Protein 1YVP (pdb70)

Nearest PDB structures (foldseek):
  1yvp-assembly1_A  TM=1.002E+00  e=3.159E-89  Xenopus laevis
  1yvp-assembly2_B  TM=9.980E-01  e=7.343E-83  Xenopus laevis
  2i91-assembly2_B  TM=9.892E-01  e=2.290E-78  Xenopus laevis
  2i91-assembly1_A  TM=9.885E-01  e=1.285E-77  Xenopus laevis
  1yvr-assembly1_A  TM=9.840E-01  e=1.409E-76  Xenopus laevis

Radius of gyration: 37.26 Å; Cα contacts (8 Å, |Δi|>4): 1864; chains: 2; bounding box: 74×72×124 Å

Solvent-accessible surface area: 46055 Å² total; per-residue (Å²): 126,22,0,63,76,60,59,46,160,111,11,45,68,8,50,76,39,7,55,2,7,96,5,62,29,26,34,18,8,74,5,14,1,1,12,7,21,100,56,9,20,119,64,10,144,94,155,120,4,20,98,40,7,26,101,3,4,88,102,5,18,147,93,63,75,2,64,88,0,5,99,22,0,52,31,1,3,69,105,9,32,6,5,75,45,73,10,2,1,39,0,0,0,3,0,3,4,67,12,64,105,143,1,60,85,15,0,24,162,3,2,69,62,0,0,60,60,2,34,17,1,0,4,0,0,50,43,4,101,76,24,92,115,71,33,188,30,49,14,62,45,189,48,3,65,128,12,1,17,50,2,6,34,102,52,83,13,62,94,5,0,85,12,4,17,26,31,105,86,72,76,60,25,23,4,75,45,0,16,149,67,4,137,29,173,37,72,73,79,7,6,43,0,2,18,64,24,20,40,148,28,18,112,68,0,83,110,38,19,111,162,111,170,32,50,97,112,7,66,125,3,33,90,16,0,54,0,9,30,86,0,104,140,21,157,75,74,94,57,2,27,90,1,7,79,111,46,171,5,23,74,52,5,17,13,39,30,6,31,81,17,95,73,1,5,72,9,8,17,126,90,7,53,10,62,17,0,7,185,24,2,11,43,0,18,39,37,54,0,2,32,114,110,26,87,42,4,68,61,1,21,126,64,1,30,63,41,139,81,1,73,168,47,92,8,2,0,9,64,0,0,52,11,1,33,53,6,63,106,6,90,76,100,194,30,146,32,17,108,57,0,6,112,6,0,8,57,0,0,25,61,6,1,108,86,40,124,77,29,64,64,89,8,2,0,0,0,0,1,0,35,3,0,48,16,111,7,12,54,20,118,13,0,0,0,2,0,0,0,1,1,0,0,5,4,5,95,30,10,204,79,29,84,24,9,0,0,9,74,100,46,39,116,28,47,6,80,49,140,31,69,0,26,58,0,14,113,107,0,57,131,38,27,125,42,48,2,5,0,0,25,0,0,41,66,0,50,161,70,109,37,42,2,27,2,0,1,0,2,0,3,0,2,0,38,23,143,37,41,4,4,0,40,1,0,70,44,0,35,140,116,40,66,20,108,0,19,0,0,0,1,1,2,10,1,1,2,28,0,1,6,18,87,97,12,178,0,15,45,25,22,6,0,1,10,8,3,1,7,47,52,10,57,59,34,0,56,113,143,169,83,14,0,15,65,64,41,52,168,101,14,45,69,11,36,40,14,0,37,2,6,94,4,59,28,13,39,16,8,68,4,13,0,0,10,7,21,103,54,13,17,106,57,9,91,84,151,108,2,20,82,41,6,23,95,3,4,78,82,4,20,137,88,68,79,1,58,88,0,5,93,26,0,54,34,0,2,76,80,12,34,10,9,73,34,85,9,0,2,39,0,0,0,3,0,3,6,71,13,65,102,135,1,61,86,12,0,28,159,1,5,76,54,0,1,66,60,2,40,19,3,0,11,2,0,36,40,2,102,70,24,83,139,62,40,192,32,57,13,65,47,186,51,3,67,122,14,3,16,52,5,4,38,105,50,93,18,55,72,1,0,70,9,2,11,28,30,91,107,76,80,73,28,20,3,77,49,0,16,151,68,5,142,23,154,22,72,78,107,9,2,33,0,2,15,67,6,16,34,150,23,31,134,59,0,74,134,39,17,141,135,128,177,27,42,109,113,3,85,120,3,28,105,18,0,72,5,4,16,110,0,75,144,6,211,68,74,104,43,4,28,111,23,6,85,117,39,164,6,19,69,52,8,16,72,115,118,19,34,165,18,95,79,4,6,71,9,8,11,124,77,8,51,16,54,17,0,10,194,23,3,9,54,0,18,31,35,55,5,2,34,114,112,28,85,51,5,74,58,2,22,100,56,2,31,44,67,144,76,2,64,144,48,86,6,2,0,10,57,1,0,41,12,0,25,66,3,75,86,9,61,30,171,222,70,169,26,148,35,18,111,58,0,10,92,6,0,8,61,1,0,26,59,3,0,57,88,37,128,72,30,62,73,87,5,2,0,0,0,0,2,0,35,3,0,52,19,120,7,9,54,21,109,4,2,0,0,2,0,0,0,2,1,0,0,2,4,4,100,32,9,205,81,27,85,22,11,0,0,2,64,94,53,44,115,32,47,11,71,47,132,27,54,1,30,56,1,10,125,88,0,37,132,54,27,105,37,57,2,4,0,0,28,0,0,43,60,0,42,164,67,111,32,42,2,27,1,0,1,0,2,0,2,0,0,0,6,32,82,36,38,3,5,0,30,1,0,72,74,0,56,145,152,43,65,21,115,1,26,0,0,0,2,1,2,10,1,0,4,33,1,2,4,21,83,95,22,227,15,15,41,25,22,7,0,0,9,1,7,3,6,70,58,11,68,50,36,0,52,118,136

Structure (mmCIF, N/CA/C/O backbone):
data_1YVP
#
_entry.id   1YVP
#
_cell.length_a   60.30
_cell.length_b   153.65
_cell.length_c   80.56
_cell.angle_alpha   90
_cell.angle_beta   92.8
_cell.angle_gamma   90
#
_symmetry.space_group_name_H-M   'P 1 21 1'
#
loop_
_entity.id
_entity.type
_entity.pdbx_description
1 polymer 'Y RNA sequence, first strand'
2 polymer 'Y RNA sequence, second strand'
3 polymer '60-kDa SS-A/Ro ribonucleoprotein'
4 non-polymer 'ACETATE ION'
5 non-polymer 'MAGNESIUM ION'
6 water water
#
loop_
_atom_site.group_PDB
_atom_site.id
_atom_site.type_symbol
_atom_site.label_atom_id
_atom_site.label_alt_id
_atom_site.label_comp_id
_atom_site.label_asym_id
_atom_site.label_entity_id
_atom_site.label_seq_id
_atom_site.pdbx_PDB_ins_code
_atom_site.Cartn_x
_atom_site.Cartn_y
_atom_site.Cartn_z
_atom_site.occupancy
_atom_site.B_iso_or_equiv
_atom_site.auth_seq_id
_atom_site.auth_comp_id
_atom_site.auth_asym_id
_atom_site.auth_atom_id
_atom_site.pdbx_PDB_model_num
ATOM 1095 N N . MET G 3 5 ? 40.431 21.638 90.180 1.00 47.89 5 MET A N 1
ATOM 1096 C CA . MET G 3 5 ? 40.126 21.499 88.725 1.00 47.47 5 MET A CA 1
ATOM 1097 C C . MET G 3 5 ? 39.072 22.493 88.278 1.00 46.92 5 MET A C 1
ATOM 1098 O O . MET G 3 5 ? 37.916 22.415 88.694 1.00 48.55 5 MET A O 1
ATOM 1103 N N . ASP G 3 6 ? 39.474 23.425 87.426 1.00 45.97 6 ASP A N 1
ATOM 1104 C CA . ASP G 3 6 ? 38.551 24.415 86.910 1.00 44.81 6 ASP A CA 1
ATOM 1105 C C . ASP G 3 6 ? 38.713 24.540 85.400 1.00 43.27 6 ASP A C 1
ATOM 1106 O O . ASP G 3 6 ? 39.453 23.775 84.777 1.00 42.71 6 ASP A O 1
ATOM 1111 N N . GLN G 3 7 ? 38.023 25.513 84.822 1.00 41.68 7 GLN A N 1
ATOM 1112 C CA . GLN G 3 7 ? 38.048 25.733 83.384 1.00 40.11 7 GLN A CA 1
ATOM 1113 C C . GLN G 3 7 ? 39.424 25.961 82.779 1.00 39.36 7 GLN A C 1
ATOM 1114 O O . GLN G 3 7 ? 39.633 25.668 81.601 1.00 36.84 7 GLN A O 1
ATOM 1120 N N . THR G 3 8 ? 40.364 26.471 83.571 1.00 38.85 8 THR A N 1
ATOM 1121 C CA . THR G 3 8 ? 41.711 26.721 83.059 1.00 40.13 8 THR A CA 1
ATOM 1122 C C . THR G 3 8 ? 42.494 25.418 82.894 1.00 40.61 8 THR A C 1
ATOM 1123 O O . THR G 3 8 ? 43.608 25.414 82.380 1.00 40.61 8 THR A O 1
ATOM 1127 N N . GLN G 3 9 ? 41.895 24.310 83.314 1.00 41.57 9 GLN A N 1
ATOM 1128 C CA . GLN G 3 9 ? 42.541 23.005 83.205 1.00 44.10 9 GLN A CA 1
ATOM 1129 C C . GLN G 3 9 ? 41.690 22.061 82.373 1.00 44.14 9 GLN A C 1
ATOM 1130 O O . GLN G 3 9 ? 40.467 22.050 82.493 1.00 44.58 9 GLN A O 1
ATOM 1136 N N . PRO G 3 10 ? 42.326 21.246 81.526 1.00 45.46 10 PRO A N 1
ATOM 1137 C CA . PRO G 3 10 ? 41.564 20.308 80.697 1.00 47.10 10 PRO A CA 1
ATOM 1138 C C . PRO G 3 10 ? 40.909 19.215 81.533 1.00 48.80 10 PRO A C 1
ATOM 1139 O O . PRO G 3 10 ? 41.498 18.730 82.498 1.00 50.82 10 PRO A O 1
ATOM 1143 N N . LEU G 3 11 ? 39.685 18.844 81.171 1.00 49.32 11 LEU A N 1
ATOM 1144 C CA . LEU G 3 11 ? 38.961 17.793 81.879 1.00 49.05 11 LEU A CA 1
ATOM 1145 C C . LEU G 3 11 ? 39.514 16.441 81.465 1.00 49.83 11 LEU A C 1
ATOM 1146 O O . LEU G 3 11 ? 39.592 15.517 82.270 1.00 51.44 11 LEU A O 1
ATOM 1151 N N . ASN G 3 12 ? 39.886 16.329 80.196 1.00 50.00 12 ASN A N 1
ATOM 1152 C CA . ASN G 3 12 ? 40.441 15.093 79.670 1.00 50.96 12 ASN A CA 1
ATOM 1153 C C . ASN G 3 12 ? 41.254 15.398 78.420 1.00 51.92 12 ASN A C 1
ATOM 1154 O O . ASN G 3 12 ? 41.262 16.538 77.949 1.00 51.84 12 ASN A O 1
ATOM 1159 N N . GLU G 3 13 ? 41.935 14.386 77.888 1.00 52.55 13 GLU A N 1
ATOM 1160 C CA . GLU G 3 13 ? 42.769 14.564 76.702 1.00 53.72 13 GLU A CA 1
ATOM 1161 C C . GLU G 3 13 ? 42.011 15.060 75.470 1.00 52.42 13 GLU A C 1
ATOM 1162 O O . GLU G 3 13 ? 42.605 15.660 74.578 1.00 53.24 13 GLU A O 1
ATOM 1168 N N . LYS G 3 14 ? 40.705 14.816 75.419 1.00 51.39 14 LYS A N 1
ATOM 1169 C CA . LYS G 3 14 ? 39.898 15.253 74.280 1.00 49.35 14 LYS A CA 1
ATOM 1170 C C . LYS G 3 14 ? 39.697 16.773 74.231 1.00 48.19 14 LYS A C 1
ATOM 1171 O O . LYS G 3 14 ? 39.393 17.327 73.173 1.00 48.07 14 LYS A O 1
ATOM 1177 N N . GLN G 3 15 ? 39.868 17.442 75.370 1.00 44.85 15 GLN A N 1
ATOM 1178 C CA . GLN G 3 15 ? 39.684 18.888 75.441 1.00 41.35 15 GLN A CA 1
ATOM 1179 C C . GLN G 3 15 ? 40.815 19.725 74.858 1.00 41.20 15 GLN A C 1
ATOM 1180 O O . GLN G 3 15 ? 41.976 19.332 74.876 1.00 41.50 15 GLN A O 1
ATOM 1186 N N . VAL G 3 16 ? 40.449 20.894 74.342 1.00 40.24 16 VAL A N 1
ATOM 1187 C CA . VAL G 3 16 ? 41.396 21.836 73.754 1.00 38.95 16 VAL A CA 1
ATOM 1188 C C . VAL G 3 16 ? 41.084 23.219 74.331 1.00 37.56 16 VAL A C 1
ATOM 1189 O O . VAL G 3 16 ? 40.012 23.432 74.894 1.00 37.61 16 VAL A O 1
ATOM 1193 N N . PRO G 3 17 ? 42.018 24.171 74.207 1.00 37.56 17 PRO A N 1
ATOM 1194 C CA . PRO G 3 17 ? 41.799 25.524 74.729 1.00 37.11 17 PRO A CA 1
ATOM 1195 C C . PRO G 3 17 ? 41.005 26.409 73.765 1.00 38.16 17 PRO A C 1
ATOM 1196 O O . PRO G 3 17 ? 41.171 26.319 72.548 1.00 36.12 17 PRO A O 1
ATOM 1200 N N . ASN G 3 18 ? 40.134 27.252 74.308 1.00 36.42 18 ASN A N 1
ATOM 1201 C CA . ASN G 3 18 ? 39.364 28.143 73.460 1.00 37.07 18 ASN A CA 1
ATOM 1202 C C . ASN G 3 18 ? 40.183 29.417 73.275 1.00 38.60 18 ASN A C 1
ATOM 1203 O O . ASN G 3 18 ? 41.362 29.452 73.645 1.00 38.77 18 ASN A O 1
ATOM 1208 N N . SER G 3 19 ? 39.580 30.454 72.704 1.00 36.35 19 SER A N 1
ATOM 1209 C CA . SER G 3 19 ? 40.303 31.695 72.463 1.00 37.16 19 SER A CA 1
ATOM 1210 C C . SER G 3 19 ? 40.925 32.323 73.709 1.00 37.12 19 SER A C 1
ATOM 1211 O O . SER G 3 19 ? 41.960 32.980 73.623 1.00 36.98 19 SER A O 1
ATOM 1214 N N . GLU G 3 20 ? 40.298 32.122 74.863 1.00 37.40 20 GLU A N 1
ATOM 1215 C CA . GLU G 3 20 ? 40.808 32.686 76.114 1.00 37.73 20 GLU A CA 1
ATOM 1216 C C . GLU G 3 20 ? 41.836 31.779 76.789 1.00 37.52 20 GLU A C 1
ATOM 1217 O O . GLU G 3 20 ? 42.391 32.126 77.825 1.00 37.52 20 GLU A O 1
ATOM 1223 N N . GLY G 3 21 ? 42.085 30.616 76.199 1.00 38.62 21 GLY A N 1
ATOM 1224 C CA . GLY G 3 21 ? 43.043 29.696 76.779 1.00 38.55 21 GLY A CA 1
ATOM 1225 C C . GLY G 3 21 ? 42.406 28.705 77.733 1.00 39.46 21 GLY A C 1
ATOM 1226 O O . GLY G 3 21 ? 43.096 27.868 78.310 1.00 41.37 21 GLY A O 1
ATOM 1227 N N . CYS G 3 22 ? 41.095 28.795 77.924 1.00 38.48 22 CYS A N 1
ATOM 1228 C CA . CYS G 3 22 ? 40.420 27.858 78.810 1.00 39.61 22 CYS A CA 1
ATOM 1229 C C . CYS G 3 22 ? 39.993 26.631 78.023 1.00 39.11 22 CYS A C 1
ATOM 1230 O O . CYS G 3 22 ? 39.819 26.685 76.805 1.00 40.06 22 CYS A O 1
ATOM 1233 N N . TYR G 3 23 ? 39.830 25.520 78.726 1.00 39.04 23 TYR A N 1
ATOM 1234 C CA . TYR G 3 23 ? 39.491 24.267 78.084 1.00 38.27 23 TYR A CA 1
ATOM 1235 C C . TYR G 3 23 ? 38.031 23.939 77.866 1.00 39.13 23 TYR A C 1
ATOM 1236 O O . TYR G 3 23 ? 37.199 24.024 78.773 1.00 40.29 23 TYR A O 1
ATOM 1245 N N . VAL G 3 24 ? 37.747 23.552 76.629 1.00 37.51 24 VAL A N 1
ATOM 1246 C CA . VAL G 3 24 ? 36.415 23.171 76.190 1.00 37.84 24 VAL A CA 1
ATOM 1247 C C . VAL G 3 24 ? 36.637 22.038 75.199 1.00 38.51 24 VAL A C 1
ATOM 1248 O O . VAL G 3 24 ? 37.759 21.554 75.050 1.00 39.31 24 VAL A O 1
ATOM 1252 N N . TRP G 3 25 ? 35.573 21.618 74.525 1.00 38.28 25 TRP A N 1
ATOM 1253 C CA . TRP G 3 25 ? 35.676 20.563 73.532 1.00 37.66 25 TRP A CA 1
ATOM 1254 C C . TRP G 3 25 ? 35.582 21.170 72.138 1.00 37.51 25 TRP A C 1
ATOM 1255 O O . TRP G 3 25 ? 35.080 22.281 71.955 1.00 36.94 25 TRP A O 1
ATOM 1266 N N . GLN G 3 26 ? 36.094 20.436 71.164 1.00 36.28 26 GLN A N 1
ATOM 1267 C CA . GLN G 3 26 ? 36.054 20.855 69.777 1.00 37.63 26 GLN A CA 1
ATOM 1268 C C . GLN G 3 26 ? 34.694 20.373 69.293 1.00 35.47 26 GLN A C 1
ATOM 1269 O O . GLN G 3 26 ? 34.387 19.188 69.410 1.00 34.73 26 GLN A O 1
ATOM 1275 N N . VAL G 3 27 ? 33.869 21.279 68.777 1.00 33.07 27 VAL A N 1
ATOM 1276 C CA . VAL G 3 27 ? 32.560 20.877 68.279 1.00 31.25 27 VAL A CA 1
ATOM 1277 C C . VAL G 3 27 ? 32.804 19.969 67.061 1.00 29.75 27 VAL A C 1
ATOM 1278 O O . VAL G 3 27 ? 33.788 20.147 66.347 1.00 28.13 27 VAL A O 1
ATOM 1282 N N . SER G 3 28 ? 31.940 18.978 66.841 1.00 31.59 28 SER A N 1
ATOM 1283 C CA . SER G 3 28 ? 32.112 18.063 65.706 1.00 30.86 28 SER A CA 1
ATOM 1284 C C . SER G 3 28 ? 32.073 18.850 64.399 1.00 32.23 28 SER A C 1
ATOM 1285 O O . SER G 3 28 ? 31.417 19.891 64.318 1.00 31.70 28 SER A O 1
ATOM 1288 N N . ASP G 3 29 ? 32.765 18.347 63.379 1.00 32.02 29 ASP A N 1
ATOM 1289 C CA . ASP G 3 29 ? 32.820 19.020 62.086 1.00 33.02 29 ASP A CA 1
ATOM 1290 C C . ASP G 3 29 ? 31.458 19.225 61.416 1.00 32.16 29 ASP A C 1
ATOM 1291 O O . ASP G 3 29 ? 31.212 20.281 60.826 1.00 30.61 29 ASP A O 1
ATOM 1296 N N . MET G 3 30 ? 30.580 18.227 61.493 1.00 30.87 30 MET A N 1
ATOM 1297 C CA . MET G 3 30 ? 29.250 18.364 60.906 1.00 29.93 30 MET A CA 1
ATOM 1298 C C . MET G 3 30 ? 28.472 19.449 61.660 1.00 31.00 30 MET A C 1
ATOM 1299 O O . MET G 3 30 ? 27.658 20.174 61.073 1.00 32.50 30 MET A O 1
ATOM 1304 N N . ASN G 3 31 ? 28.708 19.547 62.967 1.00 29.07 31 ASN A N 1
ATOM 1305 C CA . ASN G 3 31 ? 28.034 20.553 63.779 1.00 29.30 31 ASN A CA 1
ATOM 1306 C C . ASN G 3 31 ? 28.603 21.924 63.470 1.00 27.94 31 ASN A C 1
ATOM 1307 O O . ASN G 3 31 ? 27.879 22.920 63.476 1.00 28.47 31 ASN A O 1
ATOM 1312 N N . ARG G 3 32 ? 29.902 21.986 63.201 1.00 26.12 32 ARG A N 1
ATOM 1313 C CA . ARG G 3 32 ? 30.484 23.271 62.879 1.00 27.37 32 ARG A CA 1
ATOM 1314 C C . ARG G 3 32 ? 29.974 23.718 61.509 1.00 27.35 32 ARG A C 1
ATOM 1315 O O . ARG G 3 32 ? 29.819 24.916 61.254 1.00 27.03 32 ARG A O 1
ATOM 1323 N N . LEU G 3 33 ? 29.708 22.752 60.633 1.00 26.75 33 LEU A N 1
ATOM 1324 C CA . LEU G 3 33 ? 29.202 23.066 59.300 1.00 27.45 33 LEU A CA 1
ATOM 1325 C C . LEU G 3 33 ? 27.867 23.784 59.447 1.00 27.15 33 LEU A C 1
ATOM 1326 O O . LEU G 3 33 ? 27.620 24.785 58.780 1.00 27.45 33 LEU A O 1
ATOM 1331 N N . ARG G 3 34 ? 27.014 23.274 60.331 1.00 26.64 34 ARG A N 1
ATOM 1332 C CA . ARG G 3 34 ? 25.711 23.888 60.552 1.00 29.04 34 ARG A CA 1
ATOM 1333 C C . ARG G 3 34 ? 25.837 25.302 61.134 1.00 28.22 34 ARG A C 1
ATOM 1334 O O . ARG G 3 34 ? 25.091 26.200 60.749 1.00 28.11 34 ARG A O 1
ATOM 1342 N N . ARG G 3 35 ? 26.782 25.499 62.049 1.00 27.14 35 ARG A N 1
ATOM 1343 C CA . ARG G 3 35 ? 27.001 26.821 62.635 1.00 25.92 35 ARG A CA 1
ATOM 1344 C C . ARG G 3 35 ? 27.393 27.777 61.509 1.00 25.95 35 ARG A C 1
ATOM 1345 O O . ARG G 3 35 ? 26.933 28.926 61.447 1.00 26.90 35 ARG A O 1
ATOM 1353 N N . PHE G 3 36 ? 28.247 27.291 60.618 1.00 23.61 36 PHE A N 1
ATOM 1354 C CA . PHE G 3 36 ? 28.709 28.087 59.497 1.00 24.09 36 PHE A CA 1
ATOM 1355 C C . PHE G 3 36 ? 27.553 28.431 58.557 1.00 23.91 36 PHE A C 1
ATOM 1356 O O . PHE G 3 36 ? 27.437 29.560 58.089 1.00 21.37 36 PHE A O 1
ATOM 1364 N N . LEU G 3 37 ? 26.701 27.451 58.284 1.00 23.33 37 LEU A N 1
ATOM 1365 C CA . LEU G 3 37 ? 25.572 27.671 57.403 1.00 25.99 37 LEU A CA 1
ATOM 1366 C C . LEU G 3 37 ? 24.632 28.731 57.965 1.00 24.81 37 LEU A C 1
ATOM 1367 O O . LEU G 3 37 ? 24.080 29.527 57.215 1.00 25.58 37 LEU A O 1
ATOM 1372 N N . CYS G 3 38 ? 24.472 28.759 59.283 1.00 24.91 38 CYS A N 1
ATOM 1373 C CA . CYS G 3 38 ? 23.578 29.732 59.912 1.00 26.76 38 CYS A CA 1
ATOM 1374 C C . CYS G 3 38 ? 24.170 31.106 60.237 1.00 25.70 38 CYS A C 1
ATOM 1375 O O . CYS G 3 38 ? 23.470 32.119 60.165 1.00 25.71 38 CYS A O 1
ATOM 1378 N N . PHE G 3 39 ? 25.449 31.148 60.593 1.00 25.65 39 PHE A N 1
ATOM 1379 C CA . PHE G 3 39 ? 26.083 32.415 60.960 1.00 27.47 39 PHE A CA 1
ATOM 1380 C C . PHE G 3 39 ? 27.139 32.924 59.997 1.00 26.62 39 PHE A C 1
ATOM 1381 O O . PHE G 3 39 ? 27.493 34.097 60.046 1.00 26.74 39 PHE A O 1
ATOM 1389 N N . GLY G 3 40 ? 27.647 32.047 59.135 1.00 26.83 40 GLY A N 1
ATOM 1390 C CA . GLY G 3 40 ? 28.693 32.449 58.209 1.00 26.97 40 GLY A CA 1
ATOM 1391 C C . GLY G 3 40 ? 29.935 32.846 58.993 1.00 28.28 40 GLY A C 1
ATOM 1392 O O . GLY G 3 40 ? 30.055 32.520 60.177 1.00 29.46 40 GLY A O 1
ATOM 1393 N N . SER G 3 41 ? 30.860 33.555 58.356 1.00 28.13 41 SER A N 1
ATOM 1394 C CA . SER G 3 41 ? 32.076 33.975 59.045 1.00 29.11 41 SER A CA 1
ATOM 1395 C C . SER G 3 41 ? 32.341 35.470 58.892 1.00 31.47 41 SER A C 1
ATOM 1396 O O . SER G 3 41 ? 33.298 36.001 59.458 1.00 31.01 41 SER A O 1
ATOM 1399 N N . GLU G 3 42 ? 31.496 36.143 58.115 1.00 33.76 42 GLU A N 1
ATOM 1400 C CA . GLU G 3 42 ? 31.636 37.578 57.894 1.00 34.61 42 GLU A CA 1
ATOM 1401 C C . GLU G 3 42 ? 31.639 38.314 59.222 1.00 33.84 42 GLU A C 1
ATOM 1402 O O . GLU G 3 42 ? 30.791 38.065 60.076 1.00 35.13 42 GLU A O 1
ATOM 1408 N N . GLY G 3 43 ? 32.587 39.225 59.397 1.00 31.41 43 GLY A N 1
ATOM 1409 C CA . GLY G 3 43 ? 32.654 39.957 60.645 1.00 30.83 43 GLY A CA 1
ATOM 1410 C C . GLY G 3 43 ? 33.398 39.197 61.731 1.00 30.74 43 GLY A C 1
ATOM 1411 O O . GLY G 3 43 ? 33.720 39.769 62.778 1.00 29.86 43 GLY A O 1
ATOM 1412 N N . GLY G 3 44 ? 33.672 37.914 61.489 1.00 29.68 44 GLY A N 1
ATOM 1413 C CA . GLY G 3 44 ? 34.381 37.103 62.470 1.00 29.07 44 GLY A CA 1
ATOM 1414 C C . GLY G 3 44 ? 33.711 37.172 63.828 1.00 29.50 44 GLY A C 1
ATOM 1415 O O . GLY G 3 44 ? 32.535 37.520 63.907 1.00 30.15 44 GLY A O 1
ATOM 1416 N N . THR G 3 45 ? 34.429 36.831 64.896 1.00 28.49 45 THR A N 1
ATOM 1417 C CA . THR G 3 45 ? 33.844 36.910 66.231 1.00 29.15 45 THR A CA 1
ATOM 1418 C C . THR G 3 45 ? 34.637 37.880 67.093 1.00 28.40 45 THR A C 1
ATOM 1419 O O . THR G 3 45 ? 35.573 38.524 66.629 1.00 28.74 45 THR A O 1
ATOM 1423 N N . TYR G 3 46 ? 34.249 37.980 68.353 1.00 28.29 46 TYR A N 1
ATOM 1424 C CA . TYR G 3 46 ? 34.923 38.857 69.297 1.00 30.10 46 TYR A CA 1
ATOM 1425 C C . TYR G 3 46 ? 36.407 38.491 69.409 1.00 29.94 46 TYR A C 1
ATOM 1426 O O . TYR G 3 46 ? 37.252 39.353 69.638 1.00 28.77 46 TYR A O 1
ATOM 1435 N N . TYR G 3 47 ? 36.716 37.211 69.217 1.00 29.43 47 TYR A N 1
ATOM 1436 C CA . TYR G 3 47 ? 38.087 36.722 69.334 1.00 30.38 47 TYR A CA 1
ATOM 1437 C C . TYR G 3 47 ? 38.810 36.373 68.037 1.00 31.22 47 TYR A C 1
ATOM 1438 O O . TYR G 3 47 ? 40.034 36.479 67.962 1.00 32.58 47 TYR A O 1
ATOM 1447 N N . ILE G 3 48 ? 38.057 35.949 67.028 1.00 30.36 48 ILE A N 1
ATOM 1448 C CA . ILE G 3 48 ? 38.639 35.537 65.757 1.00 31.06 48 ILE A CA 1
ATOM 1449 C C . ILE G 3 48 ? 38.325 36.512 64.629 1.00 32.68 48 ILE A C 1
ATOM 1450 O O . ILE G 3 48 ? 37.183 36.924 64.452 1.00 32.85 48 ILE A O 1
ATOM 1455 N N . GLU G 3 49 ? 39.343 36.881 63.866 1.00 34.16 49 GLU A N 1
ATOM 1456 C CA . GLU G 3 49 ? 39.138 37.803 62.763 1.00 35.15 49 GLU A CA 1
ATOM 1457 C C . GLU G 3 49 ? 38.422 37.118 61.610 1.00 33.51 49 GLU A C 1
ATOM 1458 O O . GLU G 3 49 ? 38.563 35.915 61.393 1.00 32.91 49 GLU A O 1
ATOM 1464 N N . GLU G 3 50 ? 37.637 37.904 60.888 1.00 33.38 50 GLU A N 1
ATOM 1465 C CA . GLU G 3 50 ? 36.860 37.441 59.746 1.00 34.72 50 GLU A CA 1
ATOM 1466 C C . GLU G 3 50 ? 37.581 36.430 58.849 1.00 33.66 50 GLU A C 1
ATOM 1467 O O . GLU G 3 50 ? 37.116 35.302 58.673 1.00 33.49 50 GLU A O 1
ATOM 1473 N N . LYS G 3 51 ? 38.714 36.830 58.287 1.00 33.16 51 LYS A N 1
ATOM 1474 C CA . LYS G 3 51 ? 39.472 35.950 57.404 1.00 35.25 51 LYS A CA 1
ATOM 1475 C C . LYS G 3 51 ? 39.837 34.629 58.089 1.00 34.35 51 LYS A C 1
ATOM 1476 O O . LYS G 3 51 ? 39.629 33.545 57.541 1.00 34.23 51 LYS A O 1
ATOM 1482 N N . LYS G 3 52 ? 40.379 34.723 59.294 1.00 34.08 52 LYS A N 1
ATOM 1483 C CA . LYS G 3 52 ? 40.758 33.535 60.044 1.00 34.31 52 LYS A CA 1
ATOM 1484 C C . LYS G 3 52 ? 39.544 32.633 60.272 1.00 32.48 52 LYS A C 1
ATOM 1485 O O . LYS G 3 52 ? 39.636 31.413 60.115 1.00 31.09 52 LYS A O 1
ATOM 1491 N N . LEU G 3 53 ? 38.409 33.235 60.635 1.00 29.82 53 LEU A N 1
ATOM 1492 C CA . LEU G 3 53 ? 37.198 32.460 60.894 1.00 27.96 53 LEU A CA 1
ATOM 1493 C C . LEU G 3 53 ? 36.793 31.713 59.639 1.00 28.17 53 LEU A C 1
ATOM 1494 O O . LEU G 3 53 ? 36.366 30.564 59.703 1.00 27.65 53 LEU A O 1
ATOM 1499 N N . GLY G 3 54 ? 36.925 32.376 58.496 1.00 29.77 54 GLY A N 1
ATOM 1500 C CA . GLY G 3 54 ? 36.578 31.747 57.234 1.00 30.09 54 GLY A CA 1
ATOM 1501 C C . GLY G 3 54 ? 37.448 30.535 56.947 1.00 30.69 54 GLY A C 1
ATOM 1502 O O . GLY G 3 54 ? 36.946 29.483 56.541 1.00 28.69 54 GLY A O 1
ATOM 1503 N N . GLN G 3 55 ? 38.755 30.683 57.160 1.00 32.33 55 GLN A N 1
ATOM 1504 C CA . GLN G 3 55 ? 39.707 29.597 56.925 1.00 34.22 55 GLN A CA 1
ATOM 1505 C C . GLN G 3 55 ? 39.436 28.424 57.861 1.00 34.97 55 GLN A C 1
ATOM 1506 O O . GLN G 3 55 ? 39.520 27.260 57.460 1.00 35.72 55 GLN A O 1
ATOM 1512 N N . GLU G 3 56 ? 39.102 28.737 59.108 1.00 33.23 56 GLU A N 1
ATOM 1513 C CA . GLU G 3 56 ? 38.810 27.705 60.087 1.00 34.62 56 GLU A CA 1
ATOM 1514 C C . GLU G 3 56 ? 37.665 26.817 59.632 1.00 33.40 56 GLU A C 1
ATOM 1515 O O . GLU G 3 56 ? 37.789 25.593 59.636 1.00 33.82 56 GLU A O 1
ATOM 1521 N N . ASN G 3 57 ? 36.546 27.424 59.246 1.00 32.05 57 ASN A N 1
ATOM 1522 C CA . ASN G 3 57 ? 35.404 26.639 58.787 1.00 31.81 57 ASN A CA 1
ATOM 1523 C C . ASN G 3 57 ? 35.714 25.931 57.468 1.00 31.87 57 ASN A C 1
ATOM 1524 O O . ASN G 3 57 ? 35.241 24.821 57.231 1.00 30.24 57 ASN A O 1
ATOM 1529 N N . ALA G 3 58 ? 36.504 26.578 56.613 1.00 31.98 58 ALA A N 1
ATOM 1530 C CA . ALA G 3 58 ? 36.887 25.980 55.338 1.00 34.86 58 ALA A CA 1
ATOM 1531 C C . ALA G 3 58 ? 37.723 24.739 55.641 1.00 36.24 58 ALA A C 1
ATOM 1532 O O . ALA G 3 58 ? 37.602 23.720 54.964 1.00 36.53 58 ALA A O 1
ATOM 1534 N N . GLU G 3 59 ? 38.566 24.835 56.669 1.00 38.72 59 GLU A N 1
ATOM 1535 C CA . GLU G 3 59 ? 39.397 23.707 57.094 1.00 40.88 59 GLU A CA 1
ATOM 1536 C C . GLU G 3 59 ? 38.513 22.536 57.509 1.00 38.31 59 GLU A C 1
ATOM 1537 O O . GLU G 3 59 ? 38.741 21.401 57.100 1.00 37.45 59 GLU A O 1
ATOM 1543 N N . ALA G 3 60 ? 37.512 22.828 58.338 1.00 37.70 60 ALA A N 1
ATOM 1544 C CA . ALA G 3 60 ? 36.584 21.817 58.839 1.00 36.63 60 ALA A CA 1
ATOM 1545 C C . ALA G 3 60 ? 35.847 21.135 57.694 1.00 37.11 60 ALA A C 1
ATOM 1546 O O . ALA G 3 60 ? 35.577 19.930 57.743 1.00 35.57 60 ALA A O 1
ATOM 1548 N N . LEU G 3 61 ? 35.519 21.922 56.672 1.00 37.14 61 LEU A N 1
ATOM 1549 C CA . LEU G 3 61 ? 34.818 21.423 55.495 1.00 37.78 61 LEU A CA 1
ATOM 1550 C C . LEU G 3 61 ? 35.710 20.419 54.757 1.00 37.85 61 LEU A C 1
ATOM 1551 O O . LEU G 3 61 ? 35.281 19.318 54.438 1.00 37.03 61 LEU A O 1
ATOM 1556 N N . LEU G 3 62 ? 36.952 20.816 54.496 1.00 38.85 62 LEU A N 1
ATOM 1557 C CA . LEU G 3 62 ? 37.918 19.966 53.808 1.00 40.55 62 LEU A CA 1
ATOM 1558 C C . LEU G 3 62 ? 38.189 18.696 54.598 1.00 40.78 62 LEU A C 1
ATOM 1559 O O . LEU G 3 62 ? 38.448 17.638 54.024 1.00 41.33 62 LEU A O 1
ATOM 1564 N N . ARG G 3 63 ? 38.133 18.810 55.921 1.00 41.01 63 ARG A N 1
ATOM 1565 C CA . ARG G 3 63 ? 38.360 17.671 56.798 1.00 41.02 63 ARG A CA 1
ATOM 1566 C C . ARG G 3 63 ? 37.194 16.696 56.632 1.00 40.47 63 ARG A C 1
ATOM 1567 O O . ARG G 3 63 ? 37.383 15.479 56.600 1.00 39.55 63 ARG A O 1
ATOM 1575 N N . LEU G 3 64 ? 35.985 17.235 56.526 1.00 38.76 64 LEU A N 1
ATOM 1576 C CA . LEU G 3 64 ? 34.810 16.397 56.342 1.00 38.94 64 LEU A CA 1
ATOM 1577 C C . LEU G 3 64 ? 34.922 15.624 55.031 1.00 38.72 64 LEU A C 1
ATOM 1578 O O . LEU G 3 64 ? 34.658 14.423 54.977 1.00 39.65 64 LEU A O 1
ATOM 1583 N N . ILE G 3 65 ? 35.316 16.322 53.975 1.00 38.66 65 ILE A N 1
ATOM 1584 C CA . ILE G 3 65 ? 35.461 15.698 52.669 1.00 40.53 65 ILE A CA 1
ATOM 1585 C C . ILE G 3 65 ? 36.568 14.647 52.708 1.00 42.34 65 ILE A C 1
ATOM 1586 O O . ILE G 3 65 ? 36.390 13.533 52.222 1.00 41.48 65 ILE A O 1
ATOM 1591 N N . GLU G 3 66 ? 37.701 15.003 53.305 1.00 45.17 66 GLU A N 1
ATOM 1592 C CA . GLU G 3 66 ? 38.833 14.089 53.411 1.00 47.66 66 GLU A CA 1
ATOM 1593 C C . GLU G 3 66 ? 38.463 12.830 54.186 1.00 47.03 66 GLU A C 1
ATOM 1594 O O . GLU G 3 66 ? 38.933 11.742 53.869 1.00 46.87 66 GLU A O 1
ATOM 1600 N N . ASP G 3 67 ? 37.618 12.988 55.202 1.00 46.95 67 ASP A N 1
ATOM 1601 C CA . ASP G 3 67 ? 37.185 11.872 56.035 1.00 45.27 67 ASP A CA 1
ATOM 1602 C C . ASP G 3 67 ? 36.110 11.027 55.360 1.00 44.91 67 ASP A C 1
ATOM 1603 O O . ASP G 3 67 ? 35.554 10.106 55.964 1.00 43.86 67 ASP A O 1
ATOM 1608 N N . GLY G 3 68 ? 35.812 11.352 54.106 1.00 44.10 68 GLY A N 1
ATOM 1609 C CA . GLY G 3 68 ? 34.819 10.602 53.361 1.00 42.17 68 GLY A CA 1
ATOM 1610 C C . GLY G 3 68 ? 33.376 10.898 53.707 1.00 41.11 68 GLY A C 1
ATOM 1611 O O . GLY G 3 68 ? 32.507 10.048 53.523 1.00 41.68 68 GLY A O 1
ATOM 1612 N N . LYS G 3 69 ? 33.105 12.101 54.198 1.00 39.88 69 LYS A N 1
ATOM 1613 C CA . LYS G 3 69 ? 31.737 12.459 54.555 1.00 39.52 69 LYS A CA 1
ATOM 1614 C C . LYS G 3 69 ? 31.193 13.522 53.598 1.00 38.35 69 LYS A C 1
ATOM 1615 O O . LYS G 3 69 ? 30.172 14.158 53.867 1.00 37.75 69 LYS A O 1
ATOM 1621 N N . GLY G 3 70 ? 31.885 13.688 52.473 1.00 37.25 70 GLY A N 1
ATOM 1622 C CA . GLY G 3 70 ? 31.500 14.667 51.472 1.00 35.27 70 GLY A CA 1
ATOM 1623 C C . GLY G 3 70 ? 30.051 14.616 51.021 1.00 35.47 70 GLY A C 1
ATOM 1624 O O . GLY G 3 70 ? 29.443 15.659 50.777 1.00 33.69 70 GLY A O 1
ATOM 1625 N N . CYS G 3 71 ? 29.495 13.415 50.893 1.00 33.70 71 CYS A N 1
ATOM 1626 C CA . CYS G 3 71 ? 28.114 13.285 50.469 1.00 36.49 71 CYS A CA 1
ATOM 1627 C C . CYS G 3 71 ? 27.153 13.688 51.572 1.00 36.94 71 CYS A C 1
ATOM 1628 O O . CYS G 3 71 ? 26.049 14.160 51.297 1.00 37.77 71 CYS A O 1
ATOM 1631 N N . GLU G 3 72 ? 27.574 13.509 52.819 1.00 37.32 72 GLU A N 1
ATOM 1632 C CA . GLU G 3 72 ? 26.746 13.895 53.954 1.00 38.38 72 GLU A CA 1
ATOM 1633 C C . GLU G 3 72 ? 26.708 15.413 53.991 1.00 36.68 72 GLU A C 1
ATOM 1634 O O . GLU G 3 72 ? 25.683 16.010 54.312 1.00 36.61 72 GLU A O 1
ATOM 1640 N N . VAL G 3 73 ? 27.840 16.031 53.668 1.00 34.94 73 VAL A N 1
ATOM 1641 C CA . VAL G 3 73 ? 27.932 17.480 53.650 1.00 33.25 73 VAL A CA 1
ATOM 1642 C C . VAL G 3 73 ? 26.907 18.022 52.654 1.00 32.37 73 VAL A C 1
ATOM 1643 O O . VAL G 3 73 ? 26.019 18.792 53.028 1.00 30.04 73 VAL A O 1
ATOM 1647 N N . VAL G 3 74 ? 27.023 17.600 51.396 1.00 30.42 74 VAL A N 1
ATOM 1648 C CA . VAL G 3 74 ? 26.104 18.046 50.354 1.00 30.68 74 VAL A CA 1
ATOM 1649 C C . VAL G 3 74 ? 24.643 17.835 50.749 1.00 29.82 74 VAL A C 1
ATOM 1650 O O . VAL G 3 74 ? 23.797 18.700 50.519 1.00 29.71 74 VAL A O 1
ATOM 1654 N N . GLN G 3 75 ? 24.344 16.694 51.357 1.00 31.79 75 GLN A N 1
ATOM 1655 C CA . GLN G 3 75 ? 22.977 16.403 51.779 1.00 33.39 75 GLN A CA 1
ATOM 1656 C C . GLN G 3 75 ? 22.489 17.409 52.816 1.00 33.51 75 GLN A C 1
ATOM 1657 O O . GLN G 3 75 ? 21.334 17.842 52.785 1.00 33.73 75 GLN A O 1
ATOM 1663 N N . GLU G 3 76 ? 23.377 17.772 53.736 1.00 32.27 76 GLU A N 1
ATOM 1664 C CA . GLU G 3 76 ? 23.051 18.719 54.789 1.00 32.89 76 GLU A CA 1
ATOM 1665 C C . GLU G 3 76 ? 22.874 20.127 54.218 1.00 33.11 76 GLU A C 1
ATOM 1666 O O . GLU G 3 76 ? 22.004 20.883 54.659 1.00 30.75 76 GLU A O 1
ATOM 1672 N N . ILE G 3 77 ? 23.713 20.476 53.245 1.00 31.32 77 ILE A N 1
ATOM 1673 C CA . ILE G 3 77 ? 23.632 21.779 52.601 1.00 32.04 77 ILE A CA 1
ATOM 1674 C C . ILE G 3 77 ? 22.301 21.892 51.862 1.00 32.15 77 ILE A C 1
ATOM 1675 O O . ILE G 3 77 ? 21.594 22.897 51.965 1.00 30.16 77 ILE A O 1
ATOM 1680 N N . LYS G 3 78 ? 21.972 20.840 51.123 1.00 31.37 78 LYS A N 1
ATOM 1681 C CA . LYS G 3 78 ? 20.743 20.779 50.348 1.00 32.51 78 LYS A CA 1
ATOM 1682 C C . LYS G 3 78 ? 19.516 20.882 51.247 1.00 31.84 78 LYS A C 1
ATOM 1683 O O . LYS G 3 78 ? 18.564 21.599 50.930 1.00 31.61 78 LYS A O 1
ATOM 1689 N N . THR G 3 79 ? 19.543 20.174 52.372 1.00 33.20 79 THR A N 1
ATOM 1690 C CA . THR G 3 79 ? 18.426 20.198 53.315 1.00 31.87 79 THR A CA 1
ATOM 1691 C C . THR G 3 79 ? 18.224 21.598 53.891 1.00 31.51 79 THR A C 1
ATOM 1692 O O . THR G 3 79 ? 17.104 22.111 53.925 1.00 30.27 79 THR A O 1
ATOM 1696 N N . PHE G 3 80 ? 19.303 22.222 54.343 1.00 31.09 80 PHE A N 1
ATOM 1697 C CA . PHE G 3 80 ? 19.196 23.572 54.882 1.00 32.31 80 PHE A CA 1
ATOM 1698 C C . PHE G 3 80 ? 18.653 24.536 53.827 1.00 31.23 80 PHE A C 1
ATOM 1699 O O . PHE G 3 80 ? 17.780 25.363 54.106 1.00 31.52 80 PHE A O 1
ATOM 1707 N N . SER G 3 81 ? 19.167 24.419 52.610 1.00 29.30 81 SER A N 1
ATOM 1708 C CA . SER G 3 81 ? 18.740 25.294 51.528 1.00 29.83 81 SER A CA 1
ATOM 1709 C C . SER G 3 81 ? 17.254 25.133 51.218 1.00 29.55 81 SER A C 1
ATOM 1710 O O . SER G 3 81 ? 16.493 26.101 51.287 1.00 28.70 81 SER A O 1
ATOM 1713 N N . GLN G 3 82 ? 16.841 23.911 50.894 1.00 28.73 82 GLN A N 1
ATOM 1714 C CA . GLN G 3 82 ? 15.447 23.645 50.553 1.00 30.87 82 GLN A CA 1
ATOM 1715 C C . GLN G 3 82 ? 14.442 24.041 51.624 1.00 31.25 82 GLN A C 1
ATOM 1716 O O . GLN G 3 82 ? 13.374 24.566 51.310 1.00 33.45 82 GLN A O 1
ATOM 1722 N N . GLU G 3 83 ? 14.777 23.793 52.884 1.00 30.76 83 GLU A N 1
ATOM 1723 C CA . GLU G 3 83 ? 13.876 24.126 53.979 1.00 32.65 83 GLU A CA 1
ATOM 1724 C C . GLU G 3 83 ? 14.056 25.568 54.473 1.00 32.87 83 GLU A C 1
ATOM 1725 O O . GLU G 3 83 ? 13.340 26.019 55.368 1.00 34.53 83 GLU A O 1
ATOM 1731 N N . GLY G 3 84 ? 15.009 26.289 53.883 1.00 32.03 84 GLY A N 1
ATOM 1732 C CA . GLY G 3 84 ? 15.256 27.669 54.271 1.00 30.47 84 GLY A CA 1
ATOM 1733 C C . GLY G 3 84 ? 15.636 27.877 55.733 1.00 31.03 84 GLY A C 1
ATOM 1734 O O . GLY G 3 84 ? 15.268 28.885 56.345 1.00 29.38 84 GLY A O 1
ATOM 1735 N N . ARG G 3 85 ? 16.390 26.938 56.294 1.00 29.96 85 ARG A N 1
ATOM 1736 C CA . ARG G 3 85 ? 16.789 27.040 57.687 1.00 30.90 85 ARG A CA 1
ATOM 1737 C C . ARG G 3 85 ? 17.883 28.070 57.981 1.00 30.75 85 ARG A C 1
ATOM 1738 O O . ARG G 3 85 ? 18.125 28.385 59.148 1.00 30.82 85 ARG A O 1
ATOM 1746 N N . ALA G 3 86 ? 18.531 28.602 56.941 1.00 28.17 86 ALA A N 1
ATOM 1747 C CA . ALA G 3 86 ? 19.593 29.604 57.132 1.00 26.75 86 ALA A CA 1
ATOM 1748 C C . ALA G 3 86 ? 19.203 30.987 56.605 1.00 26.18 86 ALA A C 1
ATOM 1749 O O . ALA G 3 86 ? 18.639 31.116 55.521 1.00 24.03 86 ALA A O 1
ATOM 1751 N N . ALA G 3 87 ? 19.536 32.026 57.364 1.00 27.83 87 ALA A N 1
ATOM 1752 C CA . ALA G 3 87 ? 19.196 33.394 56.970 1.00 26.68 87 ALA A CA 1
ATOM 1753 C C . ALA G 3 87 ? 19.863 33.867 55.680 1.00 27.20 87 ALA A C 1
ATOM 1754 O O . ALA G 3 87 ? 19.243 34.561 54.883 1.00 27.35 87 ALA A O 1
ATOM 1756 N N . LYS G 3 88 ? 21.122 33.503 55.472 1.00 27.56 88 LYS A N 1
ATOM 1757 C CA . LYS G 3 88 ? 21.835 33.939 54.273 1.00 29.10 88 LYS A CA 1
ATOM 1758 C C . LYS G 3 88 ? 22.296 32.771 53.428 1.00 29.24 88 LYS A C 1
ATOM 1759 O O . LYS G 3 88 ? 22.531 31.687 53.945 1.00 27.87 88 LYS A O 1
ATOM 1765 N N . GLN G 3 89 ? 22.437 33.015 52.129 1.00 28.78 89 GLN A N 1
ATOM 1766 C CA . GLN G 3 89 ? 22.837 31.985 51.183 1.00 29.78 89 GLN A CA 1
ATOM 1767 C C . GLN G 3 89 ? 24.333 31.838 50.955 1.00 29.24 89 GLN A C 1
ATOM 1768 O O . GLN G 3 89 ? 24.792 30.758 50.590 1.00 29.64 89 GLN A O 1
ATOM 1774 N N . GLU G 3 90 ? 25.093 32.910 51.160 1.00 28.53 90 GLU A N 1
ATOM 1775 C CA . GLU G 3 90 ? 26.533 32.860 50.926 1.00 30.65 90 GLU A CA 1
ATOM 1776 C C . GLU G 3 90 ? 27.259 31.659 51.525 1.00 29.93 90 GLU A C 1
ATOM 1777 O O . GLU G 3 90 ? 28.021 30.995 50.832 1.00 31.55 90 GLU A O 1
ATOM 1783 N N . PRO G 3 91 ? 27.035 31.363 52.817 1.00 27.87 91 PRO A N 1
ATOM 1784 C CA . PRO G 3 91 ? 27.730 30.217 53.406 1.00 26.36 91 PRO A CA 1
ATOM 1785 C C . PRO G 3 91 ? 27.370 28.880 52.748 1.00 26.39 91 PRO A C 1
ATOM 1786 O O . PRO G 3 91 ? 28.258 28.093 52.425 1.00 24.65 91 PRO A O 1
ATOM 1790 N N . THR G 3 92 ? 26.082 28.617 52.536 1.00 26.30 92 THR A N 1
ATOM 1791 C CA . THR G 3 92 ? 25.715 27.344 51.921 1.00 28.29 92 THR A CA 1
ATOM 1792 C C . THR G 3 92 ? 26.274 27.231 50.509 1.00 26.71 92 THR A C 1
ATOM 1793 O O . THR G 3 92 ? 26.752 26.169 50.118 1.00 26.85 92 THR A O 1
ATOM 1797 N N . LEU G 3 93 ? 26.228 28.328 49.757 1.00 27.52 93 LEU A N 1
ATOM 1798 C CA . LEU G 3 93 ? 26.735 28.344 48.383 1.00 28.51 93 LEU A CA 1
ATOM 1799 C C . LEU G 3 93 ? 28.261 28.205 48.327 1.00 28.84 93 LEU A C 1
ATOM 1800 O O . LEU G 3 93 ? 28.795 27.570 47.423 1.00 28.65 93 LEU A O 1
ATOM 1805 N N . PHE G 3 94 ? 28.955 28.798 49.292 1.00 27.76 94 PHE A N 1
ATOM 1806 C CA . PHE G 3 94 ? 30.408 28.704 49.345 1.00 28.07 94 PHE A CA 1
ATOM 1807 C C . PHE G 3 94 ? 30.773 27.247 49.623 1.00 29.60 94 PHE A C 1
ATOM 1808 O O . PHE G 3 94 ? 31.712 26.699 49.040 1.00 30.47 94 PHE A O 1
ATOM 1816 N N . ALA G 3 95 ? 30.015 26.628 50.523 1.00 27.08 95 ALA A N 1
ATOM 1817 C CA . ALA G 3 95 ? 30.242 25.241 50.895 1.00 28.04 95 ALA A CA 1
ATOM 1818 C C . ALA G 3 95 ? 29.970 24.310 49.707 1.00 29.81 95 ALA A C 1
ATOM 1819 O O . ALA G 3 95 ? 30.716 23.348 49.467 1.00 27.85 95 ALA A O 1
ATOM 1821 N N . LEU G 3 96 ? 28.899 24.597 48.970 1.00 29.59 96 LEU A N 1
ATOM 1822 C CA . LEU G 3 96 ? 28.541 23.786 47.813 1.00 29.78 96 LEU A CA 1
ATOM 1823 C C . LEU G 3 96 ? 29.666 23.939 46.794 1.00 30.15 96 LEU A C 1
ATOM 1824 O O . LEU G 3 96 ? 30.047 22.971 46.137 1.00 31.09 96 LEU A O 1
ATOM 1829 N N . ALA G 3 97 ? 30.199 25.154 46.667 1.00 27.00 97 ALA A N 1
ATOM 1830 C CA . ALA G 3 97 ? 31.283 25.403 45.717 1.00 27.67 97 ALA A CA 1
ATOM 1831 C C . ALA G 3 97 ? 32.508 24.549 46.059 1.00 27.63 97 ALA A C 1
ATOM 1832 O O . ALA G 3 97 ? 33.119 23.960 45.170 1.00 28.83 97 ALA A O 1
ATOM 1834 N N . VAL G 3 98 ? 32.854 24.478 47.346 1.00 28.09 98 VAL A N 1
ATOM 1835 C CA . VAL G 3 98 ? 33.997 23.682 47.789 1.00 28.52 98 VAL A CA 1
ATOM 1836 C C . VAL G 3 98 ? 33.792 22.218 47.414 1.00 29.09 98 VAL A C 1
ATOM 1837 O O . VAL G 3 98 ? 34.681 21.586 46.838 1.00 29.67 98 VAL A O 1
ATOM 1841 N N . CYS G 3 99 ? 32.612 21.691 47.726 1.00 29.37 99 CYS A N 1
ATOM 1842 C CA . CYS G 3 99 ? 32.283 20.299 47.421 1.00 30.29 99 CYS A CA 1
ATOM 1843 C C . CYS G 3 99 ? 32.314 19.982 45.924 1.00 30.27 99 CYS A C 1
ATOM 1844 O O . CYS G 3 99 ? 32.660 18.868 45.533 1.00 30.32 99 CYS A O 1
ATOM 1847 N N . SER G 3 100 ? 31.952 20.963 45.100 1.00 28.71 100 SER A N 1
ATOM 1848 C CA . SER G 3 100 ? 31.913 20.799 43.649 1.00 28.56 100 SER A CA 1
ATOM 1849 C C . SER G 3 100 ? 33.299 20.927 43.046 1.00 31.37 100 SER A C 1
ATOM 1850 O O . SER G 3 100 ? 33.480 20.730 41.850 1.00 28.25 100 SER A O 1
ATOM 1853 N N . GLN G 3 101 ? 34.271 21.255 43.887 1.00 36.15 101 GLN A N 1
ATOM 1854 C CA . GLN G 3 101 ? 35.632 21.475 43.434 1.00 41.66 101 GLN A CA 1
ATOM 1855 C C . GLN G 3 101 ? 36.689 20.570 44.086 1.00 45.24 101 GLN A C 1
ATOM 1856 O O . GLN G 3 101 ? 36.783 20.475 45.314 1.00 47.99 101 GLN A O 1
ATOM 1862 N N . CYS G 3 102 ? 37.484 19.914 43.246 1.00 49.09 102 CYS A N 1
ATOM 1863 C CA . CYS G 3 102 ? 38.560 19.020 43.688 1.00 52.46 102 CYS A CA 1
ATOM 1864 C C . CYS G 3 102 ? 38.182 17.870 44.619 1.00 51.21 102 CYS A C 1
ATOM 1865 O O . CYS G 3 102 ? 38.978 16.960 44.832 1.00 53.16 102 CYS A O 1
ATOM 1868 N N . SER G 3 103 ? 36.988 17.901 45.186 1.00 50.82 103 SER A N 1
ATOM 1869 C CA . SER G 3 103 ? 36.588 16.825 46.082 1.00 51.38 103 SER A CA 1
ATOM 1870 C C . SER G 3 103 ? 36.580 15.490 45.355 1.00 50.89 103 SER A C 1
ATOM 1871 O O .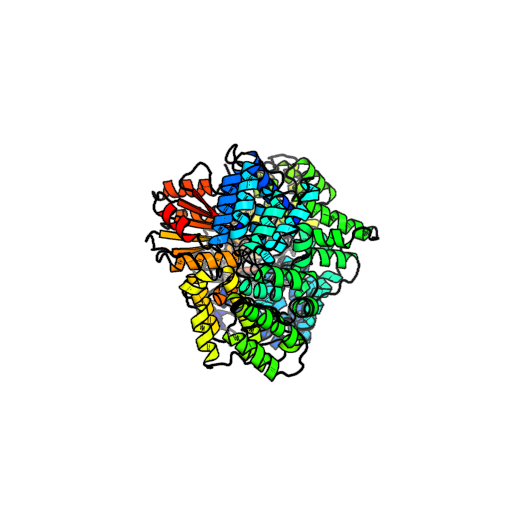 SER G 3 103 ? 36.711 15.442 44.131 1.00 51.44 103 SER A O 1
ATOM 1874 N N . ASP G 3 104 ? 36.439 14.407 46.113 1.00 49.84 104 ASP A N 1
ATOM 1875 C CA . ASP G 3 104 ? 36.382 13.084 45.517 1.00 48.15 104 ASP A CA 1
ATOM 1876 C C . ASP G 3 104 ? 35.225 13.120 44.527 1.00 46.27 104 ASP A C 1
ATOM 1877 O O . ASP G 3 104 ? 34.278 13.889 44.706 1.00 43.65 104 ASP A O 1
ATOM 1882 N N . ILE G 3 105 ? 35.306 12.292 43.489 1.00 43.71 105 ILE A N 1
ATOM 1883 C CA . ILE G 3 105 ? 34.284 12.252 42.452 1.00 42.90 105 ILE A CA 1
ATOM 1884 C C . ILE G 3 105 ? 32.855 12.099 42.974 1.00 42.54 105 ILE A C 1
ATOM 1885 O O . ILE G 3 105 ? 31.928 12.697 42.429 1.00 43.38 105 ILE A O 1
ATOM 1890 N N . LYS G 3 106 ? 32.668 11.303 44.021 1.00 41.22 106 LYS A N 1
ATOM 1891 C CA . LYS G 3 106 ? 31.336 11.104 44.586 1.00 40.40 106 LYS A CA 1
ATOM 1892 C C . LYS G 3 106 ? 30.790 12.431 45.121 1.00 38.31 106 LYS A C 1
ATOM 1893 O O . LYS G 3 106 ? 29.659 12.815 44.830 1.00 37.32 106 LYS A O 1
ATOM 1899 N N . THR G 3 107 ? 31.605 13.118 45.914 1.00 35.97 107 THR A N 1
ATOM 1900 C CA . THR G 3 107 ? 31.234 14.398 46.503 1.00 35.54 107 THR A CA 1
ATOM 1901 C C . THR G 3 107 ? 30.912 15.444 45.440 1.00 35.23 107 THR A C 1
ATOM 1902 O O . THR G 3 107 ? 29.886 16.134 45.509 1.00 33.48 107 THR A O 1
ATOM 1906 N N . LYS G 3 108 ? 31.802 15.550 44.462 1.00 33.02 108 LYS A N 1
ATOM 1907 C CA . LYS G 3 108 ? 31.651 16.493 43.369 1.00 34.74 108 LYS A CA 1
ATOM 1908 C C . LYS G 3 108 ? 30.354 16.231 42.597 1.00 34.20 108 LYS A C 1
ATOM 1909 O O . LYS G 3 108 ? 29.615 17.162 42.264 1.00 35.11 108 LYS A O 1
ATOM 1915 N N . GLN G 3 109 ? 30.074 14.962 42.325 1.00 33.67 109 GLN A N 1
ATOM 1916 C CA . GLN G 3 109 ? 28.873 14.585 41.591 1.00 32.88 109 GLN A CA 1
ATOM 1917 C C . GLN G 3 109 ? 27.598 14.895 42.365 1.00 31.84 109 GLN A C 1
ATOM 1918 O O . GLN G 3 109 ? 26.607 15.333 41.785 1.00 31.08 109 GLN A O 1
ATOM 1924 N N . ALA G 3 110 ? 27.619 14.658 43.674 1.00 31.51 110 ALA A N 1
ATOM 1925 C CA . ALA G 3 110 ? 26.455 14.938 44.512 1.00 30.87 110 ALA A CA 1
ATOM 1926 C C . ALA G 3 110 ? 26.227 16.448 44.556 1.00 29.31 110 ALA A C 1
ATOM 1927 O O . ALA G 3 110 ? 25.087 16.914 44.521 1.00 32.09 110 ALA A O 1
ATOM 1929 N N . ALA G 3 111 ? 27.319 17.202 44.627 1.00 26.55 111 ALA A N 1
ATOM 1930 C CA . ALA G 3 111 ? 27.257 18.657 44.674 1.00 26.59 111 ALA A CA 1
ATOM 1931 C C . ALA G 3 111 ? 26.578 19.239 43.442 1.00 28.05 111 ALA A C 1
ATOM 1932 O O . ALA G 3 111 ? 25.639 20.020 43.567 1.00 27.92 111 ALA A O 1
ATOM 1934 N N . PHE G 3 112 ? 27.055 18.870 42.253 1.00 28.25 112 PHE A N 1
ATOM 1935 C CA . PHE G 3 112 ? 26.463 19.376 41.016 1.00 29.27 112 PHE A CA 1
ATOM 1936 C C . PHE G 3 112 ? 25.019 18.914 40.875 1.00 31.80 112 PHE A C 1
ATOM 1937 O O . PHE G 3 112 ? 24.182 19.598 40.279 1.00 32.53 112 PHE A O 1
ATOM 1945 N N . ARG G 3 113 ? 24.735 17.746 41.427 1.00 32.42 113 ARG A N 1
ATOM 1946 C CA . ARG G 3 113 ? 23.398 17.190 41.378 1.00 34.03 113 ARG A CA 1
ATOM 1947 C C . ARG G 3 113 ? 22.480 18.073 42.223 1.00 34.16 113 ARG A C 1
ATOM 1948 O O . ARG G 3 113 ? 21.288 18.177 41.948 1.00 35.28 113 ARG A O 1
ATOM 1956 N N . ALA G 3 114 ? 23.050 18.729 43.233 1.00 31.58 114 ALA A N 1
ATOM 1957 C CA . ALA G 3 114 ? 22.283 19.593 44.129 1.00 31.05 114 ALA A CA 1
ATOM 1958 C C . ALA G 3 114 ? 22.127 21.023 43.632 1.00 31.81 114 ALA A C 1
ATOM 1959 O O . ALA G 3 114 ? 21.349 21.794 44.199 1.00 31.35 114 ALA A O 1
ATOM 1961 N N . VAL G 3 115 ? 22.865 21.382 42.585 1.00 30.69 115 VAL A N 1
ATOM 1962 C CA . VAL G 3 115 ? 22.796 22.736 42.051 1.00 32.30 115 VAL A CA 1
ATOM 1963 C C . VAL G 3 115 ? 21.388 23.239 41.721 1.00 33.60 115 VAL A C 1
ATOM 1964 O O . VAL G 3 115 ? 21.008 24.332 42.127 1.00 33.95 115 VAL A O 1
ATOM 1968 N N . PRO G 3 116 ? 20.595 22.451 40.980 1.00 36.13 116 PRO A N 1
ATOM 1969 C CA . PRO G 3 116 ? 19.245 22.923 40.648 1.00 36.45 116 PRO A CA 1
ATOM 1970 C C . PRO G 3 116 ? 18.357 23.223 41.857 1.00 37.25 116 PRO A C 1
ATOM 1971 O O . PRO G 3 116 ? 17.604 24.196 41.852 1.00 37.72 116 PRO A O 1
ATOM 1975 N N . GLU G 3 117 ? 18.455 22.403 42.896 1.00 36.63 117 GLU A N 1
ATOM 1976 C CA . GLU G 3 117 ? 17.643 22.604 44.090 1.00 37.36 117 GLU A CA 1
ATOM 1977 C C . GLU G 3 117 ? 18.168 23.696 45.029 1.00 34.86 117 GLU A C 1
ATOM 1978 O O . GLU G 3 117 ? 17.384 24.380 45.687 1.00 32.06 117 GLU A O 1
ATOM 1984 N N . VAL G 3 118 ? 19.487 23.864 45.074 1.00 31.96 118 VAL A N 1
ATOM 1985 C CA . VAL G 3 118 ? 20.102 24.857 45.942 1.00 30.26 118 VAL A CA 1
ATOM 1986 C C . VAL G 3 118 ? 20.134 26.242 45.303 1.00 31.42 118 VAL A C 1
ATOM 1987 O O . VAL G 3 118 ? 19.863 27.245 45.967 1.00 30.40 118 VAL A O 1
ATOM 1991 N N . CYS G 3 119 ? 20.474 26.300 44.020 1.00 29.14 119 CYS A N 1
ATOM 1992 C CA . CYS G 3 119 ? 20.519 27.570 43.314 1.00 28.04 119 CYS A CA 1
ATOM 1993 C C . CYS G 3 119 ? 19.184 27.769 42.618 1.00 29.44 119 CYS A C 1
ATOM 1994 O O . CYS G 3 119 ? 19.028 27.424 41.444 1.00 30.88 119 CYS A O 1
ATOM 1997 N N . ARG G 3 120 ? 18.221 28.330 43.344 1.00 29.04 120 ARG A N 1
ATOM 1998 C CA . ARG G 3 120 ? 16.886 28.544 42.794 1.00 27.28 120 ARG A CA 1
ATOM 1999 C C . ARG G 3 120 ? 16.745 29.797 41.925 1.00 28.38 120 ARG A C 1
ATOM 2000 O O . ARG G 3 120 ? 16.041 29.767 40.918 1.00 29.49 120 ARG A O 1
ATOM 2008 N N . ILE G 3 121 ? 17.402 30.892 42.307 1.00 27.50 121 ILE A N 1
ATOM 2009 C CA . ILE G 3 121 ? 17.336 32.132 41.529 1.00 25.61 121 ILE A CA 1
ATOM 2010 C C . ILE G 3 121 ? 18.726 32.456 40.983 1.00 25.50 121 ILE A C 1
ATOM 2011 O O . ILE G 3 121 ? 19.719 31.934 41.475 1.00 25.88 121 ILE A O 1
ATOM 2016 N N . PRO G 3 122 ? 18.814 33.325 39.963 1.00 25.06 122 PRO A N 1
ATOM 2017 C CA . PRO G 3 122 ? 20.104 33.695 39.368 1.00 25.73 122 PRO A CA 1
ATOM 2018 C C . PRO G 3 122 ? 21.185 34.120 40.359 1.00 26.19 122 PRO A C 1
ATOM 2019 O O . PRO G 3 122 ? 22.357 33.770 40.201 1.00 26.79 122 PRO A O 1
ATOM 2023 N N . THR G 3 123 ? 20.790 34.866 41.382 1.00 26.36 123 THR A N 1
ATOM 2024 C CA . THR G 3 123 ? 21.741 35.353 42.378 1.00 26.99 123 THR A CA 1
ATOM 2025 C C . THR G 3 123 ? 22.500 34.195 43.047 1.00 26.52 123 THR A C 1
ATOM 2026 O O . THR G 3 123 ? 23.691 34.301 43.317 1.00 28.30 123 THR A O 1
ATOM 2030 N N . HIS G 3 124 ? 21.804 33.096 43.307 1.00 26.24 124 HIS A N 1
ATOM 2031 C CA . HIS G 3 124 ? 22.416 31.924 43.921 1.00 27.00 124 HIS A CA 1
ATOM 2032 C C . HIS G 3 124 ? 23.460 31.320 42.987 1.00 27.10 124 HIS A C 1
ATOM 2033 O O . HIS G 3 124 ? 24.579 31.030 43.401 1.00 27.55 124 HIS A O 1
ATOM 2040 N N . LEU G 3 125 ? 23.075 31.126 41.728 1.00 26.36 125 LEU A N 1
ATOM 2041 C CA . LEU G 3 125 ? 23.965 30.544 40.727 1.00 25.97 125 LEU A CA 1
ATOM 2042 C C . LEU G 3 125 ? 25.177 31.438 40.520 1.00 24.73 125 LEU A C 1
ATOM 2043 O O . LEU G 3 125 ? 26.301 30.956 40.449 1.00 25.26 125 LEU A O 1
ATOM 2048 N N . PHE G 3 126 ? 24.939 32.742 40.412 1.00 23.93 126 PHE A N 1
ATOM 2049 C CA . PHE G 3 126 ? 26.018 33.709 40.194 1.00 24.08 126 PHE A CA 1
ATOM 2050 C C . PHE G 3 126 ? 27.019 33.705 41.351 1.00 25.83 126 PHE A C 1
ATOM 2051 O O . PHE G 3 126 ? 28.234 33.733 41.132 1.00 27.09 126 PHE A O 1
ATOM 2059 N N . THR G 3 127 ? 26.500 33.676 42.577 1.00 23.62 127 THR A N 1
ATOM 2060 C CA . THR G 3 127 ? 27.329 33.657 43.777 1.00 24.09 127 THR A CA 1
ATOM 2061 C C . THR G 3 127 ? 28.122 32.345 43.867 1.00 25.89 127 THR A C 1
ATOM 2062 O O . THR G 3 127 ? 29.312 32.344 44.205 1.00 26.68 127 THR A O 1
ATOM 2066 N N . PHE G 3 128 ? 27.452 31.234 43.570 1.00 23.89 128 PHE A N 1
ATOM 2067 C CA . PHE G 3 128 ? 28.070 29.913 43.602 1.00 22.99 128 PHE A CA 1
ATOM 2068 C C . PHE G 3 128 ? 29.259 29.881 42.636 1.00 24.05 128 PHE A C 1
ATOM 2069 O O . PHE G 3 128 ? 30.363 29.469 42.998 1.00 22.35 128 PHE A O 1
ATOM 2077 N N . ILE G 3 129 ? 29.037 30.345 41.412 1.00 24.24 129 ILE A N 1
ATOM 2078 C CA . ILE G 3 129 ? 30.090 30.363 40.414 1.00 25.17 129 ILE A CA 1
ATOM 2079 C C . ILE G 3 129 ? 31.267 31.278 40.771 1.00 25.54 129 ILE A C 1
ATOM 2080 O O . ILE G 3 129 ? 32.418 30.938 40.492 1.00 22.51 129 ILE A O 1
ATOM 2085 N N . GLN G 3 130 ? 30.986 32.415 41.405 1.00 25.90 130 GLN A N 1
ATOM 2086 C CA . GLN G 3 130 ? 32.040 33.352 41.813 1.00 26.27 130 GLN A CA 1
ATOM 2087 C C . GLN G 3 130 ? 32.918 32.720 42.898 1.00 25.06 130 GLN A C 1
ATOM 2088 O O . GLN G 3 130 ? 34.137 32.882 42.897 1.00 26.95 130 GLN A O 1
ATOM 2094 N N . PHE G 3 131 ? 32.297 32.014 43.834 1.00 24.06 131 PHE A N 1
ATOM 2095 C CA . PHE G 3 131 ? 33.057 31.349 44.884 1.00 24.56 131 PHE A CA 1
ATOM 2096 C C . PHE G 3 131 ? 33.963 30.293 44.244 1.00 25.01 131 PHE A C 1
ATOM 2097 O O . PHE G 3 131 ? 35.111 30.127 44.647 1.00 23.49 131 PHE A O 1
ATOM 2105 N N . LYS G 3 132 ? 33.447 29.584 43.243 1.00 24.55 132 LYS A N 1
ATOM 2106 C CA . LYS G 3 132 ? 34.257 28.581 42.571 1.00 26.17 132 LYS A CA 1
ATOM 2107 C C . LYS G 3 132 ? 35.427 29.299 41.922 1.00 26.38 132 LYS A C 1
ATOM 2108 O O . LYS G 3 132 ? 36.520 28.746 41.824 1.00 26.92 132 LYS A O 1
ATOM 2114 N N . LYS G 3 133 ? 35.207 30.540 41.494 1.00 27.56 133 LYS A N 1
ATOM 2115 C CA . LYS G 3 133 ? 36.286 31.312 40.887 1.00 27.14 133 LYS A CA 1
ATOM 2116 C C . LYS G 3 133 ? 37.317 31.696 41.954 1.00 29.51 133 LYS A C 1
ATOM 2117 O O . LYS G 3 133 ? 38.512 31.627 41.702 1.00 27.91 133 LYS A O 1
ATOM 2123 N N . ASP G 3 134 ? 36.849 32.099 43.137 1.00 31.44 134 ASP A N 1
ATOM 2124 C CA . ASP G 3 134 ? 37.739 32.467 44.243 1.00 34.19 134 ASP A CA 1
ATOM 2125 C C . ASP G 3 134 ? 38.531 31.259 44.735 1.00 35.62 134 ASP A C 1
ATOM 2126 O O . ASP G 3 134 ? 39.677 31.389 45.153 1.00 35.57 134 ASP A O 1
ATOM 2131 N N . LEU G 3 135 ? 37.896 30.093 44.715 1.00 36.73 135 LEU A N 1
ATOM 2132 C CA . LEU G 3 135 ? 38.528 28.861 45.163 1.00 39.38 135 LEU A CA 1
ATOM 2133 C C . LEU G 3 135 ? 39.529 28.323 44.148 1.00 42.89 135 LEU A C 1
ATOM 2134 O O . LEU G 3 135 ? 40.285 27.403 44.445 1.00 43.10 135 LEU A O 1
ATOM 2139 N N . LYS G 3 136 ? 39.531 28.913 42.958 1.00 46.77 136 LYS A N 1
ATOM 2140 C CA . LYS G 3 136 ? 40.400 28.493 41.865 1.00 51.42 136 LYS A CA 1
ATOM 2141 C C . LYS G 3 136 ? 41.910 28.466 42.153 1.00 55.01 136 LYS A C 1
ATOM 2142 O O . LYS G 3 136 ? 42.638 27.689 41.534 1.00 57.15 136 LYS A O 1
ATOM 2148 N N . GLU G 3 137 ? 42.389 29.292 43.080 1.00 57.66 137 GLU A N 1
ATOM 2149 C CA . GLU G 3 137 ? 43.822 29.308 43.396 1.00 59.91 137 GLU A CA 1
ATOM 2150 C C . GLU G 3 137 ? 44.100 28.499 44.659 1.00 60.03 137 GLU A C 1
ATOM 2151 O O . GLU G 3 137 ? 44.979 27.636 44.681 1.00 60.81 137 GLU A O 1
ATOM 2157 N N . GLY G 3 138 ? 43.347 28.794 45.712 1.00 59.33 138 GLY A N 1
ATOM 2158 C CA . GLY G 3 138 ? 43.528 28.095 46.969 1.00 57.62 138 GLY A CA 1
ATOM 2159 C C . GLY G 3 138 ? 43.368 26.593 46.852 1.00 56.86 138 GLY A C 1
ATOM 2160 O O . GLY G 3 138 ? 44.013 25.843 47.581 1.00 57.03 138 GLY A O 1
ATOM 2161 N N . MET G 3 139 ? 42.509 26.147 45.941 1.00 54.92 139 MET A N 1
ATOM 2162 C CA . MET G 3 139 ? 42.282 24.719 45.759 1.00 53.59 139 MET A CA 1
ATOM 2163 C C . MET G 3 139 ? 42.997 24.166 44.539 1.00 54.85 139 MET A C 1
ATOM 2164 O O . MET G 3 139 ? 42.672 23.075 44.066 1.00 55.77 139 MET A O 1
ATOM 2169 N N . LYS G 3 140 ? 43.962 24.927 44.034 1.00 55.16 140 LYS A N 1
ATOM 2170 C CA . LYS G 3 140 ? 44.760 24.516 42.883 1.00 57.25 140 LYS A CA 1
ATOM 2171 C C . LYS G 3 140 ? 43.971 23.738 41.823 1.00 57.02 140 LYS A C 1
ATOM 2172 O O . LYS G 3 140 ? 44.263 22.571 41.555 1.00 57.48 140 LYS A O 1
ATOM 2178 N N . CYS G 3 141 ? 42.980 24.381 41.218 1.00 55.85 141 CYS A N 1
ATOM 2179 C CA . CYS G 3 141 ? 42.175 23.712 40.202 1.00 55.88 141 CYS A CA 1
ATOM 2180 C C . CYS G 3 141 ? 41.369 24.704 39.379 1.00 54.42 141 CYS A C 1
ATOM 2181 O O . CYS G 3 141 ? 41.011 25.782 39.860 1.00 55.45 141 CYS A O 1
ATOM 2184 N N . GLY G 3 142 ? 41.092 24.334 38.133 1.00 51.51 142 GLY A N 1
ATOM 2185 C CA . GLY G 3 142 ? 40.303 25.188 37.264 1.00 45.41 142 GLY A CA 1
ATOM 2186 C C . GLY G 3 142 ? 38.864 24.908 37.625 1.00 41.83 142 GLY A C 1
ATOM 2187 O O . GLY G 3 142 ? 38.608 24.088 38.512 1.00 40.45 142 GLY A O 1
ATOM 2188 N N . MET G 3 143 ? 37.923 25.559 36.949 1.00 37.91 143 MET A N 1
ATOM 2189 C CA . MET G 3 143 ? 36.518 25.348 37.261 1.00 33.94 143 MET A CA 1
ATOM 2190 C C . MET G 3 143 ? 35.628 24.978 36.079 1.00 32.04 143 MET A C 1
ATOM 2191 O O . MET G 3 143 ? 34.560 24.405 36.275 1.00 31.40 143 MET A O 1
ATOM 2196 N N . TRP G 3 144 ? 36.055 25.275 34.857 1.00 30.34 144 TRP A N 1
ATOM 2197 C CA . TRP G 3 144 ? 35.206 24.966 33.710 1.00 30.98 144 TRP A CA 1
ATOM 2198 C C . TRP G 3 144 ? 35.334 23.587 33.059 1.00 31.50 144 TRP A C 1
ATOM 2199 O O . TRP G 3 144 ? 35.396 23.466 31.833 1.00 30.54 144 TRP A O 1
ATOM 2210 N N . GLY G 3 145 ? 35.360 22.547 33.890 1.00 32.18 145 GLY A N 1
ATOM 2211 C CA . GLY G 3 145 ? 35.422 21.192 33.372 1.00 30.52 145 GLY A CA 1
ATOM 2212 C C . GLY G 3 145 ? 34.038 20.860 32.831 1.00 30.77 145 GLY A C 1
ATOM 2213 O O . GLY G 3 145 ? 33.125 21.674 32.962 1.00 30.34 145 GLY A O 1
ATOM 2214 N N . ARG G 3 146 ? 33.868 19.681 32.235 1.00 29.56 146 ARG A N 1
ATOM 2215 C CA . ARG G 3 146 ? 32.575 19.282 31.675 1.00 28.66 146 ARG A CA 1
ATOM 2216 C C . ARG G 3 146 ? 31.425 19.276 32.694 1.00 28.10 146 ARG A C 1
ATOM 2217 O O . ARG G 3 146 ? 30.284 19.583 32.349 1.00 28.94 146 ARG A O 1
ATOM 2225 N N . ALA G 3 147 ? 31.711 18.936 33.944 1.00 26.26 147 ALA A N 1
ATOM 2226 C CA . ALA G 3 147 ? 30.655 18.896 34.955 1.00 27.44 147 ALA A CA 1
ATOM 2227 C C . ALA G 3 147 ? 29.967 20.246 35.201 1.00 27.65 147 ALA A C 1
ATOM 2228 O O . ALA G 3 147 ? 28.745 20.298 35.318 1.00 27.61 147 ALA A O 1
ATOM 2230 N N . LEU G 3 148 ? 30.743 21.327 35.300 1.00 28.03 148 LEU A N 1
ATOM 2231 C CA . LEU G 3 148 ? 30.171 22.657 35.528 1.00 28.85 148 LEU A CA 1
ATOM 2232 C C . LEU G 3 148 ? 29.420 23.133 34.279 1.00 29.12 148 LEU A C 1
ATOM 2233 O O . LEU G 3 148 ? 28.359 23.756 34.379 1.00 28.00 148 LEU A O 1
ATOM 2238 N N . ARG G 3 149 ? 29.983 22.860 33.103 1.00 27.02 149 ARG A N 1
ATOM 2239 C CA . ARG G 3 149 ? 29.334 23.265 31.860 1.00 27.77 149 ARG A CA 1
ATOM 2240 C C . ARG G 3 149 ? 27.973 22.594 31.759 1.00 28.15 149 ARG A C 1
ATOM 2241 O O . ARG G 3 149 ? 26.993 23.211 31.343 1.00 27.72 149 ARG A O 1
ATOM 2249 N N . LYS G 3 150 ? 27.924 21.327 32.151 1.00 26.45 150 LYS A N 1
ATOM 2250 C CA . LYS G 3 150 ? 26.696 20.552 32.112 1.00 28.12 150 LYS A CA 1
ATOM 2251 C C . LYS G 3 150 ? 25.689 21.034 33.163 1.00 29.48 150 LYS A C 1
ATOM 2252 O O . LYS G 3 150 ? 24.491 21.140 32.883 1.00 28.34 150 LYS A O 1
ATOM 2258 N N . ALA G 3 151 ? 26.178 21.325 34.367 1.00 27.46 151 ALA A N 1
ATOM 2259 C CA . ALA G 3 151 ? 25.307 21.776 35.446 1.00 27.40 151 ALA A CA 1
ATOM 2260 C C . ALA G 3 151 ? 24.662 23.114 35.101 1.00 27.08 151 ALA A C 1
ATOM 2261 O O . ALA G 3 151 ? 23.473 23.332 35.349 1.00 26.30 151 ALA A O 1
ATOM 2263 N N . VAL G 3 152 ? 25.448 24.009 34.517 1.00 27.88 152 VAL A N 1
ATOM 2264 C CA . VAL G 3 152 ? 24.935 25.315 34.136 1.00 28.23 152 VAL A CA 1
ATOM 2265 C C . VAL G 3 152 ? 23.946 25.190 32.970 1.00 29.61 152 VAL A C 1
ATOM 2266 O O . VAL G 3 152 ? 22.902 25.852 32.957 1.00 27.19 152 VAL A O 1
ATOM 2270 N N . SER G 3 153 ? 24.269 24.339 31.999 1.00 28.99 153 SER A N 1
ATOM 2271 C CA . SER G 3 153 ? 23.391 24.139 30.848 1.00 30.90 153 SER A CA 1
ATOM 2272 C C . SER G 3 153 ? 22.027 23.640 31.295 1.00 31.09 153 SER A C 1
ATOM 2273 O O . SER G 3 153 ? 20.999 24.093 30.797 1.00 32.98 153 SER A O 1
ATOM 2276 N N . ASP G 3 154 ? 22.025 22.698 32.230 1.00 31.99 154 ASP A N 1
ATOM 2277 C CA . ASP G 3 154 ? 20.786 22.132 32.755 1.00 34.01 154 ASP A CA 1
ATOM 2278 C C . ASP G 3 154 ? 19.979 23.161 33.551 1.00 33.10 154 ASP A C 1
ATOM 2279 O O . ASP G 3 154 ? 18.747 23.156 33.510 1.00 34.39 154 ASP A O 1
ATOM 2284 N N . TRP G 3 155 ? 20.669 24.031 34.281 1.00 31.00 155 TRP A N 1
ATOM 2285 C CA . TRP G 3 155 ? 19.986 25.044 35.076 1.00 30.59 155 TRP A CA 1
ATOM 2286 C C . TRP G 3 155 ? 19.018 25.820 34.186 1.00 29.70 155 TRP A C 1
ATOM 2287 O O . TRP G 3 155 ? 17.898 26.124 34.590 1.00 27.21 155 TRP A O 1
ATOM 2298 N N . TYR G 3 156 ? 19.464 26.127 32.971 1.00 29.57 156 TYR A N 1
ATOM 2299 C CA . TYR G 3 156 ? 18.647 26.863 32.015 1.00 29.33 156 TYR A CA 1
ATOM 2300 C C . TYR G 3 156 ? 17.664 25.992 31.247 1.00 29.37 156 TYR A C 1
ATOM 2301 O O . TYR G 3 156 ? 16.475 26.317 31.149 1.00 27.43 156 TYR A O 1
ATOM 2310 N N . ASN G 3 157 ? 18.166 24.887 30.701 1.00 30.00 157 ASN A N 1
ATOM 2311 C CA . ASN G 3 157 ? 17.349 23.990 29.896 1.00 31.18 157 ASN A CA 1
ATOM 2312 C C . ASN G 3 157 ? 16.240 23.224 30.589 1.00 31.75 157 ASN A C 1
ATOM 2313 O O . ASN G 3 157 ? 15.374 22.679 29.921 1.00 34.52 157 ASN A O 1
ATOM 2318 N N . THR G 3 158 ? 16.247 23.164 31.912 1.00 32.32 158 THR A N 1
ATOM 2319 C CA . THR G 3 158 ? 15.180 22.439 32.588 1.00 34.16 158 THR A CA 1
ATOM 2320 C C . THR G 3 158 ? 14.099 23.404 33.058 1.00 34.04 158 THR A C 1
ATOM 2321 O O . THR G 3 158 ? 13.156 23.011 33.737 1.00 35.63 158 THR A O 1
ATOM 2325 N N . LYS G 3 159 ? 14.237 24.672 32.692 1.00 32.49 159 LYS A N 1
ATOM 2326 C CA . LYS G 3 159 ? 13.261 25.670 33.101 1.00 32.64 159 LYS A CA 1
ATOM 2327 C C . LYS G 3 159 ? 12.304 26.094 31.998 1.00 32.76 159 LYS A C 1
ATOM 2328 O O . LYS G 3 159 ? 12.665 26.132 30.819 1.00 31.00 159 LYS A O 1
ATOM 2334 N N . ASP G 3 160 ? 11.075 26.404 32.402 1.00 32.30 160 ASP A N 1
ATOM 2335 C CA . ASP G 3 160 ? 10.045 26.864 31.483 1.00 32.75 160 ASP A CA 1
ATOM 2336 C C . ASP G 3 160 ? 10.538 28.177 30.908 1.00 30.82 160 ASP A C 1
ATOM 2337 O O . ASP G 3 160 ? 10.980 29.052 31.658 1.00 31.01 160 ASP A O 1
ATOM 2342 N N . ALA G 3 161 ? 10.463 28.316 29.587 1.00 28.60 161 ALA A N 1
ATOM 2343 C CA . ALA G 3 161 ? 10.927 29.528 28.915 1.00 28.50 161 ALA A CA 1
ATOM 2344 C C . ALA G 3 161 ? 10.364 30.836 29.478 1.00 28.45 161 ALA A C 1
ATOM 2345 O O . ALA G 3 161 ? 11.101 31.803 29.687 1.00 27.98 161 ALA A O 1
ATOM 2347 N N . LEU G 3 162 ? 9.058 30.877 29.705 1.00 29.96 162 LEU A N 1
ATOM 2348 C CA . LEU G 3 162 ? 8.433 32.084 30.228 1.00 30.64 162 LEU A CA 1
ATOM 2349 C C . LEU G 3 162 ? 8.965 32.401 31.629 1.00 30.20 162 LEU A C 1
ATOM 2350 O O . LEU G 3 162 ? 9.239 33.557 31.949 1.00 32.44 162 LEU A O 1
ATOM 2355 N N . ASN G 3 163 ? 9.123 31.380 32.462 1.00 31.07 163 ASN A N 1
ATOM 2356 C CA . ASN G 3 163 ? 9.649 31.592 33.806 1.00 31.00 163 ASN A CA 1
ATOM 2357 C C . ASN G 3 163 ? 11.111 32.056 33.740 1.00 29.69 163 ASN A C 1
ATOM 2358 O O . ASN G 3 163 ? 11.533 32.923 34.500 1.00 27.90 163 ASN A O 1
ATOM 2363 N N . LEU G 3 164 ? 11.877 31.484 32.816 1.00 28.34 164 LEU A N 1
ATOM 2364 C CA . LEU G 3 164 ? 13.281 31.853 32.661 1.00 27.01 164 LEU A CA 1
ATOM 2365 C C . LEU G 3 164 ? 13.359 33.317 32.235 1.00 25.58 164 LEU A C 1
ATOM 2366 O O . LEU G 3 164 ? 14.242 34.053 32.672 1.00 25.31 164 LEU A O 1
ATOM 2371 N N . ALA G 3 165 ? 12.426 33.732 31.379 1.00 25.85 165 ALA A N 1
ATOM 2372 C CA . ALA G 3 165 ? 12.387 35.109 30.885 1.00 25.08 165 ALA A CA 1
ATOM 2373 C C . ALA G 3 165 ? 12.197 36.072 32.054 1.00 24.86 165 ALA A C 1
ATOM 2374 O O . ALA G 3 165 ? 12.767 37.163 32.064 1.00 27.28 165 ALA A O 1
ATOM 2376 N N . MET G 3 166 ? 11.385 35.672 33.027 1.00 25.53 166 MET A N 1
ATOM 2377 C CA . MET G 3 166 ? 11.166 36.494 34.219 1.00 27.51 166 MET A CA 1
ATOM 2378 C C . MET G 3 166 ? 12.485 36.536 34.988 1.00 26.31 166 MET A C 1
ATOM 2379 O O . MET G 3 166 ? 12.943 37.595 35.406 1.00 27.43 166 MET A O 1
ATOM 2384 N N . ALA G 3 167 ? 13.103 35.372 35.153 1.00 25.43 167 ALA A N 1
ATOM 2385 C CA . ALA G 3 167 ? 14.355 35.287 35.895 1.00 26.19 167 ALA A CA 1
ATOM 2386 C C . ALA G 3 167 ? 15.493 36.099 35.298 1.00 24.22 167 ALA A C 1
ATOM 2387 O O . ALA G 3 167 ? 16.197 36.780 36.025 1.00 24.21 167 ALA A O 1
ATOM 2389 N N . VAL G 3 168 ? 15.682 36.045 33.983 1.00 24.06 168 VAL A N 1
ATOM 2390 C CA . VAL G 3 168 ? 16.785 36.797 33.388 1.00 24.43 168 VAL A CA 1
ATOM 2391 C C . VAL G 3 168 ? 16.555 38.302 33.246 1.00 26.45 168 VAL A C 1
ATOM 2392 O O . VAL G 3 168 ? 17.510 39.040 33.023 1.00 26.43 168 VAL A O 1
ATOM 2396 N N . THR G 3 169 ? 15.310 38.771 33.365 1.00 24.46 169 THR A N 1
ATOM 2397 C CA . THR G 3 169 ? 15.077 40.212 33.255 1.00 24.40 169 THR A CA 1
ATOM 2398 C C . THR G 3 169 ? 15.049 40.842 34.637 1.00 23.27 169 THR A C 1
ATOM 2399 O O . THR G 3 169 ? 15.416 41.996 34.808 1.00 23.10 169 THR A O 1
ATOM 2403 N N . LYS G 3 170 ? 14.631 40.067 35.628 1.00 23.68 170 LYS A N 1
ATOM 2404 C CA . LYS G 3 170 ? 14.594 40.550 37.000 1.00 22.15 170 LYS A CA 1
ATOM 2405 C C . LYS G 3 170 ? 16.023 40.589 37.552 1.00 24.38 170 LYS A C 1
ATOM 2406 O O . LYS G 3 170 ? 16.412 41.541 38.224 1.00 23.72 170 LYS A O 1
ATOM 2412 N N . TYR G 3 171 ? 16.803 39.549 37.263 1.00 23.03 171 TYR A N 1
ATOM 2413 C CA . TYR G 3 171 ? 18.188 39.478 37.733 1.00 26.43 171 TYR A CA 1
ATOM 2414 C C . TYR G 3 171 ? 19.100 39.387 36.523 1.00 27.51 171 TYR A C 1
ATOM 2415 O O . TYR G 3 171 ? 19.556 38.302 36.177 1.00 28.91 171 TYR A O 1
ATOM 2424 N N . LYS G 3 172 ? 19.366 40.518 35.885 1.00 28.24 172 LYS A N 1
ATOM 2425 C CA . LYS G 3 172 ? 20.210 40.538 34.697 1.00 31.09 172 LYS A CA 1
ATOM 2426 C C . LYS G 3 172 ? 21.636 40.098 35.031 1.00 30.78 172 LYS A C 1
ATOM 2427 O O . LYS G 3 172 ? 22.272 39.369 34.262 1.00 30.69 172 LYS A O 1
ATOM 2433 N N . GLN G 3 173 ? 22.123 40.546 36.185 1.00 30.24 173 GLN A N 1
ATOM 2434 C CA . GLN G 3 173 ? 23.457 40.199 36.656 1.00 30.18 173 GLN A CA 1
ATOM 2435 C C . GLN G 3 173 ? 23.586 40.507 38.144 1.00 30.55 173 GLN A C 1
ATOM 2436 O O . GLN G 3 173 ? 23.035 41.494 38.636 1.00 31.10 173 GLN A O 1
ATOM 2442 N N . ARG G 3 174 ? 24.305 39.649 38.860 1.00 28.97 174 ARG A N 1
ATOM 2443 C CA . ARG G 3 174 ? 24.525 39.834 40.289 1.00 30.43 174 ARG A CA 1
ATOM 2444 C C . ARG G 3 174 ? 25.898 39.256 40.644 1.00 32.50 174 ARG A C 1
ATOM 2445 O O . ARG G 3 174 ? 26.455 38.445 39.897 1.00 30.33 174 ARG A O 1
ATOM 2453 N N . ASN G 3 175 ? 26.434 39.693 41.781 1.00 33.37 175 ASN A N 1
ATOM 2454 C CA . ASN G 3 175 ? 27.721 39.226 42.281 1.00 34.18 175 ASN A CA 1
ATOM 2455 C C . ASN G 3 175 ? 28.811 38.973 41.236 1.00 34.00 175 ASN A C 1
ATOM 2456 O O . ASN G 3 175 ? 29.537 37.979 41.322 1.00 33.11 175 ASN A O 1
ATOM 2461 N N . GLY G 3 176 ? 28.910 39.861 40.250 1.00 31.50 176 GLY A N 1
ATOM 2462 C CA . GLY G 3 176 ? 29.936 39.731 39.231 1.00 32.71 176 GLY A CA 1
ATOM 2463 C C . GLY G 3 176 ? 29.626 39.000 37.931 1.00 33.00 176 GLY A C 1
ATOM 2464 O O . GLY G 3 176 ? 30.336 39.194 36.948 1.00 35.97 176 GLY A O 1
ATOM 2465 N N . TRP G 3 177 ? 28.585 38.175 37.900 1.00 29.73 177 TRP A N 1
ATOM 2466 C CA . TRP G 3 177 ? 28.260 37.431 36.691 1.00 26.72 177 TRP A CA 1
ATOM 2467 C C . TRP G 3 177 ? 26.911 37.784 36.078 1.00 26.47 177 TRP A C 1
ATOM 2468 O O . TRP G 3 177 ? 25.974 38.146 36.780 1.00 26.70 177 TRP A O 1
ATOM 2479 N N . SER G 3 178 ? 26.829 37.674 34.755 1.00 25.54 178 SER A N 1
ATOM 2480 C CA . SER G 3 178 ? 25.601 37.943 34.020 1.00 24.86 178 SER A CA 1
ATOM 2481 C C . SER G 3 178 ? 25.205 36.628 33.359 1.00 26.33 178 SER A C 1
ATOM 2482 O O . SER G 3 178 ? 26.014 35.697 33.290 1.00 24.48 178 SER A O 1
ATOM 2485 N N . HIS G 3 179 ? 23.972 36.553 32.863 1.00 25.51 179 HIS A N 1
ATOM 2486 C CA . HIS G 3 179 ? 23.515 35.341 32.196 1.00 25.67 179 HIS A CA 1
ATOM 2487 C C . HIS G 3 179 ? 24.273 35.187 30.892 1.00 25.57 179 HIS A C 1
ATOM 2488 O O . HIS G 3 179 ? 24.515 34.075 30.427 1.00 26.78 179 HIS A O 1
ATOM 2495 N N . LYS G 3 180 ? 24.659 36.310 30.310 1.00 25.90 180 LYS A N 1
ATOM 2496 C CA . LYS G 3 180 ? 25.402 36.274 29.065 1.00 28.24 180 LYS A CA 1
ATOM 2497 C C . LYS G 3 180 ? 26.717 35.539 29.325 1.00 27.71 180 LYS A C 1
ATOM 2498 O O . LYS G 3 180 ? 27.111 34.664 28.559 1.00 27.11 180 LYS A O 1
ATOM 2504 N N . ASP G 3 181 ? 27.386 35.916 30.413 1.00 28.09 181 ASP A N 1
ATOM 2505 C CA . ASP G 3 181 ? 28.660 35.313 30.805 1.00 26.16 181 ASP A CA 1
ATOM 2506 C C . ASP G 3 181 ? 28.514 33.793 30.917 1.00 24.95 181 ASP A C 1
ATOM 2507 O O . ASP G 3 181 ? 29.328 33.049 30.372 1.00 25.50 181 ASP A O 1
ATOM 2512 N N . LEU G 3 182 ? 27.469 33.337 31.606 1.00 21.62 182 LEU A N 1
ATOM 2513 C CA . LEU G 3 182 ? 27.266 31.905 31.793 1.00 23.20 182 LEU A CA 1
ATOM 2514 C C . LEU G 3 182 ? 26.985 31.139 30.507 1.00 25.16 182 LEU A C 1
ATOM 2515 O O . LEU G 3 182 ? 27.480 30.023 30.323 1.00 25.63 182 LEU A O 1
ATOM 2520 N N . LEU G 3 183 ? 26.190 31.727 29.620 1.00 25.52 183 LEU A N 1
ATOM 2521 C CA . LEU G 3 183 ? 25.881 31.069 28.363 1.00 27.35 183 LEU A CA 1
ATOM 2522 C C . LEU G 3 183 ? 27.166 30.938 27.555 1.00 26.61 183 LEU A C 1
ATOM 2523 O O . LEU G 3 183 ? 27.420 29.903 26.936 1.00 23.53 183 LEU A O 1
ATOM 2528 N N . ARG G 3 184 ? 27.984 31.984 27.582 1.00 26.67 184 ARG A N 1
ATOM 2529 C CA . ARG G 3 184 ? 29.243 31.975 26.850 1.00 29.65 184 ARG A CA 1
ATOM 2530 C C . ARG G 3 184 ? 30.218 30.910 27.353 1.00 29.93 184 ARG A C 1
ATOM 2531 O O . ARG G 3 184 ? 30.893 30.262 26.557 1.00 32.79 184 ARG A O 1
ATOM 2539 N N . LEU G 3 185 ? 30.294 30.730 28.668 1.00 28.94 185 LEU A N 1
ATOM 2540 C CA . LEU G 3 185 ? 31.215 29.762 29.243 1.00 26.82 185 LEU A CA 1
ATOM 2541 C C . LEU G 3 185 ? 30.672 28.338 29.277 1.00 25.69 185 LEU A C 1
ATOM 2542 O O . LEU G 3 185 ? 31.437 27.374 29.231 1.00 26.22 185 LEU A O 1
ATOM 2547 N N . SER G 3 186 ? 29.353 28.198 29.341 1.00 24.77 186 SER A N 1
ATOM 2548 C CA . SER G 3 186 ? 28.753 26.872 29.380 1.00 23.47 186 SER A CA 1
ATOM 2549 C C . SER G 3 186 ? 28.546 26.297 27.981 1.00 24.74 186 SER A C 1
ATOM 2550 O O . SER G 3 186 ? 28.460 25.086 27.816 1.00 27.49 186 SER A O 1
ATOM 2553 N N . HIS G 3 187 ? 28.455 27.170 26.980 1.00 25.65 187 HIS A N 1
ATOM 2554 C CA . HIS G 3 187 ? 28.245 26.758 25.592 1.00 26.51 187 HIS A CA 1
ATOM 2555 C C . HIS G 3 187 ? 26.962 25.948 25.461 1.00 28.20 187 HIS A C 1
ATOM 2556 O O . HIS G 3 187 ? 26.880 25.010 24.663 1.00 27.78 187 HIS A O 1
ATOM 2563 N N . ILE G 3 188 ? 25.952 26.339 26.235 1.00 27.19 188 ILE A N 1
ATOM 2564 C CA . ILE G 3 188 ? 24.666 25.658 26.238 1.00 28.12 188 ILE A CA 1
ATOM 2565 C C . ILE G 3 188 ? 24.026 25.548 24.860 1.00 29.67 188 ILE A C 1
ATOM 2566 O O . ILE G 3 188 ? 24.216 26.406 23.998 1.00 28.14 188 ILE A O 1
ATOM 2571 N N . LYS G 3 189 ? 23.265 24.475 24.673 1.00 31.71 189 LYS A N 1
ATOM 2572 C CA . LYS G 3 189 ? 22.521 24.245 23.446 1.00 33.98 189 LYS A CA 1
ATOM 2573 C C . LYS G 3 189 ? 21.054 24.226 23.890 1.00 33.23 189 LYS A C 1
ATOM 2574 O O . LYS G 3 189 ? 20.598 23.273 24.528 1.00 34.10 189 LYS A O 1
ATOM 2580 N N . PRO G 3 190 ? 20.301 25.288 23.575 1.00 32.67 190 PRO A N 1
ATOM 2581 C CA . PRO G 3 190 ? 18.882 25.391 23.952 1.00 33.60 190 PRO A CA 1
ATOM 2582 C C . PRO G 3 190 ? 18.079 24.129 23.643 1.00 33.11 190 PRO A C 1
ATOM 2583 O O . PRO G 3 190 ? 18.165 23.586 22.546 1.00 33.11 190 PRO A O 1
ATOM 2587 N N . ALA G 3 191 ? 17.296 23.675 24.615 1.00 34.18 191 ALA A N 1
ATOM 2588 C CA . ALA G 3 191 ? 16.500 22.458 24.464 1.00 36.33 191 ALA A CA 1
ATOM 2589 C C . ALA G 3 191 ? 15.174 22.622 23.722 1.00 37.63 191 ALA A C 1
ATOM 2590 O O . ALA G 3 191 ? 14.529 21.623 23.386 1.00 37.36 191 ALA A O 1
ATOM 2592 N N . ASN G 3 192 ? 14.762 23.864 23.474 1.00 37.06 192 ASN A N 1
ATOM 2593 C CA . ASN G 3 192 ? 13.509 24.117 22.766 1.00 37.81 192 ASN A CA 1
ATOM 2594 C C . ASN G 3 192 ? 13.461 25.528 22.206 1.00 37.82 192 ASN A C 1
ATOM 2595 O O . ASN G 3 192 ? 14.368 26.330 22.437 1.00 37.61 192 ASN A O 1
ATOM 2600 N N . GLU G 3 193 ? 12.395 25.835 21.477 1.00 37.02 193 GLU A N 1
ATOM 2601 C CA . GLU G 3 193 ? 12.274 27.145 20.861 1.00 37.54 193 GLU A CA 1
ATOM 2602 C C . GLU G 3 193 ? 12.211 28.295 21.852 1.00 35.95 193 GLU A C 1
ATOM 2603 O O . GLU G 3 193 ? 12.762 29.370 21.593 1.00 36.62 193 GLU A O 1
ATOM 2609 N N . GLY G 3 194 ? 11.538 28.076 22.977 1.00 34.93 194 GLY A N 1
ATOM 2610 C CA . GLY G 3 194 ? 11.439 29.110 23.994 1.00 32.51 194 GLY A CA 1
ATOM 2611 C C . GLY G 3 194 ? 12.805 29.442 24.579 1.00 32.28 194 GLY A C 1
ATOM 2612 O O . GLY G 3 194 ? 13.133 30.614 24.792 1.00 30.97 194 GLY A O 1
ATOM 2613 N N . LEU G 3 195 ? 13.605 28.408 24.835 1.00 30.94 195 LEU A N 1
ATOM 2614 C CA . LEU G 3 195 ? 14.941 28.589 25.397 1.00 31.27 195 LEU A CA 1
ATOM 2615 C C . LEU G 3 195 ? 15.869 29.259 24.391 1.00 30.42 195 LEU A C 1
ATOM 2616 O O . LEU G 3 195 ? 16.681 30.105 24.758 1.00 30.11 195 LEU A O 1
ATOM 2621 N N . THR G 3 196 ? 15.751 28.886 23.120 1.00 30.75 196 THR A N 1
ATOM 2622 C CA . THR G 3 196 ? 16.586 29.498 22.091 1.00 31.66 196 THR A CA 1
ATOM 2623 C C . THR G 3 196 ? 16.305 31.006 22.077 1.00 32.14 196 THR A C 1
ATOM 2624 O O . THR G 3 196 ? 17.233 31.819 22.060 1.00 32.13 196 THR A O 1
ATOM 2628 N N . MET G 3 197 ? 15.021 31.371 22.099 1.00 30.93 197 MET A N 1
ATOM 2629 C CA . MET G 3 197 ? 14.612 32.776 22.103 1.00 29.29 197 MET A CA 1
ATOM 2630 C C . MET G 3 197 ? 15.272 33.491 23.278 1.00 28.98 197 MET A C 1
ATOM 2631 O O . MET G 3 197 ? 15.924 34.521 23.100 1.00 29.66 197 MET A O 1
ATOM 2636 N N . VAL G 3 198 ? 15.114 32.934 24.476 1.00 28.11 198 VAL A N 1
ATOM 2637 C CA . VAL G 3 198 ? 15.704 33.534 25.671 1.00 27.91 198 VAL A CA 1
ATOM 2638 C C . VAL G 3 198 ? 17.231 33.601 25.555 1.00 27.94 198 VAL A C 1
ATOM 2639 O O . VAL G 3 198 ? 17.853 34.612 25.886 1.00 26.34 198 VAL A O 1
ATOM 2643 N N . ALA G 3 199 ? 17.838 32.529 25.070 1.00 29.65 199 ALA A N 1
ATOM 2644 C CA . ALA G 3 199 ? 19.282 32.520 24.910 1.00 31.00 199 ALA A CA 1
ATOM 2645 C C . ALA G 3 199 ? 19.680 33.666 23.982 1.00 31.61 199 ALA A C 1
ATOM 2646 O O . ALA G 3 199 ? 20.653 34.376 24.233 1.00 32.66 199 ALA A O 1
ATOM 2648 N N . LYS G 3 200 ? 18.908 33.859 22.917 1.00 33.90 200 LYS A N 1
ATOM 2649 C CA . LYS G 3 200 ? 19.204 34.910 21.947 1.00 34.42 200 LYS A CA 1
ATOM 2650 C C . LYS G 3 200 ? 19.038 36.300 22.558 1.00 33.03 200 LYS A C 1
ATOM 2651 O O . LYS G 3 200 ? 19.816 37.214 22.276 1.00 33.11 200 LYS A O 1
ATOM 2657 N N . TYR G 3 201 ? 18.023 36.451 23.398 1.00 31.78 201 TYR A N 1
ATOM 2658 C CA . TYR G 3 201 ? 17.768 37.719 24.066 1.00 29.29 201 TYR A CA 1
ATOM 2659 C C . TYR G 3 201 ? 18.924 38.047 25.022 1.00 29.72 201 TYR A C 1
ATOM 2660 O O . TYR G 3 201 ? 19.450 39.164 25.033 1.00 26.62 201 TYR A O 1
ATOM 2669 N N . VAL G 3 202 ? 19.329 37.061 25.811 1.00 28.37 202 VAL A N 1
ATOM 2670 C CA . VAL G 3 202 ? 20.429 37.250 26.752 1.00 31.24 202 VAL A CA 1
ATOM 2671 C C . VAL G 3 202 ? 21.766 37.523 26.044 1.00 33.10 202 VAL A C 1
ATOM 2672 O O . VAL G 3 202 ? 22.575 38.321 26.508 1.00 33.39 202 VAL A O 1
ATOM 2676 N N . SER G 3 203 ? 21.990 36.869 24.913 1.00 34.87 203 SER A N 1
ATOM 2677 C CA . SER G 3 203 ? 23.247 37.031 24.197 1.00 37.43 203 SER A CA 1
ATOM 2678 C C . SER G 3 203 ? 23.374 38.259 23.312 1.00 38.60 203 SER A C 1
ATOM 2679 O O . SER G 3 203 ? 24.430 38.884 23.288 1.00 38.43 203 SER A O 1
ATOM 2682 N N . LYS G 3 204 ? 22.308 38.608 22.593 1.00 39.79 204 LYS A N 1
ATOM 2683 C CA . LYS G 3 204 ? 22.356 39.745 21.671 1.00 40.75 204 LYS A CA 1
ATOM 2684 C C . LYS G 3 204 ? 21.395 40.908 21.927 1.00 39.60 204 LYS A C 1
ATOM 2685 O O . LYS G 3 204 ? 21.537 41.964 21.320 1.00 39.21 204 LYS A O 1
ATOM 2691 N N . GLY G 3 205 ? 20.410 40.723 22.794 1.00 39.48 205 GLY A N 1
ATOM 2692 C CA . GLY G 3 205 ? 19.488 41.813 23.065 1.00 38.75 205 GLY A CA 1
ATOM 2693 C C . GLY G 3 205 ? 18.173 41.732 22.304 1.00 39.12 205 GLY A C 1
ATOM 2694 O O . GLY G 3 205 ? 18.043 40.980 21.337 1.00 36.61 205 GLY A O 1
ATOM 2695 N N . TRP G 3 206 ? 17.203 42.531 22.746 1.00 38.73 206 TRP A N 1
ATOM 2696 C CA . TRP G 3 206 ? 15.872 42.568 22.154 1.00 38.46 206 TRP A CA 1
ATOM 2697 C C . TRP G 3 206 ? 15.841 42.742 20.636 1.00 39.71 206 TRP A C 1
ATOM 2698 O O . T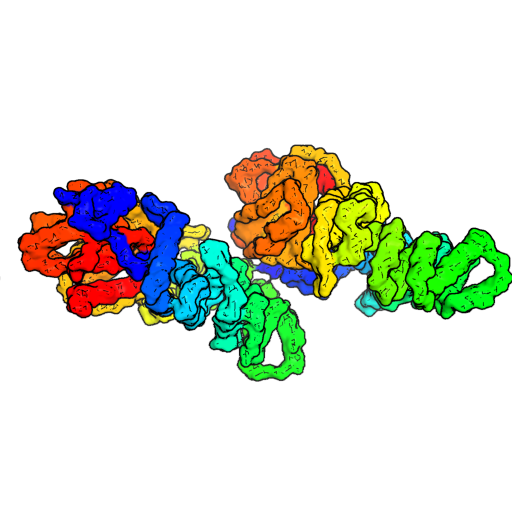RP G 3 206 ? 15.195 41.967 19.929 1.00 37.47 206 TRP A O 1
ATOM 2709 N N . LYS G 3 207 ? 16.525 43.767 20.141 1.00 42.59 207 LYS A N 1
ATOM 2710 C CA . LYS G 3 207 ? 16.560 44.036 18.708 1.00 45.40 207 LYS A CA 1
ATOM 2711 C C . LYS G 3 207 ? 16.889 42.772 17.914 1.00 45.44 207 LYS A C 1
ATOM 2712 O O . LYS G 3 207 ? 16.212 42.449 16.937 1.00 45.49 207 LYS A O 1
ATOM 2718 N N . GLU G 3 208 ? 17.923 42.059 18.348 1.00 45.24 208 GLU A N 1
ATOM 2719 C CA . GLU G 3 208 ? 18.345 40.825 17.695 1.00 45.26 208 GLU A CA 1
ATOM 2720 C C . GLU G 3 208 ? 17.221 39.802 17.664 1.00 44.01 208 GLU A C 1
ATOM 2721 O O . GLU G 3 208 ? 16.947 39.197 16.630 1.00 44.43 208 GLU A O 1
ATOM 2727 N N . VAL G 3 209 ? 16.584 39.593 18.808 1.00 41.76 209 VAL A N 1
ATOM 2728 C CA . VAL G 3 209 ? 15.492 38.634 18.895 1.00 41.24 209 VAL A CA 1
ATOM 2729 C C . VAL G 3 209 ? 14.352 38.991 17.951 1.00 42.25 209 VAL A C 1
ATOM 2730 O O . VAL G 3 209 ? 13.768 38.124 17.299 1.00 39.86 209 VAL A O 1
ATOM 2734 N N . GLN G 3 210 ? 14.040 40.281 17.899 1.00 44.14 210 GLN A N 1
ATOM 2735 C CA . GLN G 3 210 ? 12.964 40.794 17.066 1.00 47.09 210 GLN A CA 1
ATOM 2736 C C . GLN G 3 210 ? 13.234 40.497 15.590 1.00 48.23 210 GLN A C 1
ATOM 2737 O O . GLN G 3 210 ? 12.372 39.970 14.885 1.00 46.13 210 GLN A O 1
ATOM 2743 N N . GLU G 3 211 ? 14.438 40.832 15.133 1.00 50.06 211 GLU A N 1
ATOM 2744 C CA . GLU G 3 211 ? 14.825 40.587 13.749 1.00 51.81 211 GLU A CA 1
ATOM 2745 C C . GLU G 3 211 ? 14.873 39.086 13.470 1.00 51.77 211 GLU A C 1
ATOM 2746 O O . GLU G 3 211 ? 14.473 38.627 12.400 1.00 52.19 211 GLU A O 1
ATOM 2752 N N . ALA G 3 212 ? 15.362 38.325 14.444 1.00 50.61 212 ALA A N 1
ATOM 2753 C CA . ALA G 3 212 ? 15.480 36.879 14.300 1.00 50.23 212 ALA A CA 1
ATOM 2754 C C . ALA G 3 212 ? 14.139 36.176 14.124 1.00 49.69 212 ALA A C 1
ATOM 2755 O O . ALA G 3 212 ? 14.045 35.200 13.380 1.00 48.56 212 ALA A O 1
ATOM 2757 N N . TYR G 3 213 ? 13.102 36.668 14.793 1.00 48.75 213 TYR A N 1
ATOM 2758 C CA . TYR G 3 213 ? 11.794 36.032 14.694 1.00 50.33 213 TYR A CA 1
ATOM 2759 C C . TYR G 3 213 ? 10.744 36.685 13.786 1.00 50.77 213 TYR A C 1
ATOM 2760 O O . TYR G 3 213 ? 9.582 36.279 13.800 1.00 49.93 213 TYR A O 1
ATOM 2769 N N . LYS G 3 214 ? 11.134 37.679 12.996 1.00 53.50 214 LYS A N 1
ATOM 2770 C CA . LYS G 3 214 ? 10.169 38.330 12.109 1.00 56.94 214 LYS A CA 1
ATOM 2771 C C . LYS G 3 214 ? 9.708 37.342 11.040 1.00 58.67 214 LYS A C 1
ATOM 2772 O O . LYS G 3 214 ? 10.495 36.526 10.557 1.00 58.61 214 LYS A O 1
ATOM 2778 N N . GLU G 3 215 ? 8.431 37.416 10.675 1.00 61.53 215 GLU A N 1
ATOM 2779 C CA . GLU G 3 215 ? 7.868 36.525 9.659 1.00 64.11 215 GLU A CA 1
ATOM 2780 C C . GLU G 3 215 ? 8.069 35.053 10.002 1.00 64.46 215 GLU A C 1
ATOM 2781 O O . GLU G 3 215 ? 7.911 34.183 9.147 1.00 64.72 215 GLU A O 1
ATOM 2787 N N . LYS G 3 216 ? 8.419 34.776 11.253 1.00 65.17 216 LYS A N 1
ATOM 2788 C CA . LYS G 3 216 ? 8.647 33.406 11.690 1.00 65.84 216 LYS A CA 1
ATOM 2789 C C . LYS G 3 216 ? 7.404 32.834 12.358 1.00 66.30 216 LYS A C 1
ATOM 2790 O O . LYS G 3 216 ? 6.640 33.558 12.995 1.00 66.57 216 LYS A O 1
ATOM 2796 N N . GLU G 3 217 ? 7.210 31.529 12.209 1.00 66.83 217 GLU A N 1
ATOM 2797 C CA . GLU G 3 217 ? 6.064 30.846 12.799 1.00 67.14 217 GLU A CA 1
ATOM 2798 C C . GLU G 3 217 ? 6.395 30.417 14.226 1.00 65.87 217 GLU A C 1
ATOM 2799 O O . GLU G 3 217 ? 7.393 29.734 14.460 1.00 66.05 217 GLU A O 1
ATOM 2805 N N . LEU G 3 218 ? 5.554 30.817 15.176 1.00 63.74 218 LEU A N 1
ATOM 2806 C CA . LEU G 3 218 ? 5.779 30.489 16.580 1.00 61.84 218 LEU A CA 1
ATOM 2807 C C . LEU G 3 218 ? 4.561 29.894 17.278 1.00 60.62 218 LEU A C 1
ATOM 2808 O O . LEU G 3 218 ? 3.430 30.325 17.053 1.00 60.90 218 LEU A O 1
ATOM 2813 N N . SER G 3 219 ? 4.806 28.906 18.132 1.00 58.85 219 SER A N 1
ATOM 2814 C CA . SER G 3 219 ? 3.740 28.262 18.885 1.00 57.65 219 SER A CA 1
ATOM 2815 C C . SER G 3 219 ? 3.143 29.309 19.815 1.00 57.26 219 SER A C 1
ATOM 2816 O O . SER G 3 219 ? 3.744 30.356 20.040 1.00 56.61 219 SER A O 1
ATOM 2819 N N . PRO G 3 220 ? 1.949 29.046 20.368 1.00 56.88 220 PRO A N 1
ATOM 2820 C CA . PRO G 3 220 ? 1.357 30.040 21.267 1.00 55.91 220 PRO A CA 1
ATOM 2821 C C . PRO G 3 220 ? 2.180 30.276 22.534 1.00 54.99 220 PRO A C 1
ATOM 2822 O O . PRO G 3 220 ? 2.166 31.374 23.091 1.00 54.11 220 PRO A O 1
ATOM 2826 N N . GLU G 3 221 ? 2.907 29.255 22.979 1.00 54.23 221 GLU A N 1
ATOM 2827 C CA . GLU G 3 221 ? 3.724 29.387 24.181 1.00 53.92 221 GLU A CA 1
ATOM 2828 C C . GLU G 3 221 ? 4.895 30.324 23.922 1.00 52.09 221 GLU A C 1
ATOM 2829 O O . GLU G 3 221 ? 5.187 31.206 24.731 1.00 51.22 221 GLU A O 1
ATOM 2835 N N . THR G 3 222 ? 5.562 30.133 22.787 1.00 49.63 222 THR A N 1
ATOM 2836 C CA . THR G 3 222 ? 6.701 30.970 22.425 1.00 48.07 222 THR A CA 1
ATOM 2837 C C . THR G 3 222 ? 6.267 32.423 22.268 1.00 46.66 222 THR A C 1
ATOM 2838 O O . THR G 3 222 ? 7.014 33.341 22.606 1.00 44.85 222 THR A O 1
ATOM 2842 N N . GLU G 3 223 ? 5.059 32.623 21.749 1.00 45.82 223 GLU A N 1
ATOM 2843 C CA . GLU G 3 223 ? 4.523 33.964 21.562 1.00 45.32 223 GLU A CA 1
ATOM 2844 C C . GLU G 3 223 ? 4.422 34.665 22.907 1.00 42.67 223 GLU A C 1
ATOM 2845 O O . GLU G 3 223 ? 4.652 35.872 23.001 1.00 42.48 223 GLU A O 1
ATOM 2851 N N . LYS G 3 224 ? 4.079 33.908 23.946 1.00 40.41 224 LYS A N 1
ATOM 2852 C CA . LYS G 3 224 ? 3.967 34.482 25.281 1.00 40.40 224 LYS A CA 1
ATOM 2853 C C . LYS G 3 224 ? 5.322 35.003 25.738 1.00 38.57 224 LYS A C 1
ATOM 2854 O O . LYS G 3 224 ? 5.415 36.092 26.297 1.00 39.34 224 LYS A O 1
ATOM 2860 N N . VAL G 3 225 ? 6.369 34.221 25.496 1.00 35.52 225 VAL A N 1
ATOM 2861 C CA . VAL G 3 225 ? 7.720 34.620 25.878 1.00 33.58 225 VAL A CA 1
ATOM 2862 C C . VAL G 3 225 ? 8.116 35.906 25.148 1.00 31.81 225 VAL A C 1
ATOM 2863 O O . VAL G 3 225 ? 8.630 36.846 25.753 1.00 29.45 225 VAL A O 1
ATOM 2867 N N . LEU G 3 226 ? 7.856 35.944 23.848 1.00 31.61 226 LEU A N 1
ATOM 2868 C CA . LEU G 3 226 ? 8.174 37.109 23.032 1.00 33.17 226 LEU A CA 1
ATOM 2869 C C . LEU G 3 226 ? 7.453 38.356 23.560 1.00 32.19 226 LEU A C 1
ATOM 2870 O O . LEU G 3 226 ? 8.066 39.409 23.741 1.00 32.78 226 LEU A O 1
ATOM 2875 N N . LYS G 3 227 ? 6.155 38.234 23.819 1.00 32.98 227 LYS A N 1
ATOM 2876 C CA . LYS G 3 227 ? 5.380 39.361 24.333 1.00 33.75 227 LYS A CA 1
ATOM 2877 C C . LYS G 3 227 ? 5.925 39.821 25.687 1.00 33.03 227 LYS A C 1
ATOM 2878 O O . LYS G 3 227 ? 6.053 41.020 25.940 1.00 31.69 227 LYS A O 1
ATOM 2884 N N . TYR G 3 228 ? 6.241 38.865 26.558 1.00 30.25 228 TYR A N 1
ATOM 2885 C CA . TYR G 3 228 ? 6.769 39.208 27.870 1.00 30.25 228 TYR A CA 1
ATOM 2886 C C . TYR G 3 228 ? 8.104 39.957 27.743 1.00 28.67 228 TYR A C 1
ATOM 2887 O O . TYR G 3 228 ? 8.284 41.021 28.339 1.00 26.91 228 TYR A O 1
ATOM 2896 N N . LEU G 3 229 ? 9.034 39.414 26.960 1.00 27.89 229 LEU A N 1
ATOM 2897 C CA . LEU G 3 229 ? 10.321 40.082 26.771 1.00 28.54 229 LEU A CA 1
ATOM 2898 C C . LEU G 3 229 ? 10.103 41.495 26.231 1.00 28.32 229 LEU A C 1
ATOM 2899 O O . LEU G 3 229 ? 10.797 42.435 26.631 1.00 27.88 229 LEU A O 1
ATOM 2904 N N . GLU G 3 230 ? 9.137 41.642 25.326 1.00 28.16 230 GLU A N 1
ATOM 2905 C CA . GLU G 3 230 ? 8.833 42.948 24.749 1.00 29.13 230 GLU A CA 1
ATOM 2906 C C . GLU G 3 230 ? 8.340 43.906 25.831 1.00 28.24 230 GLU A C 1
ATOM 2907 O O . GLU G 3 230 ? 8.732 45.078 25.858 1.00 27.19 230 GLU A O 1
ATOM 2913 N N . ALA G 3 231 ? 7.481 43.408 26.720 1.00 26.09 231 ALA A N 1
ATOM 2914 C CA . ALA G 3 231 ? 6.964 44.234 27.808 1.00 25.57 231 ALA A CA 1
ATOM 2915 C C . ALA G 3 231 ? 8.104 44.792 28.667 1.00 26.93 231 ALA A C 1
ATOM 2916 O O . ALA G 3 231 ? 8.076 45.969 29.038 1.00 25.37 231 ALA A O 1
ATOM 2918 N N . THR G 3 232 ? 9.107 43.961 28.976 1.00 24.33 232 THR A N 1
ATOM 2919 C CA . THR G 3 232 ? 10.219 44.433 29.799 1.00 25.88 232 THR A CA 1
ATOM 2920 C C . THR G 3 232 ? 11.004 45.536 29.091 1.00 26.66 232 THR A C 1
ATOM 2921 O O . THR G 3 232 ? 11.614 46.387 29.741 1.00 28.91 232 THR A O 1
ATOM 2925 N N . GLU G 3 233 ? 10.979 45.528 27.762 1.00 28.26 233 GLU A N 1
ATOM 2926 C CA . GLU G 3 233 ? 11.661 46.559 26.975 1.00 30.20 233 GLU A CA 1
ATOM 2927 C C . GLU G 3 233 ? 10.774 47.803 26.890 1.00 30.12 233 GLU A C 1
ATOM 2928 O O . GLU G 3 233 ? 11.247 48.931 27.033 1.00 28.27 233 GLU A O 1
ATOM 2934 N N . ARG G 3 234 ? 9.481 47.583 26.667 1.00 31.54 234 ARG A N 1
ATOM 2935 C CA . ARG G 3 234 ? 8.511 48.675 26.551 1.00 32.87 234 ARG A CA 1
ATOM 2936 C C . ARG G 3 234 ? 8.465 49.538 27.806 1.00 32.67 234 ARG A C 1
ATOM 2937 O O . ARG G 3 234 ? 8.388 50.765 27.728 1.00 31.92 234 ARG A O 1
ATOM 2945 N N . VAL G 3 235 ? 8.517 48.898 28.968 1.00 32.76 235 VAL A N 1
ATOM 2946 C CA . VAL G 3 235 ? 8.454 49.635 30.225 1.00 34.96 235 VAL A CA 1
ATOM 2947 C C . VAL G 3 235 ? 9.631 50.599 30.429 1.00 36.80 235 VAL A C 1
ATOM 2948 O O . VAL G 3 235 ? 9.529 51.563 31.190 1.00 38.30 235 VAL A O 1
ATOM 2952 N N . LYS G 3 236 ? 10.741 50.352 29.740 1.00 38.51 236 LYS A N 1
ATOM 2953 C CA . LYS G 3 236 ? 11.910 51.219 29.862 1.00 41.15 236 LYS A CA 1
ATOM 2954 C C . LYS G 3 236 ? 11.919 52.330 28.819 1.00 41.21 236 LYS A C 1
ATOM 2955 O O . LYS G 3 236 ? 12.793 53.192 28.837 1.00 40.53 236 LYS A O 1
ATOM 2961 N N . ARG G 3 237 ? 10.942 52.309 27.918 1.00 41.53 237 ARG A N 1
ATOM 2962 C CA . ARG G 3 237 ? 10.850 53.316 26.868 1.00 43.22 237 ARG A CA 1
ATOM 2963 C C . ARG G 3 237 ? 9.690 54.287 27.085 1.00 42.91 237 ARG A C 1
ATOM 2964 O O . ARG G 3 237 ? 9.273 54.980 26.156 1.00 43.25 237 ARG A O 1
ATOM 2972 N N . THR G 3 238 ? 9.172 54.345 28.308 1.00 41.54 238 THR A N 1
ATOM 2973 C CA . THR G 3 238 ? 8.060 55.240 28.610 1.00 40.59 238 THR A CA 1
ATOM 2974 C C . THR G 3 238 ? 8.123 55.837 30.016 1.00 40.03 238 THR A C 1
ATOM 2975 O O . THR G 3 238 ? 8.624 55.210 30.951 1.00 38.75 238 THR A O 1
ATOM 2979 N N . LYS G 3 239 ? 7.630 57.066 30.147 1.00 39.63 239 LYS A N 1
ATOM 2980 C CA . LYS G 3 239 ? 7.591 57.750 31.432 1.00 40.59 239 LYS A CA 1
ATOM 2981 C C . LYS G 3 239 ? 6.124 57.970 31.795 1.00 39.98 239 LYS A C 1
ATOM 2982 O O . LYS G 3 239 ? 5.812 58.616 32.792 1.00 39.21 239 LYS A O 1
ATOM 2988 N N . ASP G 3 240 ? 5.231 57.432 30.969 1.00 40.45 240 ASP A N 1
ATOM 2989 C CA . ASP G 3 240 ? 3.793 57.567 31.182 1.00 40.77 240 ASP A CA 1
ATOM 2990 C C . ASP G 3 240 ? 3.306 56.677 32.313 1.00 38.70 240 ASP A C 1
ATOM 2991 O O . ASP G 3 240 ? 3.230 55.460 32.164 1.00 36.51 240 ASP A O 1
ATOM 2996 N N . GLU G 3 241 ? 2.945 57.300 33.426 1.00 39.10 241 GLU A N 1
ATOM 2997 C CA . GLU G 3 241 ? 2.477 56.585 34.608 1.00 42.34 241 GLU A CA 1
ATOM 2998 C C . GLU G 3 241 ? 1.448 55.492 34.317 1.00 42.46 241 GLU A C 1
ATOM 2999 O O . GLU G 3 241 ? 1.603 54.350 34.762 1.00 42.99 241 GLU A O 1
ATOM 3005 N N . LEU G 3 242 ? 0.404 55.830 33.566 1.00 42.14 242 LEU A N 1
ATOM 3006 C CA . LEU G 3 242 ? -0.636 54.855 33.252 1.00 41.30 242 LEU A CA 1
ATOM 3007 C C . LEU G 3 242 ? -0.176 53.684 32.390 1.00 39.97 242 LEU A C 1
ATOM 3008 O O . LEU G 3 242 ? -0.606 52.548 32.612 1.00 39.48 242 LEU A O 1
ATOM 3013 N N . GLU G 3 243 ? 0.684 53.939 31.408 1.00 37.79 243 GLU A N 1
ATOM 3014 C CA . GLU G 3 243 ? 1.144 52.841 30.571 1.00 37.70 243 GLU A CA 1
ATOM 3015 C C . GLU G 3 243 ? 1.949 51.862 31.419 1.00 34.27 243 GLU A C 1
ATOM 3016 O O . GLU G 3 243 ? 1.812 50.652 31.277 1.00 34.14 243 GLU A O 1
ATOM 3022 N N . ILE G 3 244 ? 2.776 52.392 32.312 1.00 32.97 244 ILE A N 1
ATOM 3023 C CA . ILE G 3 244 ? 3.592 51.548 33.179 1.00 32.12 244 ILE A CA 1
ATOM 3024 C C . ILE G 3 244 ? 2.681 50.725 34.082 1.00 31.17 244 ILE A C 1
ATOM 3025 O O . ILE G 3 244 ? 2.848 49.516 34.210 1.00 31.66 244 ILE A O 1
ATOM 3030 N N . ILE G 3 245 ? 1.707 51.386 34.694 1.00 31.26 245 ILE A N 1
ATOM 3031 C CA . ILE G 3 245 ? 0.763 50.709 35.568 1.00 31.88 245 ILE A CA 1
ATOM 3032 C C . ILE G 3 245 ? 0.075 49.550 34.833 1.00 32.19 245 ILE A C 1
ATOM 3033 O O . ILE G 3 245 ? -0.109 48.464 35.392 1.00 32.24 245 ILE A O 1
ATOM 3038 N N . HIS G 3 246 ? -0.291 49.777 33.575 1.00 31.75 246 HIS A N 1
ATOM 3039 C CA . HIS G 3 246 ? -0.947 48.738 32.787 1.00 31.25 246 HIS A CA 1
ATOM 3040 C C . HIS G 3 246 ? -0.009 47.584 32.429 1.00 30.95 246 HIS A C 1
ATOM 3041 O O . HIS G 3 246 ? -0.441 46.429 32.369 1.00 29.61 246 HIS A O 1
ATOM 3048 N N . LEU G 3 247 ? 1.270 47.883 32.193 1.00 29.83 247 LEU A N 1
ATOM 3049 C CA . LEU G 3 247 ? 2.233 46.825 31.869 1.00 29.92 247 LEU A CA 1
ATOM 3050 C C . LEU G 3 247 ? 2.484 45.973 33.110 1.00 29.48 247 LEU A C 1
ATOM 3051 O O . LEU G 3 247 ? 2.625 44.756 33.024 1.00 29.25 247 LEU A O 1
ATOM 3056 N N . ILE G 3 248 ? 2.534 46.618 34.271 1.00 30.49 248 ILE A N 1
ATOM 3057 C CA . ILE G 3 248 ? 2.738 45.891 35.518 1.00 32.02 248 ILE A CA 1
ATOM 3058 C C . ILE G 3 248 ? 1.573 44.922 35.722 1.00 33.59 248 ILE A C 1
ATOM 3059 O O . ILE G 3 248 ? 1.782 43.738 35.962 1.00 33.55 248 ILE A O 1
ATOM 3064 N N . ASP G 3 249 ? 0.346 45.424 35.610 1.00 36.29 249 ASP A N 1
ATOM 3065 C CA . ASP G 3 249 ? -0.836 44.579 35.771 1.00 39.15 249 ASP A CA 1
ATOM 3066 C C . ASP G 3 249 ? -0.869 43.467 34.729 1.00 38.80 249 ASP A C 1
ATOM 3067 O O . ASP G 3 249 ? -1.082 42.301 35.057 1.00 39.59 249 ASP A O 1
ATOM 3072 N N . GLU G 3 250 ? -0.643 43.833 33.474 1.00 38.43 250 GLU A N 1
ATOM 3073 C CA . GLU G 3 250 ? -0.648 42.870 32.380 1.00 38.54 250 GLU A CA 1
ATOM 3074 C C . GLU G 3 250 ? 0.405 41.772 32.499 1.00 37.74 250 GLU A C 1
ATOM 3075 O O . GLU G 3 250 ? 0.074 40.588 32.467 1.00 37.80 250 GLU A O 1
ATOM 3081 N N . TYR G 3 251 ? 1.671 42.154 32.646 1.00 36.69 251 TYR A N 1
ATOM 3082 C CA . TYR G 3 251 ? 2.738 41.159 32.709 1.00 36.02 251 TYR A CA 1
ATOM 3083 C C . TYR G 3 251 ? 3.361 40.874 34.072 1.00 35.51 251 TYR A C 1
ATOM 3084 O O . TYR G 3 251 ? 4.373 40.174 34.165 1.00 35.29 251 TYR A O 1
ATOM 3093 N N . ARG G 3 252 ? 2.753 41.413 35.120 1.00 35.42 252 ARG A N 1
ATOM 3094 C CA . ARG G 3 252 ? 3.229 41.218 36.481 1.00 35.69 252 ARG A CA 1
ATOM 3095 C C . ARG G 3 252 ? 4.709 41.558 36.634 1.00 33.92 252 ARG A C 1
ATOM 3096 O O . ARG G 3 252 ? 5.466 40.816 37.253 1.00 32.32 252 ARG A O 1
ATOM 3104 N N . LEU G 3 253 ? 5.114 42.685 36.060 1.00 32.28 253 LEU A N 1
ATOM 3105 C CA . LEU G 3 253 ? 6.495 43.143 36.156 1.00 30.49 253 LEU A CA 1
ATOM 3106 C C . LEU G 3 253 ? 6.740 43.525 37.616 1.00 30.96 253 LEU A C 1
ATOM 3107 O O . LEU G 3 253 ? 5.810 43.926 38.312 1.00 31.95 253 LEU A O 1
ATOM 3112 N N . VAL G 3 254 ? 7.981 43.400 38.078 1.00 29.01 254 VAL A N 1
ATOM 3113 C CA . VAL G 3 254 ? 8.311 43.735 39.460 1.00 27.59 254 VAL A CA 1
ATOM 3114 C C . VAL G 3 254 ? 9.225 44.955 39.532 1.00 27.06 254 VAL A C 1
ATOM 3115 O O . VAL G 3 254 ? 9.626 45.494 38.500 1.00 28.13 254 VAL A O 1
ATOM 3119 N N . ARG G 3 255 ? 9.550 45.383 40.749 1.00 25.84 255 ARG A N 1
ATOM 3120 C CA . ARG G 3 255 ? 10.396 46.555 40.957 1.00 26.89 255 ARG A CA 1
ATOM 3121 C C . ARG G 3 255 ? 11.679 46.531 40.118 1.00 25.98 255 ARG A C 1
ATOM 3122 O O . ARG G 3 255 ? 12.101 47.559 39.595 1.00 25.67 255 ARG A O 1
ATOM 3130 N N . GLU G 3 256 ? 12.295 45.357 39.989 1.00 25.60 256 GLU A N 1
ATOM 3131 C CA . GLU G 3 256 ? 13.537 45.219 39.220 1.00 25.54 256 GLU A CA 1
ATOM 3132 C C . GLU G 3 256 ? 13.423 45.562 37.730 1.00 25.46 256 GLU A C 1
ATOM 3133 O O . GLU G 3 256 ? 14.430 45.821 37.077 1.00 23.32 256 GLU A O 1
ATOM 3139 N N . HIS G 3 257 ? 12.207 45.564 37.187 1.00 24.44 257 HIS A N 1
ATOM 3140 C CA . HIS G 3 257 ? 12.018 45.880 35.768 1.00 24.67 257 HIS A CA 1
ATOM 3141 C C . HIS G 3 257 ? 11.947 47.387 35.479 1.00 24.90 257 HIS A C 1
ATOM 3142 O O . HIS G 3 257 ? 12.150 47.816 34.344 1.00 25.96 257 HIS A O 1
ATOM 3149 N N . LEU G 3 258 ? 11.675 48.176 36.513 1.00 24.48 258 LEU A N 1
ATOM 3150 C CA . LEU G 3 258 ? 11.487 49.625 36.399 1.00 25.65 258 LEU A CA 1
ATOM 3151 C C . LEU G 3 258 ? 12.696 50.565 36.449 1.00 26.89 258 LEU A C 1
ATOM 3152 O O . LEU G 3 258 ? 13.772 50.204 36.917 1.00 26.80 258 LEU A O 1
ATOM 3157 N N . LEU G 3 259 ? 12.493 51.788 35.962 1.00 28.41 259 LEU A N 1
ATOM 3158 C CA . LEU G 3 259 ? 13.539 52.812 35.970 1.00 30.12 259 LEU A CA 1
ATOM 3159 C C . LEU G 3 259 ? 13.425 53.614 37.260 1.00 31.28 259 LEU A C 1
ATOM 3160 O O . LEU G 3 259 ? 12.402 53.552 37.951 1.00 29.84 259 LEU A O 1
ATOM 3165 N N . THR G 3 260 ? 14.464 54.384 37.567 1.00 31.57 260 THR A N 1
ATOM 3166 C CA . THR G 3 260 ? 14.475 55.209 38.770 1.00 33.16 260 THR A CA 1
ATOM 3167 C C . THR G 3 260 ? 13.315 56.206 38.777 1.00 32.72 260 THR A C 1
ATOM 3168 O O . THR G 3 260 ? 12.634 56.364 39.789 1.00 33.89 260 THR A O 1
ATOM 3172 N N . ILE G 3 261 ? 13.091 56.877 37.651 1.00 30.83 261 ILE A N 1
ATOM 3173 C CA . ILE G 3 261 ? 12.005 57.848 37.569 1.00 31.49 261 ILE A CA 1
ATOM 3174 C C . ILE G 3 261 ? 10.659 57.212 37.935 1.00 32.62 261 ILE A C 1
ATOM 3175 O O . ILE G 3 261 ? 9.790 57.872 38.499 1.00 32.77 261 ILE A O 1
ATOM 3180 N N . HIS G 3 262 ? 10.497 55.929 37.623 1.00 33.19 262 HIS A N 1
ATOM 3181 C CA . HIS G 3 262 ? 9.251 55.227 37.920 1.00 33.11 262 HIS A CA 1
ATOM 3182 C C . HIS G 3 262 ? 9.047 54.991 39.411 1.00 32.75 262 HIS A C 1
ATOM 3183 O O . HIS G 3 262 ? 7.922 55.036 39.896 1.00 34.47 262 HIS A O 1
ATOM 3190 N N . LEU G 3 263 ? 10.131 54.731 40.133 1.00 33.08 263 LEU A N 1
ATOM 3191 C CA . LEU G 3 263 ? 10.022 54.450 41.555 1.00 33.63 263 LEU A CA 1
ATOM 3192 C C . LEU G 3 263 ? 9.717 55.644 42.442 1.00 33.55 263 LEU A C 1
ATOM 3193 O O . LEU G 3 263 ? 9.643 55.513 43.661 1.00 32.35 263 LEU A O 1
ATOM 3198 N N . LYS G 3 264 ? 9.534 56.806 41.830 1.00 34.39 264 LYS A N 1
ATOM 3199 C CA . LYS G 3 264 ? 9.189 57.998 42.586 1.00 36.80 264 LYS A CA 1
ATOM 3200 C C . LYS G 3 264 ? 7.671 58.156 42.578 1.00 35.52 264 LYS A C 1
ATOM 3201 O O . LYS G 3 264 ? 7.132 59.048 43.221 1.00 35.86 264 LYS A O 1
ATOM 3207 N N . SER G 3 265 ? 6.992 57.279 41.845 1.00 35.45 265 SER A N 1
ATOM 3208 C CA . SER G 3 265 ? 5.537 57.326 41.720 1.00 36.01 265 SER A CA 1
ATOM 3209 C C . SER G 3 265 ? 4.756 56.456 42.706 1.00 35.79 265 SER A C 1
ATOM 3210 O O . SER G 3 265 ? 4.839 55.230 42.673 1.00 35.29 265 SER A O 1
ATOM 3213 N N . LYS G 3 266 ? 3.981 57.110 43.569 1.00 37.05 266 LYS A N 1
ATOM 3214 C CA . LYS G 3 266 ? 3.153 56.434 44.563 1.00 36.77 266 LYS A CA 1
ATOM 3215 C C . LYS G 3 266 ? 2.218 55.442 43.886 1.00 36.65 266 LYS A C 1
ATOM 3216 O O . LYS G 3 266 ? 1.969 54.352 44.407 1.00 34.30 266 LYS A O 1
ATOM 3222 N N . GLU G 3 267 ? 1.695 55.833 42.724 1.00 35.77 267 GLU A N 1
ATOM 3223 C CA . GLU G 3 267 ? 0.775 54.987 41.971 1.00 33.97 267 GLU A CA 1
ATOM 3224 C C . GLU G 3 267 ? 1.459 53.777 41.363 1.00 31.36 267 GLU A C 1
ATOM 3225 O O . GLU G 3 267 ? 0.870 52.702 41.295 1.00 31.77 267 GLU A O 1
ATOM 3231 N N . ILE G 3 268 ? 2.697 53.947 40.912 1.00 30.35 268 ILE A N 1
ATOM 3232 C CA . ILE G 3 268 ? 3.430 52.820 40.356 1.00 29.01 268 ILE A CA 1
ATOM 3233 C C . ILE G 3 268 ? 3.626 51.820 41.505 1.00 27.24 268 ILE A C 1
ATOM 3234 O O . ILE G 3 268 ? 3.473 50.611 41.324 1.00 28.21 268 ILE A O 1
ATOM 3239 N N . TRP G 3 269 ? 3.964 52.331 42.685 1.00 28.07 269 TRP A N 1
ATOM 3240 C CA . TRP G 3 269 ? 4.168 51.469 43.853 1.00 29.58 269 TRP A CA 1
ATOM 3241 C C . TRP G 3 269 ? 2.913 50.713 44.261 1.00 31.36 269 TRP A C 1
ATOM 3242 O O . TRP G 3 269 ? 2.985 49.519 44.572 1.00 31.64 269 TRP A O 1
ATOM 3253 N N . LYS G 3 270 ? 1.764 51.390 44.265 1.00 32.98 270 LYS A N 1
ATOM 3254 C CA . LYS G 3 270 ? 0.516 50.710 44.621 1.00 34.40 270 LYS A CA 1
ATOM 3255 C C . LYS G 3 270 ? 0.288 49.535 43.676 1.00 32.51 270 LYS A C 1
ATOM 3256 O O . LYS G 3 270 ? -0.119 48.458 44.110 1.00 33.66 270 LYS A O 1
ATOM 3262 N N . SER G 3 271 ? 0.546 49.727 42.387 1.00 29.71 271 SER A N 1
ATOM 3263 C CA . SER G 3 271 ? 0.342 48.628 41.450 1.00 32.68 271 SER A CA 1
ATOM 3264 C C . SER G 3 271 ? 1.435 47.574 41.642 1.00 30.32 271 SER A C 1
ATOM 3265 O O . SER G 3 271 ? 1.215 46.394 41.414 1.00 29.83 271 SER A O 1
ATOM 3268 N N . LEU G 3 272 ? 2.608 48.012 42.075 1.00 29.71 272 LEU A N 1
ATOM 3269 C CA . LEU G 3 272 ? 3.723 47.099 42.332 1.00 29.87 272 LEU A CA 1
ATOM 3270 C C . LEU G 3 272 ? 3.358 46.269 43.569 1.00 29.52 272 LEU A C 1
ATOM 3271 O O . LEU G 3 272 ? 3.672 45.081 43.655 1.00 27.08 272 LEU A O 1
ATOM 3276 N N . LEU G 3 273 ? 2.671 46.904 44.517 1.00 29.56 273 LEU A N 1
ATOM 3277 C CA . LEU G 3 273 ? 2.251 46.237 45.749 1.00 32.74 273 LEU A CA 1
ATOM 3278 C C . LEU G 3 273 ? 1.275 45.086 45.493 1.00 33.67 273 LEU A C 1
ATOM 3279 O O . LEU G 3 273 ? 1.308 44.067 46.178 1.00 32.68 273 LEU A O 1
ATOM 3284 N N . GLN G 3 274 ? 0.418 45.253 44.495 1.00 37.76 274 GLN A N 1
ATOM 3285 C CA . GLN G 3 274 ? -0.579 44.240 44.148 1.00 41.14 274 GLN A CA 1
ATOM 3286 C C . GLN G 3 274 ? -0.039 42.814 44.181 1.00 41.85 274 GLN A C 1
ATOM 3287 O O . GLN G 3 274 ? -0.581 41.959 44.877 1.00 42.53 274 GLN A O 1
ATOM 3293 N N . ASP G 3 275 ? 1.026 42.555 43.428 1.00 41.96 275 ASP A N 1
ATOM 3294 C CA . ASP G 3 275 ? 1.602 41.216 43.389 1.00 42.93 275 ASP A CA 1
ATOM 3295 C C . ASP G 3 275 ? 3.070 41.163 43.804 1.00 40.28 275 ASP A C 1
ATOM 3296 O O . ASP G 3 275 ? 3.852 40.396 43.237 1.00 40.79 275 ASP A O 1
ATOM 3301 N N . MET G 3 276 ? 3.433 41.966 44.802 1.00 37.13 276 MET A N 1
ATOM 3302 C CA . MET G 3 276 ? 4.810 42.025 45.299 1.00 33.82 276 MET A CA 1
ATOM 3303 C C . MET G 3 276 ? 5.184 40.751 46.048 1.00 33.60 276 MET A C 1
ATOM 3304 O O . MET G 3 276 ? 4.528 40.382 47.016 1.00 34.71 276 MET A O 1
ATOM 3309 N N . PRO G 3 277 ? 6.232 40.046 45.595 1.00 33.93 277 PRO A N 1
ATOM 3310 C CA . PRO G 3 277 ? 6.618 38.821 46.307 1.00 33.67 277 PRO A CA 1
ATOM 3311 C C . PRO G 3 277 ? 6.987 39.157 47.757 1.00 33.11 277 PRO A C 1
ATOM 3312 O O . PRO G 3 277 ? 7.397 40.278 48.052 1.00 33.46 277 PRO A O 1
ATOM 3316 N N . LEU G 3 278 ? 6.838 38.185 48.652 1.00 32.82 278 LEU A N 1
ATOM 3317 C CA . LEU G 3 278 ? 7.087 38.391 50.076 1.00 32.51 278 LEU A CA 1
ATOM 3318 C C . LEU G 3 278 ? 8.386 39.032 50.546 1.00 31.34 278 LEU A C 1
ATOM 3319 O O . LEU G 3 278 ? 8.348 39.950 51.364 1.00 30.99 278 LEU A O 1
ATOM 3324 N N . THR G 3 279 ? 9.537 38.568 50.066 1.00 29.77 279 THR A N 1
ATOM 3325 C CA . THR G 3 279 ? 10.784 39.183 50.514 1.00 27.43 279 THR A CA 1
ATOM 3326 C C . THR G 3 279 ? 10.847 40.658 50.119 1.00 28.19 279 THR A C 1
ATOM 3327 O O . THR G 3 279 ? 11.253 41.497 50.922 1.00 29.12 279 THR A O 1
ATOM 3331 N N . ALA G 3 280 ? 10.444 40.974 48.890 1.00 27.52 280 ALA A N 1
ATOM 3332 C CA . ALA G 3 280 ? 10.468 42.359 48.415 1.00 29.01 280 ALA A CA 1
ATOM 3333 C C . ALA G 3 280 ? 9.555 43.253 49.258 1.00 27.64 280 ALA A C 1
ATOM 3334 O O . ALA G 3 280 ? 9.865 44.423 49.493 1.00 27.39 280 ALA A O 1
ATOM 3336 N N . LEU G 3 281 ? 8.424 42.699 49.689 1.00 28.58 281 LEU A N 1
ATOM 3337 C CA . LEU G 3 281 ? 7.471 43.428 50.525 1.00 29.07 281 LEU A CA 1
ATOM 3338 C C . LEU G 3 281 ? 8.100 43.735 51.886 1.00 29.94 281 LEU A C 1
ATOM 3339 O O . LEU G 3 281 ? 8.040 44.860 52.387 1.00 31.47 281 LEU A O 1
ATOM 3344 N N . LEU G 3 282 ? 8.720 42.720 52.471 1.00 30.80 282 LEU A N 1
ATOM 3345 C CA . LEU G 3 282 ? 9.363 42.850 53.773 1.00 31.27 282 LEU A CA 1
ATOM 3346 C C . LEU G 3 282 ? 10.448 43.923 53.786 1.00 31.56 282 LEU A C 1
ATOM 3347 O O . LEU G 3 282 ? 10.559 44.698 54.735 1.00 32.07 282 LEU A O 1
ATOM 3352 N N . ARG G 3 283 ? 11.232 43.981 52.717 1.00 31.30 283 ARG A N 1
ATOM 3353 C CA . ARG G 3 283 ? 12.326 44.935 52.618 1.00 31.23 283 ARG A CA 1
ATOM 3354 C C . ARG G 3 283 ? 11.945 46.354 52.207 1.00 31.15 283 ARG A C 1
ATOM 3355 O O . ARG G 3 283 ? 12.728 47.288 52.390 1.00 30.77 283 ARG A O 1
ATOM 3363 N N . ASN G 3 284 ? 10.752 46.531 51.656 1.00 29.77 284 ASN A N 1
ATOM 3364 C CA . ASN G 3 284 ? 10.338 47.863 51.224 1.00 30.96 284 ASN A CA 1
ATOM 3365 C C . ASN G 3 284 ? 9.229 48.487 52.080 1.00 30.68 284 ASN A C 1
ATOM 3366 O O . ASN G 3 284 ? 8.599 49.461 51.678 1.00 31.20 284 ASN A O 1
ATOM 3371 N N . LEU G 3 285 ? 9.004 47.934 53.266 1.00 32.38 285 LEU A N 1
ATOM 3372 C CA . LEU G 3 285 ? 7.979 48.462 54.159 1.00 32.88 285 LEU A CA 1
ATOM 3373 C C . LEU G 3 285 ? 8.280 49.919 54.488 1.00 33.83 285 LEU A C 1
ATOM 3374 O O . LEU G 3 285 ? 7.385 50.757 54.505 1.00 32.93 285 LEU A O 1
ATOM 3379 N N . GLY G 3 286 ? 9.553 50.213 54.732 1.00 35.71 286 GLY A N 1
ATOM 3380 C CA . GLY G 3 286 ? 9.948 51.567 55.063 1.00 37.38 286 GLY A CA 1
ATOM 3381 C C . GLY G 3 286 ? 9.678 52.548 53.942 1.00 38.82 286 GLY A C 1
ATOM 3382 O O . GLY G 3 286 ? 9.127 53.626 54.164 1.00 40.30 286 GLY A O 1
ATOM 3383 N N . LYS G 3 287 ? 10.069 52.172 52.731 1.00 38.51 287 LYS A N 1
ATOM 3384 C CA . LYS G 3 287 ? 9.879 53.019 51.563 1.00 37.69 287 LYS A CA 1
ATOM 3385 C C . LYS G 3 287 ? 8.404 53.301 51.282 1.00 36.11 287 LYS A C 1
ATOM 3386 O O . LYS G 3 287 ? 8.012 54.452 51.098 1.00 35.96 287 LYS A O 1
ATOM 3392 N N . MET G 3 288 ? 7.592 52.251 51.230 1.00 32.82 288 MET A N 1
ATOM 3393 C CA . MET G 3 288 ? 6.176 52.421 50.943 1.00 33.93 288 MET A CA 1
ATOM 3394 C C . MET G 3 288 ? 5.445 53.183 52.052 1.00 36.51 288 MET A C 1
ATOM 3395 O O . MET G 3 288 ? 4.380 53.754 51.819 1.00 38.56 288 MET A O 1
ATOM 3400 N N . THR G 3 289 ? 6.013 53.204 53.254 1.00 38.31 289 THR A N 1
ATOM 3401 C CA . THR G 3 289 ? 5.382 53.939 54.346 1.00 39.59 289 THR A CA 1
ATOM 3402 C C . THR G 3 289 ? 5.663 55.421 54.150 1.00 40.87 289 THR A C 1
ATOM 3403 O O . THR G 3 289 ? 4.797 56.263 54.370 1.00 41.07 289 THR A O 1
ATOM 3407 N N . ALA G 3 290 ? 6.881 55.729 53.721 1.00 42.50 290 ALA A N 1
ATOM 3408 C CA . ALA G 3 290 ? 7.282 57.109 53.493 1.00 45.76 290 ALA A CA 1
ATOM 3409 C C . ALA G 3 290 ? 6.508 57.727 52.332 1.00 47.86 290 ALA A C 1
ATOM 3410 O O . ALA G 3 290 ? 6.223 58.923 52.344 1.00 48.66 290 ALA A O 1
ATOM 3412 N N . ASP G 3 291 ? 6.164 56.903 51.344 1.00 49.36 291 ASP A N 1
ATOM 3413 C CA . ASP G 3 291 ? 5.433 57.351 50.159 1.00 50.93 291 ASP A CA 1
ATOM 3414 C C . ASP G 3 291 ? 3.925 57.384 50.340 1.00 50.80 291 ASP A C 1
ATOM 3415 O O . ASP G 3 291 ? 3.199 57.767 49.426 1.00 50.96 291 ASP A O 1
ATOM 3420 N N . SER G 3 292 ? 3.458 56.955 51.504 1.00 50.44 292 SER A N 1
ATOM 3421 C CA . SER G 3 292 ? 2.030 56.938 51.804 1.00 49.75 292 SER A CA 1
ATOM 3422 C C . SER G 3 292 ? 1.233 55.871 51.065 1.00 49.53 292 SER A C 1
ATOM 3423 O O . SER G 3 292 ? 0.003 55.937 51.026 1.00 50.67 292 SER A O 1
ATOM 3426 N N . VAL G 3 293 ? 1.905 54.889 50.470 1.00 48.62 293 VAL A N 1
ATOM 3427 C CA . VAL G 3 293 ? 1.153 53.834 49.795 1.00 46.61 293 VAL A CA 1
ATOM 3428 C C . VAL G 3 293 ? 0.666 52.935 50.926 1.00 45.78 293 VAL A C 1
ATOM 3429 O O . VAL G 3 293 ? -0.279 52.159 50.773 1.00 45.98 293 VAL A O 1
ATOM 3433 N N . LEU G 3 294 ? 1.336 53.053 52.070 1.00 43.67 294 LEU A N 1
ATOM 3434 C CA . LEU G 3 294 ? 0.964 52.303 53.263 1.00 42.71 294 LEU A CA 1
ATOM 3435 C C . LEU G 3 294 ? 0.528 53.349 54.286 1.00 42.30 294 LEU A C 1
ATOM 3436 O O . LEU G 3 294 ? 1.193 53.572 55.298 1.00 40.60 294 LEU A O 1
ATOM 3441 N N . ALA G 3 295 ? -0.592 54.005 53.999 1.00 42.59 295 ALA A N 1
ATOM 3442 C CA . ALA G 3 295 ? -1.112 55.042 54.879 1.00 43.51 295 ALA A CA 1
ATOM 3443 C C . ALA G 3 295 ? -1.752 54.432 56.112 1.00 43.63 295 ALA A C 1
ATOM 3444 O O . ALA G 3 295 ? -2.385 53.376 56.040 1.00 43.75 295 ALA A O 1
ATOM 3446 N N . PRO G 3 296 ? -1.599 55.093 57.266 1.00 44.15 296 PRO A N 1
ATOM 3447 C CA . PRO G 3 296 ? -2.186 54.568 58.501 1.00 45.63 296 PRO A CA 1
ATOM 3448 C C . PRO G 3 296 ? -3.662 54.205 58.351 1.00 46.80 296 PRO A C 1
ATOM 3449 O O . PRO G 3 296 ? -4.431 54.921 57.709 1.00 47.39 296 PRO A O 1
ATOM 3453 N N . ALA G 3 297 ? -4.041 53.069 58.924 1.00 49.48 297 ALA A N 1
ATOM 3454 C CA . ALA G 3 297 ? -5.421 52.605 58.878 1.00 51.79 297 ALA A CA 1
ATOM 3455 C C . ALA G 3 297 ? -5.935 52.383 57.457 1.00 53.11 297 ALA A C 1
ATOM 3456 O O . ALA G 3 297 ? -7.116 52.088 57.259 1.00 54.21 297 ALA A O 1
ATOM 3458 N N . SER G 3 298 ? -5.052 52.512 56.472 1.00 53.94 298 SER A N 1
ATOM 3459 C CA . SER G 3 298 ? -5.443 52.327 55.077 1.00 53.91 298 SER A CA 1
ATOM 3460 C C . SER G 3 298 ? -5.788 50.883 54.756 1.00 53.54 298 SER A C 1
ATOM 3461 O O . SER G 3 298 ? -5.709 50.004 55.613 1.00 53.78 298 SER A O 1
ATOM 3464 N N . SER G 3 299 ? -6.159 50.645 53.504 1.00 53.43 299 SER A N 1
ATOM 3465 C CA . SER G 3 299 ? -6.525 49.309 53.042 1.00 53.04 299 SER A CA 1
ATOM 3466 C C . SER G 3 299 ? -5.272 48.511 52.676 1.00 51.07 299 SER A C 1
ATOM 3467 O O . SER G 3 299 ? -5.266 47.281 52.722 1.00 50.03 299 SER A O 1
ATOM 3470 N N . GLU G 3 300 ? -4.212 49.221 52.307 1.00 49.95 300 GLU A N 1
ATOM 3471 C CA . GLU G 3 300 ? -2.955 48.574 51.956 1.00 49.37 300 GLU A CA 1
ATOM 3472 C C . GLU G 3 300 ? -2.324 48.020 53.230 1.00 47.11 300 GLU A C 1
ATOM 3473 O O . GLU G 3 300 ? -1.936 46.852 53.286 1.00 46.57 300 GLU A O 1
ATOM 3479 N N . VAL G 3 301 ? -2.234 48.863 54.254 1.00 43.82 301 VAL A N 1
ATOM 3480 C CA . VAL G 3 301 ? -1.649 48.457 55.521 1.00 41.66 301 VAL A CA 1
ATOM 3481 C C . VAL G 3 301 ? -2.296 47.181 56.021 1.00 40.96 301 VAL A C 1
ATOM 3482 O O . VAL G 3 301 ? -1.615 46.257 56.463 1.00 40.44 301 VAL A O 1
ATOM 3486 N N . SER G 3 302 ? -3.618 47.124 55.937 1.00 40.57 302 SER A N 1
ATOM 3487 C CA . SER G 3 302 ? -4.338 45.951 56.403 1.00 40.88 302 SER A CA 1
ATOM 3488 C C . SER G 3 302 ? -4.010 44.727 55.551 1.00 39.80 302 SER A C 1
ATOM 3489 O O . SER G 3 302 ? -3.852 43.618 56.064 1.00 39.67 302 SER A O 1
ATOM 3492 N N . SER G 3 303 ? -3.906 44.937 54.244 1.00 39.03 303 SER A N 1
ATOM 3493 C CA . SER G 3 303 ? -3.599 43.853 53.322 1.00 40.57 303 SER A CA 1
ATOM 3494 C C . SER G 3 303 ? -2.199 43.308 53.591 1.00 38.26 303 SER A C 1
ATOM 3495 O O . SER G 3 303 ? -1.983 42.099 53.635 1.00 36.62 303 SER A O 1
ATOM 3498 N N . VAL G 3 304 ? -1.252 44.217 53.769 1.00 37.10 304 VAL A N 1
ATOM 3499 C CA . VAL G 3 304 ? 0.124 43.846 54.033 1.00 37.07 304 VAL A CA 1
ATOM 3500 C C . VAL G 3 304 ? 0.248 43.003 55.294 1.00 37.26 304 VAL A C 1
ATOM 3501 O O . VAL G 3 304 ? 0.935 41.987 55.294 1.00 35.69 304 VAL A O 1
ATOM 3505 N N . CYS G 3 305 ? -0.431 43.416 56.364 1.00 38.39 305 CYS A N 1
ATOM 3506 C CA . CYS G 3 305 ? -0.380 42.675 57.620 1.00 38.00 305 CYS A CA 1
ATOM 3507 C C . CYS G 3 305 ? -0.859 41.241 57.460 1.00 39.45 305 CYS A C 1
ATOM 3508 O O . CYS G 3 305 ? -0.291 40.328 58.048 1.00 40.12 305 CYS A O 1
ATOM 3511 N N . GLU G 3 306 ? -1.904 41.040 56.663 1.00 41.64 306 GLU A N 1
ATOM 3512 C CA . GLU G 3 306 ? -2.430 39.698 56.434 1.00 43.60 306 GLU A CA 1
ATOM 3513 C C . GLU G 3 306 ? -1.403 38.822 55.714 1.00 43.93 306 GLU A C 1
ATOM 3514 O O . GLU G 3 306 ? -1.281 37.634 56.006 1.00 44.29 306 GLU A O 1
ATOM 3520 N N . ARG G 3 307 ? -0.662 39.405 54.775 1.00 42.68 307 ARG A N 1
ATOM 3521 C CA . ARG G 3 307 ? 0.342 38.641 54.035 1.00 42.55 307 ARG A CA 1
ATOM 3522 C C . ARG G 3 307 ? 1.530 38.257 54.913 1.00 40.80 307 ARG A C 1
ATOM 3523 O O . ARG G 3 307 ? 2.023 37.135 54.853 1.00 39.67 307 ARG A O 1
ATOM 3531 N N . LEU G 3 308 ? 1.976 39.194 55.737 1.00 39.25 308 LEU A N 1
ATOM 3532 C CA . LEU G 3 308 ? 3.107 38.954 56.617 1.00 39.62 308 LEU A CA 1
ATOM 3533 C C . LEU G 3 308 ? 2.833 37.931 57.716 1.00 39.04 308 LEU A C 1
ATOM 3534 O O . LEU G 3 308 ? 3.753 37.267 58.188 1.00 38.09 308 LEU A O 1
ATOM 3539 N N . THR G 3 309 ? 1.572 37.790 58.113 1.00 38.22 309 THR A N 1
ATOM 3540 C CA . THR G 3 309 ? 1.221 36.854 59.177 1.00 39.44 309 THR A CA 1
ATOM 3541 C C . THR G 3 309 ? 0.690 35.497 58.720 1.00 38.80 309 THR A C 1
ATOM 3542 O O . THR G 3 309 ? 0.302 34.675 59.544 1.00 39.54 309 THR A O 1
ATOM 3546 N N . ASN G 3 310 ? 0.673 35.259 57.415 1.00 39.71 310 ASN A N 1
ATOM 3547 C CA . ASN G 3 310 ? 0.201 33.984 56.885 1.00 40.39 310 ASN A CA 1
ATOM 3548 C C . ASN G 3 310 ? 1.340 32.975 56.954 1.00 41.68 310 ASN A C 1
ATOM 3549 O O . ASN G 3 310 ? 2.216 32.977 56.095 1.00 41.91 310 ASN A O 1
ATOM 3554 N N . GLU G 3 311 ? 1.328 32.110 57.965 1.00 43.51 311 GLU A N 1
ATOM 3555 C CA . GLU G 3 311 ? 2.395 31.126 58.128 1.00 44.70 311 GLU A CA 1
ATOM 3556 C C . GLU G 3 311 ? 2.670 30.291 56.888 1.00 44.87 311 GLU A C 1
ATOM 3557 O O . GLU G 3 311 ? 3.826 30.044 56.546 1.00 44.19 311 GLU A O 1
ATOM 3563 N N . LYS G 3 312 ? 1.612 29.845 56.222 1.00 45.45 312 LYS A N 1
ATOM 3564 C CA . LYS G 3 312 ? 1.772 29.027 55.029 1.00 47.23 312 LYS A CA 1
ATOM 3565 C C . LYS G 3 312 ? 2.650 29.689 53.974 1.00 46.63 312 LYS A C 1
ATOM 3566 O O . LYS G 3 312 ? 3.584 29.070 53.467 1.00 46.38 312 LYS A O 1
ATOM 3572 N N . LEU G 3 313 ? 2.355 30.943 53.648 1.00 45.24 313 LEU A N 1
ATOM 3573 C CA . LEU G 3 313 ? 3.127 31.661 52.640 1.00 45.86 313 LEU A CA 1
ATOM 3574 C C . LEU G 3 313 ? 4.545 31.992 53.095 1.00 44.92 313 LEU A C 1
ATOM 3575 O O . LEU G 3 313 ? 5.481 31.971 52.289 1.00 43.64 313 LEU A O 1
ATOM 3580 N N . LEU G 3 314 ? 4.706 32.307 54.378 1.00 43.13 314 LEU A N 1
ATOM 3581 C CA . LEU G 3 314 ? 6.030 32.612 54.905 1.00 43.05 314 LEU A CA 1
ATOM 3582 C C . LEU G 3 314 ? 6.939 31.410 54.658 1.00 42.54 314 LEU A C 1
ATOM 3583 O O . LEU G 3 314 ? 8.064 31.559 54.193 1.00 43.08 314 LEU A O 1
ATOM 3588 N N . LYS G 3 315 ? 6.433 30.216 54.953 1.00 43.37 315 LYS A N 1
ATOM 3589 C CA . LYS G 3 315 ? 7.200 28.991 54.761 1.00 43.90 315 LYS A CA 1
ATOM 3590 C C . LYS G 3 315 ? 7.467 28.767 53.285 1.00 43.07 315 LYS A C 1
ATOM 3591 O O . LYS G 3 315 ? 8.599 28.510 52.877 1.00 42.85 315 LYS A O 1
ATOM 3597 N N . LYS G 3 316 ? 6.409 28.873 52.490 1.00 42.69 316 LYS A N 1
ATOM 3598 C CA . LYS G 3 316 ? 6.490 28.678 51.047 1.00 42.36 316 LYS A CA 1
ATOM 3599 C C . LYS G 3 316 ? 7.559 29.566 50.420 1.00 40.28 316 LYS A C 1
ATOM 3600 O O . LYS G 3 316 ? 8.364 29.098 49.620 1.00 39.93 316 LYS A O 1
ATOM 3606 N N . ALA G 3 317 ? 7.554 30.848 50.786 1.00 37.80 317 ALA A N 1
ATOM 3607 C CA . ALA G 3 317 ? 8.522 31.815 50.267 1.00 34.91 317 ALA A CA 1
ATOM 3608 C C . ALA G 3 317 ? 9.880 31.725 50.976 1.00 33.87 317 ALA A C 1
ATOM 3609 O O . ALA G 3 317 ? 10.818 32.448 50.629 1.00 34.02 317 ALA A O 1
ATOM 3611 N N . ARG G 3 318 ? 9.975 30.848 51.969 1.00 30.36 318 ARG A N 1
ATOM 3612 C CA . ARG G 3 318 ? 11.210 30.662 52.725 1.00 30.01 318 ARG A CA 1
ATOM 3613 C C . ARG G 3 318 ? 11.665 31.911 53.482 1.00 30.93 318 ARG A C 1
ATOM 3614 O O . ARG G 3 318 ? 12.848 32.254 53.459 1.00 29.52 318 ARG A O 1
ATOM 3622 N N . ILE G 3 319 ? 10.730 32.589 54.144 1.00 30.22 319 ILE A N 1
ATOM 3623 C CA . ILE G 3 319 ? 11.060 33.783 54.911 1.00 30.11 319 ILE A CA 1
ATOM 3624 C C . ILE G 3 319 ? 11.680 33.334 56.230 1.00 29.50 319 ILE A C 1
ATOM 3625 O O . ILE G 3 319 ? 11.075 32.584 56.990 1.00 29.47 319 ILE A O 1
ATOM 3630 N N . HIS G 3 320 ? 12.889 33.806 56.498 1.00 28.34 320 HIS A N 1
ATOM 3631 C CA . HIS G 3 320 ? 13.610 33.430 57.704 1.00 26.48 320 HIS A CA 1
ATOM 3632 C C . HIS G 3 320 ? 13.354 34.408 58.856 1.00 25.41 320 HIS A C 1
ATOM 3633 O O . HIS G 3 320 ? 13.259 35.608 58.651 1.00 25.22 320 HIS A O 1
ATOM 3640 N N . PRO G 3 321 ? 13.244 33.899 60.092 1.00 27.50 321 PRO A N 1
ATOM 3641 C CA . PRO G 3 321 ? 13.003 34.787 61.235 1.00 27.83 321 PRO A CA 1
ATOM 3642 C C . PRO G 3 321 ? 14.026 35.907 61.382 1.00 26.92 321 PRO A C 1
ATOM 3643 O O . PRO G 3 321 ? 13.702 36.986 61.871 1.00 30.17 321 PRO A O 1
ATOM 3647 N N . PHE G 3 322 ? 15.259 35.664 60.960 1.00 27.17 322 PHE A N 1
ATOM 3648 C CA . PHE G 3 322 ? 16.277 36.697 61.070 1.00 27.30 322 PHE A CA 1
ATOM 3649 C C . PHE G 3 322 ? 15.972 37.842 60.096 1.00 27.71 322 PHE A C 1
ATOM 3650 O O . PHE G 3 322 ? 16.268 38.994 60.385 1.00 27.62 322 PHE A O 1
ATOM 3658 N N . HIS G 3 323 ? 15.383 37.526 58.942 1.00 29.46 323 HIS A N 1
ATOM 3659 C CA . HIS G 3 323 ? 15.010 38.567 57.980 1.00 31.20 323 HIS A CA 1
ATOM 3660 C C . HIS G 3 323 ? 13.901 39.391 58.626 1.00 29.45 323 HIS A C 1
ATOM 3661 O O . HIS G 3 323 ? 13.872 40.616 58.525 1.00 29.62 323 HIS A O 1
ATOM 3668 N N . ILE G 3 324 ? 12.985 38.696 59.288 1.00 28.42 324 ILE A N 1
ATOM 3669 C CA . ILE G 3 324 ? 11.878 39.351 59.966 1.00 29.99 324 ILE A CA 1
ATOM 3670 C C . ILE G 3 324 ? 12.439 40.291 61.034 1.00 29.66 324 ILE A C 1
ATOM 3671 O O . ILE G 3 324 ? 12.061 41.456 61.103 1.00 29.02 324 ILE A O 1
ATOM 3676 N N . LEU G 3 325 ? 13.366 39.780 61.841 1.00 29.10 325 LEU A N 1
ATOM 3677 C CA . LEU G 3 325 ? 13.974 40.554 62.925 1.00 30.17 325 LEU A CA 1
ATOM 3678 C C . LEU G 3 325 ? 14.689 41.809 62.421 1.00 28.61 325 LEU A C 1
ATOM 3679 O O . LEU G 3 325 ? 14.536 42.893 62.982 1.00 25.55 325 LEU A O 1
ATOM 3684 N N . VAL G 3 326 ? 15.491 41.654 61.376 1.00 28.75 326 VAL A N 1
ATOM 3685 C CA . VAL G 3 326 ? 16.215 42.792 60.821 1.00 30.48 326 VAL A CA 1
ATOM 3686 C C . VAL G 3 326 ? 15.236 43.823 60.277 1.00 30.95 326 VAL A C 1
ATOM 3687 O O . VAL G 3 326 ? 15.373 45.015 60.535 1.00 32.28 326 VAL A O 1
ATOM 3691 N N . ALA G 3 327 ? 14.250 43.358 59.521 1.00 31.85 327 ALA A N 1
ATOM 3692 C CA . ALA G 3 327 ? 13.255 44.254 58.946 1.00 32.67 327 ALA A CA 1
ATOM 3693 C C . ALA G 3 327 ? 12.532 45.011 60.065 1.00 32.65 327 ALA A C 1
ATOM 3694 O O . ALA G 3 327 ? 12.386 46.231 60.016 1.00 31.79 327 ALA A O 1
ATOM 3696 N N . LEU G 3 328 ? 12.096 44.275 61.080 1.00 34.46 328 LEU A N 1
ATOM 3697 C CA . LEU G 3 328 ? 11.396 44.863 62.212 1.00 36.88 328 LEU A CA 1
ATOM 3698 C C . LEU G 3 328 ? 12.205 46.030 62.783 1.00 40.43 328 LEU A C 1
ATOM 3699 O O . LEU G 3 328 ? 11.707 47.157 62.907 1.00 40.93 328 LEU A O 1
ATOM 3704 N N . GLU G 3 329 ? 13.458 45.752 63.127 1.00 41.25 329 GLU A N 1
ATOM 3705 C CA . GLU G 3 329 ? 14.330 46.763 63.711 1.00 43.17 329 GLU A CA 1
ATOM 3706 C C . GLU G 3 329 ? 14.564 48.008 62.878 1.00 43.25 329 GLU A C 1
ATOM 3707 O O . GLU G 3 329 ? 14.489 49.123 63.394 1.00 44.89 329 GLU A O 1
ATOM 3713 N N . THR G 3 330 ? 14.855 47.834 61.600 1.00 42.83 330 THR A N 1
ATOM 3714 C CA . THR G 3 330 ? 15.090 48.989 60.752 1.00 44.84 330 THR A CA 1
ATOM 3715 C C . THR G 3 330 ? 13.791 49.749 60.520 1.00 44.00 330 THR A C 1
ATOM 3716 O O . THR G 3 330 ? 13.781 50.979 60.522 1.00 43.96 330 THR A O 1
ATOM 3720 N N . TYR G 3 331 ? 12.692 49.021 60.332 1.00 42.55 331 TYR A N 1
ATOM 3721 C CA . TYR G 3 331 ? 11.404 49.671 60.118 1.00 41.81 331 TYR A CA 1
ATOM 3722 C C . TYR G 3 331 ? 11.058 50.536 61.324 1.00 42.16 331 TYR A C 1
ATOM 3723 O O . TYR G 3 331 ? 10.616 51.672 61.177 1.00 41.97 331 TYR A O 1
ATOM 3732 N N . LYS G 3 332 ? 11.269 49.992 62.519 1.00 43.79 332 LYS A N 1
ATOM 3733 C CA . LYS G 3 332 ? 10.987 50.712 63.755 1.00 45.96 332 LYS A CA 1
ATOM 3734 C C . LYS G 3 332 ? 11.857 51.969 63.844 1.00 47.59 332 LYS A C 1
ATOM 3735 O O . LYS G 3 332 ? 11.451 52.977 64.421 1.00 47.29 332 LYS A O 1
ATOM 3741 N N . LYS G 3 333 ? 13.057 51.904 63.272 1.00 49.29 333 LYS A N 1
ATOM 3742 C CA . LYS G 3 333 ? 13.969 53.047 63.281 1.00 50.66 333 LYS A CA 1
ATOM 3743 C C . LYS G 3 333 ? 13.264 54.282 62.725 1.00 50.36 333 LYS A C 1
ATOM 3744 O O . LYS G 3 333 ? 13.352 55.370 63.288 1.00 49.67 333 LYS A O 1
ATOM 3750 N N . GLY G 3 334 ? 12.568 54.104 61.610 1.00 49.41 334 GLY A N 1
ATOM 3751 C CA . GLY G 3 334 ? 11.863 55.217 61.011 1.00 49.98 334 GLY A CA 1
ATOM 3752 C C . GLY G 3 334 ? 12.717 56.027 60.060 1.00 49.84 334 GLY A C 1
ATOM 3753 O O . GLY G 3 334 ? 12.288 57.082 59.598 1.00 49.31 334 GLY A O 1
ATOM 3754 N N . HIS G 3 335 ? 13.922 55.545 59.764 1.00 50.70 335 HIS A N 1
ATOM 3755 C CA . HIS G 3 335 ? 14.816 56.251 58.847 1.00 52.42 335 HIS A CA 1
ATOM 3756 C C . HIS G 3 335 ? 15.717 55.285 58.086 1.00 53.08 335 HIS A C 1
ATOM 3757 O O . HIS G 3 335 ? 16.061 54.215 58.589 1.00 53.22 335 HIS A O 1
ATOM 3764 N N . GLY G 3 336 ? 16.101 55.676 56.876 1.00 53.88 336 GLY A N 1
ATOM 3765 C CA . GLY G 3 336 ? 16.964 54.840 56.062 1.00 56.11 336 GLY A CA 1
ATOM 3766 C C . GLY G 3 336 ? 17.413 55.547 54.797 1.00 57.76 336 GLY A C 1
ATOM 3767 O O . GLY G 3 336 ? 17.640 56.760 54.800 1.00 59.14 336 GLY A O 1
ATOM 3768 N N . LEU G 3 341 ? 15.612 58.623 53.657 1.00 57.40 341 LEU A N 1
ATOM 3769 C CA . LEU G 3 341 ? 14.218 58.307 53.948 1.00 57.25 341 LEU A CA 1
ATOM 3770 C C . LEU G 3 341 ? 13.878 58.468 55.423 1.00 55.69 341 LEU A C 1
ATOM 3771 O O . LEU G 3 341 ? 14.696 58.194 56.296 1.00 56.08 341 LEU A O 1
ATOM 3776 N N . ARG G 3 342 ? 12.655 58.913 55.682 1.00 53.92 342 ARG A N 1
ATOM 3777 C CA . ARG G 3 342 ? 12.150 59.096 57.035 1.00 52.69 342 ARG A CA 1
ATOM 3778 C C . ARG G 3 342 ? 10.684 58.679 56.981 1.00 50.98 342 ARG A C 1
ATOM 3779 O O . ARG G 3 342 ? 9.988 58.970 56.003 1.00 50.29 342 ARG A O 1
ATOM 3787 N N . TRP G 3 343 ? 10.216 57.987 58.012 1.00 47.39 343 TRP A N 1
ATOM 3788 C CA . TRP G 3 343 ? 8.828 57.561 58.041 1.00 45.54 343 TRP A CA 1
ATOM 3789 C C . TRP G 3 343 ? 8.350 57.281 59.454 1.00 45.13 343 TRP A C 1
ATOM 3790 O O . TRP G 3 343 ? 9.144 57.132 60.383 1.00 45.24 343 TRP A O 1
ATOM 3801 N N . ILE G 3 344 ? 7.035 57.232 59.607 1.00 44.80 344 ILE A N 1
ATOM 3802 C CA . ILE G 3 344 ? 6.426 56.949 60.891 1.00 43.32 344 ILE A CA 1
ATOM 3803 C C . ILE G 3 344 ? 6.108 55.470 60.844 1.00 41.25 344 ILE A C 1
ATOM 3804 O O . ILE G 3 344 ? 5.247 55.041 60.087 1.00 40.28 344 ILE A O 1
ATOM 3809 N N . PRO G 3 345 ? 6.811 54.663 61.641 1.00 41.44 345 PRO A N 1
ATOM 3810 C CA . PRO G 3 345 ? 6.503 53.233 61.593 1.00 41.64 345 PRO A CA 1
ATOM 3811 C C . PRO G 3 345 ? 5.051 52.941 61.970 1.00 42.00 345 PRO A C 1
ATOM 3812 O O . PRO G 3 345 ? 4.573 53.364 63.023 1.00 42.35 345 PRO A O 1
ATOM 3816 N N . ASP G 3 346 ? 4.355 52.228 61.091 1.00 41.70 346 ASP A N 1
ATOM 3817 C CA . ASP G 3 346 ? 2.966 51.861 61.322 1.00 41.43 346 ASP A CA 1
ATOM 3818 C C . ASP G 3 346 ? 2.881 50.793 62.416 1.00 41.68 346 ASP A C 1
ATOM 3819 O O . ASP G 3 346 ? 3.503 49.733 62.316 1.00 41.97 346 ASP A O 1
ATOM 3824 N N . THR G 3 347 ? 2.103 51.071 63.458 1.00 41.00 347 THR A N 1
ATOM 3825 C CA . THR G 3 347 ? 1.975 50.143 64.579 1.00 39.61 347 THR A CA 1
ATOM 3826 C C . THR G 3 347 ? 1.350 48.792 64.237 1.00 37.80 347 THR A C 1
ATOM 3827 O O . THR G 3 347 ? 1.667 47.787 64.873 1.00 36.28 347 THR A O 1
ATOM 3831 N N . SER G 3 348 ? 0.463 48.759 63.248 1.00 36.35 348 SER A N 1
ATOM 3832 C CA . SER G 3 348 ? -0.148 47.495 62.836 1.00 35.88 348 SER A CA 1
ATOM 3833 C C . SER G 3 348 ? 0.898 46.629 62.116 1.00 34.98 348 SER A C 1
ATOM 3834 O O . SER G 3 348 ? 0.918 45.403 62.258 1.00 34.05 348 SER A O 1
ATOM 3837 N N . ILE G 3 349 ? 1.759 47.273 61.336 1.00 33.91 349 ILE A N 1
ATOM 3838 C CA . ILE G 3 349 ? 2.813 46.560 60.616 1.00 34.68 349 ILE A CA 1
ATOM 3839 C C . ILE G 3 349 ? 3.807 46.022 61.649 1.00 33.39 349 ILE A C 1
ATOM 3840 O O . ILE G 3 349 ? 4.216 44.863 61.588 1.00 32.81 349 ILE A O 1
ATOM 3845 N N . VAL G 3 350 ? 4.182 46.872 62.602 1.00 32.50 350 VAL A N 1
ATOM 3846 C CA . VAL G 3 350 ? 5.120 46.474 63.647 1.00 34.42 350 VAL A CA 1
ATOM 3847 C C . VAL G 3 350 ? 4.606 45.257 64.410 1.00 35.11 350 VAL A C 1
ATOM 3848 O O . VAL G 3 350 ? 5.383 44.375 64.776 1.00 35.55 350 VAL A O 1
ATOM 3852 N N . GLU G 3 351 ? 3.297 45.204 64.635 1.00 35.44 351 GLU A N 1
ATOM 3853 C CA . GLU G 3 351 ? 2.698 44.087 65.351 1.00 36.87 351 GLU A CA 1
ATOM 3854 C C . GLU G 3 351 ? 2.699 42.830 64.489 1.00 35.31 351 GLU A C 1
ATOM 3855 O O . GLU G 3 351 ? 2.884 41.720 64.989 1.00 35.12 351 GLU A O 1
ATOM 3861 N N . ALA G 3 352 ? 2.490 42.999 63.189 1.00 35.06 352 ALA A N 1
ATOM 3862 C CA . ALA G 3 352 ? 2.477 41.861 62.274 1.00 33.79 352 ALA A CA 1
ATOM 3863 C C . ALA G 3 352 ? 3.874 41.247 62.149 1.00 33.44 352 ALA A C 1
ATOM 3864 O O . ALA G 3 352 ? 4.018 40.025 62.055 1.00 33.20 352 ALA A O 1
ATOM 3866 N N . LEU G 3 353 ? 4.901 42.091 62.144 1.00 33.22 353 LEU A N 1
ATOM 3867 C CA . LEU G 3 353 ? 6.272 41.590 62.043 1.00 34.54 353 LEU A CA 1
ATOM 3868 C C . LEU G 3 353 ? 6.589 40.720 63.260 1.00 35.77 353 LEU A C 1
ATOM 3869 O O . LEU G 3 353 ? 7.149 39.628 63.130 1.00 34.27 353 LEU A O 1
ATOM 3874 N N . ASP G 3 354 ? 6.209 41.203 64.440 1.00 36.70 354 ASP A N 1
ATOM 3875 C CA . ASP G 3 354 ? 6.436 40.469 65.680 1.00 36.85 354 ASP A CA 1
ATOM 3876 C C . ASP G 3 354 ? 5.793 39.087 65.540 1.00 36.67 354 ASP A C 1
ATOM 3877 O O . ASP G 3 354 ? 6.414 38.054 65.820 1.00 35.84 354 ASP A O 1
ATOM 3882 N N . ASN G 3 355 ? 4.555 39.083 65.064 1.00 36.47 355 ASN A N 1
ATOM 3883 C CA . ASN G 3 355 ? 3.790 37.858 64.865 1.00 36.28 355 ASN A CA 1
ATOM 3884 C C . ASN G 3 355 ? 4.429 36.910 63.842 1.00 34.97 355 ASN A C 1
ATOM 3885 O O . ASN G 3 355 ? 4.501 35.704 64.059 1.00 35.29 355 ASN A O 1
ATOM 3890 N N . ALA G 3 356 ? 4.887 37.461 62.723 1.00 34.41 356 ALA A N 1
ATOM 3891 C CA . ALA G 3 356 ? 5.499 36.655 61.666 1.00 33.66 356 ALA A CA 1
ATOM 3892 C C . ALA G 3 356 ? 6.796 35.990 62.122 1.00 33.51 356 ALA A C 1
ATOM 3893 O O . ALA G 3 356 ? 7.115 34.878 61.703 1.00 32.76 356 ALA A O 1
ATOM 3895 N N . PHE G 3 357 ? 7.545 36.684 62.971 1.00 33.45 357 PHE A N 1
ATOM 3896 C CA . PHE G 3 357 ? 8.807 36.167 63.476 1.00 34.63 357 PHE A CA 1
ATOM 3897 C C . PHE G 3 357 ? 8.686 34.734 63.990 1.00 35.11 357 PHE A C 1
ATOM 3898 O O . PHE G 3 357 ? 9.418 33.840 63.560 1.00 36.59 357 PHE A O 1
ATOM 3906 N N . TYR G 3 358 ? 7.762 34.521 64.918 1.00 35.53 358 TYR A N 1
ATOM 3907 C CA . TYR G 3 358 ? 7.556 33.199 65.500 1.00 36.20 358 TYR A CA 1
ATOM 3908 C C . TYR G 3 358 ? 7.029 32.223 64.461 1.00 36.18 358 TYR A C 1
ATOM 3909 O O . TYR G 3 358 ? 7.446 31.066 64.420 1.00 35.54 358 TYR A O 1
ATOM 3918 N N . LYS G 3 359 ? 6.116 32.700 63.621 1.00 36.50 359 LYS A N 1
ATOM 3919 C CA . LYS G 3 359 ? 5.531 31.870 62.579 1.00 37.56 359 LYS A CA 1
ATOM 3920 C C . LYS G 3 359 ? 6.554 31.410 61.538 1.00 36.44 359 LYS A C 1
ATOM 3921 O O . LYS G 3 359 ? 6.388 30.353 60.934 1.00 37.24 359 LYS A O 1
ATOM 3927 N N . SER G 3 360 ? 7.610 32.191 61.327 1.00 35.46 360 SER A N 1
ATOM 3928 C CA . SER G 3 360 ? 8.615 31.812 60.337 1.00 35.03 360 SER A CA 1
ATOM 3929 C C . SER G 3 360 ? 9.377 30.550 60.743 1.00 35.68 360 SER A C 1
ATOM 3930 O O . SER G 3 360 ? 9.917 29.848 59.887 1.00 33.48 360 SER A O 1
ATOM 3933 N N . PHE G 3 361 ? 9.412 30.255 62.044 1.00 35.97 361 PHE A N 1
ATOM 3934 C CA . PHE G 3 361 ? 10.101 29.056 62.531 1.00 36.63 361 PHE A CA 1
ATOM 3935 C C . PHE G 3 361 ? 9.281 27.797 62.259 1.00 38.37 361 PHE A C 1
ATOM 3936 O O . PHE G 3 361 ? 8.069 27.859 62.045 1.00 39.02 361 PHE A O 1
ATOM 3944 N N . LYS G 3 362 ? 9.957 26.654 62.267 1.00 40.15 362 LYS A N 1
ATOM 3945 C CA . LYS G 3 362 ? 9.298 25.372 62.074 1.00 42.36 362 LYS A CA 1
ATOM 3946 C C . LYS G 3 362 ? 8.736 25.031 63.453 1.00 43.24 362 LYS A C 1
ATOM 3947 O O . LYS G 3 362 ? 9.445 24.508 64.310 1.00 42.87 362 LYS A O 1
ATOM 3953 N N . LEU G 3 363 ? 7.465 25.350 63.666 1.00 43.54 363 LEU A N 1
ATOM 3954 C CA . LEU G 3 363 ? 6.818 25.112 64.953 1.00 44.75 363 LEU A CA 1
ATOM 3955 C C . LEU G 3 363 ? 6.625 23.642 65.288 1.00 45.41 363 LEU A C 1
ATOM 3956 O O . LEU G 3 363 ? 6.529 22.796 64.401 1.00 45.97 363 LEU A O 1
ATOM 3961 N N . VAL G 3 364 ? 6.573 23.349 66.583 1.00 46.61 364 VAL A N 1
ATOM 3962 C CA . VAL G 3 364 ? 6.397 21.983 67.052 1.00 48.99 364 VAL A CA 1
ATOM 3963 C C . VAL G 3 364 ? 5.467 21.907 68.260 1.00 50.24 364 VAL A C 1
ATOM 3964 O O . VAL G 3 364 ? 5.160 22.918 68.889 1.00 50.63 364 VAL A O 1
ATOM 3968 N N . GLU G 3 365 ? 5.024 20.696 68.576 1.00 50.97 365 GLU A N 1
ATOM 3969 C CA . GLU G 3 365 ? 4.142 20.468 69.714 1.00 52.62 365 GLU A CA 1
ATOM 3970 C C . GLU G 3 365 ? 4.990 20.528 70.990 1.00 52.08 365 GLU A C 1
ATOM 3971 O O . GLU G 3 365 ? 6.052 19.913 71.069 1.00 52.31 365 GLU A O 1
ATOM 3977 N N . PRO G 3 366 ? 4.536 21.278 72.005 1.00 51.62 366 PRO A N 1
ATOM 3978 C CA . PRO G 3 366 ? 5.290 21.392 73.261 1.00 51.62 366 PRO A CA 1
ATOM 3979 C C . PRO G 3 366 ? 5.487 20.079 74.023 1.00 50.97 366 PRO A C 1
ATOM 3980 O O . PRO G 3 366 ? 4.723 19.127 73.860 1.00 51.11 366 PRO A O 1
ATOM 3984 N N . THR G 3 367 ? 6.523 20.046 74.855 1.00 50.31 367 THR A N 1
ATOM 3985 C CA . THR G 3 367 ? 6.856 18.868 75.651 1.00 49.44 367 THR A CA 1
ATOM 3986 C C . THR G 3 367 ? 6.327 18.970 77.082 1.00 48.78 367 THR A C 1
ATOM 3987 O O . THR G 3 367 ? 6.130 17.957 77.752 1.00 49.00 367 THR A O 1
ATOM 3991 N N . GLY G 3 368 ? 6.111 20.195 77.552 1.00 47.61 368 GLY A N 1
ATOM 3992 C CA . GLY G 3 368 ? 5.599 20.392 78.896 1.00 45.92 368 GLY A CA 1
ATOM 3993 C C . GLY G 3 368 ? 6.628 20.236 80.001 1.00 45.52 368 GLY A C 1
ATOM 3994 O O . GLY G 3 368 ? 6.272 20.178 81.178 1.00 45.01 368 GLY A O 1
ATOM 3995 N N . LYS G 3 369 ? 7.903 20.166 79.635 1.00 44.46 369 LYS A N 1
ATOM 3996 C CA . LYS G 3 369 ? 8.959 20.019 80.628 1.00 44.62 369 LYS A CA 1
ATOM 3997 C C . LYS G 3 369 ? 9.460 21.370 81.135 1.00 43.88 369 LYS A C 1
ATOM 3998 O O . LYS G 3 369 ? 9.127 22.417 80.581 1.00 43.76 369 LYS A O 1
ATOM 4004 N N . ARG G 3 370 ? 10.259 21.332 82.194 1.00 42.90 370 ARG A N 1
ATOM 4005 C CA . ARG G 3 370 ? 10.796 22.537 82.813 1.00 41.28 370 ARG A CA 1
ATOM 4006 C C . ARG G 3 370 ? 12.100 22.999 82.167 1.00 40.29 370 ARG A C 1
ATOM 4007 O O . ARG G 3 370 ? 13.118 22.307 82.237 1.00 40.20 370 ARG A O 1
ATOM 4015 N N . PHE G 3 371 ? 12.056 24.181 81.554 1.00 38.64 371 PHE A N 1
ATOM 4016 C CA . PHE G 3 371 ? 13.216 24.761 80.880 1.00 36.88 371 PHE A CA 1
ATOM 4017 C C . PHE G 3 371 ? 13.810 25.975 81.593 1.00 36.40 371 PHE A C 1
ATOM 4018 O O . PHE G 3 371 ? 13.088 26.858 82.063 1.00 35.70 371 PHE A O 1
ATOM 4026 N N . LEU G 3 372 ? 15.134 26.011 81.659 1.00 34.47 372 LEU A N 1
ATOM 4027 C CA . LEU G 3 372 ? 15.852 27.130 82.251 1.00 34.15 372 LEU A CA 1
ATOM 4028 C C . LEU G 3 372 ? 16.637 27.660 81.063 1.00 34.47 372 LEU A C 1
ATOM 4029 O O . LEU G 3 372 ? 17.534 26.986 80.563 1.00 34.67 372 LEU A O 1
ATOM 4034 N N . LEU G 3 373 ? 16.277 28.851 80.597 1.00 33.56 373 LEU A N 1
ATOM 4035 C CA . LEU G 3 373 ? 16.926 29.463 79.445 1.00 32.12 373 LEU A CA 1
ATOM 4036 C C . LEU G 3 373 ? 17.928 30.514 79.926 1.00 31.62 373 LEU A C 1
ATOM 4037 O O . LEU G 3 373 ? 17.544 31.513 80.526 1.00 33.73 373 LEU A O 1
ATOM 4042 N N . ALA G 3 374 ? 19.211 30.294 79.653 1.00 29.17 374 ALA A N 1
ATOM 4043 C CA . ALA G 3 374 ? 20.244 31.218 80.109 1.00 28.51 374 ALA A CA 1
ATOM 4044 C C . ALA G 3 374 ? 20.973 31.936 78.987 1.00 28.27 374 ALA A C 1
ATOM 4045 O O . ALA G 3 374 ? 21.641 31.306 78.164 1.00 28.90 374 ALA A O 1
ATOM 4047 N N . ILE G 3 375 ? 20.853 33.259 78.963 1.00 27.56 375 ILE A N 1
ATOM 4048 C CA . ILE G 3 375 ? 21.506 34.073 77.935 1.00 28.19 375 ILE A CA 1
ATOM 4049 C C . ILE G 3 375 ? 22.855 34.638 78.404 1.00 27.27 375 ILE A C 1
ATOM 4050 O O . ILE G 3 375 ? 22.932 35.354 79.401 1.00 27.77 375 ILE A O 1
ATOM 4055 N N . ASP G 3 376 ? 23.912 34.302 77.673 1.00 27.05 376 ASP A N 1
ATOM 4056 C CA . ASP G 3 376 ? 25.271 34.782 77.944 1.00 25.16 376 ASP A CA 1
ATOM 4057 C C . ASP G 3 376 ? 25.288 36.250 77.535 1.00 24.17 376 ASP A C 1
ATOM 4058 O O . ASP G 3 376 ? 25.046 36.593 76.377 1.00 23.94 376 ASP A O 1
ATOM 4063 N N . VAL G 3 377 ? 25.545 37.123 78.501 1.00 23.65 377 VAL A N 1
ATOM 4064 C CA . VAL G 3 377 ? 25.631 38.568 78.211 1.00 23.68 377 VAL A CA 1
ATOM 4065 C C . VAL G 3 377 ? 27.001 39.151 78.529 1.00 24.39 377 VAL A C 1
ATOM 4066 O O . VAL G 3 377 ? 27.131 40.356 78.815 1.00 25.20 377 VAL A O 1
ATOM 4070 N N . SER G 3 378 ? 28.012 38.281 78.484 1.00 24.71 378 SER A N 1
ATOM 4071 C CA . SER G 3 378 ? 29.387 38.699 78.722 1.00 24.73 378 SER A CA 1
ATOM 4072 C C . SER G 3 378 ? 29.788 39.672 77.610 1.00 25.81 378 SER A C 1
ATOM 4073 O O . SER G 3 378 ? 29.091 39.797 76.589 1.00 26.26 378 SER A O 1
ATOM 4076 N N . ALA G 3 379 ? 30.924 40.341 77.779 1.00 24.62 379 ALA A N 1
ATOM 4077 C CA . ALA G 3 379 ? 31.347 41.334 76.787 1.00 25.22 379 ALA A CA 1
ATOM 4078 C C . ALA G 3 379 ? 31.490 40.846 75.338 1.00 26.28 379 ALA A C 1
ATOM 4079 O O . ALA G 3 379 ? 31.211 41.577 74.390 1.00 26.86 379 ALA A O 1
ATOM 4081 N N . SER G 3 380 ? 31.941 39.611 75.175 1.00 26.00 380 SER A N 1
ATOM 4082 C CA . SER G 3 380 ? 32.147 39.015 73.859 1.00 28.36 380 SER A CA 1
ATOM 4083 C C . SER G 3 380 ? 30.846 38.867 73.089 1.00 27.71 380 SER A C 1
ATOM 4084 O O . SER G 3 380 ? 30.843 38.863 71.859 1.00 26.10 380 SER A O 1
ATOM 4087 N N . MET G 3 381 ? 29.735 38.750 73.808 1.00 26.96 381 MET A N 1
ATOM 4088 C CA . MET G 3 381 ? 28.450 38.592 73.139 1.00 26.83 381 MET A CA 1
ATOM 4089 C C . MET G 3 381 ? 27.960 39.883 72.481 1.00 29.65 381 MET A C 1
ATOM 4090 O O . MET G 3 381 ? 26.850 39.944 71.941 1.00 30.26 381 MET A O 1
ATOM 4095 N N . ASN G 3 382 ? 28.795 40.915 72.516 1.00 31.13 382 ASN A N 1
ATOM 4096 C CA . ASN G 3 382 ? 28.444 42.169 71.871 1.00 33.06 382 ASN A CA 1
ATOM 4097 C C . ASN G 3 382 ? 28.824 42.068 70.390 1.00 31.73 382 ASN A C 1
ATOM 4098 O O . ASN G 3 382 ? 28.596 42.989 69.619 1.00 32.22 382 ASN A O 1
ATOM 4103 N N . GLN G 3 383 ? 29.407 40.938 70.002 1.00 32.78 383 GLN A N 1
ATOM 4104 C CA . GLN G 3 383 ? 29.809 40.711 68.614 1.00 32.81 383 GLN A CA 1
ATOM 4105 C C . GLN G 3 383 ? 28.591 40.696 67.693 1.00 33.24 383 GLN A C 1
ATOM 4106 O O . GLN G 3 383 ? 27.573 40.071 68.006 1.00 32.11 383 GLN A O 1
ATOM 4112 N N . ARG G 3 384 ? 28.709 41.383 66.560 1.00 33.39 384 ARG A N 1
ATOM 4113 C CA . ARG G 3 384 ? 27.633 41.461 65.570 1.00 36.70 384 ARG A CA 1
ATOM 4114 C C . ARG G 3 384 ? 27.397 40.113 64.892 1.00 34.60 384 ARG A C 1
ATOM 4115 O O . ARG G 3 384 ? 28.314 39.318 64.736 1.00 33.68 384 ARG A O 1
ATOM 4123 N N . VAL G 3 385 ? 26.166 39.859 64.477 1.00 34.15 385 VAL A N 1
ATOM 4124 C CA . VAL G 3 385 ? 25.876 38.598 63.823 1.00 35.12 385 VAL A CA 1
ATOM 4125 C C . VAL G 3 385 ? 25.337 38.821 62.420 1.00 33.89 385 VAL A C 1
ATOM 4126 O O . VAL G 3 385 ? 24.495 39.694 62.191 1.00 32.39 385 VAL A O 1
ATOM 4130 N N . LEU G 3 386 ? 25.853 38.033 61.483 1.00 33.25 386 LEU A N 1
ATOM 4131 C CA . LEU G 3 386 ? 25.426 38.092 60.095 1.00 35.60 386 LEU A CA 1
ATOM 4132 C C . LEU G 3 386 ? 25.533 39.488 59.489 1.00 35.08 386 LEU A C 1
ATOM 4133 O O . LEU G 3 386 ? 24.716 39.882 58.661 1.00 36.13 386 LEU A O 1
ATOM 4138 N N . GLY G 3 387 ? 26.553 40.231 59.907 1.00 37.25 387 GLY A N 1
ATOM 4139 C CA . GLY G 3 387 ? 26.759 41.571 59.388 1.00 36.48 387 GLY A CA 1
ATOM 4140 C C . GLY G 3 387 ? 25.595 42.509 59.643 1.00 36.77 387 GLY A C 1
ATOM 4141 O O . GLY G 3 387 ? 25.381 43.460 58.893 1.00 38.11 387 GLY A O 1
ATOM 4142 N N . SER G 3 388 ? 24.840 42.248 60.703 1.00 34.84 388 SER A N 1
ATOM 4143 C CA . SER G 3 388 ? 23.702 43.089 61.042 1.00 34.91 388 SER A CA 1
ATOM 4144 C C . SER G 3 388 ? 24.132 44.012 62.175 1.00 36.53 388 SER A C 1
ATOM 4145 O O . SER G 3 388 ? 25.301 44.025 62.559 1.00 36.85 388 SER A O 1
ATOM 4148 N N . ILE G 3 389 ? 23.192 44.773 62.723 1.00 37.51 389 ILE A N 1
ATOM 4149 C CA . ILE G 3 389 ? 23.515 45.673 63.822 1.00 39.37 389 ILE A CA 1
ATOM 4150 C C . ILE G 3 389 ? 23.182 44.993 65.142 1.00 38.28 389 ILE A C 1
ATOM 4151 O O . ILE G 3 389 ? 23.424 45.540 66.215 1.00 40.29 389 ILE A O 1
ATOM 4156 N N . LEU G 3 390 ? 22.626 43.793 65.057 1.00 36.18 390 LEU A N 1
ATOM 4157 C CA . LEU G 3 390 ? 22.244 43.048 66.246 1.00 34.18 390 LEU A CA 1
ATOM 4158 C C . LEU G 3 390 ? 23.380 42.175 66.763 1.00 32.24 390 LEU A C 1
ATOM 4159 O O . LEU G 3 390 ? 23.970 41.419 65.998 1.00 31.70 390 LEU A O 1
ATOM 4164 N N . ASN G 3 391 ? 23.686 42.276 68.055 1.00 32.25 391 ASN A N 1
ATOM 4165 C CA . ASN G 3 391 ? 24.748 41.456 68.635 1.00 31.95 391 ASN A CA 1
ATOM 4166 C C . ASN G 3 391 ? 24.205 40.078 69.008 1.00 30.37 391 ASN A C 1
ATOM 4167 O O . ASN G 3 391 ? 23.006 39.823 68.886 1.00 31.64 391 ASN A O 1
ATOM 4172 N N . ALA G 3 392 ? 25.090 39.189 69.451 1.00 29.57 392 ALA A N 1
ATOM 4173 C CA . ALA G 3 392 ? 24.704 37.826 69.810 1.00 28.45 392 ALA A CA 1
ATOM 4174 C C . ALA G 3 392 ? 23.721 37.725 70.968 1.00 29.14 392 ALA A C 1
ATOM 4175 O O . ALA G 3 392 ? 22.892 36.815 70.992 1.00 28.04 392 ALA A O 1
ATOM 4177 N N . SER G 3 393 ? 23.810 38.640 71.931 1.00 29.80 393 SER A N 1
ATOM 4178 C CA . SER G 3 393 ? 22.898 38.602 73.072 1.00 30.52 393 SER A CA 1
ATOM 4179 C C . SER G 3 393 ? 21.478 38.937 72.631 1.00 30.39 393 SER A C 1
ATOM 4180 O O . SER G 3 393 ? 20.507 38.357 73.125 1.00 30.40 393 SER A O 1
ATOM 4183 N N . VAL G 3 394 ? 21.365 39.861 71.684 1.00 29.88 394 VAL A N 1
ATOM 4184 C CA . VAL G 3 394 ? 20.069 40.266 71.148 1.00 29.66 394 VAL A CA 1
ATOM 4185 C C . VAL G 3 394 ? 19.440 39.096 70.387 1.00 29.66 394 VAL A C 1
ATOM 4186 O O . VAL G 3 394 ? 18.274 38.750 70.586 1.00 28.02 394 VAL A O 1
ATOM 4190 N N . VAL G 3 395 ? 20.237 38.485 69.523 1.00 29.90 395 VAL A N 1
ATOM 4191 C CA . VAL G 3 395 ? 19.788 37.362 68.727 1.00 31.76 395 VAL A CA 1
ATOM 4192 C C . VAL G 3 395 ? 19.376 36.195 69.609 1.00 31.53 395 VAL A C 1
ATOM 4193 O O . VAL G 3 395 ? 18.347 35.559 69.363 1.00 32.07 395 VAL A O 1
ATOM 4197 N N . ALA G 3 396 ? 20.173 35.918 70.636 1.00 30.15 396 ALA A N 1
ATOM 4198 C CA . ALA G 3 396 ? 19.878 34.815 71.548 1.00 29.97 396 ALA A CA 1
ATOM 4199 C C . ALA G 3 396 ? 18.599 35.099 72.340 1.00 30.10 396 ALA A C 1
ATOM 4200 O O . ALA G 3 396 ? 17.820 34.187 72.635 1.00 30.62 396 ALA A O 1
ATOM 4202 N N . ALA G 3 397 ? 18.382 36.367 72.676 1.00 30.24 397 ALA A N 1
ATOM 4203 C CA . ALA G 3 397 ? 17.181 36.760 73.404 1.00 30.77 397 ALA A CA 1
ATOM 4204 C C . ALA G 3 397 ? 15.969 36.449 72.534 1.00 30.89 397 ALA A C 1
ATOM 4205 O O . ALA G 3 397 ? 14.938 35.995 73.030 1.00 31.54 397 ALA A O 1
ATOM 4207 N N . ALA G 3 398 ? 16.097 36.681 71.231 1.00 31.40 398 ALA A N 1
ATOM 4208 C CA . ALA G 3 398 ? 14.990 36.403 70.317 1.00 32.48 398 ALA A CA 1
ATOM 4209 C C . ALA G 3 398 ? 14.708 34.899 70.285 1.00 33.45 398 ALA A C 1
ATOM 4210 O O . ALA G 3 398 ? 13.554 34.487 70.252 1.00 34.71 398 ALA A O 1
ATOM 4212 N N . MET G 3 399 ? 15.759 34.080 70.292 1.00 35.01 399 MET A N 1
ATOM 4213 C CA . MET G 3 399 ? 15.586 32.626 70.298 1.00 35.60 399 MET A CA 1
ATOM 4214 C C . MET G 3 399 ? 14.918 32.210 71.616 1.00 36.37 399 MET A C 1
ATOM 4215 O O . MET G 3 399 ? 14.052 31.337 71.628 1.00 37.74 399 MET A O 1
ATOM 4220 N N . CYS G 3 400 ? 15.326 32.825 72.724 1.00 36.54 400 CYS A N 1
ATOM 4221 C CA . CYS G 3 400 ? 14.734 32.499 74.023 1.00 37.21 400 CYS A CA 1
ATOM 4222 C C . CYS G 3 400 ? 13.248 32.803 74.035 1.00 34.50 400 CYS A C 1
ATOM 4223 O O . CYS G 3 400 ? 12.455 32.043 74.581 1.00 34.21 400 CYS A O 1
ATOM 4226 N N . MET G 3 401 ? 12.877 33.932 73.449 1.00 31.49 401 MET A N 1
ATOM 4227 C CA . MET G 3 401 ? 11.481 34.310 73.393 1.00 30.85 401 MET A CA 1
ATOM 4228 C C . MET G 3 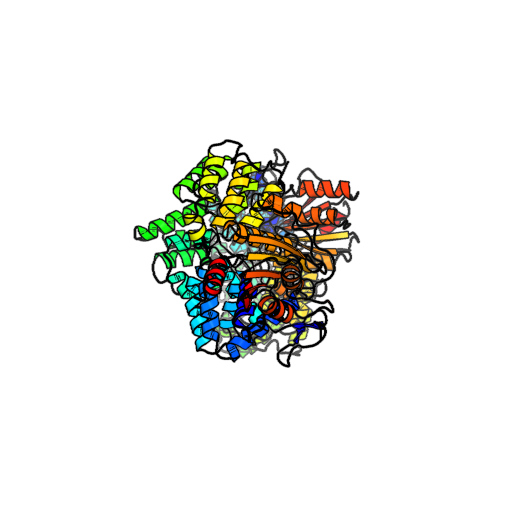401 ? 10.721 33.224 72.639 1.00 31.24 401 MET A C 1
ATOM 4229 O O . MET G 3 401 ? 9.606 32.871 73.003 1.00 30.50 401 MET A O 1
ATOM 4234 N N . LEU G 3 402 ? 11.342 32.675 71.600 1.00 33.43 402 LEU A N 1
ATOM 4235 C CA . LEU G 3 402 ? 10.706 31.624 70.818 1.00 34.36 402 LEU A CA 1
ATOM 4236 C C . LEU G 3 402 ? 10.446 30.400 71.693 1.00 33.89 402 LEU A C 1
ATOM 4237 O O . LEU G 3 402 ? 9.323 29.908 71.761 1.00 34.01 402 LEU A O 1
ATOM 4242 N N . VAL G 3 403 ? 11.491 29.912 72.357 1.00 32.29 403 VAL A N 1
ATOM 4243 C CA . VAL G 3 403 ? 11.363 28.750 73.220 1.00 32.68 403 VAL A CA 1
ATOM 4244 C C . VAL G 3 403 ? 10.392 29.013 74.369 1.00 34.62 403 VAL A C 1
ATOM 4245 O O . VAL G 3 403 ? 9.517 28.189 74.649 1.00 36.12 403 VAL A O 1
ATOM 4249 N N . ALA G 3 404 ? 10.528 30.168 75.016 1.00 34.90 404 ALA A N 1
ATOM 4250 C CA . ALA G 3 404 ? 9.661 30.520 76.138 1.00 36.73 404 ALA A CA 1
ATOM 4251 C C . ALA G 3 404 ? 8.189 30.606 75.753 1.00 37.72 404 ALA A C 1
ATOM 4252 O O . ALA G 3 404 ? 7.312 30.400 76.591 1.00 38.77 404 ALA A O 1
ATOM 4254 N N . ARG G 3 405 ? 7.917 30.916 74.490 1.00 40.13 405 ARG A N 1
ATOM 4255 C CA . ARG G 3 405 ? 6.539 31.017 74.016 1.00 42.64 405 ARG A CA 1
ATOM 4256 C C . ARG G 3 405 ? 6.014 29.655 73.563 1.00 43.37 405 ARG A C 1
ATOM 4257 O O . ARG G 3 405 ? 4.813 29.478 73.372 1.00 44.22 405 ARG A O 1
ATOM 4265 N N . THR G 3 406 ? 6.920 28.696 73.388 1.00 44.10 406 THR A N 1
ATOM 4266 C CA . THR G 3 406 ? 6.535 27.348 72.986 1.00 44.84 406 THR A CA 1
ATOM 4267 C C . THR G 3 406 ? 6.314 26.503 74.243 1.00 45.82 406 THR A C 1
ATOM 4268 O O . THR G 3 406 ? 5.351 25.739 74.333 1.00 44.90 406 THR A O 1
ATOM 4272 N N . GLU G 3 407 ? 7.214 26.657 75.212 1.00 46.83 407 GLU A N 1
ATOM 4273 C CA . GLU G 3 407 ? 7.142 25.929 76.477 1.00 48.32 407 GLU A CA 1
ATOM 4274 C C . GLU G 3 407 ? 6.689 26.864 77.596 1.00 48.21 407 GLU A C 1
ATOM 4275 O O . GLU G 3 407 ? 7.462 27.689 78.071 1.00 47.67 407 GLU A O 1
ATOM 4281 N N . LYS G 3 408 ? 5.437 26.730 78.018 1.00 49.68 408 LYS A N 1
ATOM 4282 C CA . LYS G 3 408 ? 4.888 27.571 79.077 1.00 50.81 408 LYS A CA 1
ATOM 4283 C C . LYS G 3 408 ? 5.752 27.530 80.336 1.00 50.35 408 LYS A C 1
ATOM 4284 O O . LYS G 3 408 ? 5.895 28.532 81.033 1.00 51.30 408 LYS A O 1
ATOM 4290 N N . ASP G 3 409 ? 6.331 26.372 80.630 1.00 50.00 409 ASP A N 1
ATOM 4291 C CA . ASP G 3 409 ? 7.166 26.234 81.820 1.00 49.53 409 ASP A CA 1
ATOM 4292 C C . ASP G 3 409 ? 8.621 26.606 81.524 1.00 48.86 409 ASP A C 1
ATOM 4293 O O . ASP G 3 409 ? 9.524 25.766 81.603 1.00 47.53 409 ASP A O 1
ATOM 4298 N N . SER G 3 410 ? 8.838 27.872 81.180 1.00 47.34 410 SER A N 1
ATOM 4299 C CA . SER G 3 410 ? 10.176 28.363 80.876 1.00 46.87 410 SER A CA 1
ATOM 4300 C C . SER G 3 410 ? 10.563 29.488 81.824 1.00 46.52 410 SER A C 1
ATOM 4301 O O . SER G 3 410 ? 9.723 30.298 82.217 1.00 45.29 410 SER A O 1
ATOM 4304 N N . HIS G 3 411 ? 11.840 29.526 82.189 1.00 46.07 411 HIS A N 1
ATOM 4305 C CA . HIS G 3 411 ? 12.366 30.554 83.081 1.00 45.37 411 HIS A CA 1
ATOM 4306 C C . HIS G 3 411 ? 13.608 31.137 82.408 1.00 43.22 411 HIS A C 1
ATOM 4307 O O . HIS G 3 411 ? 14.567 30.418 82.132 1.00 41.52 411 HIS A O 1
ATOM 4314 N N . MET G 3 412 ? 13.579 32.437 82.134 1.00 41.93 412 MET A N 1
ATOM 4315 C CA . MET G 3 412 ? 14.695 33.113 81.485 1.00 39.35 412 MET A CA 1
ATOM 4316 C C . MET G 3 412 ? 15.630 33.765 82.504 1.00 40.14 412 MET A C 1
ATOM 4317 O O . MET G 3 412 ? 15.178 34.339 83.494 1.00 39.97 412 MET A O 1
ATOM 4322 N N . VAL G 3 413 ? 16.936 33.651 82.264 1.00 38.69 413 VAL A N 1
ATOM 4323 C CA . VAL G 3 413 ? 17.949 34.246 83.132 1.00 37.25 413 VAL A CA 1
ATOM 4324 C C . VAL G 3 413 ? 19.117 34.708 82.269 1.00 35.87 413 VAL A C 1
ATOM 4325 O O . VAL G 3 413 ? 19.247 34.284 81.125 1.00 35.81 413 VAL A O 1
ATOM 4329 N N . ALA G 3 414 ? 19.962 35.576 82.810 1.00 34.53 414 ALA A N 1
ATOM 4330 C CA . ALA G 3 414 ? 21.113 36.079 82.066 1.00 33.25 414 ALA A CA 1
ATOM 4331 C C . ALA G 3 414 ? 22.378 35.911 82.903 1.00 33.05 414 ALA A C 1
ATOM 4332 O O . ALA G 3 414 ? 22.302 35.719 84.119 1.00 31.23 414 ALA A O 1
ATOM 4334 N N . PHE G 3 415 ? 23.543 35.987 82.260 1.00 31.81 415 PHE A N 1
ATOM 4335 C CA . PHE G 3 415 ? 24.785 35.801 82.988 1.00 31.95 415 PHE A CA 1
ATOM 4336 C C . PHE G 3 415 ? 26.034 36.195 82.235 1.00 33.28 415 PHE A C 1
ATOM 4337 O O . PHE G 3 415 ? 26.082 36.139 81.000 1.00 34.69 415 PHE A O 1
ATOM 4345 N N . SER G 3 416 ? 27.044 36.587 83.007 1.00 32.80 416 SER A N 1
ATOM 4346 C CA . SER G 3 416 ? 28.369 36.931 82.495 1.00 33.94 416 SER A CA 1
ATOM 4347 C C . SER G 3 416 ? 29.272 36.134 83.442 1.00 34.79 416 SER A C 1
ATOM 4348 O O . SER G 3 416 ? 29.390 34.914 83.298 1.00 34.63 416 SER A O 1
ATOM 4351 N N . ASP G 3 417 ? 29.895 36.794 84.414 1.00 35.33 417 ASP A N 1
ATOM 4352 C CA . ASP G 3 417 ? 30.716 36.064 85.369 1.00 36.95 417 ASP A CA 1
ATOM 4353 C C . ASP G 3 417 ? 29.942 36.016 86.684 1.00 37.70 417 ASP A C 1
ATOM 4354 O O . ASP G 3 417 ? 30.458 35.610 87.726 1.00 36.06 417 ASP A O 1
ATOM 4359 N N . GLU G 3 418 ? 28.683 36.433 86.604 1.00 36.82 418 GLU A N 1
ATOM 4360 C CA . GLU G 3 418 ? 27.771 36.424 87.740 1.00 37.71 418 GLU A CA 1
ATOM 4361 C C . GLU G 3 418 ? 26.367 36.295 87.152 1.00 36.15 418 GLU A C 1
ATOM 4362 O O . GLU G 3 418 ? 26.149 36.662 86.000 1.00 34.17 418 GLU A O 1
ATOM 4368 N N . MET G 3 419 ? 25.422 35.761 87.920 1.00 35.51 419 MET A N 1
ATOM 4369 C CA . MET G 3 419 ? 24.053 35.628 87.427 1.00 35.72 419 MET A CA 1
ATOM 4370 C C . MET G 3 419 ? 23.381 37.010 87.448 1.00 37.57 419 MET A C 1
ATOM 4371 O O . MET G 3 419 ? 23.571 37.780 88.385 1.00 37.38 419 MET A O 1
ATOM 4376 N N . LEU G 3 420 ? 22.625 37.333 86.403 1.00 39.01 420 LEU A N 1
ATOM 4377 C CA . LEU G 3 420 ? 21.930 38.618 86.330 1.00 40.93 420 LEU A CA 1
ATOM 4378 C C . LEU G 3 420 ? 20.468 38.399 86.003 1.00 42.49 420 LEU A C 1
ATOM 4379 O O . LEU G 3 420 ? 20.099 37.391 85.399 1.00 42.53 420 LEU A O 1
ATOM 4384 N N . PRO G 3 421 ? 19.606 39.342 86.402 1.00 44.93 421 PRO A N 1
ATOM 4385 C CA . PRO G 3 421 ? 18.189 39.157 86.088 1.00 46.67 421 PRO A CA 1
ATOM 4386 C C . PRO G 3 421 ? 17.989 39.403 84.595 1.00 47.57 421 PRO A C 1
ATOM 4387 O O . PRO G 3 421 ? 18.692 40.223 83.996 1.00 46.50 421 PRO A O 1
ATOM 4391 N N . CYS G 3 422 ? 17.053 38.682 83.987 1.00 48.51 422 CYS A N 1
ATOM 4392 C CA . CYS G 3 422 ? 16.784 38.878 82.571 1.00 48.67 422 CYS A CA 1
ATOM 4393 C C . CYS G 3 422 ? 15.810 40.046 82.478 1.00 46.99 422 CYS A C 1
ATOM 4394 O O . CYS G 3 422 ? 14.750 40.034 83.101 1.00 47.24 422 CYS A O 1
ATOM 4397 N N . PRO G 3 423 ? 16.165 41.080 81.710 1.00 46.26 423 PRO A N 1
ATOM 4398 C CA . PRO G 3 423 ? 15.296 42.248 81.567 1.00 44.74 423 PRO A CA 1
ATOM 4399 C C . PRO G 3 423 ? 14.160 42.099 80.561 1.00 44.36 423 PRO A C 1
ATOM 4400 O O . PRO G 3 423 ? 13.575 43.095 80.142 1.00 45.39 423 PRO A O 1
ATOM 4404 N N . ILE G 3 424 ? 13.837 40.873 80.169 1.00 42.96 424 ILE A N 1
ATOM 4405 C CA . ILE G 3 424 ? 12.757 40.688 79.205 1.00 42.67 424 ILE A CA 1
ATOM 4406 C C . ILE G 3 424 ? 11.731 39.656 79.666 1.00 42.09 424 ILE A C 1
ATOM 4407 O O . ILE G 3 424 ? 12.029 38.798 80.494 1.00 41.95 424 ILE A O 1
ATOM 4412 N N . THR G 3 425 ? 10.520 39.757 79.127 1.00 41.79 425 THR A N 1
ATOM 4413 C CA . THR G 3 425 ? 9.444 38.834 79.467 1.00 40.92 425 THR A CA 1
ATOM 4414 C C . THR G 3 425 ? 8.755 38.287 78.217 1.00 39.38 425 THR A C 1
ATOM 4415 O O . THR G 3 425 ? 8.834 38.879 77.139 1.00 36.10 425 THR A O 1
ATOM 4419 N N . VAL G 3 426 ? 8.074 37.155 78.383 1.00 39.26 426 VAL A N 1
ATOM 4420 C CA . VAL G 3 426 ? 7.386 36.474 77.292 1.00 39.70 426 VAL A CA 1
ATOM 4421 C C . VAL G 3 426 ? 6.291 37.274 76.588 1.00 39.56 426 VAL A C 1
ATOM 4422 O O . VAL G 3 426 ? 5.944 36.970 75.449 1.00 39.25 426 VAL A O 1
ATOM 4426 N N . ASN G 3 427 ? 5.746 38.291 77.246 1.00 38.56 427 ASN A N 1
ATOM 4427 C CA . ASN G 3 427 ? 4.699 39.094 76.621 1.00 39.19 427 ASN A CA 1
ATOM 4428 C C . ASN G 3 427 ? 5.202 40.304 75.833 1.00 38.23 427 ASN A C 1
ATOM 4429 O O . ASN G 3 427 ? 4.418 40.966 75.151 1.00 37.19 427 ASN A O 1
ATOM 4434 N N . MET G 3 428 ? 6.497 40.593 75.922 1.00 36.73 428 MET A N 1
ATOM 4435 C CA . MET G 3 428 ? 7.061 41.738 75.215 1.00 37.72 428 MET A CA 1
ATOM 4436 C C . MET G 3 428 ? 7.033 41.588 73.696 1.00 38.54 428 MET A C 1
ATOM 4437 O O . MET G 3 428 ? 6.958 40.478 73.164 1.00 40.09 428 MET A O 1
ATOM 4442 N N . LEU G 3 429 ? 7.090 42.723 73.007 1.00 39.31 429 LEU A N 1
ATOM 4443 C CA . LEU G 3 429 ? 7.138 42.740 71.554 1.00 39.72 429 LEU A CA 1
ATOM 4444 C C . LEU G 3 429 ? 8.625 42.715 71.229 1.00 40.13 429 LEU A C 1
ATOM 4445 O O . LEU G 3 429 ? 9.437 43.272 71.974 1.00 38.84 429 LEU A O 1
ATOM 4450 N N . LEU G 3 430 ? 8.978 42.075 70.120 1.00 40.40 430 LEU A N 1
ATOM 4451 C CA . LEU G 3 430 ? 10.372 41.957 69.715 1.00 40.30 430 LEU A CA 1
ATOM 4452 C C . LEU G 3 430 ? 11.217 43.213 69.765 1.00 39.85 430 LEU A C 1
ATOM 4453 O O . LEU G 3 430 ? 12.336 43.171 70.264 1.00 40.55 430 LEU A O 1
ATOM 4458 N N . HIS G 3 431 ? 10.717 44.329 69.249 1.00 40.64 431 HIS A N 1
ATOM 4459 C CA . HIS G 3 431 ? 11.540 45.529 69.260 1.00 42.51 431 HIS A CA 1
ATOM 4460 C C . HIS G 3 431 ? 11.852 45.958 70.682 1.00 41.76 431 HIS A C 1
ATOM 4461 O O . HIS G 3 431 ? 12.888 46.564 70.931 1.00 39.99 431 HIS A O 1
ATOM 4468 N N . GLU G 3 432 ? 10.960 45.631 71.610 1.00 41.44 432 GLU A N 1
ATOM 4469 C CA . GLU G 3 432 ? 11.165 45.998 73.003 1.00 43.17 432 GLU A CA 1
ATOM 4470 C C . GLU G 3 432 ? 12.237 45.132 73.656 1.00 42.65 432 GLU A C 1
ATOM 4471 O O . GLU G 3 432 ? 13.029 45.629 74.460 1.00 41.25 432 GLU A O 1
ATOM 4477 N N . VAL G 3 433 ? 12.263 43.841 73.320 1.00 41.37 433 VAL A N 1
ATOM 4478 C CA . VAL G 3 433 ? 13.268 42.955 73.892 1.00 41.09 433 VAL A CA 1
ATOM 4479 C C . VAL G 3 433 ? 14.626 43.389 73.352 1.00 40.05 433 VAL A C 1
ATOM 4480 O O . VAL G 3 433 ? 15.639 43.290 74.043 1.00 39.86 433 VAL A O 1
ATOM 4484 N N . VAL G 3 434 ? 14.636 43.886 72.119 1.00 38.47 434 VAL A N 1
ATOM 4485 C CA . VAL G 3 434 ? 15.872 44.338 71.504 1.00 38.54 434 VAL A CA 1
ATOM 4486 C C . VAL G 3 434 ? 16.404 45.570 72.231 1.00 40.83 434 VAL A C 1
ATOM 4487 O O . VAL G 3 434 ? 17.596 45.654 72.520 1.00 42.17 434 VAL A O 1
ATOM 4491 N N . GLU G 3 435 ? 15.528 46.524 72.533 1.00 42.47 435 GLU A N 1
ATOM 4492 C CA . GLU G 3 435 ? 15.962 47.734 73.225 1.00 46.08 435 GLU A CA 1
ATOM 4493 C C . GLU G 3 435 ? 16.464 47.423 74.636 1.00 46.24 435 GLU A C 1
ATOM 4494 O O . GLU G 3 435 ? 17.460 47.992 75.089 1.00 46.06 435 GLU A O 1
ATOM 4500 N N . LYS G 3 436 ? 15.780 46.508 75.316 1.00 46.20 436 LYS A N 1
ATOM 4501 C CA . LYS G 3 436 ? 16.143 46.110 76.675 1.00 47.66 436 LYS A CA 1
ATOM 4502 C C . LYS G 3 436 ? 17.424 45.273 76.746 1.00 47.49 436 LYS A C 1
ATOM 4503 O O . LYS G 3 436 ? 17.924 44.998 77.835 1.00 46.90 436 LYS A O 1
ATOM 4509 N N . MET G 3 437 ? 17.971 44.891 75.598 1.00 46.71 437 MET A N 1
ATOM 4510 C CA . MET G 3 437 ? 19.148 44.030 75.593 1.00 46.80 437 MET A CA 1
ATOM 4511 C C . MET G 3 437 ? 20.477 44.579 75.059 1.00 48.88 437 MET A C 1
ATOM 4512 O O . MET G 3 437 ? 21.527 44.031 75.382 1.00 49.31 437 MET A O 1
ATOM 4517 N N . SER G 3 438 ? 20.470 45.638 74.254 1.00 51.54 438 SER A N 1
ATOM 4518 C CA . SER G 3 438 ? 21.752 46.117 73.725 1.00 54.01 438 SER A CA 1
ATOM 4519 C C . SER G 3 438 ? 22.551 47.064 74.618 1.00 53.36 438 SER A C 1
ATOM 4520 O O . SER G 3 438 ? 23.285 47.923 74.133 1.00 54.74 438 SER A O 1
ATOM 4523 N N . ASP G 3 439 ? 22.413 46.893 75.925 1.00 52.48 439 ASP A N 1
ATOM 4524 C CA . ASP G 3 439 ? 23.145 47.700 76.886 1.00 50.15 439 ASP A CA 1
ATOM 4525 C C . ASP G 3 439 ? 23.553 46.771 78.017 1.00 47.41 439 ASP A C 1
ATOM 4526 O O . ASP G 3 439 ? 24.140 47.194 79.009 1.00 46.96 439 ASP A O 1
ATOM 4531 N N . ILE G 3 440 ? 23.250 45.490 77.836 1.00 44.36 440 ILE A N 1
ATOM 4532 C CA . ILE G 3 440 ? 23.541 44.472 78.838 1.00 41.81 440 ILE A CA 1
ATOM 4533 C C . ILE G 3 440 ? 24.933 43.828 78.756 1.00 39.67 440 ILE A C 1
ATOM 4534 O O . ILE G 3 440 ? 25.485 43.453 79.790 1.00 38.85 440 ILE A O 1
ATOM 4539 N N . THR G 3 441 ? 25.499 43.697 77.553 1.00 36.81 441 THR A N 1
ATOM 4540 C CA . THR G 3 441 ? 26.811 43.049 77.403 1.00 35.19 441 THR A CA 1
ATOM 4541 C C . THR G 3 441 ? 27.886 43.671 78.287 1.00 34.03 441 THR A C 1
ATOM 4542 O O . THR G 3 441 ? 28.114 44.881 78.245 1.00 32.39 441 THR A O 1
ATOM 4546 N N . MET G 3 442 ? 28.568 42.829 79.058 1.00 33.32 442 MET A N 1
ATOM 4547 C CA . MET G 3 442 ? 29.562 43.325 79.997 1.00 32.03 442 MET A CA 1
ATOM 4548 C C . MET G 3 442 ? 30.216 42.150 80.738 1.00 31.44 442 MET A C 1
ATOM 4549 O O . MET G 3 442 ? 29.595 41.103 80.906 1.00 30.31 442 MET A O 1
ATOM 4554 N N . GLY G 3 443 ? 31.464 42.332 81.169 1.00 31.66 443 GLY A N 1
ATOM 4555 C CA . GLY G 3 443 ? 32.175 41.321 81.949 1.00 28.75 443 GLY A CA 1
ATOM 4556 C C . GLY G 3 443 ? 32.674 40.018 81.339 1.00 30.21 443 GLY A C 1
ATOM 4557 O O . GLY G 3 443 ? 32.574 39.770 80.134 1.00 30.00 443 GLY A O 1
ATOM 4558 N N . SER G 3 444 ? 33.152 39.152 82.241 1.00 30.28 444 SER A N 1
ATOM 4559 C CA . SER G 3 444 ? 33.783 37.890 81.820 1.00 32.15 444 SER A CA 1
ATOM 4560 C C . SER G 3 444 ? 32.728 36.819 81.598 1.00 32.26 444 SER A C 1
ATOM 4561 O O . SER G 3 444 ? 31.526 37.047 81.854 1.00 32.01 444 SER A O 1
ATOM 4564 N N . THR G 3 445 ? 33.214 35.664 81.130 1.00 31.77 445 THR A N 1
ATOM 4565 C CA . THR G 3 445 ? 32.335 34.522 80.823 1.00 31.63 445 THR A CA 1
ATOM 4566 C C . THR G 3 445 ? 32.569 33.265 81.696 1.00 32.77 445 THR A C 1
ATOM 4567 O O . THR G 3 445 ? 33.663 32.655 81.667 1.00 31.61 445 THR A O 1
ATOM 4571 N N . ASP G 3 446 ? 31.490 32.932 82.436 1.00 34.89 446 ASP A N 1
ATOM 4572 C CA . ASP G 3 446 ? 31.423 31.735 83.313 1.00 34.93 446 ASP A CA 1
ATOM 4573 C C . ASP G 3 446 ? 30.185 30.894 82.955 1.00 35.58 446 ASP A C 1
ATOM 4574 O O . ASP G 3 446 ? 29.111 31.031 83.570 1.00 35.30 446 ASP A O 1
ATOM 4579 N N . CYS G 3 447 ? 30.329 30.081 81.929 1.00 34.63 447 CYS A N 1
ATOM 4580 C CA . CYS G 3 447 ? 29.252 29.240 81.429 1.00 34.38 447 CYS A CA 1
ATOM 4581 C C . CYS G 3 447 ? 28.708 28.167 82.378 1.00 33.64 447 CYS A C 1
ATOM 4582 O O . CYS G 3 447 ? 27.739 27.490 82.049 1.00 32.47 447 CYS A O 1
ATOM 4585 N N . ALA G 3 448 ? 29.323 27.996 83.543 1.00 31.97 448 ALA A N 1
ATOM 4586 C CA . ALA G 3 448 ? 28.840 26.981 84.485 1.00 32.17 448 ALA A CA 1
ATOM 4587 C C . ALA G 3 448 ? 27.755 27.533 85.407 1.00 31.81 448 ALA A C 1
ATOM 4588 O O . ALA G 3 448 ? 26.981 26.784 86.010 1.00 32.77 448 ALA A O 1
ATOM 4590 N N . LEU G 3 449 ? 27.697 28.855 85.499 1.00 32.40 449 LEU A N 1
ATOM 4591 C CA . LEU G 3 449 ? 26.742 29.543 86.365 1.00 31.56 449 LEU A CA 1
ATOM 4592 C C . LEU G 3 449 ? 25.297 29.051 86.365 1.00 31.34 449 LEU A C 1
ATOM 4593 O O . LEU G 3 449 ? 24.748 28.745 87.420 1.00 31.40 449 LEU A O 1
ATOM 4598 N N . PRO G 3 450 ? 24.663 28.958 85.186 1.00 30.23 450 PRO A N 1
ATOM 4599 C CA . PRO G 3 450 ? 23.270 28.499 85.141 1.00 29.90 450 PRO A CA 1
ATOM 4600 C C . PRO G 3 450 ? 23.010 27.223 85.932 1.00 28.74 450 PRO A C 1
ATOM 4601 O O . PRO G 3 450 ? 22.064 27.152 86.713 1.00 29.13 450 PRO A O 1
ATOM 4605 N N . MET G 3 451 ? 23.844 26.213 85.727 1.00 29.34 451 MET A N 1
ATOM 4606 C CA . MET G 3 451 ? 23.659 24.960 86.434 1.00 29.72 451 MET A CA 1
ATOM 4607 C C . MET G 3 451 ? 23.987 25.096 87.923 1.00 30.59 451 MET A C 1
ATOM 4608 O O . MET G 3 451 ? 23.304 24.514 88.762 1.00 31.76 451 MET A O 1
ATOM 4613 N N . LEU G 3 452 ? 25.018 25.871 88.247 1.00 31.33 452 LEU A N 1
ATOM 4614 C CA . LEU G 3 452 ? 25.410 26.077 89.640 1.00 32.27 452 LEU A CA 1
ATOM 4615 C C . LEU G 3 452 ? 24.322 26.859 90.376 1.00 34.22 452 LEU A C 1
ATOM 4616 O O . LEU G 3 452 ? 23.949 26.523 91.503 1.00 33.56 452 LEU A O 1
ATOM 4621 N N . TRP G 3 453 ? 23.812 27.900 89.722 1.00 34.88 453 TRP A N 1
ATOM 4622 C CA . TRP G 3 453 ? 22.765 28.746 90.286 1.00 36.27 453 TRP A CA 1
ATOM 4623 C C . TRP G 3 453 ? 21.501 27.945 90.580 1.00 36.69 453 TRP A C 1
ATOM 4624 O O . TRP G 3 453 ? 20.899 28.077 91.646 1.00 37.54 453 TRP A O 1
ATOM 4635 N N . ALA G 3 454 ? 21.097 27.121 89.622 1.00 37.13 454 ALA A N 1
ATOM 4636 C CA . ALA G 3 454 ? 19.902 26.296 89.772 1.00 38.13 454 ALA A CA 1
ATOM 4637 C C . ALA G 3 454 ? 20.013 25.333 90.962 1.00 39.38 454 ALA A C 1
ATOM 4638 O O . ALA G 3 454 ? 19.031 25.078 91.657 1.00 38.12 454 ALA A O 1
ATOM 4640 N N . GLN G 3 455 ? 21.209 24.798 91.187 1.00 40.48 455 GLN A N 1
ATOM 4641 C CA . GLN G 3 455 ? 21.438 23.869 92.285 1.00 41.62 455 GLN A CA 1
ATOM 4642 C C . GLN G 3 455 ? 21.332 24.636 93.598 1.00 42.30 455 GLN A C 1
ATOM 4643 O O . GLN G 3 455 ? 20.513 24.312 94.461 1.00 42.39 455 GLN A O 1
ATOM 4649 N N . LYS G 3 456 ? 22.161 25.666 93.728 1.00 42.37 456 LYS A N 1
ATOM 4650 C CA . LYS G 3 456 ? 22.199 26.517 94.912 1.00 41.96 456 LYS A CA 1
ATOM 4651 C C . LYS G 3 456 ? 20.804 26.964 95.361 1.00 41.55 456 LYS A C 1
ATOM 4652 O O . LYS G 3 456 ? 20.482 26.943 96.553 1.00 39.42 456 LYS A O 1
ATOM 4658 N N . THR G 3 457 ? 19.979 27.364 94.399 1.00 39.96 457 THR A N 1
ATOM 4659 C CA . THR G 3 457 ? 18.641 27.857 94.698 1.00 39.10 457 THR A CA 1
ATOM 4660 C C . THR G 3 457 ? 17.551 26.800 94.656 1.00 39.39 457 THR A C 1
ATOM 4661 O O . THR G 3 457 ? 16.381 27.114 94.837 1.00 39.91 457 THR A O 1
ATOM 4665 N N . ASN G 3 458 ? 17.929 25.550 94.422 1.00 40.12 458 ASN A N 1
ATOM 4666 C CA . ASN G 3 458 ? 16.954 24.463 94.355 1.00 41.22 458 ASN A CA 1
ATOM 4667 C C . ASN G 3 458 ? 15.906 24.655 93.276 1.00 39.72 458 ASN A C 1
ATOM 4668 O O . ASN G 3 458 ? 14.745 24.311 93.470 1.00 40.34 458 ASN A O 1
ATOM 4673 N N . THR G 3 459 ? 16.309 25.209 92.140 1.00 40.28 459 THR A N 1
ATOM 4674 C CA . THR G 3 459 ? 15.378 25.415 91.039 1.00 39.80 459 THR A CA 1
ATOM 4675 C C . THR G 3 459 ? 15.361 24.153 90.175 1.00 39.76 459 THR A C 1
ATOM 4676 O O . THR G 3 459 ? 16.388 23.747 89.631 1.00 38.62 459 THR A O 1
ATOM 4680 N N . ALA G 3 460 ? 14.191 23.533 90.063 1.00 39.03 460 ALA A N 1
ATOM 4681 C CA . ALA G 3 460 ? 14.044 22.309 89.288 1.00 38.67 460 ALA A CA 1
ATOM 4682 C C . ALA G 3 460 ? 13.907 22.587 87.796 1.00 38.54 460 ALA A C 1
ATOM 4683 O O . ALA G 3 460 ? 13.012 23.311 87.368 1.00 36.85 460 ALA A O 1
ATOM 4685 N N . ALA G 3 461 ? 14.804 22.001 87.009 1.00 39.08 461 ALA A N 1
ATOM 4686 C CA . ALA G 3 461 ? 14.792 22.183 85.562 1.00 39.87 461 ALA A CA 1
ATOM 4687 C C . ALA G 3 461 ? 15.170 20.896 84.863 1.00 38.93 461 ALA A C 1
ATOM 4688 O O . ALA G 3 461 ? 16.174 20.276 85.203 1.00 38.96 461 ALA A O 1
ATOM 4690 N N . ASP G 3 462 ? 14.361 20.499 83.885 1.00 38.89 462 ASP A N 1
ATOM 4691 C CA . ASP G 3 462 ? 14.623 19.285 83.124 1.00 38.60 462 ASP A CA 1
ATOM 4692 C C . ASP G 3 462 ? 15.614 19.602 82.014 1.00 38.27 462 ASP A C 1
ATOM 4693 O O . ASP G 3 462 ? 16.506 18.806 81.707 1.00 37.76 462 ASP A O 1
ATOM 4698 N N . ILE G 3 463 ? 15.452 20.777 81.413 1.00 36.12 463 ILE A N 1
ATOM 4699 C CA . ILE G 3 463 ? 16.316 21.180 80.315 1.00 34.69 463 ILE A CA 1
ATOM 4700 C C . ILE G 3 463 ? 16.997 22.530 80.531 1.00 32.92 463 ILE A C 1
ATOM 4701 O O . ILE G 3 463 ? 16.353 23.516 80.892 1.00 32.52 463 ILE A O 1
ATOM 4706 N N . PHE G 3 464 ? 18.305 22.554 80.302 1.00 31.18 464 PHE A N 1
ATOM 4707 C CA . PHE G 3 464 ? 19.096 23.771 80.400 1.00 31.25 464 PHE A CA 1
ATOM 4708 C C . PHE G 3 464 ? 19.462 24.159 78.970 1.00 31.23 464 PHE A C 1
ATOM 4709 O O . PHE G 3 464 ? 20.082 23.372 78.262 1.00 30.84 464 PHE A O 1
ATOM 4717 N N . ILE G 3 465 ? 19.058 25.340 78.525 1.00 29.80 465 ILE A N 1
ATOM 4718 C CA . ILE G 3 465 ? 19.448 25.773 77.193 1.00 28.78 465 ILE A CA 1
ATOM 4719 C C . ILE G 3 465 ? 20.294 27.008 77.410 1.00 27.59 465 ILE A C 1
ATOM 4720 O O . ILE G 3 465 ? 19.806 28.020 77.917 1.00 28.97 465 ILE A O 1
ATOM 4725 N N . VAL G 3 466 ? 21.571 26.911 77.054 1.00 27.75 466 VAL A N 1
ATOM 4726 C CA . VAL G 3 466 ? 22.502 28.017 77.224 1.00 26.96 466 VAL A CA 1
ATOM 4727 C C . VAL G 3 466 ? 22.917 28.620 75.892 1.00 27.11 466 VAL A C 1
ATOM 4728 O O . VAL G 3 466 ? 23.498 27.940 75.048 1.00 29.23 466 VAL A O 1
ATOM 4732 N N . PHE G 3 467 ? 22.622 29.901 75.708 1.00 26.53 467 PHE A N 1
ATOM 4733 C CA . PHE G 3 467 ? 22.989 30.589 74.481 1.00 29.06 467 PHE A CA 1
ATOM 4734 C C . PHE G 3 467 ? 24.326 31.274 74.730 1.00 31.38 467 PHE A C 1
ATOM 4735 O O . PHE G 3 467 ? 24.419 32.212 75.528 1.00 30.84 467 PHE A O 1
ATOM 4743 N N . THR G 3 468 ? 25.359 30.802 74.041 1.00 31.91 468 THR A N 1
ATOM 4744 C CA . THR G 3 468 ? 26.698 31.336 74.233 1.00 31.08 468 THR A CA 1
ATOM 4745 C C . THR G 3 468 ? 27.621 31.065 73.045 1.00 31.92 468 THR A C 1
ATOM 4746 O O . THR G 3 468 ? 27.244 30.386 72.087 1.00 32.51 468 THR A O 1
ATOM 4750 N N . ASP G 3 469 ? 28.831 31.612 73.112 1.00 30.98 469 ASP A N 1
ATOM 4751 C CA . ASP G 3 469 ? 29.822 31.400 72.070 1.00 30.15 469 ASP A CA 1
ATOM 4752 C C . ASP G 3 469 ? 30.839 30.379 72.585 1.00 29.94 469 ASP A C 1
ATOM 4753 O O . ASP G 3 469 ? 31.855 30.104 71.939 1.00 30.17 469 ASP A O 1
ATOM 4758 N N . CYS G 3 470 ? 30.533 29.820 73.756 1.00 29.16 470 CYS A N 1
ATOM 4759 C CA . CYS G 3 470 ? 31.368 28.830 74.430 1.00 29.35 470 CYS A CA 1
ATOM 4760 C C . CYS G 3 470 ? 32.779 29.290 74.778 1.00 31.02 470 CYS A C 1
ATOM 4761 O O . CYS G 3 470 ? 33.664 28.462 75.021 1.00 32.25 470 CYS A O 1
ATOM 4764 N N . GLU G 3 471 ? 32.998 30.600 74.801 1.00 30.37 471 GLU A N 1
ATOM 4765 C CA . GLU G 3 471 ? 34.306 31.133 75.160 1.00 30.90 471 GLU A CA 1
ATOM 4766 C C . GLU G 3 471 ? 34.338 31.386 76.675 1.00 31.94 471 GLU A C 1
ATOM 4767 O O . GLU G 3 471 ? 34.638 32.494 77.131 1.00 32.24 471 GLU A O 1
ATOM 4773 N N . THR G 3 472 ? 34.016 30.354 77.450 1.00 30.75 472 THR A N 1
ATOM 4774 C CA . THR G 3 472 ? 34.018 30.458 78.910 1.00 32.28 472 THR A CA 1
ATOM 4775 C C . THR G 3 472 ? 35.467 30.751 79.342 1.00 33.12 472 THR A C 1
ATOM 4776 O O . THR G 3 472 ? 36.413 30.231 78.740 1.00 31.81 472 THR A O 1
ATOM 4780 N N . ASN G 3 473 ? 35.651 31.586 80.364 1.00 32.72 473 ASN A N 1
ATOM 4781 C CA . ASN G 3 473 ? 37.009 31.939 80.789 1.00 34.14 473 ASN A CA 1
ATOM 4782 C C . ASN G 3 473 ? 37.182 32.334 82.260 1.00 36.49 473 ASN A C 1
ATOM 4783 O O . ASN G 3 473 ? 37.927 33.266 82.566 1.00 35.89 473 ASN A O 1
ATOM 4788 N N . VAL G 3 474 ? 36.507 31.640 83.169 1.00 38.11 474 VAL A N 1
ATOM 4789 C CA . VAL G 3 474 ? 36.647 31.950 84.589 1.00 41.72 474 VAL A CA 1
ATOM 4790 C C . VAL G 3 474 ? 37.146 30.711 85.324 1.00 43.43 474 VAL A C 1
ATOM 4791 O O . VAL G 3 474 ? 36.855 29.580 84.922 1.00 43.34 474 VAL A O 1
ATOM 4795 N N . GLU G 3 475 ? 37.893 30.927 86.402 1.00 44.94 475 GLU A N 1
ATOM 4796 C CA . GLU G 3 475 ? 38.430 29.821 87.186 1.00 46.86 475 GLU A CA 1
ATOM 4797 C C . GLU G 3 475 ? 37.354 29.145 88.029 1.00 45.77 475 GLU A C 1
ATOM 4798 O O . GLU G 3 475 ? 37.503 28.993 89.242 1.00 47.87 475 GLU A O 1
ATOM 4804 N N . ASP G 3 476 ? 36.269 28.744 87.379 1.00 43.83 476 ASP A N 1
ATOM 4805 C CA . ASP G 3 476 ? 35.175 28.064 88.057 1.00 41.46 476 ASP A CA 1
ATOM 4806 C C . ASP G 3 476 ? 35.168 26.643 87.497 1.00 40.31 476 ASP A C 1
ATOM 4807 O O . ASP G 3 476 ? 35.912 26.348 86.560 1.00 40.85 476 ASP A O 1
ATOM 4812 N N . VAL G 3 477 ? 34.345 25.762 88.056 1.00 38.16 477 VAL A N 1
ATOM 4813 C CA . VAL G 3 477 ? 34.292 24.390 87.560 1.00 38.06 477 VAL A CA 1
ATOM 4814 C C . VAL G 3 477 ? 33.775 24.388 86.123 1.00 38.38 477 VAL A C 1
ATOM 4815 O O . VAL G 3 477 ? 33.125 25.341 85.692 1.00 37.79 477 VAL A O 1
ATOM 4819 N N . HIS G 3 478 ? 34.076 23.323 85.383 1.00 38.12 478 HIS A N 1
ATOM 4820 C CA . HIS G 3 478 ? 33.620 23.196 84.003 1.00 37.48 478 HIS A CA 1
ATOM 4821 C C . HIS G 3 478 ? 32.104 23.085 83.977 1.00 36.63 478 HIS A C 1
ATOM 4822 O O . HIS G 3 478 ? 31.505 22.454 84.852 1.00 36.66 478 HIS A O 1
ATOM 4829 N N . PRO G 3 479 ? 31.459 23.707 82.978 1.00 34.43 479 PRO A N 1
ATOM 4830 C CA . PRO G 3 479 ? 30.000 23.619 82.916 1.00 34.00 479 PRO A CA 1
ATOM 4831 C C . PRO G 3 479 ? 29.524 22.168 82.883 1.00 32.54 479 PRO A C 1
ATOM 4832 O O . PRO G 3 479 ? 28.497 21.827 83.465 1.00 31.68 479 PRO A O 1
ATOM 4836 N N . ALA G 3 480 ? 30.288 21.311 82.219 1.00 32.97 480 ALA A N 1
ATOM 4837 C CA . ALA G 3 480 ? 29.939 19.900 82.144 1.00 33.47 480 ALA A CA 1
ATOM 4838 C C . ALA G 3 480 ? 29.880 19.340 83.565 1.00 34.20 480 ALA A C 1
ATOM 4839 O O . ALA G 3 480 ? 28.970 18.585 83.919 1.00 34.70 480 ALA A O 1
ATOM 4841 N N . THR G 3 481 ? 30.858 19.723 84.376 1.00 33.45 481 THR A N 1
ATOM 4842 C CA . THR G 3 481 ? 30.922 19.281 85.764 1.00 33.47 481 THR A CA 1
ATOM 4843 C C . THR G 3 481 ? 29.725 19.828 86.547 1.00 34.29 481 THR A C 1
ATOM 4844 O O . THR G 3 481 ? 29.085 19.105 87.319 1.00 33.92 481 THR A O 1
ATOM 4848 N N . ALA G 3 482 ? 29.423 21.109 86.352 1.00 34.35 482 ALA A N 1
ATOM 4849 C CA . ALA G 3 482 ? 28.298 21.720 87.048 1.00 34.00 482 ALA A CA 1
ATOM 4850 C C . ALA G 3 482 ? 27.017 20.958 86.724 1.00 34.01 482 ALA A C 1
ATOM 4851 O O . ALA G 3 482 ? 26.158 20.774 87.587 1.00 35.00 482 ALA A O 1
ATOM 4853 N N . LEU G 3 483 ? 26.890 20.508 85.481 1.00 34.89 483 LEU A N 1
ATOM 4854 C CA . LEU G 3 483 ? 25.701 19.767 85.083 1.00 36.50 483 LEU A CA 1
ATOM 4855 C C . LEU G 3 483 ? 25.626 18.439 85.826 1.00 36.65 483 LEU A C 1
ATOM 4856 O O . LEU G 3 483 ? 24.554 18.027 86.259 1.00 37.22 483 LEU A O 1
ATOM 4861 N N . LYS G 3 484 ? 26.768 17.770 85.964 1.00 39.88 484 LYS A N 1
ATOM 4862 C CA . LYS G 3 484 ? 26.830 16.495 86.679 1.00 42.58 484 LYS A CA 1
ATOM 4863 C C . LYS G 3 484 ? 26.414 16.690 88.138 1.00 43.61 484 LYS A C 1
ATOM 4864 O O . LYS G 3 484 ? 25.658 15.891 88.692 1.00 43.92 484 LYS A O 1
ATOM 4870 N N . GLN G 3 485 ? 26.914 17.759 88.753 1.00 43.67 485 GLN A N 1
ATOM 4871 C CA . GLN G 3 485 ? 26.589 18.067 90.141 1.00 44.20 485 GLN A CA 1
ATOM 4872 C C . GLN G 3 485 ? 25.102 18.326 90.301 1.00 44.82 485 GLN A C 1
ATOM 4873 O O . GLN G 3 485 ? 24.489 17.903 91.287 1.00 45.12 485 GLN A O 1
ATOM 4879 N N . TYR G 3 486 ? 24.518 19.029 89.334 1.00 43.37 486 TYR A N 1
ATOM 4880 C CA . TYR G 3 486 ? 23.094 19.330 89.395 1.00 41.77 486 TYR A CA 1
ATOM 4881 C C . TYR G 3 486 ? 22.278 18.040 89.383 1.00 42.30 486 TYR A C 1
ATOM 4882 O O . TYR G 3 486 ? 21.359 17.871 90.182 1.00 41.83 486 TYR A O 1
ATOM 4891 N N . ARG G 3 487 ? 22.617 17.134 88.470 1.00 43.44 487 ARG A N 1
ATOM 4892 C CA . ARG G 3 487 ? 21.909 15.860 88.352 1.00 44.28 487 ARG A CA 1
ATOM 4893 C C . ARG G 3 487 ? 21.888 15.105 89.684 1.00 45.21 487 ARG A C 1
ATOM 4894 O O . ARG G 3 487 ? 20.833 14.660 90.146 1.00 43.04 487 ARG A O 1
ATOM 4902 N N . GLU G 3 488 ? 23.061 14.978 90.298 1.00 46.69 488 GLU A N 1
ATOM 4903 C CA . GLU G 3 488 ? 23.217 14.259 91.560 1.00 49.28 488 GLU A CA 1
ATOM 4904 C C . GLU G 3 488 ? 22.554 14.919 92.768 1.00 50.01 488 GLU A C 1
ATOM 4905 O O . GLU G 3 488 ? 21.837 14.263 93.524 1.00 50.89 488 GLU A O 1
ATOM 4911 N N . LYS G 3 489 ? 22.792 16.212 92.951 1.00 49.14 489 LYS A N 1
ATOM 4912 C CA . LYS G 3 489 ? 22.232 16.930 94.086 1.00 47.54 489 LYS A CA 1
ATOM 4913 C C . LYS G 3 489 ? 20.725 17.146 94.023 1.00 47.52 489 LYS A C 1
ATOM 4914 O O . LYS G 3 489 ? 20.069 17.215 95.064 1.00 48.16 489 LYS A O 1
ATOM 4920 N N . MET G 3 490 ? 20.171 17.245 92.815 1.00 45.36 490 MET A N 1
ATOM 4921 C CA . MET G 3 490 ? 18.734 17.481 92.653 1.00 43.02 490 MET A CA 1
ATOM 4922 C C . MET G 3 490 ? 17.942 16.233 92.293 1.00 43.71 490 MET A C 1
ATOM 4923 O O . MET G 3 490 ? 16.710 16.239 92.342 1.00 44.58 490 MET A O 1
ATOM 4928 N N . GLY G 3 491 ? 18.642 15.167 91.923 1.00 44.49 491 GLY A N 1
ATOM 4929 C CA . GLY G 3 491 ? 17.957 13.946 91.542 1.00 44.03 491 GLY A CA 1
ATOM 4930 C C . GLY G 3 491 ? 17.106 14.177 90.307 1.00 45.89 491 GLY A C 1
ATOM 4931 O O . GLY G 3 491 ? 15.942 13.779 90.259 1.00 46.77 491 GLY A O 1
ATOM 4932 N N . ILE G 3 492 ? 17.685 14.840 89.309 1.00 45.97 492 ILE A N 1
ATOM 4933 C CA . ILE G 3 492 ? 16.984 15.122 88.061 1.00 45.56 492 ILE A CA 1
ATOM 4934 C C . ILE G 3 492 ? 17.896 14.846 86.872 1.00 45.09 492 ILE A C 1
ATOM 4935 O O . ILE G 3 492 ? 19.033 15.323 86.824 1.00 45.68 492 ILE A O 1
ATOM 4940 N N . PRO G 3 493 ? 17.407 14.065 85.897 1.00 44.40 493 PRO A N 1
ATOM 4941 C CA . PRO G 3 493 ? 18.161 13.711 84.687 1.00 44.07 493 PRO A CA 1
ATOM 4942 C C . PRO G 3 493 ? 18.252 14.922 83.750 1.00 42.97 493 PRO A C 1
ATOM 4943 O O . PRO G 3 493 ? 17.936 14.822 82.565 1.00 43.04 493 PRO A O 1
ATOM 4947 N N . ALA G 3 494 ? 18.676 16.062 84.285 1.00 41.88 494 ALA A N 1
ATOM 4948 C CA . ALA G 3 494 ? 18.775 17.290 83.499 1.00 40.32 494 ALA A CA 1
ATOM 4949 C C . ALA G 3 494 ? 19.650 17.152 82.264 1.00 39.36 494 ALA A C 1
ATOM 4950 O O . ALA G 3 494 ? 20.664 16.455 82.274 1.00 39.11 494 ALA A O 1
ATOM 4952 N N . LYS G 3 495 ? 19.240 17.823 81.196 1.00 38.53 495 LYS A N 1
ATOM 4953 C CA . LYS G 3 495 ? 19.985 17.810 79.947 1.00 37.63 495 LYS A CA 1
ATOM 4954 C C . LYS G 3 495 ? 20.432 19.228 79.645 1.00 35.85 495 LYS A C 1
ATOM 4955 O O . LYS G 3 495 ? 19.760 20.189 80.025 1.00 36.40 495 LYS A O 1
ATOM 4961 N N . LEU G 3 496 ? 21.566 19.360 78.966 1.00 35.38 496 LEU A N 1
ATOM 4962 C CA . LEU G 3 496 ? 22.081 20.673 78.596 1.00 34.67 496 LEU A CA 1
ATOM 4963 C C . LEU G 3 496 ? 22.138 20.807 77.080 1.00 35.56 496 LEU A C 1
ATOM 4964 O O . LEU G 3 496 ? 22.752 19.984 76.394 1.00 35.73 496 LEU A O 1
ATOM 4969 N N . ILE G 3 497 ? 21.483 21.838 76.561 1.00 34.34 497 ILE A N 1
ATOM 4970 C CA . ILE G 3 497 ? 21.493 22.103 75.136 1.00 33.13 497 ILE A CA 1
ATOM 4971 C C . ILE G 3 497 ? 22.291 23.390 74.963 1.00 33.66 497 ILE A C 1
ATOM 4972 O O . ILE G 3 497 ? 21.919 24.442 75.494 1.00 33.34 497 ILE A O 1
ATOM 4977 N N . VAL G 3 498 ? 23.406 23.291 74.249 1.00 31.73 498 VAL A N 1
ATOM 4978 C CA . VAL G 3 498 ? 24.264 24.436 74.003 1.00 30.48 498 VAL A CA 1
ATOM 4979 C C . VAL G 3 498 ? 23.900 25.063 72.667 1.00 30.97 498 VAL A C 1
ATOM 4980 O O . VAL G 3 498 ? 24.161 24.494 71.606 1.00 29.73 498 VAL A O 1
ATOM 4984 N N . CYS G 3 499 ? 23.284 26.237 72.721 1.00 30.36 499 CYS A N 1
ATOM 4985 C CA . CYS G 3 499 ? 22.883 26.931 71.507 1.00 31.22 499 CYS A CA 1
ATOM 4986 C C . CYS G 3 499 ? 24.006 27.885 71.085 1.00 31.34 499 CYS A C 1
ATOM 4987 O O . CYS G 3 499 ? 24.135 28.979 71.634 1.00 31.94 499 CYS A O 1
ATOM 4990 N N . ALA G 3 500 ? 24.820 27.460 70.119 1.00 30.20 500 ALA A N 1
ATOM 4991 C CA . ALA G 3 500 ? 25.944 28.270 69.641 1.00 28.75 500 ALA A CA 1
ATOM 4992 C C . ALA G 3 500 ? 25.474 29.545 68.941 1.00 27.93 500 ALA A C 1
ATOM 4993 O O . ALA G 3 500 ? 24.477 29.541 68.222 1.00 27.58 500 ALA A O 1
ATOM 4995 N N . MET G 3 501 ? 26.200 30.635 69.150 1.00 27.67 501 MET A N 1
ATOM 4996 C CA . MET G 3 501 ? 25.828 31.900 68.541 1.00 26.67 501 MET A CA 1
ATOM 4997 C C . MET G 3 501 ? 26.855 32.410 67.531 1.00 28.36 501 MET A C 1
ATOM 4998 O O . MET G 3 501 ? 26.737 33.537 67.048 1.00 28.87 501 MET A O 1
ATOM 5003 N N . THR G 3 502 ? 27.862 31.584 67.224 1.00 27.32 502 THR A N 1
ATOM 5004 C CA . THR G 3 502 ? 28.892 31.934 66.237 1.00 27.91 502 THR A CA 1
ATOM 5005 C C . THR G 3 502 ? 29.365 30.666 65.531 1.00 27.76 502 THR A C 1
ATOM 5006 O O . THR G 3 502 ? 28.941 29.565 65.876 1.00 28.25 502 THR A O 1
ATOM 5010 N N . SER G 3 503 ? 30.259 30.816 64.558 1.00 27.07 503 SER A N 1
ATOM 5011 C CA . SER G 3 503 ? 30.774 29.654 63.853 1.00 28.20 503 SER A CA 1
ATOM 5012 C C . SER G 3 503 ? 32.203 29.294 64.260 1.00 28.36 503 SER A C 1
ATOM 5013 O O . SER G 3 503 ? 32.996 28.840 63.430 1.00 27.18 503 SER A O 1
ATOM 5016 N N . ASN G 3 504 ? 32.543 29.513 65.531 1.00 28.18 504 ASN A N 1
ATOM 5017 C CA . ASN G 3 504 ? 33.866 29.123 66.013 1.00 26.06 504 ASN A CA 1
ATOM 5018 C C . ASN G 3 504 ? 33.742 27.605 66.230 1.00 26.13 504 ASN A C 1
ATOM 5019 O O . ASN G 3 504 ? 32.647 27.058 66.097 1.00 25.82 504 ASN A O 1
ATOM 5024 N N . GLY G 3 505 ? 34.834 26.919 66.554 1.00 27.72 505 GLY A N 1
ATOM 5025 C CA . GLY G 3 505 ? 34.735 25.477 66.741 1.00 29.53 505 GLY A CA 1
ATOM 5026 C C . GLY G 3 505 ? 34.728 24.982 68.177 1.00 30.99 505 GLY A C 1
ATOM 5027 O O . GLY G 3 505 ? 35.147 23.853 68.455 1.00 32.92 505 GLY A O 1
ATOM 5028 N N . PHE G 3 506 ? 34.216 25.798 69.093 1.00 31.54 506 PHE A N 1
ATOM 5029 C CA . PHE G 3 506 ? 34.206 25.424 70.498 1.00 29.95 506 PHE A CA 1
ATOM 5030 C C . PHE G 3 506 ? 32.846 25.060 71.086 1.00 31.46 506 PHE A C 1
ATOM 5031 O O . PHE G 3 506 ? 31.813 25.605 70.697 1.00 31.04 506 PHE A O 1
ATOM 5039 N N . SER G 3 507 ? 32.863 24.132 72.040 1.00 29.80 507 SER A N 1
ATOM 5040 C CA . SER G 3 507 ? 31.647 23.699 72.704 1.00 29.89 507 SER A CA 1
ATOM 5041 C C . SER G 3 507 ? 31.881 23.267 74.145 1.00 30.10 507 SER A C 1
ATOM 5042 O O . SER G 3 507 ? 32.870 22.594 74.457 1.00 29.59 507 SER A O 1
ATOM 5045 N N . ILE G 3 508 ? 30.960 23.652 75.020 1.00 29.42 508 ILE A N 1
ATOM 5046 C CA . ILE G 3 508 ? 31.051 23.279 76.422 1.00 30.14 508 ILE A CA 1
ATOM 5047 C C . ILE G 3 508 ? 30.275 21.987 76.682 1.00 31.40 508 ILE A C 1
ATOM 5048 O O . ILE G 3 508 ? 30.150 21.552 77.822 1.00 33.40 508 ILE A O 1
ATOM 5053 N N . ALA G 3 509 ? 29.741 21.386 75.622 1.00 32.06 509 ALA A N 1
ATOM 5054 C CA . ALA G 3 509 ? 28.995 20.140 75.754 1.00 32.96 509 ALA A CA 1
ATOM 5055 C C . ALA G 3 509 ? 29.967 18.963 75.688 1.00 34.19 509 ALA A C 1
ATOM 5056 O O . ALA G 3 509 ? 30.867 18.936 74.851 1.00 33.56 509 ALA A O 1
ATOM 5058 N N . ASP G 3 510 ? 29.787 17.995 76.580 1.00 36.84 510 ASP A N 1
ATOM 5059 C CA . ASP G 3 510 ? 30.656 16.825 76.610 1.00 37.57 510 ASP A CA 1
ATOM 5060 C C . ASP G 3 510 ? 30.221 15.786 75.571 1.00 38.38 510 ASP A C 1
ATOM 5061 O O . ASP G 3 510 ? 29.144 15.204 75.676 1.00 36.55 510 ASP A O 1
ATOM 5066 N N . PRO G 3 511 ? 31.060 15.543 74.553 1.00 38.45 511 PRO A N 1
ATOM 5067 C CA . PRO G 3 511 ? 30.752 14.569 73.501 1.00 40.20 511 PRO A CA 1
ATOM 5068 C C . PRO G 3 511 ? 30.334 13.212 74.052 1.00 41.15 511 PRO A C 1
ATOM 5069 O O . PRO G 3 511 ? 29.481 12.541 73.479 1.00 41.72 511 PRO A O 1
ATOM 5073 N N . ASP G 3 512 ? 30.939 12.814 75.166 1.00 42.35 512 ASP A N 1
ATOM 5074 C CA . ASP G 3 512 ? 30.642 11.527 75.782 1.00 42.36 512 ASP A CA 1
ATOM 5075 C C . ASP G 3 512 ? 29.407 11.510 76.678 1.00 42.99 512 ASP A C 1
ATOM 5076 O O . ASP G 3 512 ? 29.128 10.496 77.320 1.00 44.10 512 ASP A O 1
ATOM 5081 N N . ASP G 3 513 ? 28.671 12.617 76.729 1.00 41.90 513 ASP A N 1
ATOM 5082 C CA . ASP G 3 513 ? 27.470 12.683 77.560 1.00 41.04 513 ASP A CA 1
ATOM 5083 C C . ASP G 3 513 ? 26.208 12.835 76.711 1.00 40.67 513 ASP A C 1
ATOM 5084 O O . ASP G 3 513 ? 25.902 13.923 76.220 1.00 40.97 513 ASP A O 1
ATOM 5089 N N . ARG G 3 514 ? 25.480 11.734 76.551 1.00 39.88 514 ARG A N 1
ATOM 5090 C CA . ARG G 3 514 ? 24.243 11.709 75.777 1.00 40.28 514 ARG A CA 1
ATOM 5091 C C . ARG G 3 514 ? 23.194 12.693 76.289 1.00 38.67 514 ARG A C 1
ATOM 5092 O O . ARG G 3 514 ? 22.140 12.856 75.678 1.00 36.48 514 ARG A O 1
ATOM 5100 N N . GLY G 3 515 ? 23.487 13.338 77.415 1.00 37.48 515 GLY A N 1
ATOM 5101 C CA . GLY G 3 515 ? 22.560 14.292 77.996 1.00 36.37 515 GLY A CA 1
ATOM 5102 C C . GLY G 3 515 ? 22.909 15.734 77.678 1.00 35.21 515 GLY A C 1
ATOM 5103 O O . GLY G 3 515 ? 22.291 16.660 78.207 1.00 36.50 515 GLY A O 1
ATOM 5104 N N . MET G 3 516 ? 23.913 15.925 76.829 1.00 33.59 516 MET A N 1
ATOM 5105 C CA . MET G 3 516 ? 24.335 17.259 76.421 1.00 32.86 516 MET A CA 1
ATOM 5106 C C . MET G 3 516 ? 24.288 17.332 74.899 1.00 34.38 516 MET A C 1
ATOM 5107 O O . MET G 3 516 ? 24.808 16.453 74.212 1.00 33.58 516 MET A O 1
ATOM 5112 N N . LEU G 3 517 ? 23.666 18.386 74.377 1.00 34.39 517 LEU A N 1
ATOM 5113 C CA . LEU G 3 517 ? 23.523 18.550 72.934 1.00 33.23 517 LEU A CA 1
ATOM 5114 C C . LEU G 3 517 ? 24.014 19.885 72.388 1.00 34.17 517 LEU A C 1
ATOM 5115 O O . LEU G 3 517 ? 23.801 20.937 72.992 1.00 33.24 517 LEU A O 1
ATOM 5120 N N . ASP G 3 518 ? 24.664 19.821 71.229 1.00 35.41 518 ASP A N 1
ATOM 5121 C CA . ASP G 3 518 ? 25.177 20.995 70.519 1.00 35.85 518 ASP A CA 1
ATOM 5122 C C . ASP G 3 518 ? 24.245 21.346 69.352 1.00 36.78 518 ASP A C 1
ATOM 5123 O O . ASP G 3 518 ? 23.930 20.489 68.527 1.00 36.56 518 ASP A O 1
ATOM 5128 N N . ILE G 3 519 ? 23.809 22.599 69.287 1.00 37.31 519 ILE A N 1
ATOM 5129 C CA . ILE G 3 519 ? 22.960 23.080 68.195 1.00 37.98 519 ILE A CA 1
ATOM 5130 C C . ILE G 3 519 ? 23.324 24.554 68.012 1.00 38.68 519 ILE A C 1
ATOM 5131 O O . ILE G 3 519 ? 24.119 25.091 68.784 1.00 38.15 519 ILE A O 1
ATOM 5136 N N . CYS G 3 520 ? 22.771 25.225 67.007 1.00 38.56 520 CYS A N 1
ATOM 5137 C CA . CYS G 3 520 ? 23.119 26.629 66.858 1.00 40.73 520 CYS A CA 1
ATOM 5138 C C . CYS G 3 520 ? 21.936 27.563 66.745 1.00 40.96 520 CYS A C 1
ATOM 5139 O O . CYS G 3 520 ? 20.857 27.176 66.298 1.00 42.00 520 CYS A O 1
ATOM 5142 N N . GLY G 3 521 ? 22.156 28.801 67.171 1.00 41.16 521 GLY A N 1
ATOM 5143 C CA . GLY G 3 521 ? 21.114 29.804 67.117 1.00 40.92 521 GLY A CA 1
ATOM 5144 C C . GLY G 3 521 ? 20.627 30.089 65.710 1.00 42.07 521 GLY A C 1
ATOM 5145 O O . GLY G 3 521 ? 21.338 29.914 64.723 1.00 41.42 521 GLY A O 1
ATOM 5146 N N . PHE G 3 522 ? 19.384 30.534 65.634 1.00 42.88 522 PHE A N 1
ATOM 5147 C CA . PHE G 3 522 ? 18.738 30.869 64.378 1.00 42.06 522 PHE A CA 1
ATOM 5148 C C . PHE G 3 522 ? 18.822 29.894 63.216 1.00 40.45 522 PHE A C 1
ATOM 5149 O O . PHE G 3 522 ? 19.156 30.243 62.082 1.00 40.22 522 PHE A O 1
ATOM 5157 N N . ASP G 3 523 ? 18.506 28.652 63.545 1.00 38.41 523 ASP A N 1
ATOM 5158 C CA . ASP G 3 523 ? 18.391 27.563 62.596 1.00 35.04 523 ASP A CA 1
ATOM 5159 C C . ASP G 3 523 ? 16.871 27.482 62.714 1.00 34.09 523 ASP A C 1
ATOM 5160 O O . ASP G 3 523 ? 16.354 27.064 63.752 1.00 32.63 523 ASP A O 1
ATOM 5165 N N . SER G 3 524 ? 16.156 27.920 61.683 1.00 32.91 524 SER A N 1
ATOM 5166 C CA . SER G 3 524 ? 14.702 27.939 61.738 1.00 32.85 524 SER A CA 1
ATOM 5167 C C . SER G 3 524 ? 14.080 26.586 62.043 1.00 34.07 524 SER A C 1
ATOM 5168 O O . SER G 3 524 ? 12.885 26.498 62.318 1.00 34.53 524 SER A O 1
ATOM 5171 N N . GLY G 3 525 ? 14.890 25.532 62.003 1.00 35.57 525 GLY A N 1
ATOM 5172 C CA . GLY G 3 525 ? 14.381 24.206 62.297 1.00 36.10 525 GLY A CA 1
ATOM 5173 C C . GLY G 3 525 ? 14.943 23.645 63.593 1.00 38.40 525 GLY A C 1
ATOM 5174 O O . GLY G 3 525 ? 14.858 22.442 63.847 1.00 40.02 525 GLY A O 1
ATOM 5175 N N . ALA G 3 526 ? 15.507 24.511 64.428 1.00 37.77 526 ALA A N 1
ATOM 5176 C CA . ALA G 3 526 ? 16.097 24.068 65.688 1.00 40.91 526 ALA A CA 1
ATOM 5177 C C . ALA G 3 526 ? 15.090 23.590 66.734 1.00 41.88 526 ALA A C 1
ATOM 5178 O O . ALA G 3 526 ? 15.416 22.762 67.585 1.00 42.61 526 ALA A O 1
ATOM 5180 N N . LEU G 3 527 ? 13.874 24.118 66.681 1.00 42.78 527 LEU A N 1
ATOM 5181 C CA . LEU G 3 527 ? 12.843 23.743 67.640 1.00 44.42 527 LEU A CA 1
ATOM 5182 C C . LEU G 3 527 ? 12.504 22.260 67.539 1.00 45.11 527 LEU A C 1
ATOM 5183 O O . LEU G 3 527 ? 12.024 21.656 68.495 1.00 45.54 527 LEU A O 1
ATOM 5188 N N . ASP G 3 528 ? 12.768 21.681 66.373 1.00 45.97 528 ASP A N 1
ATOM 5189 C CA . ASP G 3 528 ? 12.497 20.271 66.123 1.00 47.03 528 ASP A CA 1
ATOM 5190 C C . ASP G 3 528 ? 13.553 19.384 66.786 1.00 46.35 528 ASP A C 1
ATOM 5191 O O . ASP G 3 528 ? 13.228 18.368 67.402 1.00 44.44 528 ASP A O 1
ATOM 5196 N N . VAL G 3 529 ? 14.817 19.774 66.657 1.00 44.75 529 VAL A N 1
ATOM 5197 C CA . VAL G 3 529 ? 15.905 18.998 67.232 1.00 44.89 529 VAL A CA 1
ATOM 5198 C C . VAL G 3 529 ? 15.836 19.057 68.755 1.00 44.08 529 VAL A C 1
ATOM 5199 O O . VAL G 3 529 ? 16.152 18.084 69.444 1.00 43.28 529 VAL A O 1
ATOM 5203 N N . ILE G 3 530 ? 15.407 20.202 69.273 1.00 42.14 530 ILE A N 1
ATOM 5204 C CA . ILE G 3 530 ? 15.299 20.383 70.710 1.00 42.74 530 ILE A CA 1
ATOM 5205 C C . ILE G 3 530 ? 14.189 19.501 71.284 1.00 43.17 530 ILE A C 1
ATOM 5206 O O . ILE G 3 530 ? 14.353 18.898 72.345 1.00 41.33 530 ILE A O 1
ATOM 5211 N N . ARG G 3 531 ? 13.067 19.418 70.576 1.00 42.64 531 ARG A N 1
ATOM 5212 C CA . ARG G 3 531 ? 11.950 18.600 71.032 1.00 43.27 531 ARG A CA 1
ATOM 5213 C C . ARG G 3 531 ? 12.310 17.121 71.059 1.00 43.18 531 ARG A C 1
ATOM 5214 O O . ARG G 3 531 ? 12.011 16.428 72.026 1.00 42.94 531 ARG A O 1
ATOM 5222 N N . ASN G 3 532 ? 12.956 16.641 69.999 1.00 43.67 532 ASN A N 1
ATOM 5223 C CA . ASN G 3 532 ? 13.360 15.241 69.918 1.00 43.66 532 ASN A CA 1
ATOM 5224 C C . ASN G 3 532 ? 14.343 14.883 71.035 1.00 43.32 532 ASN A C 1
ATOM 5225 O O . ASN G 3 532 ? 14.159 13.887 71.731 1.00 43.25 532 ASN A O 1
ATOM 5230 N N . PHE G 3 533 ? 15.384 15.697 71.199 1.00 42.30 533 PHE A N 1
ATOM 5231 C CA . PHE G 3 533 ? 16.391 15.475 72.236 1.00 41.66 533 PHE A CA 1
ATOM 5232 C C . PHE G 3 533 ? 15.738 15.460 73.620 1.00 42.77 533 PHE A C 1
ATOM 5233 O O . PHE G 3 533 ? 16.014 14.584 74.441 1.00 41.73 533 PHE A O 1
ATOM 5241 N N . THR G 3 534 ? 14.861 16.430 73.864 1.00 43.68 534 THR A N 1
ATOM 5242 C CA . THR G 3 534 ? 14.156 16.547 75.134 1.00 45.25 534 THR A CA 1
ATOM 5243 C C . THR G 3 534 ? 13.335 15.301 75.460 1.00 48.06 534 THR A C 1
ATOM 5244 O O . THR G 3 534 ? 13.328 14.839 76.601 1.00 48.18 534 THR A O 1
ATOM 5248 N N . LEU G 3 535 ? 12.647 14.761 74.459 1.00 50.91 535 LEU A N 1
ATOM 5249 C CA . LEU G 3 535 ? 11.808 13.583 74.654 1.00 53.81 535 LEU A CA 1
ATOM 5250 C C . LEU G 3 535 ? 12.524 12.261 74.400 1.00 56.35 535 LEU A C 1
ATOM 5251 O O . LEU G 3 535 ? 11.884 11.228 74.225 1.00 57.51 535 LEU A O 1
ATOM 5256 N N . ASP G 3 536 ? 13.850 12.292 74.378 1.00 58.18 536 ASP A N 1
ATOM 5257 C CA . ASP G 3 536 ? 14.628 11.080 74.159 1.00 61.50 536 ASP A CA 1
ATOM 5258 C C . ASP G 3 536 ? 14.294 10.377 72.845 1.00 63.06 536 ASP A C 1
ATOM 5259 O O . ASP G 3 536 ? 14.633 9.208 72.663 1.00 63.90 536 ASP A O 1
ATOM 5264 N N . LEU G 3 537 ? 13.628 11.080 71.934 1.00 64.24 537 LEU A N 1
ATOM 5265 C CA . LEU G 3 537 ? 13.272 10.497 70.645 1.00 65.30 537 LEU A CA 1
ATOM 5266 C C . LEU G 3 537 ? 14.497 10.433 69.742 1.00 66.81 537 LEU A C 1
ATOM 5267 O O . LEU G 3 537 ? 15.580 10.867 70.192 1.00 67.47 537 LEU A O 1
ATOM 5272 N N . THR H 3 4 ? 14.469 69.105 47.937 1.00 55.29 4 THR B N 1
ATOM 5273 C CA . THR H 3 4 ? 14.170 67.696 47.536 1.00 54.89 4 THR B CA 1
ATOM 5274 C C . THR H 3 4 ? 14.320 67.502 46.019 1.00 52.97 4 THR B C 1
ATOM 5275 O O . THR H 3 4 ? 13.631 66.673 45.412 1.00 52.96 4 THR B O 1
ATOM 5279 N N . MET H 3 5 ? 15.229 68.272 45.422 1.00 50.36 5 MET B N 1
ATOM 5280 C CA . MET H 3 5 ? 15.500 68.219 43.984 1.00 47.70 5 MET B CA 1
ATOM 5281 C C . MET H 3 5 ? 16.551 67.168 43.630 1.00 46.64 5 MET B C 1
ATOM 5282 O O . MET H 3 5 ? 17.636 67.147 44.209 1.00 45.57 5 MET B O 1
ATOM 5287 N N . ASP H 3 6 ? 16.226 66.292 42.683 1.00 46.02 6 ASP B N 1
ATOM 5288 C CA . ASP H 3 6 ? 17.182 65.277 42.253 1.00 44.31 6 ASP B CA 1
ATOM 5289 C C . ASP H 3 6 ? 17.145 65.086 40.743 1.00 42.27 6 ASP B C 1
ATOM 5290 O O . ASP H 3 6 ? 16.323 65.692 40.051 1.00 41.21 6 ASP B O 1
ATOM 5295 N N . GLN H 3 7 ? 18.037 64.239 40.241 1.00 39.88 7 GLN B N 1
ATOM 5296 C CA . GLN H 3 7 ? 18.147 63.985 38.808 1.00 38.21 7 GLN B CA 1
ATOM 5297 C C . GLN H 3 7 ? 16.875 63.521 38.099 1.00 36.19 7 GLN B C 1
ATOM 5298 O O . GLN H 3 7 ? 16.812 63.543 36.869 1.00 33.31 7 GLN B O 1
ATOM 5304 N N . THR H 3 8 ? 15.863 63.105 38.853 1.00 35.54 8 THR B N 1
ATOM 5305 C CA . THR H 3 8 ? 14.621 62.665 38.219 1.00 37.51 8 THR B CA 1
ATOM 5306 C C . THR H 3 8 ? 13.718 63.860 37.899 1.00 37.17 8 THR B C 1
ATOM 5307 O O . THR H 3 8 ? 12.673 63.704 37.272 1.00 37.15 8 THR B O 1
ATOM 5311 N N . GLN H 3 9 ? 14.132 65.049 38.327 1.00 37.69 9 GLN B N 1
ATOM 5312 C CA . GLN H 3 9 ? 13.355 66.265 38.099 1.00 39.91 9 GLN B CA 1
ATOM 5313 C C . GLN H 3 9 ? 14.187 67.306 37.360 1.00 39.97 9 GLN B C 1
ATOM 5314 O O . GLN H 3 9 ? 15.380 67.461 37.626 1.00 39.39 9 GLN B O 1
ATOM 5320 N N . PRO H 3 10 ? 13.563 68.043 36.429 1.00 39.64 10 PRO B N 1
ATOM 5321 C CA . PRO H 3 10 ? 14.278 69.069 35.668 1.00 39.66 10 PRO B CA 1
ATOM 5322 C C . PRO H 3 10 ? 14.802 70.165 36.581 1.00 40.63 10 PRO B C 1
ATOM 5323 O O . PRO H 3 10 ? 14.074 70.690 37.417 1.00 40.11 10 PRO B O 1
ATOM 5327 N N . LEU H 3 11 ? 16.076 70.498 36.427 1.00 41.27 11 LEU B N 1
ATOM 5328 C CA . LEU H 3 11 ? 16.681 71.527 37.251 1.00 42.50 11 LEU B CA 1
ATOM 5329 C C . LEU H 3 11 ? 16.110 72.871 36.814 1.00 43.84 11 LEU B C 1
ATOM 5330 O O . LEU H 3 11 ? 16.048 73.822 37.595 1.00 44.88 11 LEU B O 1
ATOM 5335 N N . ASN H 3 12 ? 15.694 72.937 35.553 1.00 44.83 12 ASN B N 1
ATOM 5336 C CA . ASN H 3 12 ? 15.087 74.140 35.001 1.00 45.61 12 ASN B CA 1
ATOM 5337 C C . ASN H 3 12 ? 14.486 73.879 33.625 1.00 46.68 12 ASN B C 1
ATOM 5338 O O . ASN H 3 12 ? 14.521 72.755 33.113 1.00 46.97 12 ASN B O 1
ATOM 5343 N N . GLU H 3 13 ? 13.925 74.931 33.040 1.00 46.45 13 GLU B N 1
ATOM 5344 C CA . GLU H 3 13 ? 13.275 74.872 31.736 1.00 45.89 13 GLU B CA 1
ATOM 5345 C C . GLU H 3 13 ? 14.153 74.424 30.567 1.00 44.15 13 GLU B C 1
ATOM 5346 O O . GLU H 3 13 ? 13.642 73.965 29.548 1.00 42.65 13 GLU B O 1
ATOM 5352 N N . LYS H 3 14 ? 15.466 74.562 30.702 1.00 43.34 14 LYS B N 1
ATOM 5353 C CA . LYS H 3 14 ? 16.375 74.171 29.625 1.00 43.37 14 LYS B CA 1
ATOM 5354 C C . LYS H 3 14 ? 16.711 72.680 29.590 1.00 41.60 14 LYS B C 1
ATOM 5355 O O . LYS H 3 14 ? 17.154 72.163 28.562 1.00 41.22 14 LYS B O 1
ATOM 5361 N N . GLN H 3 15 ? 16.496 71.987 30.702 1.00 39.20 15 GLN B N 1
ATOM 5362 C CA . GLN H 3 15 ? 16.813 70.567 30.759 1.00 37.76 15 GLN B CA 1
ATOM 5363 C C . GLN H 3 15 ? 15.832 69.647 30.051 1.00 36.71 15 GLN B C 1
ATOM 5364 O O . GLN H 3 15 ? 14.660 69.975 29.870 1.00 36.93 15 GLN B O 1
ATOM 5370 N N . VAL H 3 16 ? 16.344 68.490 29.648 1.00 35.05 16 VAL B N 1
ATOM 5371 C CA . VAL H 3 16 ? 15.572 67.473 28.951 1.00 33.50 16 VAL B CA 1
ATOM 5372 C C . VAL H 3 16 ? 15.869 66.099 29.568 1.00 32.32 16 VAL B C 1
ATOM 5373 O O . VAL H 3 16 ? 16.837 65.933 30.299 1.00 32.24 16 VAL B O 1
ATOM 5377 N N . PRO H 3 17 ? 15.023 65.101 29.298 1.00 32.60 17 PRO B N 1
ATOM 5378 C CA . PRO H 3 17 ? 15.272 63.776 29.864 1.00 32.09 17 PRO B CA 1
ATOM 5379 C C . PRO H 3 17 ? 16.268 62.983 29.019 1.00 32.82 17 PRO B C 1
ATOM 5380 O O . PRO H 3 17 ? 16.245 63.069 27.792 1.00 31.46 17 PRO B O 1
ATOM 5384 N N . ASN H 3 18 ? 17.149 62.224 29.667 1.00 32.51 18 ASN B N 1
ATOM 5385 C CA . ASN H 3 18 ? 18.116 61.423 28.918 1.00 32.22 18 ASN B CA 1
ATOM 5386 C C . ASN H 3 18 ? 17.549 60.033 28.646 1.00 31.78 18 ASN B C 1
ATOM 5387 O O . ASN H 3 18 ? 16.341 59.831 28.759 1.00 29.11 18 ASN B O 1
ATOM 5392 N N . SER H 3 19 ? 18.407 59.077 28.299 1.00 31.84 19 SER B N 1
ATOM 5393 C CA . SER H 3 19 ? 17.942 57.726 27.975 1.00 33.30 19 SER B CA 1
ATOM 5394 C C . SER H 3 19 ? 17.171 56.968 29.062 1.00 33.21 19 SER B C 1
ATOM 5395 O O . SER H 3 19 ? 16.396 56.064 28.756 1.00 32.68 19 SER B O 1
ATOM 5398 N N . GLU H 3 20 ? 17.385 57.303 30.328 1.00 32.93 20 GLU B N 1
ATOM 5399 C CA . GLU H 3 20 ? 16.637 56.624 31.375 1.00 35.16 20 GLU B CA 1
ATOM 5400 C C . GLU H 3 20 ? 15.583 57.556 31.992 1.00 35.89 20 GLU B C 1
ATOM 5401 O O . GLU H 3 20 ? 14.933 57.211 32.977 1.00 36.34 20 GLU B O 1
ATOM 5407 N N . GLY H 3 21 ? 15.423 58.741 31.409 1.00 36.35 21 GLY B N 1
ATOM 5408 C CA . GLY H 3 21 ? 14.423 59.674 31.906 1.00 36.22 21 GLY B CA 1
ATOM 5409 C C . GLY H 3 21 ? 14.861 60.735 32.902 1.00 36.12 21 GLY B C 1
ATOM 5410 O O . GLY H 3 21 ? 14.052 61.570 33.307 1.00 37.30 21 GLY B O 1
ATOM 5411 N N . CYS H 3 22 ? 16.121 60.722 33.319 1.00 34.36 22 CYS B N 1
ATOM 5412 C CA . CYS H 3 22 ? 16.568 61.737 34.263 1.00 35.99 22 CYS B CA 1
ATOM 5413 C C . CYS H 3 22 ? 17.025 62.980 33.510 1.00 35.58 22 CYS B C 1
ATOM 5414 O O . CYS H 3 22 ? 17.396 62.902 32.338 1.00 36.69 22 CYS B O 1
ATOM 5417 N N . TYR H 3 23 ? 17.004 64.125 34.186 1.00 35.08 23 TYR B N 1
ATOM 5418 C CA . TYR H 3 23 ? 17.338 65.384 33.543 1.00 33.16 23 TYR B CA 1
ATOM 5419 C C . TYR H 3 23 ? 18.763 65.888 33.469 1.00 31.82 23 TYR B C 1
ATOM 5420 O O . TYR H 3 23 ? 19.500 65.907 34.448 1.00 33.08 23 TYR B O 1
ATOM 5429 N N . VAL H 3 24 ? 19.111 66.325 32.265 1.00 30.10 24 VAL B N 1
ATOM 5430 C CA . VAL H 3 24 ? 20.418 66.875 31.933 1.00 29.47 24 VAL B CA 1
ATOM 5431 C C . VAL H 3 24 ? 20.155 68.001 30.920 1.00 30.63 24 VAL B C 1
ATOM 5432 O O . VAL H 3 24 ? 19.004 68.344 30.644 1.00 31.18 24 VAL B O 1
ATOM 5436 N N . TRP H 3 25 ? 21.210 68.583 30.367 1.00 29.89 25 TRP B N 1
ATOM 5437 C CA . TRP H 3 25 ? 21.027 69.627 29.369 1.00 30.70 25 TRP B CA 1
ATOM 5438 C C . TRP H 3 25 ? 21.324 69.036 28.007 1.00 31.07 25 TRP B C 1
ATOM 5439 O O . TRP H 3 25 ? 21.956 67.982 27.902 1.00 29.22 25 TRP B O 1
ATOM 5450 N N . GLN H 3 26 ? 20.847 69.695 26.959 1.00 31.41 26 GLN B N 1
ATOM 5451 C CA . GLN H 3 26 ? 21.160 69.229 25.621 1.00 32.04 26 GLN B CA 1
ATOM 5452 C C . GLN H 3 26 ? 22.452 69.946 25.251 1.00 30.52 26 GLN B C 1
ATOM 5453 O O . GLN H 3 26 ? 22.557 71.166 25.372 1.00 28.15 26 GLN B O 1
ATOM 5459 N N . VAL H 3 27 ? 23.449 69.177 24.840 1.00 30.30 27 VAL B N 1
ATOM 5460 C CA . VAL H 3 27 ? 24.734 69.742 24.464 1.00 29.04 27 VAL B CA 1
ATOM 5461 C C . VAL H 3 27 ? 24.511 70.685 23.282 1.00 28.76 27 VAL B C 1
ATOM 5462 O O . VAL H 3 27 ? 23.604 70.472 22.483 1.00 28.65 27 VAL B O 1
ATOM 5466 N N . SER H 3 28 ? 25.319 71.735 23.172 1.00 28.96 28 SER B N 1
ATOM 5467 C CA . SER H 3 28 ? 25.156 72.659 22.054 1.00 29.25 28 SER B CA 1
ATOM 5468 C C . SER H 3 28 ? 25.361 71.876 20.762 1.00 29.48 28 SER B C 1
ATOM 5469 O O . SER H 3 28 ? 26.100 70.893 20.735 1.00 28.23 28 SER B O 1
ATOM 5472 N N . ASP H 3 29 ? 24.691 72.305 19.697 1.00 30.14 29 ASP B N 1
ATOM 5473 C CA . ASP H 3 29 ? 24.801 71.635 18.406 1.00 31.04 29 ASP B CA 1
ATOM 5474 C C . ASP H 3 29 ? 26.219 71.618 17.834 1.00 30.38 29 ASP B C 1
ATOM 5475 O O . ASP H 3 29 ? 26.607 70.644 17.176 1.00 30.26 29 ASP B O 1
ATOM 5480 N N . MET H 3 30 ? 26.986 72.683 18.072 1.00 28.32 30 MET B N 1
ATOM 5481 C CA . MET H 3 30 ? 28.360 72.733 17.586 1.00 29.18 30 MET B CA 1
ATOM 5482 C C . MET H 3 30 ? 29.200 71.753 18.398 1.00 30.06 30 MET B C 1
ATOM 5483 O O . MET H 3 30 ? 30.115 71.124 17.866 1.00 31.36 30 MET B O 1
ATOM 5488 N N . ASN H 3 31 ? 28.894 71.620 19.687 1.00 29.44 31 ASN B N 1
ATOM 5489 C CA . ASN H 3 31 ? 29.639 70.682 20.512 1.00 28.87 31 ASN B CA 1
ATOM 5490 C C . ASN H 3 31 ? 29.263 69.252 20.147 1.00 28.42 31 ASN B C 1
ATOM 5491 O O . ASN H 3 31 ? 30.101 68.346 20.226 1.00 30.29 31 ASN B O 1
ATOM 5496 N N . ARG H 3 32 ? 28.016 69.034 19.737 1.00 25.99 32 ARG B N 1
ATOM 5497 C CA . ARG H 3 32 ? 27.642 67.681 19.344 1.00 27.24 32 ARG B CA 1
ATOM 5498 C C . ARG H 3 32 ? 28.322 67.343 18.014 1.00 27.88 32 ARG B C 1
ATOM 5499 O O . ARG H 3 32 ? 28.744 66.199 17.794 1.00 29.49 32 ARG B O 1
ATOM 5507 N N . LEU H 3 33 ? 28.438 68.333 17.133 1.00 25.16 33 LEU B N 1
ATOM 5508 C CA . LEU H 3 33 ? 29.117 68.109 15.860 1.00 27.51 33 LEU B CA 1
ATOM 5509 C C . LEU H 3 33 ? 30.521 67.596 16.172 1.00 26.60 33 LEU B C 1
ATOM 5510 O O . LEU H 3 33 ? 31.013 66.684 15.515 1.00 27.08 33 LEU B O 1
ATOM 5515 N N . ARG H 3 34 ? 31.160 68.185 17.181 1.00 26.92 34 ARG B N 1
ATOM 5516 C CA . ARG H 3 34 ? 32.500 67.758 17.566 1.00 27.72 34 ARG B CA 1
ATOM 5517 C C . ARG H 3 34 ? 32.483 66.335 18.118 1.00 25.72 34 ARG B C 1
ATOM 5518 O O . ARG H 3 34 ? 33.383 65.554 17.840 1.00 28.67 34 ARG B O 1
ATOM 5526 N N . ARG H 3 35 ? 31.464 65.995 18.901 1.00 25.13 35 ARG B N 1
ATOM 5527 C CA . ARG H 3 35 ? 31.370 64.642 19.444 1.00 24.96 35 ARG B CA 1
ATOM 5528 C C . ARG H 3 35 ? 31.231 63.662 18.284 1.00 26.04 35 ARG B C 1
ATOM 5529 O O . ARG H 3 35 ? 31.831 62.582 18.292 1.00 27.20 35 ARG B O 1
ATOM 5537 N N . PHE H 3 36 ? 30.437 64.051 17.287 1.00 24.19 36 PHE B N 1
ATOM 5538 C CA . PHE H 3 36 ? 30.192 63.214 16.118 1.00 21.25 36 PHE B CA 1
ATOM 5539 C C . PHE H 3 36 ? 31.437 63.050 15.273 1.00 21.36 36 PHE B C 1
ATOM 5540 O O . PHE H 3 36 ? 31.678 61.974 14.736 1.00 22.42 36 PHE B O 1
ATOM 5548 N N . LEU H 3 37 ? 32.229 64.108 15.144 1.00 21.74 37 LEU B N 1
ATOM 5549 C CA . LEU H 3 37 ? 33.457 64.013 14.362 1.00 23.74 37 LEU B CA 1
ATOM 5550 C C . LEU H 3 37 ? 34.439 63.035 15.038 1.00 24.69 37 LEU B C 1
ATOM 5551 O O . LEU H 3 37 ? 35.086 62.227 14.368 1.00 23.32 37 LEU B O 1
ATOM 5556 N N . CYS H 3 38 ? 34.532 63.107 16.364 1.00 23.50 38 CYS B N 1
ATOM 5557 C CA . CYS H 3 38 ? 35.429 62.240 17.129 1.00 25.83 38 CYS B CA 1
ATOM 5558 C C . CYS H 3 38 ? 34.963 60.795 17.354 1.00 25.72 38 CYS B C 1
ATOM 5559 O O . CYS H 3 38 ? 35.776 59.876 17.315 1.00 24.59 38 CYS B O 1
ATOM 5562 N N . PHE H 3 39 ? 33.667 60.590 17.593 1.00 24.37 39 PHE B N 1
ATOM 5563 C CA . PHE H 3 39 ? 33.164 59.241 17.845 1.00 25.08 39 PHE B CA 1
ATOM 5564 C C . PHE H 3 39 ? 32.304 58.617 16.759 1.00 25.18 39 PHE B C 1
ATOM 5565 O O . PHE H 3 39 ? 32.119 57.403 16.750 1.00 27.81 39 PHE B O 1
ATOM 5573 N N . GLY H 3 40 ? 31.777 59.427 15.847 1.00 24.99 40 GLY B N 1
ATOM 5574 C CA . GLY H 3 40 ? 30.915 58.887 14.814 1.00 25.23 40 GLY B CA 1
ATOM 5575 C C . GLY H 3 40 ? 29.640 58.367 15.462 1.00 27.35 40 GLY B C 1
ATOM 5576 O O . GLY H 3 40 ? 29.367 58.654 16.627 1.00 30.20 40 GLY B O 1
ATOM 5577 N N . SER H 3 41 ? 28.852 57.598 14.728 1.00 28.69 41 SER B N 1
ATOM 5578 C CA . SER H 3 41 ? 27.624 57.057 15.288 1.00 30.95 41 SER B CA 1
ATOM 5579 C C . SER H 3 41 ? 27.568 55.534 15.122 1.00 33.93 41 SER B C 1
ATOM 5580 O O . SER H 3 41 ? 26.668 54.871 15.643 1.00 31.96 41 SER B O 1
ATOM 5583 N N . GLU H 3 42 ? 28.536 54.983 14.395 1.00 35.33 42 GLU B N 1
ATOM 5584 C CA . GLU H 3 42 ? 28.582 53.541 14.171 1.00 39.06 42 GLU B CA 1
ATOM 5585 C C . GLU H 3 42 ? 28.607 52.802 15.504 1.00 37.83 42 GLU B C 1
ATOM 5586 O O . GLU H 3 42 ? 29.303 53.204 16.435 1.00 39.52 42 GLU B O 1
ATOM 5592 N N . GLY H 3 43 ? 27.846 51.719 15.589 1.00 36.68 43 GLY B N 1
ATOM 5593 C CA . GLY H 3 43 ? 27.794 50.953 16.817 1.00 35.43 43 GLY B CA 1
ATOM 5594 C C . GLY H 3 43 ? 26.759 51.547 17.752 1.00 36.03 43 GLY B C 1
ATOM 5595 O O . GLY H 3 43 ? 26.290 50.890 18.680 1.00 35.95 43 GLY B O 1
ATOM 5596 N N . GLY H 3 44 ? 26.396 52.800 17.509 1.00 33.91 44 GLY B N 1
ATOM 5597 C CA . GLY H 3 44 ? 25.414 53.435 18.360 1.00 30.92 44 GLY B CA 1
ATOM 5598 C C . GLY H 3 44 ? 25.953 53.680 19.755 1.00 29.67 44 GLY B C 1
ATOM 5599 O O . GLY H 3 44 ? 27.145 53.938 19.952 1.00 29.88 44 GLY B O 1
ATOM 5600 N N . THR H 3 45 ? 25.066 53.577 20.731 1.00 25.95 45 THR B N 1
ATOM 5601 C CA . THR H 3 45 ? 25.399 53.816 22.121 1.00 23.94 45 THR B CA 1
ATOM 5602 C C . THR H 3 45 ? 24.769 52.706 22.945 1.00 24.84 45 THR B C 1
ATOM 5603 O O . THR H 3 45 ? 24.024 51.898 22.416 1.00 22.38 45 THR B O 1
ATOM 5607 N N . TYR H 3 46 ? 25.075 52.664 24.234 1.00 26.28 46 TYR B N 1
ATOM 5608 C CA . TYR H 3 46 ? 24.500 51.665 25.121 1.00 27.65 46 TYR B CA 1
ATOM 5609 C C . TYR H 3 46 ? 22.973 51.728 25.076 1.00 29.30 46 TYR B C 1
ATOM 5610 O O . TYR H 3 46 ? 22.297 50.701 25.152 1.00 28.92 46 TYR B O 1
ATOM 5619 N N . TYR H 3 47 ? 22.442 52.943 24.959 1.00 29.54 47 TYR B N 1
ATOM 5620 C CA . TYR H 3 47 ? 20.995 53.168 24.937 1.00 30.81 47 TYR B CA 1
ATOM 5621 C C . TYR H 3 47 ? 20.412 53.484 23.567 1.00 30.77 47 TYR B C 1
ATOM 5622 O O . TYR H 3 47 ? 19.236 53.238 23.317 1.00 32.95 47 TYR B O 1
ATOM 5631 N N . ILE H 3 48 ? 21.228 54.043 22.687 1.00 32.45 48 ILE B N 1
ATOM 5632 C CA . ILE H 3 48 ? 20.748 54.450 21.380 1.00 33.14 48 ILE B CA 1
ATOM 5633 C C . ILE H 3 48 ? 21.230 53.601 20.214 1.00 34.11 48 ILE B C 1
ATOM 5634 O O . ILE H 3 48 ? 22.427 53.408 20.029 1.00 34.44 48 ILE B O 1
ATOM 5639 N N . GLU H 3 49 ? 20.279 53.096 19.433 1.00 34.59 49 GLU B N 1
ATOM 5640 C CA . GLU H 3 49 ? 20.580 52.276 18.265 1.00 36.01 49 GLU B CA 1
ATOM 5641 C C . GLU H 3 49 ? 21.379 53.083 17.251 1.00 34.50 49 GLU B C 1
ATOM 5642 O O . GLU H 3 49 ? 21.234 54.300 17.143 1.00 33.80 49 GLU B O 1
ATOM 5648 N N . GLU H 3 50 ? 22.217 52.376 16.505 1.00 33.99 50 GLU B N 1
ATOM 5649 C CA . GLU H 3 50 ? 23.078 52.953 15.483 1.00 35.19 50 GLU B CA 1
ATOM 5650 C C . GLU H 3 50 ? 22.347 53.877 14.502 1.00 35.83 50 GLU B C 1
ATOM 5651 O O . GLU H 3 50 ? 22.748 55.025 14.292 1.00 33.38 50 GLU B O 1
ATOM 5657 N N . LYS H 3 51 ? 21.285 53.363 13.891 1.00 36.75 51 LYS B N 1
ATOM 5658 C CA . LYS H 3 51 ? 20.494 54.129 12.935 1.00 38.86 51 LYS B CA 1
ATOM 5659 C C . LYS H 3 51 ? 20.058 55.446 13.577 1.00 37.58 51 LYS B C 1
ATOM 5660 O O . LYS H 3 51 ? 20.337 56.527 13.060 1.00 36.66 51 LYS B O 1
ATOM 5666 N N . LYS H 3 52 ? 19.390 55.338 14.720 1.00 35.64 52 LYS B N 1
ATOM 5667 C CA . LYS H 3 52 ? 18.895 56.500 15.447 1.00 36.49 52 LYS B CA 1
ATOM 5668 C C . LYS H 3 52 ? 20.001 57.493 15.818 1.00 36.12 52 LYS B C 1
ATOM 5669 O O . LYS H 3 52 ? 19.850 58.699 15.610 1.00 36.94 52 LYS B O 1
ATOM 5675 N N . LEU H 3 53 ? 21.109 56.994 16.364 1.00 34.60 53 LEU B N 1
ATOM 5676 C CA . LEU H 3 53 ? 22.220 57.866 16.741 1.00 33.89 53 LEU B CA 1
ATOM 5677 C C . LEU H 3 53 ? 22.644 58.722 15.547 1.00 34.25 53 LEU B C 1
ATOM 5678 O O . LEU H 3 53 ? 22.961 59.906 15.691 1.00 34.01 53 LEU B O 1
ATOM 5683 N N . GLY H 3 54 ? 22.659 58.105 14.368 1.00 34.43 54 GLY B N 1
ATOM 5684 C CA . GLY H 3 54 ? 23.039 58.810 13.157 1.00 34.57 54 GLY B CA 1
ATOM 5685 C C . GLY H 3 54 ? 22.042 59.889 12.781 1.00 34.56 54 GLY B C 1
ATOM 5686 O O . GLY H 3 54 ? 22.434 60.993 12.403 1.00 34.88 54 GLY B O 1
ATOM 5687 N N . GLN H 3 55 ? 20.753 59.569 12.875 1.00 34.70 55 GLN B N 1
ATOM 5688 C CA . GLN H 3 55 ? 19.695 60.528 12.555 1.00 34.98 55 GLN B CA 1
ATOM 5689 C C . GLN H 3 55 ? 19.828 61.747 13.465 1.00 33.03 55 GLN B C 1
ATOM 5690 O O . GLN H 3 55 ? 19.755 62.884 13.003 1.00 32.34 55 GLN B O 1
ATOM 5696 N N . GLU H 3 56 ? 20.027 61.499 14.757 1.00 31.16 56 GLU B N 1
ATOM 5697 C CA . GLU H 3 56 ? 20.180 62.571 15.738 1.00 31.75 56 GLU B CA 1
ATOM 5698 C C . GLU H 3 56 ? 21.316 63.526 15.375 1.00 32.09 56 GLU B C 1
ATOM 5699 O O . GLU H 3 56 ? 21.137 64.745 15.392 1.00 29.84 56 GLU B O 1
ATOM 5705 N N . ASN H 3 57 ? 22.487 62.983 15.054 1.00 30.84 57 ASN B N 1
ATOM 5706 C CA . ASN H 3 57 ? 23.604 63.848 14.698 1.00 32.06 57 ASN B CA 1
ATOM 5707 C C . ASN H 3 57 ? 23.322 64.555 13.377 1.00 32.14 57 ASN B C 1
ATOM 5708 O O . ASN H 3 57 ? 23.657 65.726 13.208 1.00 30.06 57 ASN B O 1
ATOM 5713 N N . ALA H 3 58 ? 22.705 63.834 12.446 1.00 32.33 58 ALA B N 1
ATOM 5714 C CA . ALA H 3 58 ? 22.357 64.401 11.148 1.00 33.70 58 ALA B CA 1
ATOM 5715 C C . ALA H 3 58 ? 21.419 65.600 11.342 1.00 34.91 58 ALA B C 1
ATOM 5716 O O . ALA H 3 58 ? 21.606 66.652 10.727 1.00 33.46 58 ALA B O 1
ATOM 5718 N N . GLU H 3 59 ? 20.423 65.442 12.211 1.00 35.63 59 GLU B N 1
ATOM 5719 C CA . GLU H 3 59 ? 19.468 66.515 12.477 1.00 38.84 59 GLU B CA 1
ATOM 5720 C C . GLU H 3 59 ? 20.100 67.736 13.135 1.00 37.77 59 GLU B C 1
ATOM 5721 O O . GLU H 3 59 ? 19.758 68.871 12.801 1.00 39.08 59 GLU B O 1
ATOM 5727 N N . ALA H 3 60 ? 21.015 67.507 14.073 1.00 36.81 60 ALA B N 1
ATOM 5728 C CA . ALA H 3 60 ? 21.694 68.606 14.755 1.00 35.24 60 ALA B CA 1
ATOM 5729 C C . ALA H 3 60 ? 22.502 69.362 13.715 1.00 35.88 60 ALA B C 1
ATOM 5730 O O . ALA H 3 60 ? 22.674 70.583 13.795 1.00 34.95 60 ALA B O 1
ATOM 5732 N N . LEU H 3 61 ? 23.006 68.612 12.740 1.00 34.52 61 LEU B N 1
ATOM 5733 C CA . LEU H 3 61 ? 23.796 69.178 11.658 1.00 35.78 61 LEU B CA 1
ATOM 5734 C C . LEU H 3 61 ? 22.900 70.080 10.800 1.00 36.37 61 LEU B C 1
ATOM 5735 O O . LEU H 3 61 ? 23.261 71.216 10.484 1.00 35.55 61 LEU B O 1
ATOM 5740 N N . LEU H 3 62 ? 21.727 69.568 10.432 1.00 35.56 62 LEU B N 1
ATOM 5741 C CA . LEU H 3 62 ? 20.788 70.326 9.619 1.00 35.98 62 LEU B CA 1
ATOM 5742 C C . LEU H 3 62 ? 20.314 71.596 10.320 1.00 36.65 62 LEU B C 1
ATOM 5743 O O . LEU H 3 62 ? 20.090 72.613 9.665 1.00 35.67 62 LEU B O 1
ATOM 5748 N N . ARG H 3 63 ? 20.172 71.544 11.645 1.00 36.68 63 ARG B N 1
ATOM 5749 C CA . ARG H 3 63 ? 19.736 72.719 12.398 1.00 37.25 63 ARG B CA 1
ATOM 5750 C C . ARG H 3 63 ? 20.785 73.821 12.342 1.00 37.62 63 ARG B C 1
ATOM 5751 O O . ARG H 3 63 ? 20.454 75.001 12.211 1.00 36.96 63 ARG B O 1
ATOM 5759 N N . LEU H 3 64 ? 22.052 73.430 12.450 1.00 36.46 64 LEU B N 1
ATOM 5760 C CA . LEU H 3 64 ? 23.147 74.387 12.406 1.00 35.69 64 LEU B CA 1
ATOM 5761 C C . LEU H 3 64 ? 23.132 75.118 11.067 1.00 36.06 64 LEU B C 1
ATOM 5762 O O . LEU H 3 64 ? 23.360 76.327 11.005 1.00 35.09 64 LEU B O 1
ATOM 5767 N N . ILE H 3 65 ? 22.860 74.379 9.997 1.00 37.29 65 ILE B N 1
ATOM 5768 C CA . ILE H 3 65 ? 22.800 74.968 8.666 1.00 38.64 65 ILE B CA 1
ATOM 5769 C C . ILE H 3 65 ? 21.560 75.846 8.593 1.00 39.30 65 ILE B C 1
ATOM 5770 O O . ILE H 3 65 ? 21.607 76.971 8.107 1.00 38.77 65 ILE B O 1
ATOM 5775 N N . GLU H 3 66 ? 20.455 75.315 9.095 1.00 40.18 66 GLU B N 1
ATOM 5776 C CA . GLU H 3 66 ? 19.187 76.030 9.127 1.00 43.63 66 GLU B CA 1
ATOM 5777 C C . GLU H 3 66 ? 19.347 77.342 9.907 1.00 43.61 66 GLU B C 1
ATOM 5778 O O . GLU H 3 66 ? 18.705 78.343 9.592 1.00 44.77 66 GLU B O 1
ATOM 5784 N N . ASP H 3 67 ? 20.218 77.335 10.911 1.00 42.62 67 ASP B N 1
ATOM 5785 C CA . ASP H 3 67 ? 20.450 78.514 11.740 1.00 41.99 67 ASP B CA 1
ATOM 5786 C C . ASP H 3 67 ? 21.558 79.453 11.249 1.00 40.95 67 ASP B C 1
ATOM 5787 O O . ASP H 3 67 ? 22.029 80.304 12.004 1.00 41.77 67 ASP B O 1
ATOM 5792 N N . GLY H 3 68 ? 21.979 79.297 9.998 1.00 39.17 68 GLY B N 1
ATOM 5793 C CA . GLY H 3 68 ? 23.013 80.168 9.451 1.00 38.49 68 GLY B CA 1
ATOM 5794 C C . GLY H 3 68 ? 24.439 79.973 9.952 1.00 38.18 68 GLY B C 1
ATOM 5795 O O . GLY H 3 68 ? 25.264 80.886 9.871 1.00 37.81 68 GLY B O 1
ATOM 5796 N N . LYS H 3 69 ? 24.741 78.784 10.460 1.00 37.24 69 LYS B N 1
ATOM 5797 C CA . LYS H 3 69 ? 26.075 78.492 10.966 1.00 36.24 69 LYS B CA 1
ATOM 5798 C C . LYS H 3 69 ? 26.760 77.468 10.067 1.00 35.08 69 LYS B C 1
ATOM 5799 O O . LYS H 3 69 ? 27.760 76.865 10.439 1.00 34.98 69 LYS B O 1
ATOM 5805 N N . GLY H 3 70 ? 26.208 77.285 8.874 1.00 33.63 70 GLY B N 1
ATOM 5806 C CA . GLY H 3 70 ? 26.771 76.342 7.930 1.00 33.37 70 GLY B CA 1
ATOM 5807 C C . GLY H 3 70 ? 28.244 76.552 7.625 1.00 33.01 70 GLY B C 1
ATOM 5808 O O . GLY H 3 70 ? 29.005 75.589 7.579 1.00 31.40 70 GLY B O 1
ATOM 5809 N N . CYS H 3 71 ? 28.654 77.799 7.409 1.00 33.13 71 CYS B N 1
ATOM 5810 C CA . CYS H 3 71 ? 30.057 78.086 7.100 1.00 34.44 71 CYS B CA 1
ATOM 5811 C C . CYS H 3 71 ? 30.961 77.806 8.293 1.00 34.65 71 CYS B C 1
ATOM 5812 O O . CYS H 3 71 ? 32.112 77.400 8.128 1.00 34.07 71 CYS B O 1
ATOM 5815 N N . GLU H 3 72 ? 30.442 78.031 9.496 1.00 34.90 72 GLU B N 1
ATOM 5816 C CA . GLU H 3 72 ? 31.213 77.773 10.707 1.00 36.06 72 GLU B CA 1
ATOM 5817 C C . GLU H 3 72 ? 31.398 76.259 10.841 1.00 35.11 72 GLU B C 1
ATOM 5818 O O . GLU H 3 72 ? 32.445 75.783 11.287 1.00 34.97 72 GLU B O 1
ATOM 5824 N N . VAL H 3 73 ? 30.377 75.508 10.440 1.00 34.06 73 VAL B N 1
ATOM 5825 C CA . VAL H 3 73 ? 30.432 74.053 10.482 1.00 33.46 73 VAL B CA 1
ATOM 5826 C C . VAL H 3 73 ? 31.532 73.582 9.533 1.00 33.31 73 VAL B C 1
ATOM 5827 O O . VAL H 3 73 ? 32.381 72.774 9.904 1.00 31.95 73 VAL B O 1
ATOM 5831 N N . VAL H 3 74 ? 31.518 74.099 8.307 1.00 32.57 74 VAL B N 1
ATOM 5832 C CA . VAL H 3 74 ? 32.515 73.715 7.325 1.00 31.64 74 VAL B CA 1
ATOM 5833 C C . VAL H 3 74 ? 33.916 74.007 7.832 1.00 32.43 74 VAL B C 1
ATOM 5834 O O . VAL H 3 74 ? 34.814 73.169 7.711 1.00 30.54 74 VAL B O 1
ATOM 5838 N N . GLN H 3 75 ? 34.107 75.191 8.404 1.00 32.91 75 GLN B N 1
ATOM 5839 C CA . GLN H 3 75 ? 35.420 75.560 8.924 1.00 34.50 75 GLN B CA 1
ATOM 5840 C C . GLN H 3 75 ? 35.852 74.635 10.062 1.00 35.17 75 GLN B C 1
ATOM 5841 O O . GLN H 3 75 ? 37.042 74.372 10.244 1.00 33.53 75 GLN B O 1
ATOM 5847 N N . GLU H 3 76 ? 34.879 74.142 10.823 1.00 34.77 76 GLU B N 1
ATOM 5848 C CA . GLU H 3 76 ? 35.159 73.251 11.941 1.00 36.48 76 GLU B CA 1
ATOM 5849 C C . GLU H 3 76 ? 35.663 71.914 11.408 1.00 34.56 76 GLU B C 1
ATOM 5850 O O . GLU H 3 76 ? 36.671 71.378 11.871 1.00 33.71 76 GLU B O 1
ATOM 5856 N N . ILE H 3 77 ? 34.938 71.383 10.432 1.00 33.43 77 ILE B N 1
ATOM 5857 C CA . ILE H 3 77 ? 35.282 70.118 9.796 1.00 33.48 77 ILE B CA 1
ATOM 5858 C C . ILE H 3 77 ? 36.662 70.196 9.153 1.00 33.79 77 ILE B C 1
ATOM 5859 O O . ILE H 3 77 ? 37.460 69.270 9.262 1.00 33.67 77 ILE B O 1
ATOM 5864 N N . LYS H 3 78 ? 36.928 71.306 8.475 1.00 32.60 78 LYS B N 1
ATOM 5865 C CA . LYS H 3 78 ? 38.200 71.515 7.799 1.00 33.93 78 LYS B CA 1
ATOM 5866 C C . LYS H 3 78 ? 39.343 71.519 8.810 1.00 33.59 78 LYS B C 1
ATOM 5867 O O . LYS H 3 78 ? 40.411 70.957 8.555 1.00 32.51 78 LYS B O 1
ATOM 5873 N N . THR H 3 79 ? 39.109 72.137 9.963 1.00 31.95 79 THR B N 1
ATOM 5874 C CA . THR H 3 79 ? 40.125 72.204 11.007 1.00 33.50 79 THR B CA 1
ATOM 5875 C C . THR H 3 79 ? 40.413 70.817 11.583 1.00 32.47 79 THR B C 1
ATOM 5876 O O . THR H 3 79 ? 41.572 70.405 11.690 1.00 32.20 79 THR B O 1
ATOM 5880 N N . PHE H 3 80 ? 39.361 70.099 11.952 1.00 30.53 80 PHE B N 1
ATOM 5881 C CA . PHE H 3 80 ? 39.532 68.761 12.503 1.00 29.35 80 PHE B CA 1
ATOM 5882 C C . PHE H 3 80 ? 40.261 67.857 11.512 1.00 29.56 80 PHE B C 1
ATOM 5883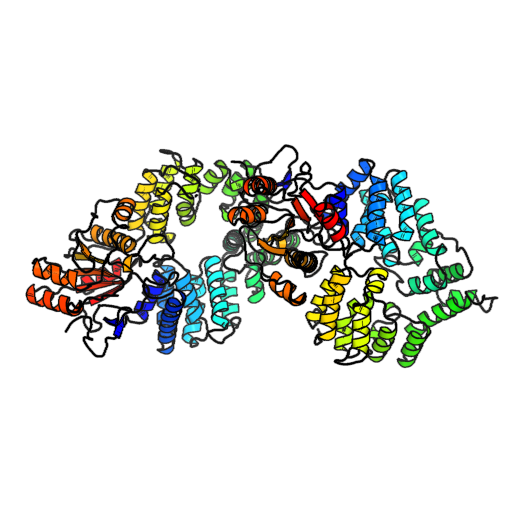 O O . PHE H 3 80 ? 41.140 67.079 11.886 1.00 30.42 80 PHE B O 1
ATOM 5891 N N . SER H 3 81 ? 39.893 67.961 10.244 1.00 26.88 81 SER B N 1
ATOM 5892 C CA . SER H 3 81 ? 40.506 67.140 9.225 1.00 25.96 81 SER B CA 1
ATOM 5893 C C . SER H 3 81 ? 41.997 67.436 9.023 1.00 27.53 81 SER B C 1
ATOM 5894 O O . SER H 3 81 ? 42.832 66.540 9.144 1.00 26.54 81 SER B O 1
ATOM 5897 N N . GLN H 3 82 ? 42.335 68.684 8.721 1.00 28.04 82 GLN B N 1
ATOM 5898 C CA . GLN H 3 82 ? 43.734 69.055 8.486 1.00 31.00 82 GLN B CA 1
ATOM 5899 C C . GLN H 3 82 ? 44.671 68.764 9.656 1.00 31.61 82 GLN B C 1
ATOM 5900 O O . GLN H 3 82 ? 45.837 68.399 9.466 1.00 31.94 82 GLN B O 1
ATOM 5906 N N . GLU H 3 83 ? 44.165 68.930 10.869 1.00 31.75 83 GLU B N 1
ATOM 5907 C CA . GLU H 3 83 ? 44.976 68.695 12.051 1.00 31.02 83 GLU B CA 1
ATOM 5908 C C . GLU H 3 83 ? 44.862 67.260 12.548 1.00 29.53 83 GLU B C 1
ATOM 5909 O O . GLU H 3 83 ? 45.451 66.907 13.563 1.00 29.31 83 GLU B O 1
ATOM 5915 N N . GLY H 3 84 ? 44.107 66.439 11.826 1.00 26.36 84 GLY B N 1
ATOM 5916 C CA . GLY H 3 84 ? 43.930 65.046 12.210 1.00 26.64 84 GLY B CA 1
ATOM 5917 C C . GLY H 3 84 ? 43.498 64.869 13.650 1.00 28.34 84 GLY B C 1
ATOM 5918 O O . GLY H 3 84 ? 43.999 63.991 14.356 1.00 29.81 84 GLY B O 1
ATOM 5919 N N . ARG H 3 85 ? 42.552 65.687 14.095 1.00 29.08 85 ARG B N 1
ATOM 5920 C CA . ARG H 3 85 ? 42.091 65.612 15.474 1.00 30.05 85 ARG B CA 1
ATOM 5921 C C . ARG H 3 85 ? 41.100 64.489 15.737 1.00 29.03 85 ARG B C 1
ATOM 5922 O O . ARG H 3 85 ? 40.824 64.160 16.895 1.00 30.40 85 ARG B O 1
ATOM 5930 N N . ALA H 3 86 ? 40.571 63.899 14.670 1.00 27.57 86 ALA B N 1
ATOM 5931 C CA . ALA H 3 86 ? 39.596 62.818 14.798 1.00 27.90 86 ALA B CA 1
ATOM 5932 C C . ALA H 3 86 ? 40.158 61.475 14.329 1.00 28.35 86 ALA B C 1
ATOM 5933 O O . ALA H 3 86 ? 40.884 61.410 13.340 1.00 26.06 86 ALA B O 1
ATOM 5935 N N . ALA H 3 87 ? 39.789 60.408 15.034 1.00 29.74 87 ALA B N 1
ATOM 5936 C CA . ALA H 3 87 ? 40.246 59.056 14.710 1.00 29.49 87 ALA B CA 1
ATOM 5937 C C . ALA H 3 87 ? 39.850 58.592 13.309 1.00 30.48 87 ALA B C 1
ATOM 5938 O O . ALA H 3 87 ? 40.683 58.097 12.551 1.00 30.42 87 ALA B O 1
ATOM 5940 N N . LYS H 3 88 ? 38.576 58.736 12.966 1.00 30.18 88 LYS B N 1
ATOM 5941 C CA . LYS H 3 88 ? 38.114 58.312 11.652 1.00 30.67 88 LYS B CA 1
ATOM 5942 C C . LYS H 3 88 ? 37.694 59.485 10.780 1.00 30.96 88 LYS B C 1
ATOM 5943 O O . LYS H 3 88 ? 37.422 60.575 11.273 1.00 29.11 88 LYS B O 1
ATOM 5949 N N . GLN H 3 89 ? 37.632 59.241 9.476 1.00 32.25 89 GLN B N 1
ATOM 5950 C CA . GLN H 3 89 ? 37.246 60.261 8.519 1.00 32.41 89 GLN B CA 1
ATOM 5951 C C . GLN H 3 89 ? 35.765 60.252 8.156 1.00 29.96 89 GLN B C 1
ATOM 5952 O O . GLN H 3 89 ? 35.225 61.279 7.766 1.00 29.96 89 GLN B O 1
ATOM 5958 N N . GLU H 3 90 ? 35.107 59.104 8.283 1.00 30.07 90 GLU B N 1
ATOM 5959 C CA . GLU H 3 90 ? 33.695 59.008 7.915 1.00 30.46 90 GLU B CA 1
ATOM 5960 C C . GLU H 3 90 ? 32.773 60.102 8.470 1.00 28.58 90 GLU B C 1
ATOM 5961 O O . GLU H 3 90 ? 32.064 60.753 7.702 1.00 29.17 90 GLU B O 1
ATOM 5967 N N . PRO H 3 91 ? 32.761 60.317 9.799 1.00 25.47 91 PRO B N 1
ATOM 5968 C CA . PRO H 3 91 ? 31.890 61.364 10.355 1.00 25.44 91 PRO B CA 1
ATOM 5969 C C . PRO H 3 91 ? 32.178 62.690 9.648 1.00 25.92 91 PRO B C 1
ATOM 5970 O O . PRO H 3 91 ? 31.269 63.412 9.233 1.00 24.64 91 PRO B O 1
ATOM 5974 N N . THR H 3 92 ? 33.464 62.992 9.516 1.00 24.53 92 THR B N 1
ATOM 5975 C CA . THR H 3 92 ? 33.908 64.198 8.853 1.00 24.28 92 THR B CA 1
ATOM 5976 C C . THR H 3 92 ? 33.417 64.281 7.412 1.00 24.85 92 THR B C 1
ATOM 5977 O O . THR H 3 92 ? 32.857 65.300 6.997 1.00 24.29 92 THR B O 1
ATOM 5981 N N . LEU H 3 93 ? 33.627 63.215 6.649 1.00 24.93 93 LEU B N 1
ATOM 5982 C CA . LEU H 3 93 ? 33.215 63.188 5.247 1.00 25.84 93 LEU B CA 1
ATOM 5983 C C . LEU H 3 93 ? 31.691 63.213 5.080 1.00 25.94 93 LEU B C 1
ATOM 5984 O O . LEU H 3 93 ? 31.179 63.718 4.080 1.00 25.86 93 LEU B O 1
ATOM 5989 N N . PHE H 3 94 ? 30.966 62.671 6.056 1.00 26.58 94 PHE B N 1
ATOM 5990 C CA . PHE H 3 94 ? 29.505 62.666 5.994 1.00 27.11 94 PHE B CA 1
ATOM 5991 C C . PHE H 3 94 ? 28.989 64.096 6.183 1.00 28.34 94 PHE B C 1
ATOM 5992 O O . PHE H 3 94 ? 28.123 64.553 5.439 1.00 29.31 94 PHE B O 1
ATOM 6000 N N . ALA H 3 95 ? 29.536 64.789 7.180 1.00 26.24 95 ALA B N 1
ATOM 6001 C CA . ALA H 3 95 ? 29.149 66.162 7.489 1.00 28.38 95 ALA B CA 1
ATOM 6002 C C . ALA H 3 95 ? 29.472 67.120 6.339 1.00 28.10 95 ALA B C 1
ATOM 6003 O O . ALA H 3 95 ? 28.726 68.065 6.079 1.00 26.32 95 ALA B O 1
ATOM 6005 N N . LEU H 3 96 ? 30.593 66.884 5.663 1.00 27.46 96 LEU B N 1
ATOM 6006 C CA . LEU H 3 96 ? 30.970 67.715 4.528 1.00 26.59 96 LEU B CA 1
ATOM 6007 C C . LEU H 3 96 ? 29.979 67.426 3.407 1.00 27.91 96 LEU B C 1
ATOM 6008 O O . LEU H 3 96 ? 29.575 68.329 2.671 1.00 29.63 96 LEU B O 1
ATOM 6013 N N . ALA H 3 97 ? 29.595 66.160 3.268 1.00 27.17 97 ALA B N 1
ATOM 6014 C CA . ALA H 3 97 ? 28.641 65.781 2.228 1.00 27.62 97 ALA B CA 1
ATOM 6015 C C . ALA H 3 97 ? 27.346 66.560 2.444 1.00 27.51 97 ALA B C 1
ATOM 6016 O O . ALA H 3 97 ? 26.849 67.222 1.534 1.00 26.71 97 ALA B O 1
ATOM 6018 N N . VAL H 3 98 ? 26.808 66.486 3.659 1.00 28.15 98 VAL B N 1
ATOM 6019 C CA . VAL H 3 98 ? 25.573 67.193 3.988 1.00 27.79 98 VAL B CA 1
ATOM 6020 C C . VAL H 3 98 ? 25.682 68.665 3.613 1.00 29.20 98 VAL B C 1
ATOM 6021 O O . VAL H 3 98 ? 24.844 69.193 2.887 1.00 30.50 98 VAL B O 1
ATOM 6025 N N . CYS H 3 99 ? 26.724 69.326 4.103 1.00 29.61 99 CYS B N 1
ATOM 6026 C CA . CYS H 3 99 ? 26.924 70.733 3.801 1.00 30.06 99 CYS B CA 1
ATOM 6027 C C . CYS H 3 99 ? 27.040 71.004 2.295 1.00 30.98 99 CYS B C 1
ATOM 6028 O O . CYS H 3 99 ? 26.679 72.081 1.826 1.00 28.42 99 CYS B O 1
ATOM 6031 N N . SER H 3 100 ? 27.527 70.021 1.540 1.00 32.53 100 SER B N 1
ATOM 6032 C CA . SER H 3 100 ? 27.733 70.198 0.104 1.00 32.49 100 SER B CA 1
ATOM 6033 C C . SER H 3 100 ? 26.497 70.166 -0.793 1.00 35.61 100 SER B C 1
ATOM 6034 O O . SER H 3 100 ? 26.589 70.524 -1.965 1.00 33.74 100 SER B O 1
ATOM 6037 N N . GLN H 3 101 ? 25.353 69.734 -0.269 1.00 39.87 101 GLN B N 1
ATOM 6038 C CA . GLN H 3 101 ? 24.138 69.712 -1.084 1.00 45.75 101 GLN B CA 1
ATOM 6039 C C . GLN H 3 101 ? 22.876 70.113 -0.326 1.00 48.68 101 GLN B C 1
ATOM 6040 O O . GLN H 3 101 ? 22.730 69.832 0.861 1.00 49.92 101 GLN B O 1
ATOM 6046 N N . CYS H 3 102 ? 21.972 70.789 -1.029 1.00 53.34 102 CYS B N 1
ATOM 6047 C CA . CYS H 3 102 ? 20.715 71.265 -0.446 1.00 57.16 102 CYS B CA 1
ATOM 6048 C C . CYS H 3 102 ? 20.886 72.452 0.497 1.00 56.79 102 CYS B C 1
ATOM 6049 O O . CYS H 3 102 ? 19.949 73.223 0.712 1.00 59.32 102 CYS B O 1
ATOM 6052 N N . SER H 3 103 ? 22.075 72.597 1.065 1.00 55.40 103 SER B N 1
ATOM 6053 C CA . SER H 3 103 ? 22.332 73.686 1.997 1.00 54.72 103 SER B CA 1
ATOM 6054 C C . SER H 3 103 ? 22.327 75.043 1.299 1.00 54.19 103 SER B C 1
ATOM 6055 O O . SER H 3 103 ? 22.343 75.112 0.068 1.00 54.91 103 SER B O 1
ATOM 6058 N N . ASP H 3 104 ? 22.295 76.120 2.081 1.00 51.61 104 ASP B N 1
ATOM 6059 C CA . ASP H 3 104 ? 22.292 77.454 1.498 1.00 49.80 104 ASP B CA 1
ATOM 6060 C C . ASP H 3 104 ? 23.556 77.609 0.659 1.00 47.05 104 ASP B C 1
ATOM 6061 O O . ASP H 3 104 ? 24.600 77.047 0.992 1.00 45.82 104 ASP B O 1
ATOM 6066 N N . ILE H 3 105 ? 23.458 78.372 -0.423 1.00 44.28 105 ILE B N 1
ATOM 6067 C CA . ILE H 3 105 ? 24.582 78.577 -1.333 1.00 42.46 105 ILE B CA 1
ATOM 6068 C C . ILE H 3 105 ? 25.918 78.878 -0.647 1.00 41.47 105 ILE B C 1
ATOM 6069 O O . ILE H 3 105 ? 26.955 78.331 -1.024 1.00 41.18 105 ILE B O 1
ATOM 6074 N N . LYS H 3 106 ? 25.893 79.743 0.359 1.00 40.07 106 LYS B N 1
ATOM 6075 C CA . LYS H 3 106 ? 27.102 80.100 1.092 1.00 39.24 106 LYS B CA 1
ATOM 6076 C C . LYS H 3 106 ? 27.784 78.852 1.677 1.00 36.95 106 LYS B C 1
ATOM 6077 O O . LYS H 3 106 ? 28.996 78.676 1.563 1.00 36.34 106 LYS B O 1
ATOM 6083 N N . THR H 3 107 ? 26.994 77.990 2.303 1.00 34.23 107 THR B N 1
ATOM 6084 C CA . THR H 3 107 ? 27.519 76.783 2.918 1.00 33.81 107 THR B CA 1
ATOM 6085 C C . THR H 3 107 ? 28.058 75.789 1.895 1.00 33.22 107 THR B C 1
ATOM 6086 O O . THR H 3 107 ? 29.151 75.240 2.070 1.00 33.17 107 THR B O 1
ATOM 6090 N N . LYS H 3 108 ? 27.310 75.569 0.820 1.00 31.63 108 LYS B N 1
ATOM 6091 C CA . LYS H 3 108 ? 27.758 74.646 -0.210 1.00 31.78 108 LYS B CA 1
ATOM 6092 C C . LYS H 3 108 ? 29.083 75.086 -0.813 1.00 30.88 108 LYS B C 1
ATOM 6093 O O . LYS H 3 108 ? 29.990 74.270 -0.996 1.00 31.89 108 LYS B O 1
ATOM 6099 N N . GLN H 3 109 ? 29.200 76.372 -1.120 1.00 30.56 109 GLN B N 1
ATOM 6100 C CA . GLN H 3 109 ? 30.427 76.887 -1.714 1.00 30.89 109 GLN B CA 1
ATOM 6101 C C . GLN H 3 109 ? 31.617 76.717 -0.772 1.00 30.87 109 GLN B C 1
ATOM 6102 O O . GLN H 3 109 ? 32.729 76.437 -1.213 1.00 30.77 109 GLN B O 1
ATOM 6108 N N . ALA H 3 110 ? 31.382 76.877 0.528 1.00 29.93 110 ALA B N 1
ATOM 6109 C CA . ALA H 3 110 ? 32.451 76.712 1.506 1.00 29.26 110 ALA B CA 1
ATOM 6110 C C . ALA H 3 110 ? 32.826 75.235 1.546 1.00 28.31 110 ALA B C 1
ATOM 6111 O O . ALA H 3 110 ? 34.003 74.881 1.588 1.00 28.71 110 ALA B O 1
ATOM 6113 N N . ALA H 3 111 ? 31.809 74.380 1.509 1.00 27.27 111 ALA B N 1
ATOM 6114 C CA . ALA H 3 111 ? 32.001 72.940 1.548 1.00 27.27 111 ALA B CA 1
ATOM 6115 C C . ALA H 3 111 ? 32.873 72.467 0.397 1.00 28.96 111 ALA B C 1
ATOM 6116 O O . ALA H 3 111 ? 33.808 71.686 0.593 1.00 29.22 111 ALA B O 1
ATOM 6118 N N . PHE H 3 112 ? 32.564 72.930 -0.811 1.00 30.56 112 PHE B N 1
ATOM 6119 C CA . PHE H 3 112 ? 33.349 72.526 -1.969 1.00 31.49 112 PHE B CA 1
ATOM 6120 C C . PHE H 3 112 ? 34.760 73.107 -1.947 1.00 33.11 112 PHE B C 1
ATOM 6121 O O . PHE H 3 112 ? 35.693 72.484 -2.448 1.00 34.02 112 PHE B O 1
ATOM 6129 N N . ARG H 3 113 ? 34.923 74.289 -1.358 1.00 34.97 113 ARG B N 1
ATOM 6130 C CA . ARG H 3 113 ? 36.251 74.897 -1.267 1.00 36.96 113 ARG B CA 1
ATOM 6131 C C . ARG H 3 113 ? 37.091 74.143 -0.237 1.00 36.44 113 ARG B C 1
ATOM 6132 O O . ARG H 3 113 ? 38.306 74.317 -0.161 1.00 36.30 113 ARG B O 1
ATOM 6140 N N . A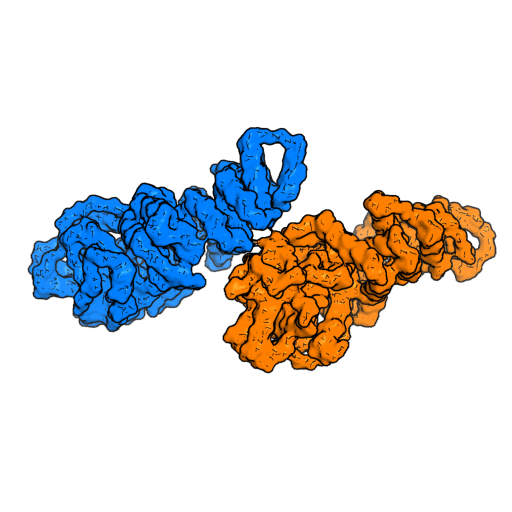LA H 3 114 ? 36.429 73.308 0.559 1.00 37.17 114 ALA B N 1
ATOM 6141 C CA . ALA H 3 114 ? 37.104 72.529 1.593 1.00 36.65 114 ALA B CA 1
ATOM 6142 C C . ALA H 3 114 ? 37.501 71.139 1.109 1.00 36.17 114 ALA B C 1
ATOM 6143 O O . ALA H 3 114 ? 38.358 70.492 1.707 1.00 36.89 114 ALA B O 1
ATOM 6145 N N . VAL H 3 115 ? 36.888 70.686 0.022 1.00 35.24 115 VAL B N 1
ATOM 6146 C CA . VAL H 3 115 ? 37.173 69.357 -0.505 1.00 36.76 115 VAL B CA 1
ATOM 6147 C C . VAL H 3 115 ? 38.652 69.038 -0.719 1.00 37.83 115 VAL B C 1
ATOM 6148 O O . VAL H 3 115 ? 39.124 67.987 -0.287 1.00 38.71 115 VAL B O 1
ATOM 6152 N N . PRO H 3 116 ? 39.404 69.929 -1.387 1.00 38.92 116 PRO B N 1
ATOM 6153 C CA . PRO H 3 116 ? 40.829 69.644 -1.606 1.00 39.21 116 PRO B CA 1
ATOM 6154 C C . PRO H 3 116 ? 41.645 69.497 -0.320 1.00 40.66 116 PRO B C 1
ATOM 6155 O O . PRO H 3 116 ? 42.665 68.807 -0.297 1.00 42.78 116 PRO B O 1
ATOM 6159 N N . GLU H 3 117 ? 41.194 70.139 0.751 1.00 40.11 117 GLU B N 1
ATOM 6160 C CA . GLU H 3 117 ? 41.893 70.054 2.023 1.00 40.31 117 GLU B CA 1
ATOM 6161 C C . GLU H 3 117 ? 41.402 68.859 2.842 1.00 37.51 117 GLU B C 1
ATOM 6162 O O . GLU H 3 117 ? 42.177 68.240 3.567 1.00 36.49 117 GLU B O 1
ATOM 6168 N N . VAL H 3 118 ? 40.119 68.530 2.704 1.00 34.22 118 VAL B N 1
ATOM 6169 C CA . VAL H 3 118 ? 39.522 67.432 3.452 1.00 31.22 118 VAL B CA 1
ATOM 6170 C C . VAL H 3 118 ? 39.715 66.063 2.809 1.00 30.53 118 VAL B C 1
ATOM 6171 O O . VAL H 3 118 ? 40.024 65.093 3.494 1.00 30.14 118 VAL B O 1
ATOM 6175 N N . CYS H 3 119 ? 39.516 65.976 1.502 1.00 29.91 119 CYS B N 1
ATOM 6176 C CA . CYS H 3 119 ? 39.680 64.711 0.802 1.00 28.13 119 CYS B CA 1
ATOM 6177 C C . CYS H 3 119 ? 41.099 64.675 0.260 1.00 29.20 119 CYS B C 1
ATOM 6178 O O . CYS H 3 119 ? 41.360 65.111 -0.861 1.00 30.74 119 CYS B O 1
ATOM 6181 N N . ARG H 3 120 ? 42.019 64.163 1.073 1.00 29.53 120 ARG B N 1
ATOM 6182 C CA . ARG H 3 120 ? 43.428 64.086 0.698 1.00 29.98 120 ARG B CA 1
ATOM 6183 C C . ARG H 3 120 ? 43.803 62.841 -0.109 1.00 29.31 120 ARG B C 1
ATOM 6184 O O . ARG H 3 120 ? 44.690 62.897 -0.956 1.00 29.40 120 ARG B O 1
ATOM 6192 N N . ILE H 3 121 ? 43.142 61.720 0.157 1.00 26.79 121 ILE B N 1
ATOM 6193 C CA . ILE H 3 121 ? 43.426 60.493 -0.580 1.00 26.33 121 ILE B CA 1
ATOM 6194 C C . ILE H 3 121 ? 42.157 60.011 -1.273 1.00 26.25 121 ILE B C 1
ATOM 6195 O O . ILE H 3 121 ? 41.055 60.418 -0.909 1.00 26.74 121 ILE B O 1
ATOM 6200 N N . PRO H 3 122 ? 42.298 59.134 -2.284 1.00 25.85 122 PRO B N 1
ATOM 6201 C CA . PRO H 3 122 ? 41.150 58.601 -3.025 1.00 25.08 122 PRO B CA 1
ATOM 6202 C C . PRO H 3 122 ? 40.027 58.063 -2.133 1.00 26.18 122 PRO B C 1
ATOM 6203 O O . PRO H 3 122 ? 38.842 58.291 -2.398 1.00 27.87 122 PRO B O 1
ATOM 6207 N N . THR H 3 123 ? 40.401 57.347 -1.079 1.00 24.62 123 THR B N 1
ATOM 6208 C CA . THR H 3 123 ? 39.417 56.779 -0.167 1.00 23.11 123 THR B CA 1
ATOM 6209 C C . THR H 3 123 ? 38.464 57.863 0.347 1.00 23.22 123 THR B C 1
ATOM 6210 O O . THR H 3 123 ? 37.258 57.648 0.426 1.00 20.16 123 THR B O 1
ATOM 6214 N N . HIS H 3 124 ? 39.022 59.025 0.682 1.00 23.35 124 HIS B N 1
ATOM 6215 C CA . HIS H 3 124 ? 38.249 60.152 1.197 1.00 23.73 124 HIS B CA 1
ATOM 6216 C C . HIS H 3 124 ? 37.263 60.701 0.163 1.00 25.45 124 HIS B C 1
ATOM 6217 O O . HIS H 3 124 ? 36.117 61.016 0.490 1.00 24.48 124 HIS B O 1
ATOM 6224 N N . LEU H 3 125 ? 37.729 60.836 -1.075 1.00 25.72 125 LEU B N 1
ATOM 6225 C CA . LEU H 3 125 ? 36.901 61.345 -2.166 1.00 25.85 125 LEU B CA 1
ATOM 6226 C C . LEU H 3 125 ? 35.757 60.366 -2.443 1.00 25.22 125 LEU B C 1
ATOM 6227 O O . LEU H 3 125 ? 34.591 60.763 -2.517 1.00 24.97 125 LEU B O 1
ATOM 6232 N N . PHE H 3 126 ? 36.105 59.090 -2.600 1.00 22.98 126 PHE B N 1
ATOM 6233 C CA . PHE H 3 126 ? 35.131 58.030 -2.857 1.00 23.47 126 PHE B CA 1
ATOM 6234 C C . PHE H 3 126 ? 34.076 57.927 -1.747 1.00 23.73 126 PHE B C 1
ATOM 6235 O O . PHE H 3 126 ? 32.909 57.647 -2.014 1.00 24.54 126 PHE B O 1
ATOM 6243 N N . THR H 3 127 ? 34.491 58.134 -0.504 1.00 23.37 127 THR B N 1
ATOM 6244 C CA . THR H 3 127 ? 33.575 58.064 0.630 1.00 25.87 127 THR B CA 1
ATOM 6245 C C . THR H 3 127 ? 32.629 59.267 0.652 1.00 24.75 127 THR B C 1
ATOM 6246 O O . THR H 3 127 ? 31.437 59.124 0.920 1.00 24.19 127 THR B O 1
ATOM 6250 N N . PHE H 3 128 ? 33.173 60.444 0.360 1.00 23.65 128 PHE B N 1
ATOM 6251 C CA . PHE H 3 128 ? 32.397 61.688 0.301 1.00 24.46 128 PHE B CA 1
ATOM 6252 C C . PHE H 3 128 ? 31.316 61.534 -0.768 1.00 24.49 128 PHE B C 1
ATOM 6253 O O . PHE H 3 128 ? 30.135 61.805 -0.524 1.00 25.53 128 PHE B O 1
ATOM 6261 N N . ILE H 3 129 ? 31.727 61.076 -1.947 1.00 24.49 129 ILE B N 1
ATOM 6262 C CA . ILE H 3 129 ? 30.804 60.868 -3.056 1.00 26.47 129 ILE B CA 1
ATOM 6263 C C . ILE H 3 129 ? 29.688 59.874 -2.693 1.00 26.01 129 ILE B C 1
ATOM 6264 O O . ILE H 3 129 ? 28.512 60.130 -2.955 1.00 26.94 129 ILE B O 1
ATOM 6269 N N . GLN H 3 130 ? 30.055 58.746 -2.089 1.00 26.25 130 GLN B N 1
ATOM 6270 C CA . GLN H 3 130 ? 29.076 57.735 -1.687 1.00 26.59 130 GLN B CA 1
ATOM 6271 C C . GLN H 3 130 ? 28.066 58.292 -0.672 1.00 26.66 130 GLN B C 1
ATOM 6272 O O . GLN H 3 130 ? 26.882 57.974 -0.731 1.00 27.47 130 GLN B O 1
ATOM 6278 N N . PHE H 3 131 ? 28.532 59.110 0.266 1.00 25.68 131 PHE B N 1
ATOM 6279 C CA . PHE H 3 131 ? 27.619 59.687 1.240 1.00 26.74 131 PHE B CA 1
ATOM 6280 C C . PHE H 3 131 ? 26.632 60.618 0.530 1.00 26.89 131 PHE B C 1
ATOM 6281 O O . PHE H 3 131 ? 25.443 60.635 0.860 1.00 26.01 131 PHE B O 1
ATOM 6289 N N . LYS H 3 132 ? 27.114 61.378 -0.454 1.00 24.78 132 LYS B N 1
ATOM 6290 C CA . LYS H 3 132 ? 26.225 62.287 -1.175 1.00 26.64 132 LYS B CA 1
ATOM 6291 C C . LYS H 3 132 ? 25.142 61.498 -1.906 1.00 28.63 132 LYS B C 1
ATOM 6292 O O . LYS H 3 132 ? 23.982 61.908 -1.940 1.00 29.43 132 LYS B O 1
ATOM 6298 N N . LYS H 3 133 ? 25.520 60.361 -2.478 1.00 30.07 133 LYS B N 1
ATOM 6299 C CA . LYS H 3 133 ? 24.566 59.518 -3.181 1.00 30.86 133 LYS B CA 1
ATOM 6300 C C . LYS H 3 133 ? 23.510 59.054 -2.192 1.00 31.83 133 LYS B C 1
ATOM 6301 O O . LYS H 3 133 ? 22.328 58.985 -2.526 1.00 30.75 133 LYS B O 1
ATOM 6307 N N . ASP H 3 134 ? 23.950 58.729 -0.977 1.00 33.89 134 ASP B N 1
ATOM 6308 C CA . ASP H 3 134 ? 23.052 58.273 0.079 1.00 34.97 134 ASP B CA 1
ATOM 6309 C C . ASP H 3 134 ? 22.092 59.362 0.516 1.00 36.38 134 ASP B C 1
ATOM 6310 O O . ASP H 3 134 ? 20.946 59.083 0.856 1.00 38.31 134 ASP B O 1
ATOM 6315 N N . LEU H 3 135 ? 22.575 60.597 0.526 1.00 35.46 135 LEU B N 1
ATOM 6316 C CA . LEU H 3 135 ? 21.769 61.734 0.930 1.00 37.90 135 LEU B CA 1
ATOM 6317 C C . LEU H 3 135 ? 20.771 62.165 -0.144 1.00 40.85 135 LEU B C 1
ATOM 6318 O O . LEU H 3 135 ? 19.758 62.779 0.174 1.00 40.32 135 LEU B O 1
ATOM 6323 N N . LYS H 3 136 ? 21.047 61.849 -1.409 1.00 44.83 136 LYS B N 1
ATOM 6324 C CA . LYS H 3 136 ? 20.134 62.224 -2.492 1.00 48.97 136 LYS B CA 1
ATOM 6325 C C . LYS H 3 136 ? 18.713 61.882 -2.086 1.00 51.47 136 LYS B C 1
ATOM 6326 O O . LYS H 3 136 ? 17.856 62.755 -1.955 1.00 51.03 136 LYS B O 1
ATOM 6332 N N . GLU H 3 137 ? 18.483 60.589 -1.900 1.00 54.08 137 GLU B N 1
ATOM 6333 C CA . GLU H 3 137 ? 17.186 60.072 -1.497 1.00 56.97 137 GLU B CA 1
ATOM 6334 C C . GLU H 3 137 ? 16.568 60.967 -0.422 1.00 58.35 137 GLU B C 1
ATOM 6335 O O . GLU H 3 137 ? 15.674 61.774 -0.696 1.00 59.52 137 GLU B O 1
ATOM 6341 N N . GLY H 3 138 ? 17.062 60.826 0.802 1.00 58.27 138 GLY B N 1
ATOM 6342 C CA . GLY H 3 138 ? 16.553 61.616 1.908 1.00 58.56 138 GLY B CA 1
ATOM 6343 C C . GLY H 3 138 ? 16.417 63.105 1.643 1.00 58.36 138 GLY B C 1
ATOM 6344 O O . GLY H 3 138 ? 15.314 63.646 1.716 1.00 60.09 138 GLY B O 1
ATOM 6345 N N . MET H 3 139 ? 17.526 63.773 1.341 1.00 56.93 139 MET B N 1
ATOM 6346 C CA . MET H 3 139 ? 17.501 65.208 1.085 1.00 55.68 139 MET B CA 1
ATOM 6347 C C . MET H 3 139 ? 16.820 65.535 -0.240 1.00 57.83 139 MET B C 1
ATOM 6348 O O . MET H 3 139 ? 16.811 66.688 -0.681 1.00 58.46 139 MET B O 1
ATOM 6353 N N . LYS H 3 140 ? 16.246 64.504 -0.859 1.00 58.94 140 LYS B N 1
ATOM 6354 C CA . LYS H 3 140 ? 15.527 64.620 -2.126 1.00 60.76 140 LYS B CA 1
ATOM 6355 C C . LYS H 3 140 ? 16.125 65.577 -3.160 1.00 60.13 140 LYS B C 1
ATOM 6356 O O . LYS H 3 140 ? 15.401 66.155 -3.970 1.00 60.67 140 LYS B O 1
ATOM 6362 N N . CYS H 3 141 ? 17.444 65.739 -3.136 1.00 58.66 141 CYS B N 1
ATOM 6363 C CA . CYS H 3 141 ? 18.120 66.612 -4.087 1.00 57.19 141 CYS B CA 1
ATOM 6364 C C . CYS H 3 141 ? 19.092 65.768 -4.896 1.00 55.02 141 CYS B C 1
ATOM 6365 O O . CYS H 3 141 ? 19.405 64.642 -4.508 1.00 56.91 141 CYS B O 1
ATOM 6368 N N . GLY H 3 142 ? 19.564 66.309 -6.016 1.00 51.95 142 GLY B N 1
ATOM 6369 C CA . GLY H 3 142 ? 20.513 65.589 -6.850 1.00 46.02 142 GLY B CA 1
ATOM 6370 C C . GLY H 3 142 ? 21.924 65.885 -6.379 1.00 43.40 142 GLY B C 1
ATOM 6371 O O . GLY H 3 142 ? 22.112 66.697 -5.475 1.00 43.15 142 GLY B O 1
ATOM 6372 N N . MET H 3 143 ? 22.923 65.248 -6.981 1.00 40.37 143 MET B N 1
ATOM 6373 C CA . MET H 3 143 ? 24.298 65.487 -6.566 1.00 35.73 143 MET B CA 1
ATOM 6374 C C . MET H 3 143 ? 25.256 65.905 -7.683 1.00 34.98 143 MET B C 1
ATOM 6375 O O . MET H 3 143 ? 26.315 66.456 -7.402 1.00 34.61 143 MET B O 1
ATOM 6380 N N . TRP H 3 144 ? 24.896 65.670 -8.944 1.00 32.88 144 TRP B N 1
ATOM 6381 C CA . TRP H 3 144 ? 25.810 66.028 -10.024 1.00 32.95 144 TRP B CA 1
ATOM 6382 C C . TRP H 3 144 ? 25.656 67.392 -10.692 1.00 33.21 144 TRP B C 1
ATOM 6383 O O . TRP H 3 144 ? 25.764 67.509 -11.917 1.00 30.82 144 TRP B O 1
ATOM 6394 N N . GLY H 3 145 ? 25.428 68.420 -9.876 1.00 32.03 145 GLY B N 1
ATOM 6395 C CA . GLY H 3 145 ? 25.325 69.768 -10.403 1.00 32.89 145 GLY B CA 1
ATOM 6396 C C . GLY H 3 145 ? 26.708 70.144 -10.911 1.00 33.44 145 GLY B C 1
ATOM 6397 O O . GLY H 3 145 ? 27.620 69.319 -10.871 1.00 34.20 145 GLY B O 1
ATOM 6398 N N . ARG H 3 146 ? 26.884 71.378 -11.374 1.00 33.12 146 ARG B N 1
ATOM 6399 C CA . ARG H 3 146 ? 28.180 71.816 -11.896 1.00 31.14 146 ARG B CA 1
ATOM 6400 C C . ARG H 3 146 ? 29.230 71.963 -10.787 1.00 30.64 146 ARG B C 1
ATOM 6401 O O . ARG H 3 146 ? 30.435 71.819 -11.024 1.00 30.12 146 ARG B O 1
ATOM 6409 N N . ALA H 3 147 ? 28.771 72.249 -9.575 1.00 28.49 147 ALA B N 1
ATOM 6410 C CA . ALA H 3 147 ? 29.677 72.421 -8.448 1.00 28.52 147 ALA B CA 1
ATOM 6411 C C . ALA H 3 147 ? 30.494 71.160 -8.142 1.00 28.21 147 ALA B C 1
ATOM 6412 O O . ALA H 3 147 ? 31.709 71.227 -7.965 1.00 28.09 147 ALA B O 1
ATOM 6414 N N . LEU H 3 148 ? 29.829 70.014 -8.083 1.00 28.21 148 LEU B N 1
ATOM 6415 C CA . LEU H 3 148 ? 30.521 68.765 -7.796 1.00 28.46 148 LEU B CA 1
ATOM 6416 C C . LEU H 3 148 ? 31.475 68.403 -8.935 1.00 29.77 148 LEU B C 1
ATOM 6417 O O . LEU H 3 148 ? 32.632 68.045 -8.689 1.00 28.68 148 LEU B O 1
ATOM 6422 N N . ARG H 3 149 ? 30.992 68.493 -10.176 1.00 28.72 149 ARG B N 1
ATOM 6423 C CA . ARG H 3 149 ? 31.824 68.169 -11.337 1.00 28.15 149 ARG B CA 1
ATOM 6424 C C . ARG H 3 149 ? 33.113 68.986 -11.302 1.00 28.35 149 ARG B C 1
ATOM 6425 O O . ARG H 3 149 ? 34.196 68.478 -11.584 1.00 27.89 149 ARG B O 1
ATOM 6433 N N . LYS H 3 150 ? 32.984 70.261 -10.953 1.00 29.27 150 LYS B N 1
ATOM 6434 C CA . LYS H 3 150 ? 34.130 71.152 -10.859 1.00 26.99 150 LYS B CA 1
ATOM 6435 C C . LYS H 3 150 ? 35.050 70.680 -9.727 1.00 27.19 150 LYS B C 1
ATOM 6436 O O . LYS H 3 150 ? 36.259 70.562 -9.909 1.00 28.55 150 LYS B O 1
ATOM 6442 N N . ALA H 3 151 ? 34.474 70.402 -8.560 1.00 26.13 151 ALA B N 1
ATOM 6443 C CA . ALA H 3 151 ? 35.251 69.930 -7.412 1.00 26.51 151 ALA B CA 1
ATOM 6444 C C . ALA H 3 151 ? 36.052 68.661 -7.753 1.00 26.60 151 ALA B C 1
ATOM 6445 O O . ALA H 3 151 ? 37.248 68.584 -7.496 1.00 25.12 151 ALA B O 1
ATOM 6447 N N . VAL H 3 152 ? 35.379 67.667 -8.322 1.00 27.75 152 VAL B N 1
ATOM 6448 C CA . VAL H 3 152 ? 36.040 66.427 -8.703 1.00 28.79 152 VAL B CA 1
ATOM 6449 C C . VAL H 3 152 ? 37.157 66.694 -9.720 1.00 30.36 152 VAL B C 1
ATOM 6450 O O . VAL H 3 152 ? 38.267 66.179 -9.574 1.00 29.72 152 VAL B O 1
ATOM 6454 N N . SER H 3 153 ? 36.861 67.499 -10.740 1.00 30.85 153 SER B N 1
ATOM 6455 C CA . SER H 3 153 ? 37.843 67.829 -11.770 1.00 33.07 153 SER B CA 1
ATOM 6456 C C . SER H 3 153 ? 39.067 68.522 -11.188 1.00 32.85 153 SER B C 1
ATOM 6457 O O . SER H 3 153 ? 40.192 68.203 -11.553 1.00 34.97 153 SER B O 1
ATOM 6460 N N . ASP H 3 154 ? 38.859 69.477 -10.291 1.00 33.85 154 ASP B N 1
ATOM 6461 C CA . ASP H 3 154 ? 39.995 70.161 -9.687 1.00 35.50 154 ASP B CA 1
ATOM 6462 C C . ASP H 3 154 ? 40.800 69.211 -8.799 1.00 35.62 154 ASP B C 1
ATOM 6463 O O . ASP H 3 154 ? 41.998 69.415 -8.588 1.00 36.23 154 ASP B O 1
ATOM 6468 N N . TRP H 3 155 ? 40.144 68.178 -8.277 1.00 33.27 155 TRP B N 1
ATOM 6469 C CA . TRP H 3 155 ? 40.822 67.225 -7.414 1.00 32.38 155 TRP B CA 1
ATOM 6470 C C . TRP H 3 155 ? 41.941 66.555 -8.192 1.00 32.68 155 TRP B C 1
ATOM 6471 O O . TRP H 3 155 ? 43.066 66.447 -7.699 1.00 32.80 155 TRP B O 1
ATOM 6482 N N . TYR H 3 156 ? 41.632 66.110 -9.408 1.00 32.49 156 TYR B N 1
ATOM 6483 C CA . TYR H 3 156 ? 42.622 65.452 -10.261 1.00 33.42 156 TYR B CA 1
ATOM 6484 C C . TYR H 3 156 ? 43.592 66.409 -10.960 1.00 36.65 156 TYR B C 1
ATOM 6485 O O . TYR H 3 156 ? 44.790 66.133 -11.024 1.00 37.62 156 TYR B O 1
ATOM 6494 N N . ASN H 3 157 ? 43.088 67.528 -11.486 1.00 38.16 157 ASN B N 1
ATOM 6495 C CA . ASN H 3 157 ? 43.947 68.476 -12.204 1.00 39.44 157 ASN B CA 1
ATOM 6496 C C . ASN H 3 157 ? 44.942 69.289 -11.377 1.00 39.23 157 ASN B C 1
ATOM 6497 O O . ASN H 3 157 ? 45.920 69.802 -11.921 1.00 39.91 157 ASN B O 1
ATOM 6502 N N . THR H 3 158 ? 44.713 69.416 -10.074 1.00 39.01 158 THR B N 1
ATOM 6503 C CA . THR H 3 158 ? 45.642 70.176 -9.241 1.00 38.73 158 THR B CA 1
ATOM 6504 C C . THR H 3 158 ? 46.796 69.310 -8.732 1.00 39.69 158 THR B C 1
ATOM 6505 O O . THR H 3 158 ? 47.674 69.795 -8.016 1.00 41.18 158 THR B O 1
ATOM 6509 N N . LYS H 3 159 ? 46.808 68.036 -9.106 1.00 36.67 159 LYS B N 1
ATOM 6510 C CA . LYS H 3 159 ? 47.863 67.146 -8.637 1.00 38.02 159 LYS B CA 1
ATOM 6511 C C . LYS H 3 159 ? 48.982 66.871 -9.628 1.00 37.74 159 LYS B C 1
ATOM 6512 O O . LYS H 3 159 ? 48.798 66.949 -10.843 1.00 38.25 159 LYS B O 1
ATOM 6518 N N . ASP H 3 160 ? 50.152 66.561 -9.083 1.00 39.35 160 ASP B N 1
ATOM 6519 C CA . ASP H 3 160 ? 51.317 66.222 -9.881 1.00 38.61 160 ASP B CA 1
ATOM 6520 C C . ASP H 3 160 ? 51.012 64.869 -10.504 1.00 38.60 160 ASP B C 1
ATOM 6521 O O . ASP H 3 160 ? 50.619 63.932 -9.805 1.00 39.53 160 ASP B O 1
ATOM 6526 N N . ALA H 3 161 ? 51.190 64.767 -11.816 1.00 37.39 161 ALA B N 1
ATOM 6527 C CA . ALA H 3 161 ? 50.896 63.538 -12.546 1.00 35.08 161 ALA B CA 1
ATOM 6528 C C . ALA H 3 161 ? 51.478 62.265 -11.936 1.00 35.29 161 ALA B C 1
ATOM 6529 O O . ALA H 3 161 ? 50.779 61.259 -11.818 1.00 35.27 161 ALA B O 1
ATOM 6531 N N . LEU H 3 162 ? 52.753 62.296 -11.561 1.00 36.32 162 LEU B N 1
ATOM 6532 C CA . LEU H 3 162 ? 53.383 61.115 -10.977 1.00 36.81 162 LEU B CA 1
ATOM 6533 C C . LEU H 3 162 ? 52.729 60.703 -9.654 1.00 36.09 162 LEU B C 1
ATOM 6534 O O . LEU H 3 162 ? 52.486 59.524 -9.415 1.00 36.48 162 LEU B O 1
ATOM 6539 N N . ASN H 3 163 ? 52.448 61.673 -8.794 1.00 36.68 163 ASN B N 1
ATOM 6540 C CA . ASN H 3 163 ? 51.807 61.381 -7.518 1.00 36.41 163 ASN B CA 1
ATOM 6541 C C . ASN H 3 163 ? 50.392 60.845 -7.742 1.00 35.92 163 ASN B C 1
ATOM 6542 O O . ASN H 3 163 ? 49.912 59.998 -6.986 1.00 36.12 163 ASN B O 1
ATOM 6547 N N . LEU H 3 164 ? 49.731 61.332 -8.790 1.00 33.81 164 LEU B N 1
ATOM 6548 C CA . LEU H 3 164 ? 48.380 60.891 -9.109 1.00 32.70 164 LEU B CA 1
ATOM 6549 C C . LEU H 3 164 ? 48.443 59.434 -9.556 1.00 30.78 164 LEU B C 1
ATOM 6550 O O . LEU H 3 164 ? 47.545 58.638 -9.272 1.00 28.99 164 LEU B O 1
ATOM 6555 N N . ALA H 3 165 ? 49.513 59.092 -10.266 1.00 30.05 165 ALA B N 1
ATOM 6556 C CA . ALA H 3 165 ? 49.710 57.727 -10.744 1.00 29.28 165 ALA B CA 1
ATOM 6557 C C . ALA H 3 165 ? 49.750 56.780 -9.545 1.00 27.95 165 ALA B C 1
ATOM 6558 O O . ALA H 3 165 ? 49.147 55.703 -9.565 1.00 28.15 165 ALA B O 1
ATOM 6560 N N . MET H 3 166 ? 50.467 57.183 -8.501 1.00 26.71 166 MET B N 1
ATOM 6561 C CA . MET H 3 166 ? 50.553 56.365 -7.295 1.00 28.29 166 MET B CA 1
ATOM 6562 C C . MET H 3 166 ? 49.170 56.239 -6.649 1.00 27.52 166 MET B C 1
ATOM 6563 O O . MET H 3 166 ? 48.681 55.131 -6.401 1.00 27.33 166 MET B O 1
ATOM 6568 N N . ALA H 3 167 ? 48.535 57.381 -6.401 1.00 25.74 167 ALA B N 1
ATOM 6569 C CA . ALA H 3 167 ? 47.219 57.396 -5.768 1.00 26.70 167 ALA B CA 1
ATOM 6570 C C . ALA H 3 167 ? 46.218 56.527 -6.518 1.00 26.55 167 ALA B C 1
ATOM 6571 O O . ALA H 3 167 ? 45.481 55.749 -5.916 1.00 28.00 167 ALA B O 1
ATOM 6573 N N . VAL H 3 168 ? 46.208 56.659 -7.838 1.00 26.94 168 VAL B N 1
ATOM 6574 C CA . VAL H 3 168 ? 45.295 55.909 -8.683 1.00 27.98 168 VAL B CA 1
ATOM 6575 C C . VAL H 3 168 ? 45.587 54.409 -8.738 1.00 28.16 168 VAL B C 1
ATOM 6576 O O . VAL H 3 168 ? 44.685 53.615 -9.024 1.00 28.17 168 VAL B O 1
ATOM 6580 N N . THR H 3 169 ? 46.834 54.014 -8.472 1.00 26.00 169 THR B N 1
ATOM 6581 C CA . THR H 3 169 ? 47.182 52.592 -8.496 1.00 25.28 169 THR B CA 1
ATOM 6582 C C . THR H 3 169 ? 47.161 52.000 -7.101 1.00 25.86 169 THR B C 1
ATOM 6583 O O . THR H 3 169 ? 46.921 50.804 -6.936 1.00 26.27 169 THR B O 1
ATOM 6587 N N . LYS H 3 170 ? 47.415 52.832 -6.093 1.00 25.96 170 LYS B N 1
ATOM 6588 C CA . LYS H 3 170 ? 47.371 52.363 -4.709 1.00 25.81 170 LYS B CA 1
ATOM 6589 C C . LYS H 3 170 ? 45.904 52.140 -4.312 1.00 25.67 170 LYS B C 1
ATOM 6590 O O . LYS H 3 170 ? 45.562 51.130 -3.696 1.00 24.09 170 LYS B O 1
ATOM 6596 N N . TYR H 3 171 ? 45.039 53.089 -4.674 1.00 26.20 171 TYR B N 1
ATOM 6597 C CA . TYR H 3 171 ? 43.606 52.994 -4.368 1.00 25.99 171 TYR B CA 1
ATOM 6598 C C . TYR H 3 171 ? 42.770 52.969 -5.665 1.00 28.35 171 TYR B C 1
ATOM 6599 O O . TYR H 3 171 ? 42.147 53.972 -6.017 1.00 27.17 171 TYR B O 1
ATOM 6608 N N . LYS H 3 172 ? 42.747 51.839 -6.367 1.00 29.20 172 LYS B N 1
ATOM 6609 C CA . LYS H 3 172 ? 41.991 51.727 -7.616 1.00 30.68 172 LYS B CA 1
ATOM 6610 C C . LYS H 3 172 ? 40.514 52.072 -7.435 1.00 30.97 172 LYS B C 1
ATOM 6611 O O . LYS H 3 172 ? 39.909 52.746 -8.273 1.00 30.50 172 LYS B O 1
ATOM 6617 N N . GLN H 3 173 ? 39.943 51.596 -6.336 1.00 30.81 173 GLN B N 1
ATOM 6618 C CA . GLN H 3 173 ? 38.549 51.840 -6.009 1.00 32.21 173 GLN B CA 1
ATOM 6619 C C . GLN H 3 173 ? 38.332 51.553 -4.524 1.00 32.22 173 GLN B C 1
ATOM 6620 O O . GLN H 3 173 ? 38.979 50.679 -3.951 1.00 30.89 173 GLN B O 1
ATOM 6626 N N . ARG H 3 174 ? 37.423 52.295 -3.906 1.00 31.33 174 ARG B N 1
ATOM 6627 C CA . ARG H 3 174 ? 37.122 52.110 -2.492 1.00 32.37 174 ARG B CA 1
ATOM 6628 C C . ARG H 3 174 ? 35.691 52.553 -2.251 1.00 33.12 174 ARG B C 1
ATOM 6629 O O . ARG H 3 174 ? 35.167 53.422 -2.959 1.00 31.23 174 ARG B O 1
ATOM 6637 N N . ASN H 3 175 ? 35.061 51.944 -1.251 1.00 34.63 175 ASN B N 1
ATOM 6638 C CA . ASN H 3 175 ? 33.696 52.291 -0.873 1.00 34.66 175 ASN B CA 1
ATOM 6639 C C . ASN H 3 175 ? 32.730 52.291 -2.058 1.00 33.92 175 ASN B C 1
ATOM 6640 O O . ASN H 3 175 ? 31.815 53.112 -2.118 1.00 33.56 175 ASN B O 1
ATOM 6645 N N . GLY H 3 176 ? 32.951 51.378 -3.000 1.00 33.63 176 GLY B N 1
ATOM 6646 C CA . GLY H 3 176 ? 32.073 51.255 -4.150 1.00 33.10 176 GLY B CA 1
ATOM 6647 C C . GLY H 3 176 ? 32.335 52.126 -5.367 1.00 33.58 176 GLY B C 1
ATOM 6648 O O . GLY H 3 176 ? 31.614 52.016 -6.354 1.00 33.55 176 GLY B O 1
ATOM 6649 N N . TRP H 3 177 ? 33.348 52.986 -5.315 1.00 31.43 177 TRP B N 1
ATOM 6650 C CA . TRP H 3 177 ? 33.650 53.853 -6.447 1.00 28.63 177 TRP B CA 1
ATOM 6651 C C . TRP H 3 177 ? 35.078 53.689 -6.949 1.00 29.02 177 TRP B C 1
ATOM 6652 O O . TRP H 3 177 ? 36.004 53.490 -6.157 1.00 28.71 177 TRP B O 1
ATOM 6663 N N . SER H 3 178 ? 35.252 53.786 -8.267 1.00 28.34 178 SER B N 1
ATOM 6664 C CA . SER H 3 178 ? 36.580 53.686 -8.885 1.00 27.56 178 SER B CA 1
ATOM 6665 C C . SER H 3 178 ? 36.878 55.026 -9.535 1.00 28.39 178 SER B C 1
ATOM 6666 O O . SER H 3 178 ? 35.968 55.815 -9.763 1.00 28.68 178 SER B O 1
ATOM 6669 N N . HIS H 3 179 ? 38.143 55.285 -9.850 1.00 28.32 179 HIS B N 1
ATOM 6670 C CA . HIS H 3 179 ? 38.493 56.541 -10.491 1.00 27.78 179 HIS B CA 1
ATOM 6671 C C . HIS H 3 179 ? 37.829 56.668 -11.857 1.00 29.03 179 HIS B C 1
ATOM 6672 O O . HIS H 3 179 ? 37.569 57.776 -12.327 1.00 28.89 179 HIS B O 1
ATOM 6679 N N . LYS H 3 180 ? 37.560 55.537 -12.496 1.00 29.75 180 LYS B N 1
ATOM 6680 C CA . LYS H 3 180 ? 36.912 55.555 -13.801 1.00 32.37 180 LYS B CA 1
ATOM 6681 C C . LYS H 3 180 ? 35.522 56.158 -13.625 1.00 32.28 180 LYS B C 1
ATOM 6682 O O . LYS H 3 180 ? 35.121 57.040 -14.379 1.00 32.09 180 LYS B O 1
ATOM 6688 N N . ASP H 3 181 ? 34.794 55.678 -12.619 1.00 32.50 181 ASP B N 1
ATOM 6689 C CA . ASP H 3 181 ? 33.451 56.178 -12.345 1.00 32.11 181 ASP B CA 1
ATOM 6690 C C . ASP H 3 181 ? 33.438 57.699 -12.158 1.00 31.94 181 ASP B C 1
ATOM 6691 O O . ASP H 3 181 ? 32.532 58.379 -12.637 1.00 31.50 181 ASP B O 1
ATOM 6696 N N . LEU H 3 182 ? 34.441 58.235 -11.467 1.00 28.96 182 LEU B N 1
ATOM 6697 C CA . LEU H 3 182 ? 34.501 59.671 -11.234 1.00 28.10 182 LEU B CA 1
ATOM 6698 C C . LEU H 3 182 ? 34.867 60.466 -12.477 1.00 29.37 182 LEU B C 1
ATOM 6699 O O . LEU H 3 182 ? 34.342 61.560 -12.701 1.00 27.95 182 LEU B O 1
ATOM 6704 N N . LEU H 3 183 ? 35.781 59.928 -13.278 1.00 30.96 183 LEU B N 1
ATOM 6705 C CA . LEU H 3 183 ? 36.187 60.608 -14.497 1.00 32.42 183 LEU B CA 1
ATOM 6706 C C . LEU H 3 183 ? 34.991 60.689 -15.431 1.00 33.12 183 LEU B C 1
ATOM 6707 O O . LEU H 3 183 ? 34.769 61.715 -16.059 1.00 33.35 183 LEU B O 1
ATOM 6712 N N . ARG H 3 184 ? 34.207 59.617 -15.490 1.00 34.06 184 ARG B N 1
ATOM 6713 C CA . ARG H 3 184 ? 33.021 59.579 -16.339 1.00 35.38 184 ARG B CA 1
ATOM 6714 C C . ARG H 3 184 ? 31.956 60.595 -15.935 1.00 35.82 184 ARG B C 1
ATOM 6715 O O . ARG H 3 184 ? 31.403 61.281 -16.788 1.00 37.41 184 ARG B O 1
ATOM 6723 N N . LEU H 3 185 ? 31.665 60.699 -14.641 1.00 33.95 185 LEU B N 1
ATOM 6724 C CA . LEU H 3 185 ? 30.634 61.621 -14.192 1.00 32.24 185 LEU B CA 1
ATOM 6725 C C . LEU H 3 185 ? 31.084 63.077 -14.118 1.00 32.05 185 LEU B C 1
ATOM 6726 O O . LEU H 3 185 ? 30.268 63.983 -14.252 1.00 30.26 185 LEU B O 1
ATOM 6731 N N . SER H 3 186 ? 32.375 63.312 -13.916 1.00 30.26 186 SER B N 1
ATOM 6732 C CA . SER H 3 186 ? 32.867 64.684 -13.844 1.00 30.23 186 SER B CA 1
ATOM 6733 C C . SER H 3 186 ? 33.205 65.241 -15.233 1.00 29.32 186 SER B C 1
ATOM 6734 O O . SER H 3 186 ? 33.230 66.454 -15.432 1.00 30.37 186 SER B O 1
ATOM 6737 N N . HIS H 3 187 ? 33.471 64.358 -16.187 1.00 30.26 187 HIS B N 1
ATOM 6738 C CA . HIS H 3 187 ? 33.791 64.777 -17.551 1.00 30.61 187 HIS B CA 1
ATOM 6739 C C . HIS H 3 187 ? 35.011 65.685 -17.547 1.00 31.40 187 HIS B C 1
ATOM 6740 O O . HIS H 3 187 ? 35.102 66.635 -18.325 1.00 32.15 187 HIS B O 1
ATOM 6747 N N . ILE H 3 188 ? 35.950 65.377 -16.659 1.00 31.22 188 ILE B N 1
ATOM 6748 C CA . ILE H 3 188 ? 37.178 66.141 -16.512 1.00 31.54 188 ILE B CA 1
ATOM 6749 C C . ILE H 3 188 ? 37.963 66.319 -17.810 1.00 34.55 188 ILE B C 1
ATOM 6750 O O . ILE H 3 188 ? 37.964 65.448 -18.680 1.00 34.20 188 ILE B O 1
ATOM 6755 N N . LYS H 3 189 ? 38.639 67.456 -17.917 1.00 35.90 189 LYS B N 1
ATOM 6756 C CA . LYS H 3 189 ? 39.487 67.756 -19.059 1.00 38.55 189 LYS B CA 1
ATOM 6757 C C . LYS H 3 189 ? 40.875 67.977 -18.462 1.00 38.55 189 LYS B C 1
ATOM 6758 O O . LYS H 3 189 ? 41.138 69.013 -17.850 1.00 37.91 189 LYS B O 1
ATOM 6764 N N . PRO H 3 190 ? 41.775 66.994 -18.622 1.00 38.33 190 PRO B N 1
ATOM 6765 C CA . PRO H 3 190 ? 43.143 67.060 -18.099 1.00 40.16 190 PRO B CA 1
ATOM 6766 C C . PRO H 3 190 ? 43.824 68.398 -18.355 1.00 41.46 190 PRO B C 1
ATOM 6767 O O . PRO H 3 190 ? 43.632 69.002 -19.404 1.00 43.36 190 PRO B O 1
ATOM 6771 N N . ALA H 3 191 ? 44.616 68.860 -17.392 1.00 42.71 191 ALA B N 1
ATOM 6772 C CA . ALA H 3 191 ? 45.313 70.139 -17.527 1.00 43.98 191 ALA B CA 1
ATOM 6773 C C . ALA H 3 191 ? 46.661 70.024 -18.243 1.00 44.19 191 ALA B C 1
ATOM 6774 O O . ALA H 3 191 ? 47.204 71.022 -18.712 1.00 43.33 191 ALA B O 1
ATOM 6776 N N . ASN H 3 192 ? 47.203 68.815 -18.323 1.00 45.37 192 ASN B N 1
ATOM 6777 C CA . ASN H 3 192 ? 48.484 68.624 -18.989 1.00 46.24 192 ASN B CA 1
ATOM 6778 C C . ASN H 3 192 ? 48.715 67.194 -19.448 1.00 46.42 192 ASN B C 1
ATOM 6779 O O . ASN H 3 192 ? 47.945 66.289 -19.124 1.00 46.19 192 ASN B O 1
ATOM 6784 N N . GLU H 3 193 ? 49.786 67.012 -20.214 1.00 47.97 193 GLU B N 1
ATOM 6785 C CA . GLU H 3 193 ? 50.155 65.718 -20.770 1.00 47.78 193 GLU B CA 1
ATOM 6786 C C . GLU H 3 193 ? 50.101 64.583 -19.754 1.00 44.78 193 GLU B C 1
ATOM 6787 O O . GLU H 3 193 ? 49.441 63.573 -19.982 1.00 42.17 193 GLU B O 1
ATOM 6793 N N . GLY H 3 194 ? 50.811 64.745 -18.642 1.00 43.65 194 GLY B N 1
ATOM 6794 C CA . GLY H 3 194 ? 50.814 63.713 -17.617 1.00 42.87 194 GLY B CA 1
ATOM 6795 C C . GLY H 3 194 ? 49.401 63.318 -17.222 1.00 40.78 194 GLY B C 1
ATOM 6796 O O . GLY H 3 194 ? 49.030 62.142 -17.270 1.00 39.65 194 GLY B O 1
ATOM 6797 N N . LEU H 3 195 ? 48.614 64.315 -16.830 1.00 40.03 195 LEU B N 1
ATOM 6798 C CA . LEU H 3 195 ? 47.226 64.108 -16.434 1.00 38.48 195 LEU B CA 1
ATOM 6799 C C . LEU H 3 195 ? 46.458 63.354 -17.506 1.00 37.41 195 LEU B C 1
ATOM 6800 O O . LEU H 3 195 ? 45.684 62.448 -17.204 1.00 35.76 195 LEU B O 1
ATOM 6805 N N . THR H 3 196 ? 46.665 63.736 -18.762 1.00 37.57 196 THR B N 1
ATOM 6806 C CA . THR H 3 196 ? 45.988 63.063 -19.860 1.00 37.84 196 THR B CA 1
ATOM 6807 C C . THR H 3 196 ? 46.363 61.585 -19.863 1.00 37.50 196 THR B C 1
ATOM 6808 O O . THR H 3 196 ? 45.510 60.720 -20.091 1.00 37.92 196 THR B O 1
ATOM 6812 N N . MET H 3 197 ? 47.638 61.296 -19.604 1.00 36.55 197 MET B N 1
ATOM 6813 C CA . MET H 3 197 ? 48.115 59.916 -19.585 1.00 35.01 197 MET B CA 1
ATOM 6814 C C . MET H 3 197 ? 47.417 59.142 -18.474 1.00 33.98 197 MET B C 1
ATOM 6815 O O . MET H 3 197 ? 46.888 58.050 -18.697 1.00 34.45 197 MET B O 1
ATOM 6820 N N . VAL H 3 198 ? 47.397 59.714 -17.279 1.00 33.77 198 VAL B N 1
ATOM 6821 C CA . VAL H 3 198 ? 46.751 59.046 -16.160 1.00 34.15 198 VAL B CA 1
ATOM 6822 C C . VAL H 3 198 ? 45.263 58.846 -16.431 1.00 33.97 198 VAL B C 1
ATOM 6823 O O . VAL H 3 198 ? 44.727 57.761 -16.198 1.00 34.64 198 VAL B O 1
ATOM 6827 N N . ALA H 3 199 ? 44.597 59.887 -16.927 1.00 33.42 199 ALA B N 1
ATOM 6828 C CA . ALA H 3 199 ? 43.167 59.796 -17.213 1.00 34.37 199 ALA B CA 1
ATOM 6829 C C . ALA H 3 199 ? 42.936 58.672 -18.199 1.00 33.66 199 ALA B C 1
ATOM 6830 O O . ALA H 3 199 ? 42.010 57.868 -18.051 1.00 33.00 199 ALA B O 1
ATOM 6832 N N . LYS H 3 200 ? 43.801 58.619 -19.205 1.00 35.41 200 LYS B N 1
ATOM 6833 C CA . LYS H 3 200 ? 43.712 57.600 -20.238 1.00 37.76 200 LYS B CA 1
ATOM 6834 C C . LYS H 3 200 ? 43.871 56.220 -19.611 1.00 36.70 200 LYS B C 1
ATOM 6835 O O . LYS H 3 200 ? 43.063 55.320 -19.854 1.00 36.54 200 LYS B O 1
ATOM 6841 N N . TYR H 3 201 ? 44.907 56.063 -18.792 1.00 37.43 201 TYR B N 1
ATOM 6842 C CA . TYR H 3 201 ? 45.160 54.791 -18.112 1.00 39.08 201 TYR B CA 1
ATOM 6843 C C . TYR H 3 201 ? 43.964 54.365 -17.269 1.00 38.17 201 TYR B C 1
ATOM 6844 O O . TYR H 3 201 ? 43.549 53.208 -17.304 1.00 37.37 201 TYR B O 1
ATOM 6853 N N . VAL H 3 202 ? 43.417 55.307 -16.510 1.00 38.34 202 VAL B N 1
ATOM 6854 C CA . VAL H 3 202 ? 42.278 55.030 -15.644 1.00 41.25 202 VAL B CA 1
ATOM 6855 C C . VAL H 3 202 ? 40.999 54.708 -16.413 1.00 43.17 202 VAL B C 1
ATOM 6856 O O . VAL H 3 202 ? 40.191 53.889 -15.976 1.00 41.06 202 VAL B O 1
ATOM 6860 N N . SER H 3 203 ? 40.823 55.350 -17.561 1.00 46.39 203 SER B N 1
ATOM 6861 C CA . SER H 3 203 ? 39.624 55.153 -18.366 1.00 50.59 203 SER B CA 1
ATOM 6862 C C . SER H 3 203 ? 39.619 53.916 -19.256 1.00 52.42 203 SER B C 1
ATOM 6863 O O . SER H 3 203 ? 38.723 53.083 -19.164 1.00 52.35 203 SER B O 1
ATOM 6866 N N . LYS H 3 204 ? 40.622 53.796 -20.115 1.00 55.31 204 LYS B N 1
ATOM 6867 C CA . LYS H 3 204 ? 40.687 52.679 -21.046 1.00 58.80 204 LYS B CA 1
ATOM 6868 C C . LYS H 3 204 ? 41.514 51.485 -20.578 1.00 60.89 204 LYS B C 1
ATOM 6869 O O . LYS H 3 204 ? 41.002 50.366 -20.486 1.00 61.54 204 LYS B O 1
ATOM 6875 N N . GLY H 3 205 ? 42.792 51.715 -20.295 1.00 62.09 205 GLY B N 1
ATOM 6876 C CA . GLY H 3 205 ? 43.645 50.630 -19.845 1.00 63.21 205 GLY B CA 1
ATOM 6877 C C . GLY H 3 205 ? 45.124 50.887 -20.057 1.00 64.82 205 GLY B C 1
ATOM 6878 O O . GLY H 3 205 ? 45.515 51.907 -20.632 1.00 64.49 205 GLY B O 1
ATOM 6879 N N . TRP H 3 206 ? 45.952 49.954 -19.593 1.00 65.64 206 TRP B N 1
ATOM 6880 C CA . TRP H 3 206 ? 47.398 50.078 -19.723 1.00 66.89 206 TRP B CA 1
ATOM 6881 C C . TRP H 3 206 ? 47.867 50.116 -21.178 1.00 68.40 206 TRP B C 1
ATOM 6882 O O . TRP H 3 206 ? 48.538 51.063 -21.594 1.00 67.91 206 TRP B O 1
ATOM 6893 N N . LYS H 3 207 ? 47.525 49.083 -21.941 1.00 70.76 207 LYS B N 1
ATOM 6894 C CA . LYS H 3 207 ? 47.924 49.013 -23.344 1.00 73.79 207 LYS B CA 1
ATOM 6895 C C . LYS H 3 207 ? 47.581 50.340 -23.990 1.00 74.40 207 LYS B C 1
ATOM 6896 O O . LYS H 3 207 ? 48.433 51.013 -24.572 1.00 73.92 207 LYS B O 1
ATOM 6902 N N . GLU H 3 208 ? 46.310 50.700 -23.862 1.00 75.54 208 GLU B N 1
ATOM 6903 C CA . GLU H 3 208 ? 45.774 51.926 -24.421 1.00 76.94 208 GLU B CA 1
ATOM 6904 C C . GLU H 3 208 ? 46.691 53.126 -24.198 1.00 77.72 208 GLU B C 1
ATOM 6905 O O . GLU H 3 208 ? 46.771 54.015 -25.046 1.00 78.06 208 GLU B O 1
ATOM 6911 N N . VAL H 3 209 ? 47.391 53.149 -23.067 1.00 77.85 209 VAL B N 1
ATOM 6912 C CA . VAL H 3 209 ? 48.300 54.252 -22.764 1.00 78.41 209 VAL B CA 1
ATOM 6913 C C . VAL H 3 209 ? 49.572 54.172 -23.605 1.00 79.15 209 VAL B C 1
ATOM 6914 O O . VAL H 3 209 ? 50.039 55.179 -24.140 1.00 78.77 209 VAL B O 1
ATOM 6918 N N . GLN H 3 210 ? 50.128 52.969 -23.709 1.00 79.73 210 GLN B N 1
ATOM 6919 C CA . GLN H 3 210 ? 51.348 52.748 -24.480 1.00 80.74 210 GLN B CA 1
ATOM 6920 C C . GLN H 3 210 ? 51.011 52.833 -25.966 1.00 80.92 210 GLN B C 1
ATOM 6921 O O . GLN H 3 210 ? 51.730 53.457 -26.749 1.00 80.49 210 GLN B O 1
ATOM 6927 N N . GLU H 3 211 ? 49.903 52.204 -26.341 1.00 81.52 211 GLU B N 1
ATOM 6928 C CA . GLU H 3 211 ? 49.445 52.204 -27.723 1.00 82.02 211 GLU B CA 1
ATOM 6929 C C . GLU H 3 211 ? 49.255 53.644 -28.189 1.00 81.94 211 GLU B C 1
ATOM 6930 O O . GLU H 3 211 ? 49.621 54.000 -29.309 1.00 82.00 211 GLU B O 1
ATOM 6936 N N . ALA H 3 212 ? 48.691 54.468 -27.312 1.00 81.70 212 ALA B N 1
ATOM 6937 C CA . ALA H 3 212 ? 48.431 55.869 -27.617 1.00 81.56 212 ALA B CA 1
ATOM 6938 C C . ALA H 3 212 ? 49.691 56.724 -27.623 1.00 81.40 212 ALA B C 1
ATOM 6939 O O . ALA H 3 212 ? 49.792 57.679 -28.391 1.00 81.31 212 ALA B O 1
ATOM 6941 N N . TYR H 3 213 ? 50.648 56.385 -26.766 1.00 81.76 213 TYR B N 1
ATOM 6942 C CA . TYR H 3 213 ? 51.886 57.152 -26.687 1.00 81.89 213 TYR B CA 1
ATOM 6943 C C . TYR H 3 213 ? 53.061 56.485 -27.393 1.00 82.62 213 TYR B C 1
ATOM 6944 O O . TYR H 3 213 ? 54.218 56.772 -27.081 1.00 82.92 213 TYR B O 1
ATOM 6953 N N . LYS H 3 214 ? 52.762 55.608 -28.347 1.00 83.20 214 LYS B N 1
ATOM 6954 C CA . LYS H 3 214 ? 53.797 54.900 -29.096 1.00 83.89 214 LYS B CA 1
ATOM 6955 C C . LYS H 3 214 ? 54.902 55.871 -29.513 1.00 84.27 214 LYS B C 1
ATOM 6956 O O . LYS H 3 214 ? 54.818 56.527 -30.551 1.00 83.84 214 LYS B O 1
ATOM 6962 N N . GLU H 3 215 ? 55.932 55.954 -28.677 1.00 85.30 215 GLU B N 1
ATOM 6963 C CA . GLU H 3 215 ? 57.072 56.832 -28.903 1.00 86.18 215 GLU B CA 1
ATOM 6964 C C . GLU H 3 215 ? 56.727 58.218 -29.432 1.00 86.19 215 GLU B C 1
ATOM 6965 O O . GLU H 3 215 ? 56.866 58.497 -30.623 1.00 86.15 215 GLU B O 1
ATOM 6971 N N . LYS H 3 216 ? 56.272 59.078 -28.529 1.00 86.49 216 LYS B N 1
ATOM 6972 C CA . LYS H 3 216 ? 55.936 60.457 -28.857 1.00 87.02 216 LYS B CA 1
ATOM 6973 C C . LYS H 3 216 ? 56.862 61.274 -27.965 1.00 87.61 216 LYS B C 1
ATOM 6974 O O . LYS H 3 216 ? 57.419 60.732 -27.011 1.00 87.88 216 LYS B O 1
ATOM 6980 N N . GLU H 3 217 ? 57.046 62.556 -28.265 1.00 88.72 217 GLU B N 1
ATOM 6981 C CA . GLU H 3 217 ? 57.933 63.383 -27.447 1.00 89.10 217 GLU B CA 1
ATOM 6982 C C . GLU H 3 217 ? 57.466 63.413 -26.000 1.00 88.89 217 GLU B C 1
ATOM 6983 O O . GLU H 3 217 ? 56.780 64.344 -25.577 1.00 89.09 217 GLU B O 1
ATOM 6989 N N . LEU H 3 218 ? 57.845 62.389 -25.244 1.00 87.93 218 LEU B N 1
ATOM 6990 C CA . LEU H 3 218 ? 57.464 62.295 -23.846 1.00 87.07 218 LEU B CA 1
ATOM 6991 C C . LEU H 3 218 ? 58.489 63.015 -22.982 1.00 86.68 218 LEU B C 1
ATOM 6992 O O . LEU H 3 218 ? 59.576 62.494 -22.732 1.00 87.92 218 LEU B O 1
ATOM 6997 N N . SER H 3 219 ? 58.138 64.213 -22.532 1.00 85.22 219 SER B N 1
ATOM 6998 C CA . SER H 3 219 ? 59.027 65.012 -21.697 1.00 84.03 219 SER B CA 1
ATOM 6999 C C . SER H 3 219 ? 59.625 64.175 -20.569 1.00 82.72 219 SER B C 1
ATOM 7000 O O . SER H 3 219 ? 59.095 63.120 -20.219 1.00 82.84 219 SER B O 1
ATOM 7003 N N . PRO H 3 220 ? 60.745 64.635 -19.988 1.00 81.45 220 PRO B N 1
ATOM 7004 C CA . PRO H 3 220 ? 61.402 63.912 -18.894 1.00 80.41 220 PRO B CA 1
ATOM 7005 C C . PRO H 3 220 ? 60.558 63.852 -17.619 1.00 79.00 220 PRO B C 1
ATOM 7006 O O . PRO H 3 220 ? 61.087 63.730 -16.514 1.00 78.67 220 PRO B O 1
ATOM 7010 N N . GLU H 3 221 ? 59.243 63.946 -17.787 1.00 77.41 221 GLU B N 1
ATOM 7011 C CA . GLU H 3 221 ? 58.309 63.889 -16.669 1.00 75.12 221 GLU B CA 1
ATOM 7012 C C . GLU H 3 221 ? 57.221 62.876 -16.993 1.00 72.15 221 GLU B C 1
ATOM 7013 O O . GLU H 3 221 ? 56.889 62.019 -16.173 1.00 71.58 221 GLU B O 1
ATOM 7019 N N . THR H 3 222 ? 56.667 62.983 -18.195 1.00 68.17 222 THR B N 1
ATOM 7020 C CA . THR H 3 222 ? 55.619 62.070 -18.629 1.00 64.89 222 THR B CA 1
ATOM 7021 C C . THR H 3 222 ? 56.209 60.681 -18.872 1.00 62.54 222 THR B C 1
ATOM 7022 O O . THR H 3 222 ? 55.480 59.695 -18.987 1.00 61.12 222 THR B O 1
ATOM 7026 N N . GLU H 3 223 ? 57.534 60.604 -18.947 1.00 59.95 223 GLU B N 1
ATOM 7027 C CA . GLU H 3 223 ? 58.193 59.322 -19.153 1.00 57.73 223 GLU B CA 1
ATOM 7028 C C . GLU H 3 223 ? 58.254 58.554 -17.842 1.00 54.61 223 GLU B C 1
ATOM 7029 O O . GLU H 3 223 ? 58.078 57.337 -17.824 1.00 54.12 223 GLU B O 1
ATOM 7035 N N . LYS H 3 224 ? 58.505 59.266 -16.748 1.00 52.24 224 LYS B N 1
ATOM 7036 C CA . LYS H 3 224 ? 58.563 58.634 -15.435 1.00 51.49 224 LYS B CA 1
ATOM 7037 C C . LYS H 3 224 ? 57.210 58.011 -15.115 1.00 48.44 224 LYS B C 1
ATOM 7038 O O . LYS H 3 224 ? 57.131 56.898 -14.596 1.00 48.87 224 LYS B O 1
ATOM 7044 N N . VAL H 3 225 ? 56.150 58.744 -15.438 1.00 45.83 225 VAL B N 1
ATOM 7045 C CA . VAL H 3 225 ? 54.784 58.301 -15.202 1.00 42.43 225 VAL B CA 1
ATOM 7046 C C . VAL H 3 225 ? 54.477 57.041 -16.002 1.00 40.29 225 VAL B C 1
ATOM 7047 O O . VAL H 3 225 ? 53.847 56.108 -15.503 1.00 39.82 225 VAL B O 1
ATOM 7051 N N . LEU H 3 226 ? 54.927 57.013 -17.248 1.00 38.89 226 LEU B N 1
ATOM 7052 C CA . LEU H 3 226 ? 54.698 55.858 -18.103 1.00 38.27 226 LEU B CA 1
ATOM 7053 C C . LEU H 3 226 ? 55.426 54.645 -17.519 1.00 36.77 226 LEU B C 1
ATOM 7054 O O . LEU H 3 226 ? 54.845 53.565 -17.384 1.00 35.91 226 LEU B O 1
ATOM 7059 N N . LYS H 3 227 ? 56.698 54.830 -17.166 1.00 35.05 227 LYS B N 1
ATOM 7060 C CA . LYS H 3 227 ? 57.485 53.746 -16.581 1.00 34.52 227 LYS B CA 1
ATOM 7061 C C . LYS H 3 227 ? 56.856 53.292 -15.268 1.00 31.05 227 LYS B C 1
ATOM 7062 O O . LYS H 3 227 ? 56.780 52.094 -14.983 1.00 29.05 227 LYS B O 1
ATOM 7068 N N . TYR H 3 228 ? 56.396 54.252 -14.471 1.00 31.17 228 TYR B N 1
ATOM 7069 C CA . TYR H 3 228 ? 55.783 53.915 -13.194 1.00 31.55 228 TYR B CA 1
ATOM 7070 C C . TYR H 3 228 ? 54.550 53.053 -13.406 1.00 30.90 228 TYR B C 1
ATOM 7071 O O . TYR H 3 228 ? 54.439 51.969 -12.832 1.00 31.27 228 TYR B O 1
ATOM 7080 N N . LEU H 3 229 ? 53.634 53.524 -14.247 1.00 32.21 229 LEU B N 1
ATOM 7081 C CA . LEU H 3 229 ? 52.413 52.783 -14.542 1.00 32.35 229 LEU B CA 1
ATOM 7082 C C . LEU H 3 229 ? 52.763 51.399 -15.069 1.00 32.54 229 LEU B C 1
ATOM 7083 O O . LEU H 3 229 ? 52.122 50.406 -14.714 1.00 30.05 229 LEU B O 1
ATOM 7088 N N . GLU H 3 230 ? 53.782 51.349 -15.924 1.00 32.73 230 GLU B N 1
ATOM 7089 C CA . GLU H 3 230 ? 54.248 50.100 -16.516 1.00 33.36 230 GLU B CA 1
ATOM 7090 C C . GLU H 3 230 ? 54.649 49.125 -15.410 1.00 32.28 230 GLU B C 1
ATOM 7091 O O . GLU H 3 230 ? 54.301 47.946 -15.455 1.00 31.75 230 GLU B O 1
ATOM 7097 N N . ALA H 3 231 ? 55.373 49.631 -14.414 1.00 31.16 231 ALA B N 1
ATOM 7098 C CA . ALA H 3 231 ? 55.814 48.814 -13.285 1.00 29.75 231 ALA B CA 1
ATOM 7099 C C . ALA H 3 231 ? 54.635 48.270 -12.468 1.00 30.10 231 ALA B C 1
ATOM 7100 O O . ALA H 3 231 ? 54.657 47.120 -12.023 1.00 29.39 231 ALA B O 1
ATOM 7102 N N . THR H 3 232 ? 53.602 49.083 -12.274 1.00 30.01 232 THR B N 1
ATOM 7103 C CA . THR H 3 232 ? 52.466 48.624 -11.483 1.00 30.87 232 THR B CA 1
ATOM 7104 C C . THR H 3 232 ? 51.748 47.491 -12.187 1.00 31.27 232 THR B C 1
ATOM 7105 O O . THR H 3 232 ? 51.137 46.639 -11.541 1.00 30.15 232 THR B O 1
ATOM 7109 N N . GLU H 3 233 ? 51.839 47.475 -13.516 1.00 33.62 233 GLU B N 1
ATOM 7110 C CA . GLU H 3 233 ? 51.201 46.431 -14.313 1.00 34.83 233 GLU B CA 1
ATOM 7111 C C . GLU H 3 233 ? 52.071 45.179 -14.317 1.00 33.73 233 GLU B C 1
ATOM 7112 O O . GLU H 3 233 ? 51.564 44.061 -14.252 1.00 33.50 233 GLU B O 1
ATOM 7118 N N . ARG H 3 234 ? 53.382 45.378 -14.386 1.00 33.69 234 ARG B N 1
ATOM 7119 C CA . ARG H 3 234 ? 54.333 44.268 -14.404 1.00 36.00 234 ARG B CA 1
ATOM 7120 C C . ARG H 3 234 ? 54.364 43.474 -13.091 1.00 36.58 234 ARG B C 1
ATOM 7121 O O . ARG H 3 234 ? 54.508 42.247 -13.091 1.00 35.42 234 ARG B O 1
ATOM 7129 N N . VAL H 3 235 ? 54.209 44.168 -11.972 1.00 37.07 235 VAL B N 1
ATOM 7130 C CA . VAL H 3 235 ? 54.244 43.504 -10.677 1.00 39.83 235 VAL B CA 1
ATOM 7131 C C . VAL H 3 235 ? 53.074 42.534 -10.482 1.00 42.19 235 VAL B C 1
ATOM 7132 O O . VAL H 3 235 ? 53.184 41.560 -9.739 1.00 41.58 235 VAL B O 1
ATOM 7136 N N . LYS H 3 236 ? 51.962 42.787 -11.163 1.00 44.97 236 LYS B N 1
ATOM 7137 C CA . LYS H 3 236 ? 50.793 41.924 -11.036 1.00 47.89 236 LYS B CA 1
ATOM 7138 C C . LYS H 3 236 ? 50.780 40.758 -12.024 1.00 49.03 236 LYS B C 1
ATOM 7139 O O . LYS H 3 236 ? 49.872 39.926 -11.996 1.00 48.76 236 LYS B O 1
ATOM 7145 N N . ARG H 3 237 ? 51.789 40.682 -12.884 1.00 49.82 237 ARG B N 1
ATOM 7146 C CA . ARG H 3 237 ? 51.842 39.607 -13.871 1.00 51.88 237 ARG B CA 1
ATOM 7147 C C . ARG H 3 237 ? 53.020 38.659 -13.698 1.00 51.31 237 ARG B C 1
ATOM 7148 O O . ARG H 3 237 ? 52.912 37.464 -13.971 1.00 51.23 237 ARG B O 1
ATOM 7156 N N . THR H 3 238 ? 54.148 39.188 -13.250 1.00 51.34 238 THR B N 1
ATOM 7157 C CA . THR H 3 238 ? 55.326 38.361 -13.061 1.00 51.17 238 THR B CA 1
ATOM 7158 C C . THR H 3 238 ? 55.159 37.384 -11.915 1.00 52.47 238 THR B C 1
ATOM 7159 O O . THR H 3 238 ? 54.565 37.708 -10.887 1.00 52.32 238 THR B O 1
ATOM 7163 N N . LYS H 3 239 ? 55.689 36.183 -12.101 1.00 53.96 239 LYS B N 1
ATOM 7164 C CA . LYS H 3 239 ? 55.625 35.161 -11.070 1.00 55.81 239 LYS B CA 1
ATOM 7165 C C . LYS H 3 239 ? 57.045 34.877 -10.598 1.00 54.83 239 LYS B C 1
ATOM 7166 O O . LYS H 3 239 ? 57.431 33.737 -10.364 1.00 54.94 239 LYS B O 1
ATOM 7172 N N . ASP H 3 240 ? 57.814 35.952 -10.470 1.00 53.52 240 ASP B N 1
ATOM 7173 C CA . ASP H 3 240 ? 59.195 35.892 -10.022 1.00 51.21 240 ASP B CA 1
ATOM 7174 C C . ASP H 3 240 ? 59.316 36.772 -8.774 1.00 49.57 240 ASP B C 1
ATOM 7175 O O . ASP H 3 240 ? 59.178 37.993 -8.846 1.00 47.64 240 ASP B O 1
ATOM 7180 N N . GLU H 3 241 ? 59.572 36.141 -7.635 1.00 48.06 241 GLU B N 1
ATOM 7181 C CA . GLU H 3 241 ? 59.696 36.847 -6.367 1.00 47.58 241 GLU B CA 1
ATOM 7182 C C . GLU H 3 241 ? 60.742 37.968 -6.371 1.00 46.25 241 GLU B C 1
ATOM 7183 O O . GLU H 3 241 ? 60.463 39.078 -5.906 1.00 44.13 241 GLU B O 1
ATOM 7189 N N . LEU H 3 242 ? 61.940 37.685 -6.883 1.00 43.92 242 LEU B N 1
ATOM 7190 C CA . LEU H 3 242 ? 62.996 38.697 -6.912 1.00 43.28 242 LEU B CA 1
ATOM 7191 C C . LEU H 3 242 ? 62.633 39.890 -7.776 1.00 41.03 242 LEU B C 1
ATOM 7192 O O . LEU H 3 242 ? 62.975 41.028 -7.446 1.00 40.37 242 LEU B O 1
ATOM 7197 N N . GLU H 3 243 ? 61.956 39.634 -8.890 1.00 38.97 243 GLU B N 1
ATOM 7198 C CA . GLU H 3 243 ? 61.557 40.723 -9.772 1.00 37.60 243 GLU B CA 1
ATOM 7199 C C . GLU H 3 243 ? 60.632 41.668 -9.006 1.00 33.08 243 GLU B C 1
ATOM 7200 O O . GLU H 3 243 ? 60.782 42.882 -9.075 1.00 33.90 243 GLU B O 1
ATOM 7206 N N . ILE H 3 244 ? 59.690 41.105 -8.258 1.00 32.13 244 ILE B N 1
ATOM 7207 C CA . ILE H 3 244 ? 58.756 41.915 -7.480 1.00 30.52 244 ILE B CA 1
ATOM 7208 C C . ILE H 3 244 ? 59.537 42.747 -6.469 1.00 29.61 244 ILE B C 1
ATOM 7209 O O . ILE H 3 244 ? 59.295 43.946 -6.305 1.00 27.68 244 ILE B O 1
ATOM 7214 N N . ILE H 3 245 ? 60.490 42.099 -5.811 1.00 28.93 245 ILE B N 1
ATOM 7215 C CA . ILE H 3 245 ? 61.329 42.754 -4.820 1.00 31.26 245 ILE B CA 1
ATOM 7216 C C . ILE H 3 245 ? 62.126 43.875 -5.475 1.00 31.28 245 ILE B C 1
ATOM 7217 O O . ILE H 3 245 ? 62.283 44.951 -4.898 1.00 32.28 245 ILE B O 1
ATOM 7222 N N . HIS H 3 246 ? 62.606 43.633 -6.692 1.00 31.64 246 HIS B N 1
ATOM 7223 C CA . HIS H 3 246 ? 63.375 44.644 -7.412 1.00 32.26 246 HIS B CA 1
ATOM 7224 C C . HIS H 3 246 ? 62.469 45.775 -7.885 1.00 31.79 246 HIS B C 1
ATOM 7225 O O . HIS H 3 246 ? 62.891 46.926 -7.956 1.00 32.00 246 HIS B O 1
ATOM 7232 N N . LEU H 3 247 ? 61.223 45.448 -8.212 1.00 30.62 247 LEU B N 1
ATOM 7233 C CA . LEU H 3 247 ? 60.276 46.466 -8.657 1.00 30.21 247 LEU B CA 1
ATOM 7234 C C . LEU H 3 247 ? 59.901 47.342 -7.465 1.00 29.67 247 LEU B C 1
ATOM 7235 O O . LEU H 3 247 ? 59.898 48.574 -7.568 1.00 29.67 247 LEU B O 1
ATOM 7240 N N . ILE H 3 248 ? 59.608 46.703 -6.334 1.00 28.78 248 ILE B N 1
ATOM 7241 C CA . ILE H 3 248 ? 59.265 47.430 -5.114 1.00 30.19 248 ILE B CA 1
ATOM 7242 C C . ILE H 3 248 ? 60.399 48.385 -4.765 1.00 32.28 248 ILE B C 1
ATOM 7243 O O . ILE H 3 248 ? 60.162 49.563 -4.491 1.00 33.82 248 ILE B O 1
ATOM 7248 N N . ASP H 3 249 ? 61.628 47.868 -4.780 1.00 33.84 249 ASP B N 1
ATOM 7249 C CA . ASP H 3 249 ? 62.817 48.663 -4.477 1.00 36.90 249 ASP B CA 1
ATOM 7250 C C . ASP H 3 249 ? 62.954 49.910 -5.353 1.00 35.82 249 ASP B C 1
ATOM 7251 O O . ASP H 3 249 ? 63.165 51.007 -4.849 1.00 37.40 249 ASP B O 1
ATOM 7256 N N . GLU H 3 250 ? 62.840 49.740 -6.666 1.00 34.56 250 GLU B N 1
ATOM 7257 C CA . GLU H 3 250 ? 63.000 50.866 -7.589 1.00 35.39 250 GLU B CA 1
ATOM 7258 C C . GLU H 3 250 ? 61.838 51.861 -7.697 1.00 33.95 250 GLU B C 1
ATOM 7259 O O . GLU H 3 250 ? 62.064 53.069 -7.767 1.00 32.33 250 GLU B O 1
ATOM 7265 N N . TYR H 3 251 ? 60.606 51.361 -7.720 1.00 32.21 251 TYR B N 1
ATOM 7266 C CA . TYR H 3 251 ? 59.444 52.238 -7.845 1.00 33.25 251 TYR B CA 1
ATOM 7267 C C . TYR H 3 251 ? 58.703 52.517 -6.541 1.00 32.38 251 TYR B C 1
ATOM 7268 O O . TYR H 3 251 ? 57.661 53.172 -6.540 1.00 33.49 251 TYR B O 1
ATOM 7277 N N . ARG H 3 252 ? 59.242 52.021 -5.434 1.00 32.92 252 ARG B N 1
ATOM 7278 C CA . ARG H 3 252 ? 58.638 52.233 -4.128 1.00 34.34 252 ARG B CA 1
ATOM 7279 C C . ARG H 3 252 ? 57.174 51.802 -4.074 1.00 32.99 252 ARG B C 1
ATOM 7280 O O . ARG H 3 252 ? 56.343 52.467 -3.454 1.00 31.98 252 ARG B O 1
ATOM 7288 N N . LEU H 3 253 ? 56.861 50.687 -4.723 1.00 32.04 253 LEU B N 1
ATOM 7289 C CA . LEU H 3 253 ? 55.496 50.175 -4.722 1.00 30.87 253 LEU B CA 1
ATOM 7290 C C . LEU H 3 253 ? 55.119 49.778 -3.301 1.00 30.09 253 LEU B C 1
ATOM 7291 O O . LEU H 3 253 ? 55.979 49.409 -2.499 1.00 29.77 253 LEU B O 1
ATOM 7296 N N . VAL H 3 254 ? 53.832 49.862 -2.988 1.00 28.12 254 VAL B N 1
ATOM 7297 C CA . VAL H 3 254 ? 53.363 49.528 -1.652 1.00 26.65 254 VAL B CA 1
ATOM 7298 C C . VAL H 3 254 ? 52.554 48.243 -1.641 1.00 25.71 254 VAL B C 1
ATOM 7299 O O . VAL H 3 254 ? 52.324 47.637 -2.684 1.00 27.69 254 VAL B O 1
ATOM 7303 N N . ARG H 3 255 ? 52.142 47.828 -0.451 1.00 24.86 255 ARG B N 1
ATOM 7304 C CA . ARG H 3 255 ? 51.359 46.611 -0.272 1.00 26.28 255 ARG B CA 1
ATOM 7305 C C . ARG H 3 255 ? 50.201 46.530 -1.277 1.00 26.43 255 ARG B C 1
ATOM 7306 O O . ARG H 3 255 ? 49.992 45.503 -1.932 1.00 26.57 255 ARG B O 1
ATOM 7314 N N . GLU H 3 256 ? 49.456 47.625 -1.395 1.00 25.98 256 GLU B N 1
ATOM 7315 C CA . GLU H 3 256 ? 48.308 47.689 -2.297 1.00 24.78 256 GLU B CA 1
ATOM 7316 C C . GLU H 3 256 ? 48.600 47.372 -3.769 1.00 24.83 256 GLU B C 1
ATOM 7317 O O . GLU H 3 256 ? 47.698 46.979 -4.502 1.00 26.41 256 GLU B O 1
ATOM 7323 N N . HIS H 3 257 ? 49.845 47.546 -4.206 1.00 22.95 257 HIS B N 1
ATOM 7324 C CA . HIS H 3 257 ? 50.208 47.259 -5.601 1.00 22.84 257 HIS B CA 1
ATOM 7325 C C . HIS H 3 257 ? 50.381 45.760 -5.877 1.00 22.40 257 HIS B C 1
ATOM 7326 O O . HIS H 3 257 ? 50.354 45.328 -7.024 1.00 22.83 257 HIS B O 1
ATOM 7333 N N . LEU H 3 258 ? 50.542 44.970 -4.824 1.00 23.53 258 LEU B N 1
ATOM 7334 C CA . LEU H 3 258 ? 50.778 43.540 -4.981 1.00 24.26 258 LEU B CA 1
ATOM 7335 C C . LEU H 3 258 ? 49.545 42.662 -5.008 1.00 25.80 258 LEU B C 1
ATOM 7336 O O . LEU H 3 258 ? 48.455 43.088 -4.631 1.00 27.56 258 LEU B O 1
ATOM 7341 N N . LEU H 3 259 ? 49.738 41.425 -5.456 1.00 27.21 259 LEU B N 1
ATOM 7342 C CA . LEU H 3 259 ? 48.666 40.443 -5.498 1.00 30.91 259 LEU B CA 1
ATOM 7343 C C . LEU H 3 259 ? 48.604 39.855 -4.102 1.00 32.05 259 LEU B C 1
ATOM 7344 O O . LEU H 3 259 ? 49.634 39.664 -3.455 1.00 32.64 259 LEU B O 1
ATOM 7349 N N . THR H 3 260 ? 47.399 39.576 -3.630 1.00 33.12 260 THR B N 1
ATOM 7350 C CA . THR H 3 260 ? 47.249 39.016 -2.303 1.00 33.38 260 THR B CA 1
ATOM 7351 C C . THR H 3 260 ? 48.155 37.808 -2.104 1.00 34.52 260 THR B C 1
ATOM 7352 O O . THR H 3 260 ? 48.729 37.630 -1.031 1.00 32.74 260 THR B O 1
ATOM 7356 N N . ILE H 3 261 ? 48.303 36.992 -3.145 1.00 34.95 261 ILE B N 1
ATOM 7357 C CA . ILE H 3 261 ? 49.141 35.807 -3.046 1.00 36.35 261 ILE B CA 1
ATOM 7358 C C . ILE H 3 261 ? 50.607 36.173 -2.793 1.00 37.50 261 ILE B C 1
ATOM 7359 O O . ILE H 3 261 ? 51.364 35.367 -2.257 1.00 37.96 261 ILE B O 1
ATOM 7364 N N . HIS H 3 262 ? 51.001 37.392 -3.164 1.00 36.99 262 HIS B N 1
ATOM 7365 C CA . HIS H 3 262 ? 52.375 37.851 -2.946 1.00 36.80 262 HIS B CA 1
ATOM 7366 C C . HIS H 3 262 ? 52.672 38.045 -1.455 1.00 36.22 262 HIS B C 1
ATOM 7367 O O . HIS H 3 262 ? 53.793 37.811 -1.003 1.00 36.87 262 HIS B O 1
ATOM 7374 N N . LEU H 3 263 ? 51.665 38.483 -0.705 1.00 35.00 263 LEU B N 1
ATOM 7375 C CA . LEU H 3 263 ? 51.808 38.753 0.726 1.00 36.61 263 LEU B CA 1
ATOM 7376 C C . LEU H 3 263 ? 52.145 37.572 1.627 1.00 37.22 263 LEU B C 1
ATOM 7377 O O . LEU H 3 263 ? 52.187 37.708 2.847 1.00 37.49 263 LEU B O 1
ATOM 7382 N N . LYS H 3 264 ? 52.387 36.416 1.029 1.00 39.87 264 LYS B N 1
ATOM 7383 C CA . LYS H 3 264 ? 52.727 35.226 1.798 1.00 41.01 264 LYS B CA 1
ATOM 7384 C C . LYS H 3 264 ? 54.247 35.114 1.872 1.00 39.67 264 LYS B C 1
ATOM 7385 O O . LYS H 3 264 ? 54.788 34.272 2.585 1.00 41.10 264 LYS B O 1
ATOM 7391 N N . SER H 3 265 ? 54.926 35.996 1.147 1.00 38.07 265 SER B N 1
ATOM 7392 C CA . SER H 3 265 ? 56.383 36.009 1.089 1.00 36.75 265 SER B CA 1
ATOM 7393 C C . SER H 3 265 ? 57.095 36.936 2.081 1.00 36.95 265 SER B C 1
ATOM 7394 O O . SER H 3 265 ? 56.951 38.165 2.030 1.00 34.85 265 SER B O 1
ATOM 7397 N N . LYS H 3 266 ? 57.883 36.328 2.964 1.00 35.89 266 LYS B N 1
ATOM 7398 C CA . LYS H 3 266 ? 58.650 37.059 3.965 1.00 35.83 266 LYS B CA 1
ATOM 7399 C C . LYS H 3 266 ? 59.609 38.044 3.290 1.00 34.31 266 LYS B C 1
ATOM 7400 O O . LYS H 3 266 ? 59.796 39.172 3.755 1.00 32.67 266 LYS B O 1
ATOM 7406 N N . GLU H 3 267 ? 60.217 37.614 2.191 1.00 33.54 267 GLU B N 1
ATOM 7407 C CA . GLU H 3 267 ? 61.144 38.478 1.476 1.00 33.63 267 GLU B CA 1
ATOM 7408 C C . GLU H 3 267 ? 60.444 39.713 0.919 1.00 30.71 267 GLU B C 1
ATOM 7409 O O . GLU H 3 267 ? 60.956 40.820 1.021 1.00 27.95 267 GLU B O 1
ATOM 7415 N N . ILE H 3 268 ? 59.264 39.528 0.346 1.00 30.14 268 ILE B N 1
ATOM 7416 C CA . ILE H 3 268 ? 58.517 40.662 -0.192 1.00 30.36 268 ILE B CA 1
ATOM 7417 C C . ILE H 3 268 ? 58.128 41.657 0.914 1.00 28.58 268 ILE B C 1
ATOM 7418 O O . ILE H 3 268 ? 58.163 42.868 0.703 1.00 30.10 268 ILE B O 1
ATOM 7423 N N . TRP H 3 269 ? 57.776 41.153 2.095 1.00 29.34 269 TRP B N 1
ATOM 7424 C CA . TRP H 3 269 ? 57.424 42.034 3.201 1.00 29.25 269 TRP B CA 1
ATOM 7425 C C . TRP H 3 269 ? 58.632 42.836 3.665 1.00 30.79 269 TRP B C 1
ATOM 7426 O O . TRP H 3 269 ? 58.509 44.025 3.981 1.00 32.05 269 TRP B O 1
ATOM 7437 N N . LYS H 3 270 ? 59.797 42.192 3.703 1.00 30.35 270 LYS B N 1
ATOM 7438 C CA . LYS H 3 270 ? 61.025 42.871 4.117 1.00 31.28 270 LYS B CA 1
ATOM 7439 C C . LYS H 3 270 ? 61.247 44.050 3.202 1.00 28.44 270 LYS B C 1
ATOM 7440 O O . LYS H 3 270 ? 61.581 45.152 3.642 1.00 29.65 270 LYS B O 1
ATOM 7446 N N . SER H 3 271 ? 61.065 43.802 1.913 1.00 27.58 271 SER B N 1
ATOM 7447 C CA . SER H 3 271 ? 61.241 44.831 0.902 1.00 27.70 271 SER B CA 1
ATOM 7448 C C . SER H 3 271 ? 60.193 45.935 1.077 1.00 26.38 271 SER B C 1
ATOM 7449 O O . SER H 3 271 ? 60.495 47.117 0.894 1.00 26.03 271 SER B O 1
ATOM 7452 N N . LEU H 3 272 ? 58.968 45.546 1.432 1.00 24.48 272 LEU B N 1
ATOM 7453 C CA . LEU H 3 272 ? 57.884 46.512 1.652 1.00 25.79 272 LEU B CA 1
ATOM 7454 C C . LEU H 3 272 ? 58.160 47.385 2.880 1.00 26.08 272 LEU B C 1
ATOM 7455 O O . LEU H 3 272 ? 57.879 48.586 2.874 1.00 23.37 272 LEU B O 1
ATOM 7460 N N . LEU H 3 273 ? 58.704 46.781 3.936 1.00 28.00 273 LEU B N 1
ATOM 7461 C CA . LEU H 3 273 ? 58.994 47.530 5.161 1.00 30.33 273 LEU B CA 1
ATOM 7462 C C . LEU H 3 273 ? 59.916 48.714 4.897 1.00 31.75 273 LEU B C 1
ATOM 7463 O O . LEU H 3 273 ? 59.781 49.766 5.519 1.00 30.42 273 LEU B O 1
ATOM 7468 N N . GLN H 3 274 ? 60.839 48.539 3.959 1.00 34.43 274 GLN B N 1
ATOM 7469 C CA . GLN H 3 274 ? 61.802 49.577 3.620 1.00 38.01 274 GLN B CA 1
ATOM 7470 C C . GLN H 3 274 ? 61.216 50.976 3.470 1.00 38.27 274 GLN B C 1
ATOM 7471 O O . GLN H 3 274 ? 61.762 51.930 4.012 1.00 37.32 274 GLN B O 1
ATOM 7477 N N . ASP H 3 275 ? 60.119 51.109 2.732 1.00 39.41 275 ASP B N 1
ATOM 7478 C CA . ASP H 3 275 ? 59.491 52.418 2.560 1.00 40.76 275 ASP B CA 1
ATOM 7479 C C . ASP H 3 275 ? 58.008 52.410 2.927 1.00 38.06 275 ASP B C 1
ATOM 7480 O O . ASP H 3 275 ? 57.229 53.192 2.385 1.00 37.10 275 ASP B O 1
ATOM 7485 N N . MET H 3 276 ? 57.628 51.534 3.854 1.00 33.97 276 MET B N 1
ATOM 7486 C CA . MET H 3 276 ? 56.237 51.425 4.284 1.00 30.83 276 MET B CA 1
ATOM 7487 C C . MET H 3 276 ? 55.767 52.712 4.969 1.00 30.81 276 MET B C 1
ATOM 7488 O O . MET H 3 276 ? 56.404 53.195 5.904 1.00 30.68 276 MET B O 1
ATOM 7493 N N . PRO H 3 277 ? 54.672 53.314 4.473 1.00 30.51 277 PRO B N 1
ATOM 7494 C CA . PRO H 3 277 ? 54.198 54.539 5.128 1.00 30.14 277 PRO B CA 1
ATOM 7495 C C . PRO H 3 277 ? 53.776 54.244 6.569 1.00 30.34 277 PRO B C 1
ATOM 7496 O O . PRO H 3 277 ? 53.436 53.107 6.913 1.00 30.14 277 PRO B O 1
ATOM 7500 N N . LEU H 3 278 ? 53.802 55.277 7.402 1.00 29.98 278 LEU B N 1
ATOM 7501 C CA . LEU H 3 278 ? 53.492 55.154 8.818 1.00 30.48 278 LEU B CA 1
ATOM 7502 C C . LEU H 3 278 ? 52.217 54.419 9.244 1.00 29.82 278 LEU B C 1
ATOM 7503 O O . LEU H 3 278 ? 52.281 53.522 10.094 1.00 29.99 278 LEU B O 1
ATOM 7508 N N . THR H 3 279 ? 51.062 54.785 8.692 1.00 26.79 279 THR B N 1
ATOM 7509 C CA . THR H 3 279 ? 49.834 54.106 9.091 1.00 25.95 279 THR B CA 1
ATOM 7510 C C . THR H 3 279 ? 49.898 52.629 8.734 1.00 27.19 279 THR B C 1
ATOM 7511 O O . THR H 3 279 ? 49.563 51.767 9.551 1.00 29.54 279 THR B O 1
ATOM 7515 N N . ALA H 3 280 ? 50.329 52.335 7.515 1.00 25.87 280 ALA B N 1
ATOM 7516 C CA . ALA H 3 280 ? 50.432 50.954 7.080 1.00 27.85 280 ALA B CA 1
ATOM 7517 C C . ALA H 3 280 ? 51.345 50.188 8.050 1.00 25.87 280 ALA B C 1
ATOM 7518 O O . ALA H 3 280 ? 51.037 49.068 8.433 1.00 25.43 280 ALA B O 1
ATOM 7520 N N . LEU H 3 281 ? 52.454 50.809 8.450 1.00 26.50 281 LEU B N 1
ATOM 7521 C CA . LEU H 3 281 ? 53.402 50.195 9.385 1.00 27.39 281 LEU B CA 1
ATOM 7522 C C . LEU H 3 281 ? 52.679 49.820 10.680 1.00 27.75 281 LEU B C 1
ATOM 7523 O O . LEU H 3 281 ? 52.740 48.676 11.142 1.00 24.86 281 LEU B O 1
ATOM 7528 N N . LEU H 3 282 ? 51.986 50.799 11.250 1.00 26.84 282 LEU B N 1
ATOM 7529 C CA . LEU H 3 282 ? 51.233 50.607 12.481 1.00 27.87 282 LEU B CA 1
ATOM 7530 C C . LEU H 3 282 ? 50.260 49.436 12.410 1.00 27.19 282 LEU B C 1
ATOM 7531 O O . LEU H 3 282 ? 50.111 48.688 13.374 1.00 29.59 282 LEU B O 1
ATOM 7536 N N . ARG H 3 283 ? 49.594 49.279 11.272 1.00 27.35 283 ARG B N 1
ATOM 7537 C CA . ARG H 3 283 ? 48.610 48.214 11.123 1.00 28.27 283 ARG B CA 1
ATOM 7538 C C . ARG H 3 283 ? 49.132 46.825 10.785 1.00 29.36 283 ARG B C 1
ATOM 7539 O O . ARG H 3 283 ? 48.379 45.846 10.839 1.00 29.39 283 ARG B O 1
ATOM 7547 N N . ASN H 3 284 ? 50.403 46.718 10.430 1.00 28.22 284 ASN B N 1
ATOM 7548 C CA . ASN H 3 284 ? 50.931 45.412 10.066 1.00 29.93 284 ASN B CA 1
ATOM 7549 C C . ASN H 3 284 ? 52.032 44.885 10.984 1.00 30.28 284 ASN B C 1
ATOM 7550 O O . ASN H 3 284 ? 52.758 43.957 10.625 1.00 32.47 284 ASN B O 1
ATOM 7555 N N . LEU H 3 285 ? 52.139 45.461 12.178 1.00 30.13 285 LEU B N 1
ATOM 7556 C CA . LEU H 3 285 ? 53.154 45.030 13.131 1.00 30.69 285 LEU B CA 1
ATOM 7557 C C . LEU H 3 285 ? 53.020 43.547 13.483 1.00 30.46 285 LEU B C 1
ATOM 7558 O O . LEU H 3 285 ? 54.004 42.813 13.461 1.00 31.35 285 LEU B O 1
ATOM 7563 N N . GLY H 3 286 ? 51.809 43.108 13.807 1.00 30.79 286 GLY B N 1
ATOM 7564 C CA . GLY H 3 286 ? 51.607 41.708 14.141 1.00 31.93 286 GLY B CA 1
ATOM 7565 C C . GLY H 3 286 ? 52.043 40.787 13.012 1.00 34.33 286 GLY B C 1
ATOM 7566 O O . GLY H 3 286 ? 52.826 39.850 13.210 1.00 33.07 286 GLY B O 1
ATOM 7567 N N . LYS H 3 287 ? 51.526 41.056 11.818 1.00 34.58 287 LYS B N 1
ATOM 7568 C CA . LYS H 3 287 ? 51.853 40.268 10.638 1.00 34.46 287 LYS B CA 1
ATOM 7569 C C . LYS H 3 287 ? 53.363 40.159 10.439 1.00 33.58 287 LYS B C 1
ATOM 7570 O O . LYS H 3 287 ? 53.902 39.058 10.326 1.00 31.45 287 LYS B O 1
ATOM 7576 N N . MET H 3 288 ? 54.045 41.300 10.397 1.00 32.53 288 MET B N 1
ATOM 7577 C CA . MET H 3 288 ? 55.490 41.303 10.194 1.00 31.99 288 MET B CA 1
ATOM 7578 C C . MET H 3 288 ? 56.280 40.657 11.335 1.00 33.66 288 MET B C 1
ATOM 7579 O O . MET H 3 288 ? 57.420 40.222 11.139 1.00 34.31 288 MET B O 1
ATOM 7584 N N . THR H 3 289 ? 55.682 40.589 12.521 1.00 33.84 289 THR B N 1
ATOM 7585 C CA . THR H 3 289 ? 56.350 39.974 13.662 1.00 36.06 289 THR B CA 1
ATOM 7586 C C . THR H 3 289 ? 56.202 38.462 13.518 1.00 37.49 289 THR B C 1
ATOM 7587 O O . THR H 3 289 ? 57.140 37.707 13.765 1.00 36.99 289 THR B O 1
ATOM 7591 N N . ALA H 3 290 ? 55.017 38.035 13.096 1.00 38.27 290 ALA B N 1
ATOM 7592 C CA . ALA H 3 290 ? 54.722 36.623 12.911 1.00 39.75 290 ALA B CA 1
ATOM 7593 C C . ALA H 3 290 ? 55.594 35.998 11.823 1.00 41.35 290 ALA B C 1
ATOM 7594 O O . ALA H 3 290 ? 56.054 34.867 11.965 1.00 42.79 290 ALA B O 1
ATOM 7596 N N . ASP H 3 291 ? 55.825 36.739 10.744 1.00 42.89 291 ASP B N 1
ATOM 7597 C CA . ASP H 3 291 ? 56.629 36.246 9.628 1.00 43.98 291 ASP B CA 1
ATOM 7598 C C . ASP H 3 291 ? 58.131 36.413 9.855 1.00 43.43 291 ASP B C 1
ATOM 7599 O O . ASP H 3 291 ? 58.940 35.996 9.029 1.00 42.40 291 ASP B O 1
ATOM 7604 N N . SER H 3 292 ? 58.497 37.033 10.969 1.00 42.83 292 SER B N 1
ATOM 7605 C CA . SER H 3 292 ? 59.900 37.246 11.307 1.00 42.50 292 SER B CA 1
ATOM 7606 C C . SER H 3 292 ? 60.610 38.354 10.533 1.00 41.07 292 SER B C 1
ATOM 7607 O O . SER H 3 292 ? 61.838 38.354 10.457 1.00 40.73 292 SER B O 1
ATOM 7610 N N . VAL H 3 293 ? 59.875 39.291 9.942 1.00 39.08 293 VAL B N 1
ATOM 7611 C CA . VAL H 3 293 ? 60.571 40.372 9.253 1.00 38.25 293 VAL B CA 1
ATOM 7612 C C . VAL H 3 293 ? 60.929 41.372 10.357 1.00 37.80 293 VAL B C 1
ATOM 7613 O O . VAL H 3 293 ? 61.819 42.201 10.210 1.00 40.26 293 VAL B O 1
ATOM 7617 N N . LEU H 3 294 ? 60.218 41.266 11.473 1.00 37.74 294 LEU B N 1
ATOM 7618 C CA . LEU H 3 294 ? 60.445 42.102 12.643 1.00 36.90 294 LEU B CA 1
ATOM 7619 C C . LEU H 3 294 ? 60.915 41.128 13.727 1.00 36.88 294 LEU B C 1
ATOM 7620 O O . LEU H 3 294 ? 60.196 40.853 14.685 1.00 34.62 294 LEU B O 1
ATOM 7625 N N . ALA H 3 295 ? 62.126 40.604 13.548 1.00 37.34 295 ALA B N 1
ATOM 7626 C CA . ALA H 3 295 ? 62.709 39.630 14.467 1.00 37.63 295 ALA B CA 1
ATOM 7627 C C . ALA H 3 295 ? 63.282 40.241 15.736 1.00 36.76 295 ALA B C 1
ATOM 7628 O O . ALA H 3 295 ? 63.846 41.329 15.713 1.00 35.71 295 ALA B O 1
ATOM 7630 N N . PRO H 3 296 ? 63.149 39.529 16.864 1.00 38.11 296 PRO B N 1
ATOM 7631 C CA . PRO H 3 296 ? 63.662 40.006 18.152 1.00 37.95 296 PRO B CA 1
ATOM 7632 C C . PRO H 3 296 ? 65.113 40.482 18.031 1.00 39.45 296 PRO B C 1
ATOM 7633 O O . PRO H 3 296 ? 65.920 39.852 17.346 1.00 36.86 296 PRO B O 1
ATOM 7637 N N . ALA H 3 297 ? 65.419 41.608 18.677 1.00 40.13 297 ALA B N 1
ATOM 7638 C CA . ALA H 3 297 ? 66.762 42.184 18.686 1.00 41.05 297 ALA B CA 1
ATOM 7639 C C . ALA H 3 297 ? 67.329 42.584 17.328 1.00 42.58 297 ALA B C 1
ATOM 7640 O O . ALA H 3 297 ? 68.508 42.928 17.227 1.00 44.26 297 ALA B O 1
ATOM 7642 N N . SER H 3 298 ? 66.500 42.554 16.290 1.00 43.49 298 SER B N 1
ATOM 7643 C CA . SER H 3 298 ? 66.942 42.913 14.941 1.00 43.26 298 SER B CA 1
ATOM 7644 C C . SER H 3 298 ? 67.099 44.416 14.759 1.00 44.29 298 SER B C 1
ATOM 7645 O O . SER H 3 298 ? 66.602 45.204 15.561 1.00 45.38 298 SER B O 1
ATOM 7648 N N . SER H 3 299 ? 67.783 44.810 13.690 1.00 44.80 299 SER B N 1
ATOM 7649 C CA . SER H 3 299 ? 67.992 46.221 13.399 1.00 44.63 299 SER B CA 1
ATOM 7650 C C . SER H 3 299 ? 66.721 46.795 12.770 1.00 44.37 299 SER B C 1
ATOM 7651 O O . SER H 3 299 ? 66.497 48.006 12.804 1.00 44.38 299 SER B O 1
ATOM 7654 N N . GLU H 3 300 ? 65.900 45.926 12.185 1.00 42.85 300 GLU B N 1
ATOM 7655 C CA . GLU H 3 300 ? 64.647 46.368 11.583 1.00 42.55 300 GLU B CA 1
ATOM 7656 C C . GLU H 3 300 ? 63.730 46.858 12.694 1.00 40.84 300 GLU B C 1
ATOM 7657 O O . GLU H 3 300 ? 63.065 47.881 12.553 1.00 40.26 300 GLU B O 1
ATOM 7663 N N . VAL H 3 301 ? 63.707 46.123 13.801 1.00 39.34 301 VAL B N 1
ATOM 7664 C CA . VAL H 3 301 ? 62.882 46.483 14.946 1.00 37.70 301 VAL B CA 1
ATOM 7665 C C . VAL H 3 301 ? 63.300 47.834 15.519 1.00 38.10 301 VAL B C 1
ATOM 7666 O O . VAL H 3 301 ? 62.449 48.653 15.865 1.00 37.13 301 VAL B O 1
ATOM 7670 N N . SER H 3 302 ? 64.606 48.068 15.616 1.00 37.94 302 SER B N 1
ATOM 7671 C CA . SER H 3 302 ? 65.100 49.339 16.136 1.00 39.03 302 SER B CA 1
ATOM 7672 C C . SER H 3 302 ? 64.661 50.459 15.210 1.00 37.94 302 SER B C 1
ATOM 7673 O O . SER H 3 302 ? 64.257 51.532 15.658 1.00 38.46 302 SER B O 1
ATOM 7676 N N . SER H 3 303 ? 64.752 50.202 13.913 1.00 37.36 303 SER B N 1
ATOM 7677 C CA . SER H 3 303 ? 64.357 51.190 12.924 1.00 38.01 303 SER B CA 1
ATOM 7678 C C . SER H 3 303 ? 62.874 51.510 13.109 1.00 35.60 303 SER B C 1
ATOM 7679 O O . SER H 3 303 ? 62.479 52.673 13.150 1.00 36.89 303 SER B O 1
ATOM 7682 N N . VAL H 3 304 ? 62.064 50.466 13.225 1.00 33.16 304 VAL B N 1
ATOM 7683 C CA . VAL H 3 304 ? 60.627 50.621 13.424 1.00 33.23 304 VAL B CA 1
ATOM 7684 C C . VAL H 3 304 ? 60.304 51.419 14.694 1.00 33.08 304 VAL B C 1
ATOM 7685 O O . VAL H 3 304 ? 59.424 52.278 14.677 1.00 34.95 304 VAL B O 1
ATOM 7689 N N . CYS H 3 305 ? 61.014 51.137 15.786 1.00 30.92 305 CYS B N 1
ATOM 7690 C CA . CYS H 3 305 ? 60.792 51.841 17.046 1.00 32.67 305 CYS B CA 1
ATOM 7691 C C . CYS H 3 305 ? 61.149 53.314 16.930 1.00 33.61 305 CYS B C 1
ATOM 7692 O O . CYS H 3 305 ? 60.550 54.162 17.597 1.00 32.19 305 CYS B O 1
ATOM 7695 N N . GLU H 3 306 ? 62.126 53.619 16.084 1.00 35.07 306 GLU B N 1
ATOM 7696 C CA . GLU H 3 306 ? 62.538 55.001 15.879 1.00 38.30 306 GLU B CA 1
ATOM 7697 C C . GLU H 3 306 ? 61.466 55.752 15.092 1.00 37.98 306 GLU B C 1
ATOM 7698 O O . GLU H 3 306 ? 61.135 56.899 15.402 1.00 39.02 306 GLU B O 1
ATOM 7704 N N . ARG H 3 307 ? 60.923 55.102 14.070 1.00 37.09 307 ARG B N 1
ATOM 7705 C CA . ARG H 3 307 ? 59.886 55.722 13.259 1.00 36.68 307 ARG B CA 1
ATOM 7706 C C . ARG H 3 307 ? 58.627 55.974 14.085 1.00 36.13 307 ARG B C 1
ATOM 7707 O O . ARG H 3 307 ? 58.056 57.060 14.038 1.00 36.78 307 ARG B O 1
ATOM 7715 N N . LEU H 3 308 ? 58.216 54.973 14.857 1.00 35.84 308 LEU B N 1
ATOM 7716 C CA . LEU H 3 308 ? 57.019 55.080 15.685 1.00 35.93 308 LEU B CA 1
ATOM 7717 C C . LEU H 3 308 ? 57.109 56.130 16.784 1.00 35.97 308 LEU B C 1
ATOM 7718 O O . LEU H 3 308 ? 56.084 56.599 17.274 1.00 37.13 308 LEU B O 1
ATOM 7723 N N . THR H 3 309 ? 58.322 56.498 17.181 1.00 35.68 309 THR B N 1
ATOM 7724 C CA . THR H 3 309 ? 58.472 57.475 18.251 1.00 35.34 309 THR B CA 1
ATOM 7725 C C . THR H 3 309 ? 58.961 58.842 17.798 1.00 34.99 309 THR B C 1
ATOM 7726 O O . THR H 3 309 ? 59.372 59.659 18.615 1.00 35.71 309 THR B O 1
ATOM 7730 N N . ASN H 3 310 ? 58.908 59.094 16.496 1.00 34.60 310 ASN B N 1
ATOM 7731 C CA . ASN H 3 310 ? 59.330 60.381 15.956 1.00 34.55 310 ASN B CA 1
ATOM 7732 C C . ASN H 3 310 ? 58.092 61.275 15.930 1.00 34.80 310 ASN B C 1
ATOM 7733 O O . ASN H 3 310 ? 57.290 61.216 14.993 1.00 31.53 310 ASN B O 1
ATOM 7738 N N . GLU H 3 311 ? 57.947 62.090 16.974 1.00 35.60 311 GLU B N 1
ATOM 7739 C CA . GLU H 3 311 ? 56.805 62.991 17.125 1.00 37.80 311 GLU B CA 1
ATOM 7740 C C . GLU H 3 311 ? 56.492 63.846 15.905 1.00 38.14 311 GLU B C 1
ATOM 7741 O O . GLU H 3 311 ? 55.343 63.931 15.476 1.00 37.53 311 GLU B O 1
ATOM 7747 N N . LYS H 3 312 ? 57.516 64.483 15.355 1.00 40.28 312 LYS B N 1
ATOM 7748 C CA . LYS H 3 312 ? 57.349 65.335 14.190 1.00 41.55 312 LYS B CA 1
ATOM 7749 C C . LYS H 3 312 ? 56.646 64.592 13.052 1.00 40.95 312 LYS B C 1
ATOM 7750 O O . LYS H 3 312 ? 55.681 65.098 12.472 1.00 41.13 312 LYS B O 1
ATOM 7756 N N . LEU H 3 313 ? 57.119 63.390 12.738 1.00 39.35 313 LEU B N 1
ATOM 7757 C CA . LEU H 3 313 ? 56.517 62.611 11.661 1.00 38.32 313 LEU B CA 1
ATOM 7758 C C . LEU H 3 313 ? 55.144 62.037 12.028 1.00 36.98 313 LEU B C 1
ATOM 7759 O O . LEU H 3 313 ? 54.264 61.936 11.170 1.00 36.56 313 LEU B O 1
ATOM 7764 N N . LEU H 3 314 ? 54.956 61.668 13.292 1.00 33.44 314 LEU B N 1
ATOM 7765 C CA . LEU H 3 314 ? 53.665 61.143 13.733 1.00 32.41 314 LEU B CA 1
ATOM 7766 C C . LEU H 3 314 ? 52.613 62.194 13.398 1.00 31.41 314 LEU B C 1
ATOM 7767 O O . LEU H 3 314 ? 51.530 61.883 12.904 1.00 30.46 314 LEU B O 1
ATOM 7772 N N . LYS H 3 315 ? 52.956 63.448 13.663 1.00 31.68 315 LYS B N 1
ATOM 7773 C CA . LYS H 3 315 ? 52.052 64.554 13.400 1.00 34.05 315 LYS B CA 1
ATOM 7774 C C . LYS H 3 315 ? 51.888 64.760 11.902 1.00 33.45 315 LYS B C 1
ATOM 7775 O O . LYS H 3 315 ? 50.772 64.897 11.402 1.00 33.12 315 LYS B O 1
ATOM 7781 N N . LYS H 3 316 ? 53.005 64.773 11.185 1.00 33.44 316 LYS B N 1
ATOM 7782 C CA . LYS H 3 316 ? 52.970 64.975 9.744 1.00 33.81 316 LYS B CA 1
ATOM 7783 C C . LYS H 3 316 ? 52.062 63.952 9.049 1.00 31.61 316 LYS B C 1
ATOM 7784 O O . LYS H 3 316 ? 51.321 64.295 8.132 1.00 32.62 316 LYS B O 1
ATOM 7790 N N . ALA H 3 317 ? 52.113 62.698 9.484 1.00 29.57 317 ALA B N 1
ATOM 7791 C CA . ALA H 3 317 ? 51.291 61.659 8.869 1.00 28.72 317 ALA B CA 1
ATOM 7792 C C . ALA H 3 317 ? 49.893 61.574 9.489 1.00 27.42 317 ALA B C 1
ATOM 7793 O O . ALA H 3 317 ? 49.083 60.727 9.113 1.00 27.05 317 ALA B O 1
ATOM 7795 N N . ARG H 3 318 ? 49.617 62.463 10.432 1.00 27.88 318 ARG B N 1
ATOM 7796 C CA . ARG H 3 318 ? 48.327 62.480 11.116 1.00 27.80 318 ARG B CA 1
ATOM 7797 C C . ARG H 3 318 ? 48.013 61.138 11.789 1.00 28.28 318 ARG B C 1
ATOM 7798 O O . ARG H 3 318 ? 46.962 60.545 11.540 1.00 27.76 318 ARG B O 1
ATOM 7806 N N . ILE H 3 319 ? 48.931 60.641 12.615 1.00 26.17 319 ILE B N 1
ATOM 7807 C CA . ILE H 3 319 ? 48.676 59.390 13.327 1.00 26.72 319 ILE B CA 1
ATOM 7808 C C . ILE H 3 319 ? 47.915 59.800 14.590 1.00 26.56 319 ILE B C 1
ATOM 7809 O O . ILE H 3 319 ? 48.399 60.600 15.391 1.00 26.47 319 ILE B O 1
ATOM 7814 N N . HIS H 3 320 ? 46.718 59.254 14.752 1.00 26.17 320 HIS B N 1
ATOM 7815 C CA . HIS H 3 320 ? 45.856 59.588 15.873 1.00 24.18 320 HIS B CA 1
ATOM 7816 C C . HIS H 3 320 ? 46.051 58.669 17.073 1.00 24.68 320 HIS B C 1
ATOM 7817 O O . HIS H 3 320 ? 46.170 57.450 16.918 1.00 23.72 320 HIS B O 1
ATOM 7824 N N . PRO H 3 321 ? 46.073 59.242 18.290 1.00 23.55 321 PRO B N 1
ATOM 7825 C CA . PRO H 3 321 ? 46.251 58.425 19.497 1.00 24.68 321 PRO B CA 1
ATOM 7826 C C . PRO H 3 321 ? 45.351 57.192 19.541 1.00 25.35 321 PRO B C 1
ATOM 7827 O O . PRO H 3 321 ? 45.735 56.153 20.090 1.00 23.98 321 PRO B O 1
ATOM 7831 N N . PHE H 3 322 ? 44.162 57.294 18.956 1.00 25.95 322 PHE B N 1
ATOM 7832 C CA . PHE H 3 322 ? 43.264 56.148 18.958 1.00 25.66 322 PHE B CA 1
ATOM 7833 C C . PHE H 3 322 ? 43.768 55.023 18.051 1.00 26.93 322 PHE B C 1
ATOM 7834 O O . PHE H 3 322 ? 43.571 53.850 18.369 1.00 28.76 322 PHE B O 1
ATOM 7842 N N . HIS H 3 323 ? 44.413 55.361 16.930 1.00 27.11 323 HIS B N 1
ATOM 7843 C CA . HIS H 3 323 ? 44.940 54.320 16.037 1.00 29.34 323 HIS B CA 1
ATOM 7844 C C . HIS H 3 323 ? 46.018 53.561 16.803 1.00 28.38 323 HIS B C 1
ATOM 7845 O O . HIS H 3 323 ? 46.127 52.336 16.719 1.00 28.48 323 HIS B O 1
ATOM 7852 N N . ILE H 3 324 ? 46.841 54.317 17.520 1.00 28.61 324 ILE B N 1
ATOM 7853 C CA . ILE H 3 324 ? 47.928 53.744 18.298 1.00 27.73 324 ILE B CA 1
ATOM 7854 C C . ILE H 3 324 ? 47.395 52.862 19.427 1.00 26.98 324 ILE B C 1
ATOM 7855 O O . ILE H 3 324 ? 47.905 51.764 19.649 1.00 25.86 324 ILE B O 1
ATOM 7860 N N . LEU H 3 325 ? 46.352 53.323 20.115 1.00 25.59 325 LEU B N 1
ATOM 7861 C CA . LEU H 3 325 ? 45.757 52.549 21.200 1.00 25.95 325 LEU B CA 1
ATOM 7862 C C . LEU H 3 325 ? 45.264 51.210 20.654 1.00 27.79 325 LEU B C 1
ATOM 7863 O O . LEU H 3 325 ? 45.548 50.152 21.215 1.00 28.11 325 LEU B O 1
ATOM 7868 N N . VAL H 3 326 ? 44.516 51.264 19.556 1.00 27.77 326 VAL B N 1
ATOM 7869 C CA . VAL H 3 326 ? 43.984 50.053 18.946 1.00 28.40 326 VAL B CA 1
ATOM 7870 C C . VAL H 3 326 ? 45.123 49.174 18.449 1.00 29.38 326 VAL B C 1
ATOM 7871 O O . VAL H 3 326 ? 45.100 47.950 18.629 1.00 27.75 326 VAL B O 1
ATOM 7875 N N . ALA H 3 327 ? 46.121 49.799 17.829 1.00 27.47 327 ALA B N 1
ATOM 7876 C CA . ALA H 3 327 ? 47.264 49.055 17.325 1.00 28.57 327 ALA B CA 1
ATOM 7877 C C . ALA H 3 327 ? 47.943 48.345 18.495 1.00 30.81 327 ALA B C 1
ATOM 7878 O O . ALA H 3 327 ? 48.280 47.167 18.403 1.00 31.22 327 ALA B O 1
ATOM 7880 N N . LEU H 3 328 ? 48.132 49.061 19.600 1.00 32.75 328 LEU B N 1
ATOM 7881 C CA . LEU H 3 328 ? 48.762 48.475 20.777 1.00 36.25 328 LEU B CA 1
ATOM 7882 C C . LEU H 3 328 ? 48.034 47.208 21.224 1.00 38.38 328 LEU B C 1
ATOM 7883 O O . LEU H 3 328 ? 48.618 46.129 21.233 1.00 39.38 328 LEU B O 1
ATOM 7888 N N . GLU H 3 329 ? 46.763 47.344 21.596 1.00 38.89 329 GLU B N 1
ATOM 7889 C CA . GLU H 3 329 ? 45.973 46.197 22.039 1.00 40.70 329 GLU B CA 1
ATOM 7890 C C . GLU H 3 329 ? 45.974 45.062 21.034 1.00 41.50 329 GLU B C 1
ATOM 7891 O O . GLU H 3 329 ? 46.125 43.899 21.405 1.00 43.12 329 GLU B O 1
ATOM 7897 N N . THR H 3 330 ? 45.795 45.398 19.764 1.00 42.20 330 THR B N 1
ATOM 7898 C CA . THR H 3 330 ? 45.795 44.390 18.721 1.00 45.03 330 THR B CA 1
ATOM 7899 C C . THR H 3 330 ? 47.110 43.624 18.822 1.00 46.09 330 THR B C 1
ATOM 7900 O O . THR H 3 330 ? 47.124 42.408 19.016 1.00 47.68 330 THR B O 1
ATOM 7904 N N . TYR H 3 331 ? 48.213 44.359 18.714 1.00 45.15 331 TYR B N 1
ATOM 7905 C CA . TYR H 3 331 ? 49.544 43.779 18.775 1.00 44.83 331 TYR B CA 1
ATOM 7906 C C . TYR H 3 331 ? 49.765 42.931 20.028 1.00 46.63 331 TYR B C 1
ATOM 7907 O O . TYR H 3 331 ? 50.260 41.805 19.941 1.00 46.09 331 TYR B O 1
ATOM 7916 N N . LYS H 3 332 ? 49.395 43.477 21.186 1.00 48.47 332 LYS B N 1
ATOM 7917 C CA . LYS H 3 332 ? 49.555 42.789 22.466 1.00 49.22 332 LYS B CA 1
ATOM 7918 C C . LYS H 3 332 ? 48.759 41.493 22.518 1.00 51.24 332 LYS B C 1
ATOM 7919 O O . LYS H 3 332 ? 49.082 40.583 23.283 1.00 51.20 332 LYS B O 1
ATOM 7925 N N . LYS H 3 333 ? 47.715 41.416 21.703 1.00 53.53 333 LYS B N 1
ATOM 7926 C CA . LYS H 3 333 ? 46.877 40.227 21.651 1.00 55.68 333 LYS B CA 1
ATOM 7927 C C . LYS H 3 333 ? 47.743 39.007 21.334 1.00 56.53 333 LYS B C 1
ATOM 7928 O O . LYS H 3 333 ? 47.583 37.947 21.936 1.00 56.35 333 LYS B O 1
ATOM 7934 N N . GLY H 3 334 ? 48.660 39.168 20.384 1.00 57.32 334 GLY B N 1
ATOM 7935 C CA . GLY H 3 334 ? 49.544 38.078 20.015 1.00 58.58 334 GLY B CA 1
ATOM 7936 C C . GLY H 3 334 ? 49.013 37.155 18.935 1.00 59.94 334 GLY B C 1
ATOM 7937 O O . GLY H 3 334 ? 49.692 36.207 18.539 1.00 60.06 334 GLY B O 1
ATOM 7938 N N . HIS H 3 335 ? 47.805 37.419 18.450 1.00 61.81 335 HIS B N 1
ATOM 7939 C CA . HIS H 3 335 ? 47.223 36.575 17.413 1.00 64.17 335 HIS B CA 1
ATOM 7940 C C . HIS H 3 335 ? 46.106 37.287 16.675 1.00 65.32 335 HIS B C 1
ATOM 7941 O O . HIS H 3 335 ? 45.456 38.176 17.221 1.00 64.31 335 HIS B O 1
ATOM 7948 N N . GLY H 3 336 ? 45.888 36.883 15.429 1.00 67.27 336 GLY B N 1
ATOM 7949 C CA . GLY H 3 336 ? 44.844 37.484 14.622 1.00 70.18 336 GLY B CA 1
ATOM 7950 C C . GLY H 3 336 ? 43.542 36.716 14.718 1.00 72.09 336 GLY B C 1
ATOM 7951 O O . GLY H 3 336 ? 43.499 35.515 14.453 1.00 73.67 336 GLY B O 1
ATOM 7952 N N . ASN H 3 337 ? 42.478 37.417 15.095 1.00 73.81 337 ASN B N 1
ATOM 7953 C CA . ASN H 3 337 ? 41.154 36.819 15.241 1.00 74.56 337 ASN B CA 1
ATOM 7954 C C . ASN H 3 337 ? 40.773 35.935 14.058 1.00 74.55 337 ASN B C 1
ATOM 7955 O O . ASN H 3 337 ? 40.500 34.745 14.224 1.00 73.84 337 ASN B O 1
ATOM 7960 N N . LYS H 3 340 ? 44.414 32.389 12.617 1.00 68.78 340 LYS B N 1
ATOM 7961 C CA . LYS H 3 340 ? 45.409 31.340 12.813 1.00 67.98 340 LYS B CA 1
ATOM 7962 C C . LYS H 3 340 ? 46.796 31.953 13.004 1.00 67.33 340 LYS B C 1
ATOM 7963 O O . LYS H 3 340 ? 47.704 31.310 13.534 1.00 67.75 340 LYS B O 1
ATOM 7969 N N . LEU H 3 341 ? 46.949 33.200 12.569 1.00 65.34 341 LEU B N 1
ATOM 7970 C CA . LEU H 3 341 ? 48.217 33.912 12.679 1.00 63.38 341 LEU B CA 1
ATOM 7971 C C . LEU H 3 341 ? 48.545 34.213 14.141 1.00 61.49 341 LEU B C 1
ATOM 7972 O O . LEU H 3 341 ? 47.713 34.745 14.875 1.00 61.55 341 LEU B O 1
ATOM 7977 N N . ARG H 3 342 ? 49.759 33.865 14.556 1.00 58.96 342 ARG B N 1
ATOM 7978 C CA . ARG H 3 342 ? 50.209 34.092 15.927 1.00 56.60 342 ARG B CA 1
ATOM 7979 C C . ARG H 3 342 ? 51.601 34.711 15.976 1.00 53.10 342 ARG B C 1
ATOM 7980 O O . ARG H 3 342 ? 52.424 34.479 15.093 1.00 52.17 342 ARG B O 1
ATOM 7988 N N . TRP H 3 343 ? 51.857 35.495 17.017 1.00 49.09 343 TRP B N 1
ATOM 7989 C CA . TRP H 3 343 ? 53.151 36.143 17.187 1.00 45.81 343 TRP B CA 1
ATOM 7990 C C . TRP H 3 343 ? 53.362 36.496 18.650 1.00 44.50 343 TRP B C 1
ATOM 7991 O O . TRP H 3 343 ? 52.415 36.543 19.431 1.00 43.21 343 TRP B O 1
ATOM 8002 N N . ILE H 3 344 ? 54.616 36.738 19.011 1.00 44.05 344 ILE B N 1
ATOM 8003 C CA . ILE H 3 344 ? 54.983 37.110 20.371 1.00 42.93 344 ILE B CA 1
ATOM 8004 C C . ILE H 3 344 ? 55.293 38.594 20.340 1.00 41.76 344 ILE B C 1
ATOM 8005 O O . ILE H 3 344 ? 56.281 39.005 19.733 1.00 44.58 344 ILE B O 1
ATOM 8010 N N . PRO H 3 345 ? 54.456 39.422 20.983 1.00 39.44 345 PRO B N 1
ATOM 8011 C CA . PRO H 3 345 ? 54.726 40.861 20.970 1.00 38.56 345 PRO B CA 1
ATOM 8012 C C . PRO H 3 345 ? 56.155 41.216 21.370 1.00 38.31 345 PRO B C 1
ATOM 8013 O O . PRO H 3 345 ? 56.692 40.699 22.349 1.00 39.01 345 PRO B O 1
ATOM 8017 N N . ASP H 3 346 ? 56.774 42.096 20.594 1.00 37.48 346 ASP B N 1
ATOM 8018 C CA . ASP H 3 346 ? 58.134 42.510 20.880 1.00 37.48 346 ASP B CA 1
ATOM 8019 C C . ASP H 3 346 ? 58.110 43.632 21.917 1.00 38.24 346 ASP B C 1
ATOM 8020 O O . ASP H 3 346 ? 57.514 44.694 21.704 1.00 35.97 346 ASP B O 1
ATOM 8025 N N . THR H 3 347 ? 58.760 43.365 23.044 1.00 38.62 347 THR B N 1
ATOM 8026 C CA . THR H 3 347 ? 58.857 44.292 24.161 1.00 38.23 347 THR B CA 1
ATOM 8027 C C . THR H 3 347 ? 59.213 45.699 23.715 1.00 36.17 347 THR B C 1
ATOM 8028 O O . THR H 3 347 ? 58.630 46.675 24.186 1.00 35.53 347 THR B O 1
ATOM 8032 N N . SER H 3 348 ? 60.182 45.798 22.814 1.00 34.71 348 SER B N 1
ATOM 8033 C CA . SER H 3 348 ? 60.630 47.091 22.320 1.00 35.55 348 SER B CA 1
ATOM 8034 C C . SER H 3 348 ? 59.543 47.826 21.542 1.00 34.35 348 SER B C 1
ATOM 8035 O O . SER H 3 348 ? 59.432 49.042 21.633 1.00 34.97 348 SER B O 1
ATOM 8038 N N . ILE H 3 349 ? 58.750 47.082 20.779 1.00 35.33 349 ILE B N 1
ATOM 8039 C CA . ILE H 3 349 ? 57.676 47.672 19.987 1.00 35.94 349 ILE B CA 1
ATOM 8040 C C . ILE H 3 349 ? 56.570 48.170 20.916 1.00 35.65 349 ILE B C 1
ATOM 8041 O O . ILE H 3 349 ? 56.068 49.285 20.764 1.00 34.43 349 ILE B O 1
ATOM 8046 N N . VAL H 3 350 ? 56.198 47.330 21.875 1.00 36.18 350 VAL B N 1
ATOM 8047 C CA . VAL H 3 350 ? 55.158 47.670 22.835 1.00 37.33 350 VAL B CA 1
ATOM 8048 C C . VAL H 3 350 ? 55.526 48.931 23.614 1.00 38.12 350 VAL B C 1
ATOM 8049 O O . VAL H 3 350 ? 54.660 49.739 23.954 1.00 38.08 350 VAL B O 1
ATOM 8053 N N . GLU H 3 351 ? 56.816 49.098 23.883 1.00 37.86 351 GLU B N 1
ATOM 8054 C CA . GLU H 3 351 ? 57.298 50.261 24.611 1.00 36.53 351 GLU B CA 1
ATOM 8055 C C . GLU H 3 351 ? 57.240 51.494 23.714 1.00 35.80 351 GLU B C 1
ATOM 8056 O O . GLU H 3 351 ? 56.930 52.603 24.171 1.00 34.46 351 GLU B O 1
ATOM 8062 N N . ALA H 3 352 ? 57.549 51.302 22.434 1.00 32.65 352 ALA B N 1
ATOM 8063 C CA . ALA H 3 352 ? 57.539 52.412 21.493 1.00 31.02 352 ALA B CA 1
ATOM 8064 C C . ALA H 3 352 ? 56.111 52.904 21.244 1.00 29.56 352 ALA B C 1
ATOM 8065 O O . ALA H 3 352 ? 55.870 54.098 21.141 1.00 29.70 352 ALA B O 1
ATOM 8067 N N . LEU H 3 353 ? 55.165 51.979 21.163 1.00 29.09 353 LEU B N 1
ATOM 8068 C CA . LEU H 3 353 ? 53.770 52.344 20.943 1.00 29.40 353 LEU B CA 1
ATOM 8069 C C . LEU H 3 353 ? 53.241 53.156 22.123 1.00 30.04 353 LEU B C 1
ATOM 8070 O O . LEU H 3 353 ? 52.546 54.164 21.945 1.00 29.47 353 LEU B O 1
ATOM 8075 N N . ASP H 3 354 ? 53.586 52.719 23.328 1.00 29.37 354 ASP B N 1
ATOM 8076 C CA . ASP H 3 354 ? 53.158 53.403 24.541 1.00 31.07 354 ASP B CA 1
ATOM 8077 C C . ASP H 3 354 ? 53.683 54.835 24.485 1.00 32.32 354 ASP B C 1
ATOM 8078 O O . ASP H 3 354 ? 52.986 55.789 24.823 1.00 31.59 354 ASP B O 1
ATOM 8083 N N . ASN H 3 355 ? 54.924 54.968 24.032 1.00 32.69 355 ASN B N 1
ATOM 8084 C CA . ASN H 3 355 ? 55.578 56.262 23.921 1.00 32.79 355 ASN B CA 1
ATOM 8085 C C . ASN H 3 355 ? 54.927 57.125 22.837 1.00 32.12 355 ASN B C 1
ATOM 8086 O O . ASN H 3 355 ? 54.700 58.320 23.031 1.00 33.23 355 ASN B O 1
ATOM 8091 N N . ALA H 3 356 ? 54.631 56.514 21.695 1.00 30.35 356 ALA B N 1
ATOM 8092 C CA . ALA H 3 356 ? 54.012 57.223 20.580 1.00 29.00 356 ALA B CA 1
ATOM 8093 C C . ALA H 3 356 ? 52.613 57.747 20.927 1.00 28.78 356 ALA B C 1
ATOM 8094 O O . ALA H 3 356 ? 52.205 58.815 20.449 1.00 26.63 356 ALA B O 1
ATOM 8096 N N . PHE H 3 357 ? 51.883 56.997 21.752 1.00 27.28 357 PHE B N 1
ATOM 8097 C CA . PHE H 3 357 ? 50.532 57.392 22.143 1.00 27.93 357 PHE B CA 1
ATOM 8098 C C . PHE H 3 357 ? 50.468 58.841 22.623 1.00 28.49 357 PHE B C 1
ATOM 8099 O O . PHE H 3 357 ? 49.704 59.648 22.097 1.00 28.01 357 PHE B O 1
ATOM 8107 N N . TYR H 3 358 ? 51.271 59.160 23.631 1.00 29.51 358 TYR B N 1
ATOM 8108 C CA . TYR H 3 358 ? 51.286 60.500 24.200 1.00 29.87 358 TYR B CA 1
ATOM 8109 C C . TYR H 3 358 ? 51.779 61.539 23.214 1.00 31.61 358 TYR B C 1
ATOM 8110 O O . TYR H 3 358 ? 51.230 62.635 23.142 1.00 35.47 358 TYR B O 1
ATOM 8119 N N . LYS H 3 359 ? 52.813 61.198 22.452 1.00 31.66 359 LYS B N 1
ATOM 8120 C CA . LYS H 3 359 ? 53.358 62.127 21.468 1.00 31.17 359 LYS B CA 1
ATOM 8121 C C . LYS H 3 359 ? 52.374 62.469 20.347 1.00 30.28 359 LYS B C 1
ATOM 8122 O O . LYS H 3 359 ? 52.511 63.506 19.703 1.00 31.38 359 LYS B O 1
ATOM 8128 N N . SER H 3 360 ? 51.390 61.611 20.101 1.00 28.34 360 SER B N 1
ATOM 8129 C CA . SER H 3 360 ? 50.442 61.893 19.027 1.00 28.65 360 SER B CA 1
ATOM 8130 C C . SER H 3 360 ? 49.399 62.949 19.396 1.00 29.22 360 SER B C 1
ATOM 8131 O O . SER H 3 360 ? 48.678 63.430 18.527 1.00 30.12 360 SER B O 1
ATOM 8134 N N . PHE H 3 361 ? 49.310 63.297 20.678 1.00 28.15 361 PHE B N 1
ATOM 8135 C CA . PHE H 3 361 ? 48.364 64.323 21.120 1.00 30.21 361 PHE B CA 1
ATOM 8136 C C . PHE H 3 361 ? 49.044 65.689 21.006 1.00 31.79 361 PHE B C 1
ATOM 8137 O O . PHE H 3 361 ? 50.271 65.769 21.025 1.00 31.93 361 PHE B O 1
ATOM 8145 N N . LYS H 3 362 ? 48.254 66.753 20.884 1.00 34.61 362 LYS B N 1
ATOM 8146 C CA . LYS H 3 362 ? 48.810 68.109 20.862 1.00 37.24 362 LYS B CA 1
ATOM 8147 C C . LYS H 3 362 ? 49.164 68.368 22.330 1.00 37.00 362 LYS B C 1
ATOM 8148 O O . LYS H 3 362 ? 48.273 68.503 23.163 1.00 36.58 362 LYS B O 1
ATOM 8154 N N . LEU H 3 363 ? 50.451 68.432 22.653 1.00 37.14 363 LEU B N 1
ATOM 8155 C CA . LEU H 3 363 ? 50.867 68.646 24.038 1.00 38.78 363 LEU B CA 1
ATOM 8156 C C . LEU H 3 363 ? 50.915 70.114 24.456 1.00 39.23 363 LEU B C 1
ATOM 8157 O O . LEU H 3 363 ? 50.986 71.008 23.621 1.00 40.36 363 LEU B O 1
ATOM 8162 N N . VAL H 3 364 ? 50.870 70.355 25.761 1.00 40.12 364 VAL B N 1
ATOM 8163 C CA . VAL H 3 364 ? 50.902 71.714 26.290 1.00 40.29 364 VAL B CA 1
ATOM 8164 C C . VAL H 3 364 ? 51.744 71.752 27.557 1.00 40.73 364 VAL B C 1
ATOM 8165 O O . VAL H 3 364 ? 52.156 70.710 28.070 1.00 38.96 364 VAL B O 1
ATOM 8169 N N . GLU H 3 365 ? 52.004 72.959 28.049 1.00 42.54 365 GLU B N 1
ATOM 8170 C CA . GLU H 3 365 ? 52.769 73.132 29.277 1.00 44.23 365 GLU B CA 1
ATOM 8171 C C . GLU H 3 365 ? 51.770 72.989 30.418 1.00 44.07 365 GLU B C 1
ATOM 8172 O O . GLU H 3 365 ? 50.659 73.518 30.349 1.00 43.55 365 GLU B O 1
ATOM 8178 N N . PRO H 3 366 ? 52.147 72.264 31.479 1.00 43.64 366 PRO B N 1
ATOM 8179 C CA . PRO H 3 366 ? 51.244 72.078 32.618 1.00 43.36 366 PRO B CA 1
ATOM 8180 C C . PRO H 3 366 ? 50.828 73.396 33.265 1.00 44.09 366 PRO B C 1
ATOM 8181 O O . PRO H 3 366 ? 51.587 74.366 33.261 1.00 43.48 366 PRO B O 1
ATOM 8185 N N . THR H 3 367 ? 49.613 73.428 33.807 1.00 43.90 367 THR B N 1
ATOM 8186 C CA . THR H 3 367 ? 49.098 74.622 34.477 1.00 43.95 367 THR B CA 1
ATOM 8187 C C . THR H 3 367 ? 49.498 74.593 35.948 1.00 43.29 367 THR B C 1
ATOM 8188 O O . THR H 3 367 ? 49.479 75.617 36.627 1.00 44.02 367 THR B O 1
ATOM 8192 N N . GLY H 3 368 ? 49.839 73.403 36.435 1.00 43.23 368 GLY B N 1
ATOM 8193 C CA . GLY H 3 368 ? 50.248 73.242 37.818 1.00 42.08 368 GLY B CA 1
ATOM 8194 C C . GLY H 3 368 ? 49.095 73.163 38.799 1.00 42.03 368 GLY B C 1
ATOM 8195 O O . GLY H 3 368 ? 49.308 72.982 39.997 1.00 43.51 368 GLY B O 1
ATOM 8196 N N . LYS H 3 369 ? 47.873 73.289 38.295 1.00 41.37 369 LYS B N 1
ATOM 8197 C CA . LYS H 3 369 ? 46.688 73.250 39.143 1.00 41.69 369 LYS B CA 1
ATOM 8198 C C . LYS H 3 369 ? 46.350 71.852 39.656 1.00 40.57 369 LYS B C 1
ATOM 8199 O O . LYS H 3 369 ? 46.944 70.859 39.237 1.00 39.61 369 LYS B O 1
ATOM 8205 N N . ARG H 3 370 ? 45.381 71.790 40.563 1.00 39.54 370 ARG B N 1
ATOM 8206 C CA . ARG H 3 370 ? 44.942 70.536 41.165 1.00 39.03 370 ARG B CA 1
ATOM 8207 C C . ARG H 3 370 ? 43.795 69.880 40.393 1.00 38.55 370 ARG B C 1
ATOM 8208 O O . ARG H 3 370 ? 42.680 70.401 40.361 1.00 38.94 370 ARG B O 1
ATOM 8216 N N . PHE H 3 371 ? 44.068 68.723 39.794 1.00 37.34 371 PHE B N 1
ATOM 8217 C CA . PHE H 3 371 ? 43.061 68.009 39.016 1.00 35.86 371 PHE B CA 1
ATOM 8218 C C . PHE H 3 371 ? 42.515 66.748 39.677 1.00 34.95 371 PHE B C 1
ATOM 8219 O O . PHE H 3 371 ? 43.269 65.937 40.212 1.00 35.42 371 PHE B O 1
ATOM 8227 N N . LEU H 3 372 ? 41.198 66.593 39.634 1.00 32.96 372 LEU B N 1
ATOM 8228 C CA . LEU H 3 372 ? 40.549 65.397 40.155 1.00 33.45 372 LEU B CA 1
ATOM 8229 C C . LEU H 3 372 ? 39.938 64.778 38.898 1.00 31.97 372 LEU B C 1
ATOM 8230 O O . LEU H 3 372 ? 39.008 65.334 38.320 1.00 31.35 372 LEU B O 1
ATOM 8235 N N . LEU H 3 373 ? 40.485 63.649 38.455 1.00 30.95 373 LEU B N 1
ATOM 8236 C CA . LEU H 3 373 ? 39.995 62.993 37.245 1.00 30.76 373 LEU B CA 1
ATOM 8237 C C . LEU H 3 373 ? 39.091 61.829 37.617 1.00 30.79 373 LEU B C 1
ATOM 8238 O O . LEU H 3 373 ? 39.537 60.883 38.264 1.00 31.57 373 LEU B O 1
ATOM 8243 N N . ALA H 3 374 ? 37.828 61.900 37.196 1.00 28.71 374 ALA B N 1
ATOM 8244 C CA . ALA H 3 374 ? 36.851 60.866 37.517 1.00 28.42 374 ALA B CA 1
ATOM 8245 C C . ALA H 3 374 ? 36.363 60.100 36.298 1.00 28.99 374 ALA B C 1
ATOM 8246 O O . ALA H 3 374 ? 35.839 60.691 35.348 1.00 30.13 374 ALA B O 1
ATOM 8248 N N . ILE H 3 375 ? 36.516 58.778 36.342 1.00 26.98 375 ILE B N 1
ATOM 8249 C CA . ILE H 3 375 ? 36.091 57.932 35.243 1.00 25.58 375 ILE B CA 1
ATOM 8250 C C . ILE H 3 375 ? 34.795 57.212 35.585 1.00 27.17 375 ILE B C 1
ATOM 8251 O O . ILE H 3 375 ? 34.695 56.540 36.607 1.00 26.92 375 ILE B O 1
ATOM 8256 N N . ASP H 3 376 ? 33.803 57.367 34.716 1.00 26.20 376 ASP B N 1
ATOM 8257 C CA . ASP H 3 376 ? 32.508 56.724 34.884 1.00 26.12 376 ASP B CA 1
ATOM 8258 C C . ASP H 3 376 ? 32.726 55.258 34.490 1.00 26.32 376 ASP B C 1
ATOM 8259 O O . ASP H 3 376 ? 33.203 54.978 33.390 1.00 25.13 376 ASP B O 1
ATOM 8264 N N . VAL H 3 377 ? 32.410 54.328 35.390 1.00 24.63 377 VAL B N 1
ATOM 8265 C CA . VAL H 3 377 ? 32.578 52.906 35.085 1.00 25.21 377 VAL B CA 1
ATOM 8266 C C . VAL H 3 377 ? 31.269 52.151 35.291 1.00 27.07 377 VAL B C 1
ATOM 8267 O O . VAL H 3 377 ? 31.266 50.961 35.640 1.00 26.50 377 VAL B O 1
ATOM 8271 N N . SER H 3 378 ? 30.163 52.859 35.080 1.00 25.20 378 SER B N 1
ATOM 8272 C CA . SER H 3 378 ? 28.833 52.277 35.199 1.00 26.97 378 SER B CA 1
ATOM 8273 C C . SER H 3 378 ? 28.671 51.315 34.012 1.00 27.91 378 SER B C 1
ATOM 8274 O O . SER H 3 378 ? 29.448 51.372 33.054 1.00 27.46 378 SER B O 1
ATOM 8277 N N . ALA H 3 379 ? 27.664 50.445 34.069 1.00 27.70 379 ALA B N 1
ATOM 8278 C CA . ALA H 3 379 ? 27.434 49.457 33.016 1.00 27.46 379 ALA B CA 1
ATOM 8279 C C . ALA H 3 379 ? 27.340 50.008 31.591 1.00 27.14 379 ALA B C 1
ATOM 8280 O O . ALA H 3 379 ? 27.742 49.344 30.627 1.00 27.81 379 ALA B O 1
ATOM 8282 N N . SER H 3 380 ? 26.821 51.217 31.445 1.00 25.08 380 SER B N 1
ATOM 8283 C CA . SER H 3 380 ? 26.668 51.787 30.110 1.00 26.26 380 SER B CA 1
ATOM 8284 C C . SER H 3 380 ? 28.000 52.055 29.425 1.00 24.98 380 SER B C 1
ATOM 8285 O O . SER H 3 380 ? 28.099 52.014 28.201 1.00 25.54 380 SER B O 1
ATOM 8288 N N . MET H 3 381 ? 29.023 52.320 30.225 1.00 26.52 381 MET B N 1
ATOM 8289 C CA . MET H 3 381 ? 30.343 52.618 29.699 1.00 27.44 381 MET B CA 1
ATOM 8290 C C . MET H 3 381 ? 31.052 51.394 29.096 1.00 30.15 381 MET B C 1
ATOM 8291 O O . MET H 3 381 ? 32.200 51.476 28.642 1.00 31.58 381 MET B O 1
ATOM 8296 N N . ASN H 3 382 ? 30.358 50.261 29.079 1.00 29.67 382 ASN B N 1
ATOM 8297 C CA . ASN H 3 382 ? 30.921 49.064 28.485 1.00 30.12 382 ASN B CA 1
ATOM 8298 C C . ASN H 3 382 ? 30.685 49.131 26.970 1.00 29.30 382 ASN B C 1
ATOM 8299 O O . ASN H 3 382 ? 31.139 48.262 26.221 1.00 29.19 382 ASN B O 1
ATOM 8304 N N . GLN H 3 383 ? 29.959 50.162 26.532 1.00 27.29 383 GLN B N 1
ATOM 8305 C CA . GLN H 3 383 ? 29.661 50.380 25.112 1.00 26.87 383 GLN B CA 1
ATOM 8306 C C . GLN H 3 383 ? 30.985 50.572 24.370 1.00 26.85 383 GLN B C 1
ATOM 8307 O O . GLN H 3 383 ? 31.894 51.215 24.892 1.00 24.79 383 GLN B O 1
ATOM 8313 N N . ARG H 3 384 ? 31.090 50.029 23.160 1.00 28.83 384 ARG B N 1
ATOM 8314 C CA . ARG H 3 384 ? 32.326 50.138 22.376 1.00 33.28 384 ARG B CA 1
ATOM 8315 C C . ARG H 3 384 ? 32.422 51.479 21.668 1.00 32.43 384 ARG B C 1
ATOM 8316 O O . ARG H 3 384 ? 31.408 52.086 21.345 1.00 35.18 384 ARG B O 1
ATOM 8324 N N . VAL H 3 385 ? 33.637 51.950 21.418 1.00 31.57 385 VAL B N 1
ATOM 8325 C CA . VAL H 3 385 ? 33.773 53.221 20.729 1.00 31.40 385 VAL B CA 1
ATOM 8326 C C . VAL H 3 385 ? 34.420 53.029 19.366 1.00 31.54 385 VAL B C 1
ATOM 8327 O O . VAL H 3 385 ? 35.322 52.210 19.206 1.00 30.99 385 VAL B O 1
ATOM 8331 N N . LEU H 3 386 ? 33.930 53.778 18.384 1.00 29.94 386 LEU B N 1
ATOM 8332 C CA . LEU H 3 386 ? 34.465 53.736 17.033 1.00 31.77 386 LEU B CA 1
ATOM 8333 C C . LEU H 3 386 ? 34.590 52.326 16.456 1.00 32.96 386 LEU B C 1
ATOM 8334 O O . LEU H 3 386 ? 35.558 52.012 15.766 1.00 33.33 386 LEU B O 1
ATOM 8339 N N . GLY H 3 387 ? 33.597 51.490 16.749 1.00 34.66 387 GLY B N 1
ATOM 8340 C CA . GLY H 3 387 ? 33.566 50.125 16.250 1.00 34.68 387 GLY B CA 1
ATOM 8341 C C . GLY H 3 387 ? 34.734 49.230 16.626 1.00 35.85 387 GLY B C 1
ATOM 8342 O O . GLY H 3 387 ? 34.995 48.248 15.937 1.00 36.93 387 GLY B O 1
ATOM 8343 N N . SER H 3 388 ? 35.426 49.548 17.715 1.00 35.35 388 SER B N 1
ATOM 8344 C CA . SER H 3 388 ? 36.570 48.750 18.151 1.00 35.40 388 SER B CA 1
ATOM 8345 C C . SER H 3 388 ? 36.200 47.848 19.321 1.00 36.24 388 SER B C 1
ATOM 8346 O O . SER H 3 388 ? 35.056 47.826 19.767 1.00 36.21 388 SER B O 1
ATOM 8349 N N . ILE H 3 389 ? 37.184 47.112 19.820 1.00 37.10 389 ILE B N 1
ATOM 8350 C CA . ILE H 3 389 ? 36.975 46.211 20.942 1.00 37.79 389 ILE B CA 1
ATOM 8351 C C . ILE H 3 389 ? 37.135 46.950 22.265 1.00 36.23 389 ILE B C 1
ATOM 8352 O O . ILE H 3 389 ? 36.879 46.397 23.336 1.00 36.33 389 ILE B O 1
ATOM 8357 N N . LEU H 3 390 ? 37.556 48.206 22.187 1.00 34.05 390 LEU B N 1
ATOM 8358 C CA . LEU H 3 390 ? 37.765 49.010 23.386 1.00 32.60 390 LEU B CA 1
ATOM 8359 C C . LEU H 3 390 ? 36.471 49.673 23.864 1.00 31.09 390 LEU B C 1
ATOM 8360 O O . LEU H 3 390 ? 35.790 50.325 23.075 1.00 29.60 390 LEU B O 1
ATOM 8365 N N . ASN H 3 391 ? 36.125 49.515 25.142 1.00 28.81 391 ASN B N 1
ATOM 8366 C CA . ASN H 3 391 ? 34.910 50.163 25.634 1.00 30.24 391 ASN B CA 1
ATOM 8367 C C . ASN H 3 391 ? 35.178 51.597 26.103 1.00 28.38 391 ASN B C 1
ATOM 8368 O O . ASN H 3 391 ? 36.322 52.051 26.140 1.00 27.98 391 ASN B O 1
ATOM 8373 N N . ALA H 3 392 ? 34.113 52.310 26.450 1.00 28.88 392 ALA B N 1
ATOM 8374 C CA . ALA H 3 392 ? 34.222 53.699 26.880 1.00 26.77 392 ALA B CA 1
ATOM 8375 C C . ALA H 3 392 ? 35.076 53.923 28.126 1.00 25.98 392 ALA B C 1
ATOM 8376 O O . ALA H 3 392 ? 35.787 54.924 28.215 1.00 27.15 392 ALA B O 1
ATOM 8378 N N . SER H 3 393 ? 35.016 53.011 29.091 1.00 25.32 393 SER B N 1
ATOM 8379 C CA . SER H 3 393 ? 35.826 53.178 30.295 1.00 26.37 393 SER B CA 1
ATOM 8380 C C . SER H 3 393 ? 37.313 53.077 29.966 1.00 25.21 393 SER B C 1
ATOM 8381 O O . SER H 3 393 ? 38.130 53.825 30.502 1.00 24.93 393 SER B O 1
ATOM 8384 N N . VAL H 3 394 ? 37.657 52.152 29.079 1.00 24.24 394 VAL B N 1
ATOM 8385 C CA . VAL H 3 394 ? 39.042 51.973 28.659 1.00 26.56 394 VAL B CA 1
ATOM 8386 C C . VAL H 3 394 ? 39.549 53.267 28.007 1.00 26.41 394 VAL B C 1
ATOM 8387 O O . VAL H 3 394 ? 40.536 53.849 28.448 1.00 25.31 394 VAL B O 1
ATOM 8391 N N . VAL H 3 395 ? 38.850 53.721 26.972 1.00 27.42 395 VAL B N 1
ATOM 8392 C CA . VAL H 3 395 ? 39.224 54.936 26.262 1.00 28.13 395 VAL B CA 1
ATOM 8393 C C . VAL H 3 395 ? 39.320 56.129 27.213 1.00 29.01 395 VAL B C 1
ATOM 8394 O O . VAL H 3 395 ? 40.244 56.943 27.112 1.00 29.34 395 VAL B O 1
ATOM 8398 N N . ALA H 3 396 ? 38.372 56.230 28.140 1.00 28.88 396 ALA B N 1
ATOM 8399 C CA . ALA H 3 396 ? 38.378 57.330 29.104 1.00 28.25 396 ALA B CA 1
ATOM 8400 C C . ALA H 3 396 ? 39.644 57.260 29.953 1.00 27.14 396 ALA B C 1
ATOM 8401 O O . ALA H 3 396 ? 40.284 58.276 30.229 1.00 26.51 396 ALA B O 1
ATOM 8403 N N . ALA H 3 397 ? 39.996 56.051 30.375 1.00 25.85 397 ALA B N 1
ATOM 8404 C CA . ALA H 3 397 ? 41.183 55.857 31.193 1.00 26.08 397 ALA B CA 1
ATOM 8405 C C . ALA H 3 397 ? 42.439 56.285 30.439 1.00 26.76 397 ALA B C 1
ATOM 8406 O O . ALA H 3 397 ? 43.387 56.781 31.039 1.00 27.87 397 ALA B O 1
ATOM 8408 N N . ALA H 3 398 ? 42.445 56.092 29.124 1.00 27.92 398 ALA B N 1
ATOM 8409 C CA . ALA H 3 398 ? 43.598 56.477 28.324 1.00 29.12 398 ALA B CA 1
ATOM 8410 C C . ALA H 3 398 ? 43.721 58.004 28.294 1.00 29.37 398 ALA B C 1
ATOM 8411 O O . ALA H 3 398 ? 44.835 58.537 28.362 1.00 29.01 398 ALA B O 1
ATOM 8413 N N . MET H 3 399 ? 42.589 58.707 28.195 1.00 28.88 399 MET B N 1
ATOM 8414 C CA . MET H 3 399 ? 42.619 60.177 28.180 1.00 30.37 399 MET B CA 1
ATOM 8415 C C . MET H 3 399 ? 43.093 60.661 29.541 1.00 31.13 399 MET B C 1
ATOM 8416 O O . MET H 3 399 ? 43.854 61.626 29.656 1.00 30.78 399 MET B O 1
ATOM 8421 N N . CYS H 3 400 ? 42.628 59.960 30.568 1.00 30.85 400 CYS B N 1
ATOM 8422 C CA . CYS H 3 400 ? 42.960 60.268 31.946 1.00 33.18 400 CYS B CA 1
ATOM 8423 C C . CYS H 3 400 ? 44.475 60.198 32.168 1.00 31.81 400 CYS B C 1
ATOM 8424 O O . CYS H 3 400 ? 45.072 61.096 32.773 1.00 28.78 400 CYS B O 1
ATOM 8427 N N . MET H 3 401 ? 45.090 59.131 31.669 1.00 30.60 401 MET B N 1
ATOM 8428 C CA . MET H 3 401 ? 46.532 58.949 31.797 1.00 29.76 401 MET B CA 1
ATOM 8429 C C . MET H 3 401 ? 47.247 60.121 31.119 1.00 30.65 401 MET B C 1
ATOM 8430 O O . MET H 3 401 ? 48.273 60.599 31.602 1.00 32.01 401 MET B O 1
ATOM 8435 N N . LEU H 3 402 ? 46.691 60.584 30.002 1.00 30.93 402 LEU B N 1
ATOM 8436 C CA . LEU H 3 402 ? 47.266 61.702 29.260 1.00 31.54 402 LEU B CA 1
ATOM 8437 C C . LEU H 3 402 ? 47.380 62.918 30.179 1.00 32.27 402 LEU B C 1
ATOM 8438 O O . LEU H 3 402 ? 48.451 63.504 30.319 1.00 33.09 402 LEU B O 1
ATOM 8443 N N . VAL H 3 403 ? 46.269 63.298 30.802 1.00 30.02 403 VAL B N 1
ATOM 8444 C CA . VAL H 3 403 ? 46.268 64.448 31.695 1.00 30.93 403 VAL B CA 1
ATOM 8445 C C . VAL H 3 403 ? 47.140 64.196 32.919 1.00 32.99 403 VAL B C 1
ATOM 8446 O O . VAL H 3 403 ? 47.956 65.044 33.298 1.00 33.73 403 VAL B O 1
ATOM 8450 N N . ALA H 3 404 ? 46.965 63.029 33.534 1.00 31.80 404 ALA B N 1
ATOM 8451 C CA . ALA H 3 404 ? 47.734 62.667 34.713 1.00 33.86 404 ALA B CA 1
ATOM 8452 C C . ALA H 3 404 ? 49.240 62.776 34.463 1.00 36.34 404 ALA B C 1
ATOM 8453 O O . ALA H 3 404 ? 49.991 63.196 35.348 1.00 37.01 404 ALA B O 1
ATOM 8455 N N . ARG H 3 405 ? 49.691 62.402 33.270 1.00 36.86 405 ARG B N 1
ATOM 8456 C CA . ARG H 3 405 ? 51.115 62.509 32.962 1.00 38.52 405 ARG B CA 1
ATOM 8457 C C . ARG H 3 405 ? 51.500 63.933 32.592 1.00 39.84 405 ARG B C 1
ATOM 8458 O O . ARG H 3 405 ? 52.684 64.267 32.529 1.00 41.06 405 ARG B O 1
ATOM 8466 N N . THR H 3 406 ? 50.501 64.772 32.339 1.00 39.97 406 THR B N 1
ATOM 8467 C CA . THR H 3 406 ? 50.765 66.165 32.008 1.00 39.85 406 THR B CA 1
ATOM 8468 C C . THR H 3 406 ? 50.771 66.962 33.310 1.00 41.06 406 THR B C 1
ATOM 8469 O O . THR H 3 406 ? 51.744 67.636 33.628 1.00 42.69 406 THR B O 1
ATOM 8473 N N . GLU H 3 407 ? 49.679 66.869 34.061 1.00 41.71 407 GLU B N 1
ATOM 8474 C CA . GLU H 3 407 ? 49.545 67.572 35.333 1.00 42.64 407 GLU B CA 1
ATOM 8475 C C . GLU H 3 407 ? 49.934 66.646 36.481 1.00 44.53 407 GLU B C 1
ATOM 8476 O O . GLU H 3 407 ? 49.247 65.666 36.764 1.00 43.85 407 GLU B O 1
ATOM 8482 N N . LYS H 3 408 ? 51.041 66.966 37.142 1.00 46.61 408 LYS B N 1
ATOM 8483 C CA . LYS H 3 408 ? 51.536 66.151 38.241 1.00 48.75 408 LYS B CA 1
ATOM 8484 C C . LYS H 3 408 ? 50.525 66.030 39.375 1.00 48.72 408 LYS B C 1
ATOM 8485 O O . LYS H 3 408 ? 50.301 64.941 39.906 1.00 48.78 408 LYS B O 1
ATOM 8491 N N . ASP H 3 409 ? 49.905 67.141 39.745 1.00 47.46 409 ASP B N 1
ATOM 8492 C CA . ASP H 3 409 ? 48.931 67.103 40.821 1.00 47.59 409 ASP B CA 1
ATOM 8493 C C . ASP H 3 409 ? 47.598 66.567 40.310 1.00 46.37 409 ASP B C 1
ATOM 8494 O O . ASP H 3 409 ? 46.605 67.292 40.241 1.00 45.40 409 ASP B O 1
ATOM 8499 N N . SER H 3 410 ? 47.590 65.288 39.952 1.00 45.24 410 SER B N 1
ATOM 8500 C CA . SER H 3 410 ? 46.391 64.632 39.446 1.00 44.54 410 SER B CA 1
ATOM 8501 C C . SER H 3 410 ? 46.024 63.428 40.294 1.00 43.32 410 SER B C 1
ATOM 8502 O O . SER H 3 410 ? 46.873 62.599 40.625 1.00 44.46 410 SER B O 1
ATOM 8505 N N . HIS H 3 411 ? 44.748 63.329 40.628 1.00 41.60 411 HIS B N 1
ATOM 8506 C CA . HIS H 3 411 ? 44.252 62.223 41.425 1.00 40.85 411 HIS B CA 1
ATOM 8507 C C . HIS H 3 411 ? 43.156 61.549 40.609 1.00 38.84 411 HIS B C 1
ATOM 8508 O O . HIS H 3 411 ? 42.141 62.169 40.306 1.00 37.71 411 HIS B O 1
ATOM 8515 N N . MET H 3 412 ? 43.366 60.289 40.241 1.00 36.33 412 MET B N 1
ATOM 8516 C CA . MET H 3 412 ? 42.377 59.559 39.455 1.00 35.76 412 MET B CA 1
ATOM 8517 C C . MET H 3 412 ? 41.406 58.756 40.326 1.00 35.03 412 MET B C 1
ATOM 8518 O O . MET H 3 412 ? 41.808 58.110 41.289 1.00 34.71 412 MET B O 1
ATOM 8523 N N . VAL H 3 413 ? 40.121 58.819 39.990 1.00 34.32 413 VAL B N 1
ATOM 8524 C CA . VAL H 3 413 ? 39.097 58.072 40.714 1.00 33.55 413 VAL B CA 1
ATOM 8525 C C . VAL H 3 413 ? 38.092 57.526 39.712 1.00 33.55 413 VAL B C 1
ATOM 8526 O O . VAL H 3 413 ? 38.010 58.006 38.575 1.00 34.13 413 VAL B O 1
ATOM 8530 N N . ALA H 3 414 ? 37.341 56.514 40.128 1.00 32.52 414 ALA B N 1
ATOM 8531 C CA . ALA H 3 414 ? 36.337 55.896 39.270 1.00 33.54 414 ALA B CA 1
ATOM 8532 C C . ALA H 3 414 ? 35.014 55.898 40.019 1.00 33.79 414 ALA B C 1
ATOM 8533 O O . ALA H 3 414 ? 34.996 56.030 41.244 1.00 34.49 414 ALA B O 1
ATOM 8535 N N . PHE H 3 415 ? 33.914 55.741 39.290 1.00 33.06 415 PHE B N 1
ATOM 8536 C CA . PHE H 3 415 ? 32.596 55.742 39.914 1.00 33.10 415 PHE B CA 1
ATOM 8537 C C . PHE H 3 415 ? 31.510 55.195 38.996 1.00 33.06 415 PHE B C 1
ATOM 8538 O O . PHE H 3 415 ? 31.653 55.161 37.776 1.00 33.39 415 PHE B O 1
ATOM 8546 N N . SER H 3 416 ? 30.425 54.759 39.614 1.00 33.06 416 SER B N 1
ATOM 8547 C CA . SER H 3 416 ? 29.260 54.255 38.908 1.00 34.96 416 SER B CA 1
ATOM 8548 C C . SER H 3 416 ? 28.128 54.848 39.746 1.00 35.59 416 SER B C 1
ATOM 8549 O O . SER H 3 416 ? 27.879 56.056 39.679 1.00 34.66 416 SER B O 1
ATOM 8552 N N . ASP H 3 417 ? 27.466 54.016 40.545 1.00 35.36 417 ASP B N 1
ATOM 8553 C CA . ASP H 3 417 ? 26.410 54.493 41.434 1.00 37.33 417 ASP B CA 1
ATOM 8554 C C . ASP H 3 417 ? 27.027 54.635 42.835 1.00 37.67 417 ASP B C 1
ATOM 8555 O O . ASP H 3 417 ? 26.335 54.871 43.821 1.00 37.22 417 ASP B O 1
ATOM 8560 N N . GLU H 3 418 ? 28.346 54.479 42.896 1.00 37.30 418 GLU B N 1
ATOM 8561 C CA . GLU H 3 418 ? 29.107 54.619 44.135 1.00 39.47 418 GLU B CA 1
ATOM 8562 C C . GLU H 3 418 ? 30.561 54.849 43.752 1.00 37.97 418 GLU B C 1
ATOM 8563 O O . GLU H 3 418 ? 30.949 54.584 42.617 1.00 36.42 418 GLU B O 1
ATOM 8569 N N . MET H 3 419 ? 31.361 55.349 44.689 1.00 37.54 419 MET B N 1
ATOM 8570 C CA . MET H 3 419 ? 32.773 55.577 44.414 1.00 37.93 419 MET B CA 1
ATOM 8571 C C . MET H 3 419 ? 33.510 54.240 44.481 1.00 40.20 419 MET B C 1
ATOM 8572 O O . MET H 3 419 ? 33.401 53.512 45.469 1.00 40.81 419 MET B O 1
ATOM 8577 N N . LEU H 3 420 ? 34.237 53.912 43.415 1.00 42.07 420 LEU B N 1
ATOM 8578 C CA . LEU H 3 420 ? 35.004 52.669 43.344 1.00 43.16 420 LEU B CA 1
ATOM 8579 C C . LEU H 3 420 ? 36.490 52.987 43.201 1.00 44.83 420 LEU B C 1
ATOM 8580 O O . LEU H 3 420 ? 36.866 54.015 42.638 1.00 44.56 420 LEU B O 1
ATOM 8585 N N . PRO H 3 421 ? 37.358 52.100 43.707 1.00 46.32 421 PRO B N 1
ATOM 8586 C CA . PRO H 3 421 ? 38.801 52.333 43.609 1.00 47.37 421 PRO B CA 1
ATOM 8587 C C . PRO H 3 421 ? 39.263 52.336 42.155 1.00 46.80 421 PRO B C 1
ATOM 8588 O O . PRO H 3 421 ? 38.714 51.624 41.322 1.00 47.47 421 PRO B O 1
ATOM 8592 N N . CYS H 3 422 ? 40.265 53.151 41.853 1.00 47.10 422 CYS B N 1
ATOM 8593 C CA . CYS H 3 422 ? 40.789 53.232 40.495 1.00 47.53 422 CYS B CA 1
ATOM 8594 C C . CYS H 3 422 ? 42.009 52.314 40.386 1.00 46.06 422 CYS B C 1
ATOM 8595 O O . CYS H 3 422 ? 43.062 52.588 40.956 1.00 45.77 422 CYS B O 1
ATOM 8598 N N . PRO H 3 423 ? 41.877 51.214 39.634 1.00 44.85 423 PRO B N 1
ATOM 8599 C CA . PRO H 3 423 ? 42.930 50.217 39.428 1.00 43.27 423 PRO B CA 1
ATOM 8600 C C . PRO H 3 423 ? 44.169 50.687 38.674 1.00 41.90 423 PRO B C 1
ATOM 8601 O O . PRO H 3 423 ? 45.106 49.911 38.505 1.00 41.32 423 PRO B O 1
ATOM 8605 N N . ILE H 3 424 ? 44.195 51.933 38.213 1.00 40.84 424 ILE B N 1
ATOM 8606 C CA . ILE H 3 424 ? 45.363 52.372 37.450 1.00 40.25 424 ILE B CA 1
ATOM 8607 C C . ILE H 3 424 ? 46.272 53.421 38.083 1.00 40.00 424 ILE B C 1
ATOM 8608 O O . ILE H 3 424 ? 45.851 54.205 38.937 1.00 39.97 424 ILE B O 1
ATOM 8613 N N . THR H 3 425 ? 47.526 53.411 37.633 1.00 38.45 425 THR B N 1
ATOM 8614 C CA . THR H 3 425 ? 48.572 54.314 38.106 1.00 39.03 425 THR B CA 1
ATOM 8615 C C . THR H 3 425 ? 49.273 54.989 36.924 1.00 36.88 425 THR B C 1
ATOM 8616 O O . THR H 3 425 ? 49.409 54.399 35.851 1.00 34.80 425 THR B O 1
ATOM 8620 N N . VAL H 3 426 ? 49.731 56.220 37.129 1.00 36.84 426 VAL B N 1
ATOM 8621 C CA . VAL H 3 426 ? 50.406 56.966 36.075 1.00 38.93 426 VAL B CA 1
ATOM 8622 C C . VAL H 3 426 ? 51.654 56.262 35.527 1.00 39.25 426 VAL B C 1
ATOM 8623 O O . VAL H 3 426 ? 52.133 56.604 34.446 1.00 40.88 426 VAL B O 1
ATOM 8627 N N . ASN H 3 427 ? 52.168 55.274 36.258 1.00 38.31 427 ASN B N 1
ATOM 8628 C CA . ASN H 3 427 ? 53.360 54.536 35.832 1.00 37.11 427 ASN B CA 1
ATOM 8629 C C . ASN H 3 427 ? 53.101 53.353 34.902 1.00 35.46 427 ASN B C 1
ATOM 8630 O O . ASN H 3 427 ? 53.991 52.941 34.167 1.00 36.52 427 ASN B O 1
ATOM 8635 N N . MET H 3 428 ? 51.895 52.801 34.932 1.00 32.33 428 MET B N 1
ATOM 8636 C CA . MET H 3 428 ? 51.589 51.653 34.094 1.00 30.63 428 MET B CA 1
ATOM 8637 C C . MET H 3 428 ? 51.775 51.933 32.612 1.00 31.37 428 MET B C 1
ATOM 8638 O O . MET H 3 428 ? 51.841 53.084 32.181 1.00 33.31 428 MET B O 1
ATOM 8643 N N . LEU H 3 429 ? 51.867 50.854 31.846 1.00 31.55 429 LEU B N 1
ATOM 8644 C CA . LEU H 3 429 ? 51.976 50.918 30.401 1.00 31.82 429 LEU B CA 1
ATOM 8645 C C . LEU H 3 429 ? 50.517 50.835 29.966 1.00 32.08 429 LEU B C 1
ATOM 8646 O O . LEU H 3 429 ? 49.680 50.281 30.693 1.00 28.92 429 LEU B O 1
ATOM 8651 N N . LEU H 3 430 ? 50.208 51.372 28.790 1.00 32.73 430 LEU B N 1
ATOM 8652 C CA . LEU H 3 430 ? 48.835 51.363 28.299 1.00 32.73 430 LEU B CA 1
ATOM 8653 C C . LEU H 3 430 ? 48.130 50.008 28.300 1.00 32.09 430 LEU B C 1
ATOM 8654 O O . LEU H 3 430 ? 46.980 49.920 28.737 1.00 31.52 430 LEU B O 1
ATOM 8659 N N . HIS H 3 431 ? 48.788 48.955 27.821 1.00 32.49 431 HIS B N 1
ATOM 8660 C CA . HIS H 3 431 ? 48.121 47.655 27.798 1.00 34.31 431 HIS B CA 1
ATOM 8661 C C . HIS H 3 431 ? 47.681 47.198 29.183 1.00 32.70 431 HIS B C 1
ATOM 8662 O O . HIS H 3 431 ? 46.666 46.517 29.314 1.00 30.67 431 HIS B O 1
ATOM 8669 N N . GLU H 3 432 ? 48.436 47.569 30.213 1.00 31.97 432 GLU B N 1
ATOM 8670 C CA . GLU H 3 432 ? 48.066 47.186 31.571 1.00 35.92 432 GLU B CA 1
ATOM 8671 C C . GLU H 3 432 ? 46.823 47.972 31.972 1.00 35.13 432 GLU B C 1
ATOM 8672 O O . GLU H 3 432 ? 45.935 47.446 32.639 1.00 35.28 432 GLU B O 1
ATOM 8678 N N . VAL H 3 433 ? 46.774 49.237 31.562 1.00 34.13 433 VAL B N 1
ATOM 8679 C CA . VAL H 3 433 ? 45.634 50.093 31.854 1.00 32.49 433 VAL B CA 1
ATOM 8680 C C . VAL H 3 433 ? 44.398 49.506 31.192 1.00 32.77 433 VAL B C 1
ATOM 8681 O O . VAL H 3 433 ? 43.344 49.414 31.808 1.00 32.60 433 VAL B O 1
ATOM 8685 N N . VAL H 3 434 ? 44.534 49.105 29.933 1.00 33.80 434 VAL B N 1
ATOM 8686 C CA . VAL H 3 434 ? 43.423 48.508 29.207 1.00 34.45 434 VAL B CA 1
ATOM 8687 C C . VAL H 3 434 ? 42.997 47.217 29.905 1.00 36.98 434 VAL B C 1
ATOM 8688 O O . VAL H 3 434 ? 41.808 46.929 30.025 1.00 36.97 434 VAL B O 1
ATOM 8692 N N . GLU H 3 435 ? 43.975 46.448 30.372 1.00 38.37 435 GLU B N 1
ATOM 8693 C CA . GLU H 3 435 ? 43.694 45.192 31.059 1.00 41.26 435 GLU B CA 1
ATOM 8694 C C . GLU H 3 435 ? 42.870 45.389 32.335 1.00 40.34 435 GLU B C 1
ATOM 8695 O O . GLU H 3 435 ? 41.914 44.650 32.590 1.00 38.99 435 GLU B O 1
ATOM 8701 N N . LYS H 3 436 ? 43.241 46.394 33.124 1.00 38.33 436 LYS B N 1
ATOM 8702 C CA . LYS H 3 436 ? 42.568 46.666 34.386 1.00 38.15 436 LYS B CA 1
ATOM 8703 C C . LYS H 3 436 ? 41.270 47.461 34.326 1.00 36.70 436 LYS B C 1
ATOM 8704 O O . LYS H 3 436 ? 40.551 47.526 35.321 1.00 37.19 436 LYS B O 1
ATOM 8710 N N . MET H 3 437 ? 40.957 48.064 33.183 1.00 34.55 437 MET B N 1
ATOM 8711 C CA . MET H 3 437 ? 39.725 48.849 33.071 1.00 33.91 437 MET B CA 1
ATOM 8712 C C . MET H 3 437 ? 38.653 48.160 32.223 1.00 35.95 437 MET B C 1
ATOM 8713 O O . MET H 3 437 ? 37.475 48.516 32.286 1.00 36.91 437 MET B O 1
ATOM 8718 N N . SER H 3 438 ? 39.059 47.170 31.439 1.00 36.85 438 SER B N 1
ATOM 8719 C CA . SER H 3 438 ? 38.138 46.472 30.551 1.00 39.49 438 SER B CA 1
ATOM 8720 C C . SER H 3 438 ? 36.966 45.726 31.171 1.00 39.46 438 SER B C 1
ATOM 8721 O O . SER H 3 438 ? 35.865 45.770 30.629 1.00 39.94 438 SER B O 1
ATOM 8724 N N . ASP H 3 439 ? 37.190 45.049 32.293 1.00 39.53 439 ASP B N 1
ATOM 8725 C CA . ASP H 3 439 ? 36.136 44.258 32.926 1.00 38.60 439 ASP B CA 1
ATOM 8726 C C . ASP H 3 439 ? 35.517 44.788 34.200 1.00 37.25 439 ASP B C 1
ATOM 8727 O O . ASP H 3 439 ? 34.900 44.021 34.932 1.00 36.94 439 ASP B O 1
ATOM 8732 N N . ILE H 3 440 ? 35.648 46.077 34.478 1.00 36.81 440 ILE B N 1
ATOM 8733 C CA . ILE H 3 440 ? 35.076 46.596 35.715 1.00 37.39 440 ILE B CA 1
ATOM 8734 C C . ILE H 3 440 ? 33.818 47.451 35.602 1.00 35.70 440 ILE B C 1
ATOM 8735 O O . ILE H 3 440 ? 33.383 48.019 36.598 1.00 36.87 440 ILE B O 1
ATOM 8740 N N . THR H 3 441 ? 33.231 47.559 34.414 1.00 34.76 441 THR B N 1
ATOM 8741 C CA . THR H 3 441 ? 32.015 48.364 34.289 1.00 35.28 441 THR B CA 1
ATOM 8742 C C . THR H 3 441 ? 30.891 47.636 35.011 1.00 35.21 441 THR B C 1
ATOM 8743 O O . THR H 3 441 ? 30.788 46.413 34.930 1.00 35.30 441 THR B O 1
ATOM 8747 N N . MET H 3 442 ? 30.049 48.385 35.716 1.00 35.25 442 MET B N 1
ATOM 8748 C CA . MET H 3 442 ? 28.953 47.784 36.469 1.00 34.07 442 MET B CA 1
ATOM 8749 C C . MET H 3 442 ? 28.159 48.846 37.214 1.00 33.92 442 MET B C 1
ATOM 8750 O O . MET H 3 442 ? 28.701 49.883 37.590 1.00 32.40 442 MET B O 1
ATOM 8755 N N . GLY H 3 443 ? 26.877 48.568 37.438 1.00 34.03 443 GLY B N 1
ATOM 8756 C CA . GLY H 3 443 ? 26.030 49.475 38.191 1.00 33.98 443 GLY B CA 1
ATOM 8757 C C . GLY H 3 443 ? 25.390 50.629 37.449 1.00 35.07 443 GLY B C 1
ATOM 8758 O O . GLY H 3 443 ? 25.600 50.825 36.246 1.00 32.84 443 GLY B O 1
ATOM 8759 N N . SER H 3 444 ? 24.591 51.386 38.199 1.00 35.30 444 SER B N 1
ATOM 8760 C CA . SER H 3 444 ? 23.895 52.552 37.686 1.00 34.37 444 SER B CA 1
ATOM 8761 C C . SER H 3 444 ? 24.844 53.728 37.644 1.00 33.07 444 SER B C 1
ATOM 8762 O O . SER H 3 444 ? 26.008 53.597 38.017 1.00 31.92 444 SER B O 1
ATOM 8765 N N . THR H 3 445 ? 24.332 54.882 37.221 1.00 32.20 445 THR B N 1
ATOM 8766 C CA . THR H 3 445 ? 25.151 56.081 37.053 1.00 30.74 445 THR B CA 1
ATOM 8767 C C . THR H 3 445 ? 24.774 57.318 37.876 1.00 31.18 445 THR B C 1
ATOM 8768 O O . THR H 3 445 ? 23.651 57.837 37.800 1.00 30.70 445 THR B O 1
ATOM 8772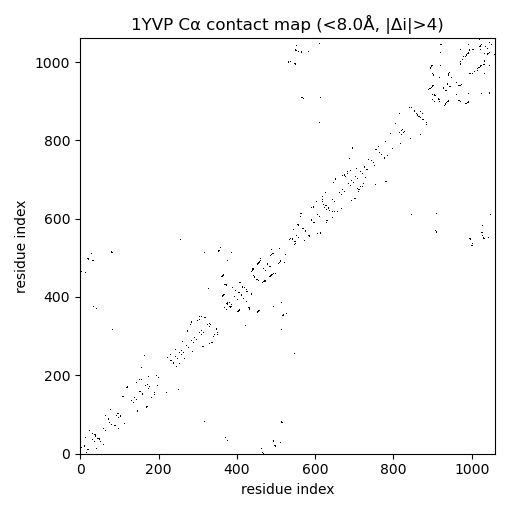 N N . ASP H 3 446 ? 25.740 57.817 38.634 1.00 29.98 446 ASP B N 1
ATOM 8773 C CA . ASP H 3 446 ? 25.519 59.011 39.425 1.00 30.99 446 ASP B CA 1
ATOM 8774 C C . ASP H 3 446 ? 26.714 59.937 39.202 1.00 29.87 446 ASP B C 1
ATOM 8775 O O . ASP H 3 446 ? 27.697 59.865 39.933 1.00 28.73 446 ASP B O 1
ATOM 8780 N N . CYS H 3 447 ? 26.618 60.808 38.196 1.00 28.43 447 CYS B N 1
ATOM 8781 C CA . CYS H 3 447 ? 27.714 61.717 37.861 1.00 28.68 447 CYS B CA 1
ATOM 8782 C C . CYS H 3 447 ? 28.015 62.808 38.864 1.00 28.98 447 CYS B C 1
ATOM 8783 O O . CYS H 3 447 ? 28.954 63.589 38.669 1.00 27.83 447 CYS B O 1
ATOM 8786 N N . ALA H 3 448 ? 27.218 62.877 39.924 1.00 28.38 448 ALA B N 1
ATOM 8787 C CA . ALA H 3 448 ? 27.422 63.887 40.953 1.00 30.02 448 ALA B CA 1
ATOM 8788 C C . ALA H 3 448 ? 28.419 63.412 42.005 1.00 31.85 448 ALA B C 1
ATOM 8789 O O . ALA H 3 448 ? 28.989 64.223 42.731 1.00 30.98 448 ALA B O 1
ATOM 8791 N N . LEU H 3 449 ? 28.638 62.100 42.079 1.00 31.54 449 LEU B N 1
ATOM 8792 C CA . LEU H 3 449 ? 29.546 61.539 43.079 1.00 32.60 449 LEU B CA 1
ATOM 8793 C C . LEU H 3 449 ? 30.932 62.165 43.195 1.00 33.91 449 LEU B C 1
ATOM 8794 O O . LEU H 3 449 ? 31.368 62.500 44.295 1.00 34.45 449 LEU B O 1
ATOM 8799 N N . PRO H 3 450 ? 31.643 62.337 42.068 1.00 33.72 450 PRO B N 1
ATOM 8800 C CA . PRO H 3 450 ? 32.981 62.928 42.142 1.00 33.08 450 PRO B CA 1
ATOM 8801 C C . PRO H 3 450 ? 33.052 64.192 42.997 1.00 32.92 450 PRO B C 1
ATOM 8802 O O . PRO H 3 450 ? 33.900 64.307 43.883 1.00 34.25 450 PRO B O 1
ATOM 8806 N N . MET H 3 451 ? 32.161 65.140 42.725 1.00 31.83 451 MET B N 1
ATOM 8807 C CA . MET H 3 451 ? 32.140 66.389 43.474 1.00 30.33 451 MET B CA 1
ATOM 8808 C C . MET H 3 451 ? 31.650 66.152 44.914 1.00 30.23 451 MET B C 1
ATOM 8809 O O . MET H 3 451 ? 32.175 66.736 45.858 1.00 29.77 451 MET B O 1
ATOM 8814 N N . LEU H 3 452 ? 30.651 65.294 45.088 1.00 31.50 452 LEU B N 1
ATOM 8815 C CA . LEU H 3 452 ? 30.154 65.009 46.432 1.00 33.98 452 LEU B CA 1
ATOM 8816 C C . LEU H 3 452 ? 31.244 64.334 47.267 1.00 36.64 452 LEU B C 1
ATOM 8817 O O . LEU H 3 452 ? 31.464 64.689 48.430 1.00 37.54 452 LEU B O 1
ATOM 8822 N N . TRP H 3 453 ? 31.928 63.366 46.666 1.00 35.91 453 TRP B N 1
ATOM 8823 C CA . TRP H 3 453 ? 32.991 62.651 47.354 1.00 38.57 453 TRP B CA 1
ATOM 8824 C C . TRP H 3 453 ? 34.118 63.599 47.762 1.00 38.43 453 TRP B C 1
ATOM 8825 O O . TRP H 3 453 ? 34.652 63.502 48.867 1.00 39.35 453 TRP B O 1
ATOM 8836 N N . ALA H 3 454 ? 34.479 64.514 46.868 1.00 37.19 454 ALA B N 1
ATOM 8837 C CA . ALA H 3 454 ? 35.548 65.468 47.145 1.00 37.29 454 ALA B CA 1
ATOM 8838 C C . ALA H 3 454 ? 35.182 66.417 48.287 1.00 38.36 454 ALA B C 1
ATOM 8839 O O . ALA H 3 454 ? 36.042 66.831 49.065 1.00 38.55 454 ALA B O 1
ATOM 8841 N N . GLN H 3 455 ? 33.907 66.767 48.391 1.00 40.36 455 GLN B N 1
ATOM 8842 C CA . GLN H 3 455 ? 33.478 67.668 49.454 1.00 42.56 455 GLN B CA 1
ATOM 8843 C C . GLN H 3 455 ? 33.505 66.937 50.792 1.00 42.47 455 GLN B C 1
ATOM 8844 O O . GLN H 3 455 ? 34.135 67.392 51.743 1.00 42.28 455 GLN B O 1
ATOM 8850 N N . LYS H 3 456 ? 32.832 65.794 50.858 1.00 42.73 456 LYS B N 1
ATOM 8851 C CA . LYS H 3 456 ? 32.789 65.016 52.087 1.00 43.45 456 LYS B CA 1
ATOM 8852 C C . LYS H 3 456 ? 34.177 64.712 52.658 1.00 43.79 456 LYS B C 1
ATOM 8853 O O . LYS H 3 456 ? 34.381 64.805 53.871 1.00 42.13 456 LYS B O 1
ATOM 8859 N N . THR H 3 457 ? 35.126 64.365 51.791 1.00 43.81 457 THR B N 1
ATOM 8860 C CA . THR H 3 457 ? 36.484 64.030 52.226 1.00 44.14 457 THR B CA 1
ATOM 8861 C C . THR H 3 457 ? 37.427 65.225 52.346 1.00 45.91 457 THR B C 1
ATOM 8862 O O . THR H 3 457 ? 38.586 65.072 52.735 1.00 46.84 457 THR B O 1
ATOM 8866 N N . ASN H 3 458 ? 36.937 66.419 52.024 1.00 46.62 458 ASN B N 1
ATOM 8867 C CA . ASN H 3 458 ? 37.768 67.617 52.078 1.00 47.45 458 ASN B CA 1
ATOM 8868 C C . ASN H 3 458 ? 38.952 67.512 51.127 1.00 47.06 458 ASN B C 1
ATOM 8869 O O . ASN H 3 458 ? 40.073 67.902 51.462 1.00 46.76 458 ASN B O 1
ATOM 8874 N N . THR H 3 459 ? 38.697 66.970 49.940 1.00 45.70 459 THR B N 1
ATOM 8875 C CA . THR H 3 459 ? 39.729 66.834 48.926 1.00 43.61 459 THR B CA 1
ATOM 8876 C C . THR H 3 459 ? 39.688 68.103 48.092 1.00 42.55 459 THR B C 1
ATOM 8877 O O . THR H 3 459 ? 38.658 68.431 47.504 1.00 42.95 459 THR B O 1
ATOM 8881 N N . ALA H 3 460 ? 40.806 68.819 48.058 1.00 40.99 460 ALA B N 1
ATOM 8882 C CA . ALA H 3 460 ? 40.894 70.069 47.317 1.00 41.13 460 ALA B CA 1
ATOM 8883 C C . ALA H 3 460 ? 41.240 69.841 45.854 1.00 41.60 460 ALA B C 1
ATOM 8884 O O . ALA H 3 460 ? 42.193 69.130 45.532 1.00 41.27 460 ALA B O 1
ATOM 8886 N N . ALA H 3 461 ? 40.459 70.451 44.969 1.00 40.20 461 ALA B N 1
ATOM 8887 C CA . ALA H 3 461 ? 40.685 70.319 43.536 1.00 39.35 461 ALA B CA 1
ATOM 8888 C C . ALA H 3 461 ? 40.194 71.566 42.825 1.00 38.04 461 ALA B C 1
ATOM 8889 O O . ALA H 3 461 ? 39.085 72.038 43.086 1.00 37.49 461 ALA B O 1
ATOM 8891 N N . ASP H 3 462 ? 41.022 72.088 41.926 1.00 36.93 462 ASP B N 1
ATOM 8892 C CA . ASP H 3 462 ? 40.682 73.278 41.150 1.00 37.14 462 ASP B CA 1
ATOM 8893 C C . ASP H 3 462 ? 39.863 72.890 39.921 1.00 36.05 462 ASP B C 1
ATOM 8894 O O . ASP H 3 462 ? 38.958 73.613 39.504 1.00 35.02 462 ASP B O 1
ATOM 8899 N N . ILE H 3 463 ? 40.185 71.733 39.352 1.00 34.53 463 ILE B N 1
ATOM 8900 C CA . ILE H 3 463 ? 39.507 71.262 38.154 1.00 31.08 463 ILE B CA 1
ATOM 8901 C C . ILE H 3 463 ? 39.015 69.821 38.281 1.00 31.55 463 ILE B C 1
ATOM 8902 O O . ILE H 3 463 ? 39.771 68.927 38.665 1.00 32.15 463 ILE B O 1
ATOM 8907 N N . PHE H 3 464 ? 37.741 69.612 37.959 1.00 29.41 464 PHE B N 1
ATOM 8908 C CA . PHE H 3 464 ? 37.126 68.288 37.971 1.00 27.37 464 PHE B CA 1
ATOM 8909 C C . PHE H 3 464 ? 36.941 67.896 36.503 1.00 27.05 464 PHE B C 1
ATOM 8910 O O . PHE H 3 464 ? 36.291 68.622 35.751 1.00 24.49 464 PHE B O 1
ATOM 8918 N N . ILE H 3 465 ? 37.511 66.767 36.093 1.00 26.58 465 ILE B N 1
ATOM 8919 C CA . ILE H 3 465 ? 37.332 66.295 34.725 1.00 24.83 465 ILE B CA 1
ATOM 8920 C C . ILE H 3 465 ? 36.601 64.955 34.831 1.00 26.53 465 ILE B C 1
ATOM 8921 O O . ILE H 3 465 ? 37.150 63.969 35.335 1.00 26.83 465 ILE B O 1
ATOM 8926 N N . VAL H 3 466 ? 35.350 64.932 34.379 1.00 25.37 466 VAL B N 1
ATOM 8927 C CA . VAL H 3 466 ? 34.540 63.724 34.440 1.00 25.83 466 VAL B CA 1
ATOM 8928 C C . VAL H 3 466 ? 34.343 63.110 33.050 1.00 25.53 466 VAL B C 1
ATOM 8929 O O . VAL H 3 466 ? 33.752 63.728 32.168 1.00 24.43 466 VAL B O 1
ATOM 8933 N N . PHE H 3 467 ? 34.844 61.892 32.861 1.00 24.47 467 PHE B N 1
ATOM 8934 C CA . PHE H 3 467 ? 34.715 61.209 31.578 1.00 25.03 467 PHE B CA 1
ATOM 8935 C C . PHE H 3 467 ? 33.483 60.331 31.676 1.00 25.02 467 PHE B C 1
ATOM 8936 O O . PHE H 3 467 ? 33.468 59.341 32.404 1.00 25.81 467 PHE B O 1
ATOM 8944 N N . THR H 3 468 ? 32.449 60.695 30.928 1.00 26.39 468 THR B N 1
ATOM 8945 C CA . THR H 3 468 ? 31.182 59.974 30.987 1.00 25.77 468 THR B CA 1
ATOM 8946 C C . THR H 3 468 ? 30.375 60.169 29.708 1.00 25.77 468 THR B C 1
ATOM 8947 O O . THR H 3 468 ? 30.778 60.918 28.820 1.00 25.38 468 THR B O 1
ATOM 8951 N N . ASP H 3 469 ? 29.240 59.480 29.617 1.00 27.18 469 ASP B N 1
ATOM 8952 C CA . ASP H 3 469 ? 28.343 59.605 28.472 1.00 26.64 469 ASP B CA 1
ATOM 8953 C C . ASP H 3 469 ? 27.188 60.505 28.908 1.00 26.95 469 ASP B C 1
ATOM 8954 O O . ASP H 3 469 ? 26.240 60.733 28.160 1.00 26.81 469 ASP B O 1
ATOM 8959 N N . CYS H 3 470 ? 27.286 61.002 30.137 1.00 27.68 470 CYS B N 1
ATOM 8960 C CA . CYS H 3 470 ? 26.282 61.888 30.720 1.00 27.99 470 CYS B CA 1
ATOM 8961 C C . CYS H 3 470 ? 24.910 61.270 30.949 1.00 29.75 470 CYS B C 1
ATOM 8962 O O . CYS H 3 470 ? 23.933 61.983 31.186 1.00 31.12 470 CYS B O 1
ATOM 8965 N N . GLU H 3 471 ? 24.828 59.948 30.876 1.00 28.76 471 GLU B N 1
ATOM 8966 C CA . GLU H 3 471 ? 23.564 59.277 31.107 1.00 28.79 471 GLU B CA 1
ATOM 8967 C C . GLU H 3 471 ? 23.392 59.052 32.612 1.00 30.20 471 GLU B C 1
ATOM 8968 O O . GLU H 3 471 ? 23.248 57.916 33.071 1.00 30.83 471 GLU B O 1
ATOM 8974 N N . THR H 3 472 ? 23.424 60.137 33.383 1.00 29.60 472 THR B N 1
ATOM 8975 C CA . THR H 3 472 ? 23.261 60.039 34.833 1.00 30.59 472 THR B CA 1
ATOM 8976 C C . THR H 3 472 ? 21.814 59.589 35.078 1.00 29.60 472 THR B C 1
ATOM 8977 O O . THR H 3 472 ? 20.914 59.967 34.336 1.00 28.24 472 THR B O 1
ATOM 8981 N N . ASN H 3 473 ? 21.583 58.777 36.102 1.00 29.61 473 ASN B N 1
ATOM 8982 C CA . ASN H 3 473 ? 20.232 58.283 36.339 1.00 28.66 473 ASN B CA 1
ATOM 8983 C C . ASN H 3 473 ? 19.975 57.739 37.743 1.00 29.61 473 ASN B C 1
ATOM 8984 O O . ASN H 3 473 ? 19.260 56.746 37.909 1.00 30.09 473 ASN B O 1
ATOM 8989 N N . VAL H 3 474 ? 20.550 58.385 38.748 1.00 29.39 474 VAL B N 1
ATOM 8990 C CA . VAL H 3 474 ? 20.364 57.942 40.122 1.00 31.18 474 VAL B CA 1
ATOM 8991 C C . VAL H 3 474 ? 19.607 58.993 40.909 1.00 31.74 474 VAL B C 1
ATOM 8992 O O . VAL H 3 474 ? 19.682 60.183 40.604 1.00 30.10 474 VAL B O 1
ATOM 8996 N N . GLU H 3 475 ? 18.870 58.553 41.922 1.00 33.66 475 GLU B N 1
ATOM 8997 C CA . GLU H 3 475 ? 18.111 59.480 42.742 1.00 37.39 475 GLU B CA 1
ATOM 8998 C C . GLU H 3 475 ? 19.059 60.221 43.676 1.00 37.17 475 GLU B C 1
ATOM 8999 O O . GLU H 3 475 ? 19.118 59.947 44.870 1.00 39.06 475 GLU B O 1
ATOM 9005 N N . ASP H 3 476 ? 19.815 61.152 43.110 1.00 37.41 476 ASP B N 1
ATOM 9006 C CA . ASP H 3 476 ? 20.763 61.953 43.867 1.00 36.84 476 ASP B CA 1
ATOM 9007 C C . ASP H 3 476 ? 20.699 63.355 43.260 1.00 37.58 476 ASP B C 1
ATOM 9008 O O . ASP H 3 476 ? 20.072 63.545 42.213 1.00 37.27 476 ASP B O 1
ATOM 9013 N N . VAL H 3 477 ? 21.331 64.334 43.904 1.00 36.59 477 VAL B N 1
ATOM 9014 C CA . VAL H 3 477 ? 21.311 65.702 43.389 1.00 36.77 477 VAL B CA 1
ATOM 9015 C C . VAL H 3 477 ? 21.912 65.756 41.981 1.00 36.78 477 VAL B C 1
ATOM 9016 O O . VAL H 3 477 ? 22.533 64.794 41.525 1.00 35.94 477 VAL B O 1
ATOM 9020 N N . HIS H 3 478 ? 21.711 66.874 41.292 1.00 35.08 478 HIS B N 1
ATOM 9021 C CA . HIS H 3 478 ? 22.250 67.041 39.949 1.00 35.84 478 HIS B CA 1
ATOM 9022 C C . HIS H 3 478 ? 23.741 67.340 40.078 1.00 36.12 478 HIS B C 1
ATOM 9023 O O . HIS H 3 478 ? 24.163 68.045 40.999 1.00 37.84 478 HIS B O 1
ATOM 9030 N N . PRO H 3 479 ? 24.563 66.790 39.174 1.00 34.03 479 PRO B N 1
ATOM 9031 C CA . PRO H 3 479 ? 25.997 67.067 39.276 1.00 34.63 479 PRO B CA 1
ATOM 9032 C C . PRO H 3 479 ? 26.333 68.558 39.309 1.00 32.94 479 PRO B C 1
ATOM 9033 O O . PRO H 3 479 ? 27.290 68.959 39.960 1.00 31.90 479 PRO B O 1
ATOM 9037 N N . ALA H 3 480 ? 25.541 69.375 38.620 1.00 33.13 480 ALA B N 1
ATOM 9038 C CA . ALA H 3 480 ? 25.772 70.819 38.608 1.00 32.86 480 ALA B CA 1
ATOM 9039 C C . ALA H 3 480 ? 25.579 71.351 40.025 1.00 32.89 480 ALA B C 1
ATOM 9040 O O . ALA H 3 480 ? 26.326 72.213 40.486 1.00 32.38 480 ALA B O 1
ATOM 9042 N N . THR H 3 481 ? 24.561 70.833 40.704 1.00 32.47 481 THR B N 1
ATOM 9043 C CA . THR H 3 481 ? 24.269 71.226 42.077 1.00 32.78 481 THR B CA 1
ATOM 9044 C C . THR H 3 481 ? 25.434 70.780 42.951 1.00 34.16 481 THR B C 1
ATOM 9045 O O . THR H 3 481 ? 25.973 71.553 43.744 1.00 35.64 481 THR B O 1
ATOM 9049 N N . ALA H 3 482 ? 25.822 69.519 42.795 1.00 35.01 482 ALA B N 1
ATOM 9050 C CA . ALA H 3 482 ? 26.923 68.960 43.564 1.00 34.75 482 ALA B CA 1
ATOM 9051 C C . ALA H 3 482 ? 28.190 69.795 43.399 1.00 35.90 482 ALA B C 1
ATOM 9052 O O . ALA H 3 482 ? 28.982 69.915 44.328 1.00 37.49 482 ALA B O 1
ATOM 9054 N N . LEU H 3 483 ? 28.379 70.379 42.221 1.00 36.83 483 LEU B N 1
ATOM 9055 C CA . LEU H 3 483 ? 29.562 71.200 41.969 1.00 38.25 483 LEU B CA 1
ATOM 9056 C C . LEU H 3 483 ? 29.423 72.569 42.635 1.00 38.53 483 LEU B C 1
ATOM 9057 O O . LEU H 3 483 ? 30.386 73.112 43.178 1.00 36.54 483 LEU B O 1
ATOM 9062 N N . LYS H 3 484 ? 28.218 73.128 42.586 1.00 39.92 484 LYS B N 1
ATOM 9063 C CA . LYS H 3 484 ? 27.960 74.419 43.206 1.00 40.76 484 LYS B CA 1
ATOM 9064 C C . LYS H 3 484 ? 28.131 74.295 44.717 1.00 41.14 484 LYS B C 1
ATOM 9065 O O . LYS H 3 484 ? 28.747 75.151 45.353 1.00 40.38 484 LYS B O 1
ATOM 9071 N N . GLN H 3 485 ? 27.607 73.212 45.283 1.00 41.59 485 GLN B N 1
ATOM 9072 C CA . GLN H 3 485 ? 27.730 72.975 46.715 1.00 42.38 485 GLN B CA 1
ATOM 9073 C C . GLN H 3 485 ? 29.196 72.837 47.079 1.00 42.09 485 GLN B C 1
ATOM 9074 O O . GLN H 3 485 ? 29.643 73.386 48.084 1.00 42.72 485 GLN B O 1
ATOM 9080 N N . TYR H 3 486 ? 29.941 72.098 46.261 1.00 40.85 486 TYR B N 1
ATOM 9081 C CA . TYR H 3 486 ? 31.364 71.901 46.509 1.00 39.38 486 TYR B CA 1
ATOM 9082 C C . TYR H 3 486 ? 32.089 73.236 46.620 1.00 39.89 486 TYR B C 1
ATOM 9083 O O . TYR H 3 486 ? 32.909 73.431 47.516 1.00 40.64 486 TYR B O 1
ATOM 9092 N N . ARG H 3 487 ? 31.796 74.148 45.698 1.00 40.96 487 ARG B N 1
ATOM 9093 C CA . ARG H 3 487 ? 32.418 75.471 45.695 1.00 43.52 487 ARG B CA 1
ATOM 9094 C C . ARG H 3 487 ? 32.167 76.196 47.020 1.00 46.77 487 ARG B C 1
ATOM 9095 O O . ARG H 3 487 ? 33.081 76.770 47.620 1.00 48.23 487 ARG B O 1
ATOM 9103 N N . GLU H 3 488 ? 30.916 76.173 47.464 1.00 49.12 488 GLU B N 1
ATOM 9104 C CA . GLU H 3 488 ? 30.529 76.842 48.698 1.00 52.37 488 GLU B CA 1
ATOM 9105 C C . GLU H 3 488 ? 31.193 76.234 49.928 1.00 51.89 488 GLU B C 1
ATOM 9106 O O . GLU H 3 488 ? 31.827 76.937 50.711 1.00 52.11 488 GLU B O 1
ATOM 9112 N N . LYS H 3 489 ? 31.054 74.923 50.085 1.00 51.37 489 LYS B N 1
ATOM 9113 C CA . LYS H 3 489 ? 31.613 74.223 51.234 1.00 50.83 489 LYS B CA 1
ATOM 9114 C C . LYS H 3 489 ? 33.138 74.266 51.344 1.00 49.32 489 LYS B C 1
ATOM 9115 O O . LYS H 3 489 ? 33.676 74.377 52.444 1.00 50.72 489 LYS B O 1
ATOM 9121 N N . MET H 3 490 ? 33.838 74.183 50.217 1.00 46.01 490 MET B N 1
ATOM 9122 C CA . MET H 3 490 ? 35.297 74.195 50.244 1.00 43.89 490 MET B CA 1
ATOM 9123 C C . MET H 3 490 ? 35.919 75.575 50.059 1.00 44.52 490 MET B C 1
ATOM 9124 O O . MET H 3 490 ? 37.088 75.779 50.386 1.00 45.97 490 MET B O 1
ATOM 9129 N N . GLY H 3 491 ? 35.149 76.520 49.532 1.00 44.22 491 GLY B N 1
ATOM 9130 C CA . GLY H 3 491 ? 35.682 77.851 49.316 1.00 43.84 491 GLY B CA 1
ATOM 9131 C C . GLY H 3 491 ? 36.663 77.886 48.155 1.00 44.22 491 GLY B C 1
ATOM 9132 O O . GLY H 3 491 ? 37.605 78.678 48.157 1.00 43.83 491 GLY B O 1
ATOM 9133 N N . ILE H 3 492 ? 36.444 77.022 47.164 1.00 43.85 492 ILE B N 1
ATOM 9134 C CA . ILE H 3 492 ? 37.303 76.955 45.978 1.00 42.84 492 ILE B CA 1
ATOM 9135 C C . ILE H 3 492 ? 36.445 77.147 44.728 1.00 41.20 492 ILE B C 1
ATOM 9136 O O . ILE H 3 492 ? 35.410 76.499 44.581 1.00 40.24 492 ILE B O 1
ATOM 9141 N N . PRO H 3 493 ? 36.864 78.041 43.814 1.00 41.38 493 PRO B N 1
ATOM 9142 C CA . PRO H 3 493 ? 36.130 78.316 42.569 1.00 41.15 493 PRO B CA 1
ATOM 9143 C C . PRO H 3 493 ? 36.332 77.191 41.545 1.00 41.85 493 PRO B C 1
ATOM 9144 O O . PRO H 3 493 ? 36.744 77.427 40.407 1.00 41.23 493 PRO B O 1
ATOM 9148 N N . ALA H 3 494 ? 36.038 75.967 41.973 1.00 41.57 494 ALA B N 1
ATOM 9149 C CA . ALA H 3 494 ? 36.194 74.778 41.146 1.00 40.60 494 ALA B CA 1
ATOM 9150 C C . ALA H 3 494 ? 35.462 74.836 39.805 1.00 39.22 494 ALA B C 1
ATOM 9151 O O . ALA H 3 494 ? 34.345 75.346 39.709 1.00 39.05 494 ALA B O 1
ATOM 9153 N N . LYS H 3 495 ? 36.110 74.309 38.771 1.00 37.81 495 LYS B N 1
ATOM 9154 C CA . LYS H 3 495 ? 35.529 74.260 37.436 1.00 37.01 495 LYS B CA 1
ATOM 9155 C C . LYS H 3 495 ? 35.276 72.791 37.116 1.00 34.62 495 LYS B C 1
ATOM 9156 O O . LYS H 3 495 ? 35.910 71.909 37.691 1.00 34.18 495 LYS B O 1
ATOM 9162 N N . LEU H 3 496 ? 34.343 72.532 36.209 1.00 33.08 496 LEU B N 1
ATOM 9163 C CA . LEU H 3 496 ? 34.031 71.167 35.809 1.00 31.31 496 LEU B CA 1
ATOM 9164 C C . LEU H 3 496 ? 34.149 70.997 34.300 1.00 30.28 496 LEU B C 1
ATOM 9165 O O . LEU H 3 496 ? 33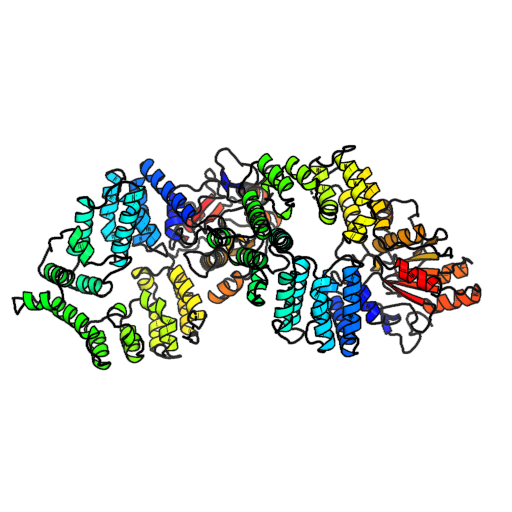.552 71.750 33.530 1.00 28.79 496 LEU B O 1
ATOM 9170 N N . ILE H 3 497 ? 34.926 70.002 33.886 1.00 28.71 497 ILE B N 1
ATOM 9171 C CA . ILE H 3 497 ? 35.104 69.716 32.474 1.00 26.29 497 ILE B CA 1
ATOM 9172 C C . ILE H 3 497 ? 34.436 68.370 32.199 1.00 27.84 497 ILE B C 1
ATOM 9173 O O . ILE H 3 497 ? 34.817 67.345 32.777 1.00 28.29 497 ILE B O 1
ATOM 9178 N N . VAL H 3 498 ? 33.415 68.382 31.345 1.00 26.02 498 VAL B N 1
ATOM 9179 C CA . VAL H 3 498 ? 32.708 67.159 30.999 1.00 26.51 498 VAL B CA 1
ATOM 9180 C C . VAL H 3 498 ? 33.297 66.599 29.712 1.00 27.86 498 VAL B C 1
ATOM 9181 O O . VAL H 3 498 ? 33.075 67.136 28.633 1.00 27.23 498 VAL B O 1
ATOM 9185 N N . CYS H 3 499 ? 34.071 65.529 29.829 1.00 27.59 499 CYS B N 1
ATOM 9186 C CA . CYS H 3 499 ? 34.686 64.932 28.658 1.00 28.66 499 CYS B CA 1
ATOM 9187 C C . CYS H 3 499 ? 33.769 63.835 28.122 1.00 27.90 499 CYS B C 1
ATOM 9188 O O . CYS H 3 499 ? 33.812 62.696 28.585 1.00 29.21 499 CYS B O 1
ATOM 9191 N N . ALA H 3 500 ? 32.937 64.197 27.146 1.00 27.07 500 ALA B N 1
ATOM 9192 C CA . ALA H 3 500 ? 31.975 63.281 26.545 1.00 26.86 500 ALA B CA 1
ATOM 9193 C C . ALA H 3 500 ? 32.633 62.084 25.860 1.00 28.38 500 ALA B C 1
ATOM 9194 O O . ALA H 3 500 ? 33.661 62.219 25.189 1.00 25.66 500 ALA B O 1
ATOM 9196 N N . MET H 3 501 ? 32.029 60.911 26.028 1.00 27.04 501 MET B N 1
ATOM 9197 C CA . MET H 3 501 ? 32.573 59.698 25.442 1.00 25.91 501 MET B CA 1
ATOM 9198 C C . MET H 3 501 ? 31.701 59.102 24.322 1.00 26.77 501 MET B C 1
ATOM 9199 O O . MET H 3 501 ? 32.027 58.046 23.778 1.00 26.90 501 MET B O 1
ATOM 9204 N N . THR H 3 502 ? 30.601 59.775 23.979 1.00 23.26 502 THR B N 1
ATOM 9205 C CA . THR H 3 502 ? 29.722 59.318 22.892 1.00 24.69 502 THR B CA 1
ATOM 9206 C C . THR H 3 502 ? 29.197 60.507 22.100 1.00 23.96 502 THR B C 1
ATOM 9207 O O . THR H 3 502 ? 29.330 61.655 22.515 1.00 24.75 502 THR B O 1
ATOM 9211 N N . SER H 3 503 ? 28.580 60.230 20.960 1.00 24.72 503 SER B N 1
ATOM 9212 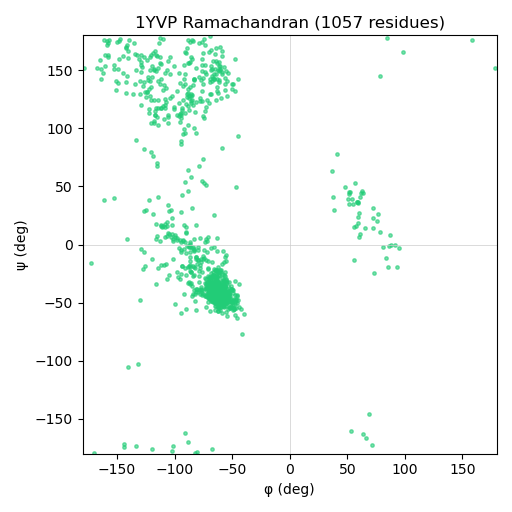C CA . SER H 3 503 ? 28.018 61.302 20.165 1.00 24.92 503 SER B CA 1
ATOM 9213 C C . SER H 3 503 ? 26.534 61.514 20.481 1.00 24.78 503 SER B C 1
ATOM 9214 O O . SER H 3 503 ? 25.774 61.945 19.611 1.00 25.05 503 SER B O 1
ATOM 9217 N N . ASN H 3 504 ? 26.111 61.192 21.708 1.00 25.18 504 ASN B N 1
ATOM 9218 C CA . ASN H 3 504 ? 24.717 61.442 22.078 1.00 24.95 504 ASN B CA 1
ATOM 9219 C C . ASN H 3 504 ? 24.604 62.950 22.344 1.00 25.25 504 ASN B C 1
ATOM 9220 O O . ASN H 3 504 ? 25.611 63.661 22.312 1.00 25.54 504 ASN B O 1
ATOM 9225 N N . GLY H 3 505 ? 23.403 63.455 22.591 1.00 27.50 505 GLY B N 1
ATOM 9226 C CA . GLY H 3 505 ? 23.268 64.890 22.797 1.00 27.05 505 GLY B CA 1
ATOM 9227 C C . GLY H 3 505 ? 23.047 65.370 24.213 1.00 27.47 505 GLY B C 1
ATOM 9228 O O . GLY H 3 505 ? 22.451 66.427 24.419 1.00 26.92 505 GLY B O 1
ATOM 9229 N N . PHE H 3 506 ? 23.555 64.623 25.189 1.00 27.54 506 PHE B N 1
ATOM 9230 C CA . PHE H 3 506 ? 23.370 64.976 26.595 1.00 27.90 506 PHE B CA 1
ATOM 9231 C C . PHE H 3 506 ? 24.606 65.531 27.284 1.00 27.13 506 PHE B C 1
ATOM 9232 O O . PHE H 3 506 ? 25.729 65.181 26.941 1.00 29.84 506 PHE B O 1
ATOM 9240 N N . SER H 3 507 ? 24.384 66.399 28.265 1.00 26.84 507 SER B N 1
ATOM 9241 C CA . SER H 3 507 ? 25.469 66.996 29.034 1.00 27.83 507 SER B CA 1
ATOM 9242 C C . SER H 3 507 ? 25.011 67.345 30.441 1.00 28.26 507 SER B C 1
ATOM 9243 O O . SER H 3 507 ? 23.887 67.808 30.641 1.00 29.00 507 SER B O 1
ATOM 9246 N N . ILE H 3 508 ? 25.888 67.120 31.412 1.00 27.93 508 ILE B N 1
ATOM 9247 C CA . ILE H 3 508 ? 25.589 67.429 32.807 1.00 29.05 508 ILE B CA 1
ATOM 9248 C C . ILE H 3 508 ? 26.126 68.826 33.117 1.00 28.45 508 ILE B C 1
ATOM 9249 O O . ILE H 3 508 ? 26.039 69.303 34.246 1.00 29.74 508 ILE B O 1
ATOM 9254 N N . ALA H 3 509 ? 26.685 69.473 32.101 1.00 28.22 509 ALA B N 1
ATOM 9255 C CA . ALA H 3 509 ? 27.246 70.811 32.244 1.00 29.20 509 ALA B CA 1
ATOM 9256 C C . ALA H 3 509 ? 26.185 71.892 32.074 1.00 30.62 509 ALA B C 1
ATOM 9257 O O . ALA H 3 509 ? 25.460 71.913 31.078 1.00 30.60 509 ALA B O 1
ATOM 9259 N N . ASP H 3 510 ? 26.109 72.791 33.050 1.00 31.79 510 ASP B N 1
ATOM 9260 C CA . ASP H 3 510 ? 25.148 73.890 33.032 1.00 32.75 510 ASP B CA 1
ATOM 9261 C C . ASP H 3 510 ? 25.589 74.927 32.005 1.00 33.58 510 ASP B C 1
ATOM 9262 O O . ASP H 3 510 ? 26.629 75.569 32.161 1.00 30.22 510 ASP B O 1
ATOM 9267 N N . PRO H 3 511 ? 24.790 75.114 30.945 1.00 34.38 511 PRO B N 1
ATOM 9268 C CA . PRO H 3 511 ? 25.114 76.079 29.894 1.00 35.58 511 PRO B CA 1
ATOM 9269 C C . PRO H 3 511 ? 25.327 77.475 30.463 1.00 36.98 511 PRO B C 1
ATOM 9270 O O . PRO H 3 511 ? 26.093 78.263 29.915 1.00 37.88 511 PRO B O 1
ATOM 9274 N N . ASP H 3 512 ? 24.648 77.772 31.568 1.00 38.25 512 ASP B N 1
ATOM 9275 C CA . ASP H 3 512 ? 24.746 79.088 32.189 1.00 39.95 512 ASP B CA 1
ATOM 9276 C C . ASP H 3 512 ? 25.837 79.251 33.246 1.00 40.98 512 ASP B C 1
ATOM 9277 O O . ASP H 3 512 ? 25.867 80.260 33.952 1.00 41.15 512 ASP B O 1
ATOM 9282 N N . ASP H 3 513 ? 26.731 78.272 33.356 1.00 41.25 513 ASP B N 1
ATOM 9283 C CA . ASP H 3 513 ? 27.819 78.344 34.335 1.00 42.41 513 ASP B CA 1
ATOM 9284 C C . ASP H 3 513 ? 29.180 78.349 33.624 1.00 42.23 513 ASP B C 1
ATOM 9285 O O . ASP H 3 513 ? 29.641 77.315 33.140 1.00 42.73 513 ASP B O 1
ATOM 9290 N N . ARG H 3 514 ? 29.811 79.518 33.563 1.00 41.99 514 ARG B N 1
ATOM 9291 C CA . ARG H 3 514 ? 31.116 79.678 32.923 1.00 42.31 514 ARG B CA 1
ATOM 9292 C C . ARG H 3 514 ? 32.168 78.747 33.528 1.00 41.00 514 ARG B C 1
ATOM 9293 O O . ARG H 3 514 ? 33.243 78.560 32.954 1.00 39.85 514 ARG B O 1
ATOM 9301 N N . GLY H 3 515 ? 31.870 78.187 34.697 1.00 38.38 515 GLY B N 1
ATOM 9302 C CA . GLY H 3 515 ? 32.809 77.294 35.355 1.00 36.61 515 GLY B CA 1
ATOM 9303 C C . GLY H 3 515 ? 32.619 75.843 34.961 1.00 35.99 515 GLY B C 1
ATOM 9304 O O . GLY H 3 515 ? 33.204 74.939 35.560 1.00 35.82 515 GLY B O 1
ATOM 9305 N N . MET H 3 516 ? 31.788 75.615 33.954 1.00 33.39 516 MET B N 1
ATOM 9306 C CA . MET H 3 516 ? 31.541 74.268 33.469 1.00 32.62 516 MET B CA 1
ATOM 9307 C C . MET H 3 516 ? 31.778 74.267 31.960 1.00 33.62 516 MET B C 1
ATOM 9308 O O . MET H 3 516 ? 31.357 75.192 31.260 1.00 35.68 516 MET B O 1
ATOM 9313 N N . LEU H 3 517 ? 32.459 73.236 31.466 1.00 33.25 517 LEU B N 1
ATOM 9314 C CA . LEU H 3 517 ? 32.781 73.140 30.043 1.00 32.00 517 LEU B CA 1
ATOM 9315 C C . LEU H 3 517 ? 32.536 71.768 29.406 1.00 31.74 517 LEU B C 1
ATOM 9316 O O . LEU H 3 517 ? 32.852 70.733 29.994 1.00 31.03 517 LEU B O 1
ATOM 9321 N N . ASP H 3 518 ? 31.981 71.778 28.197 1.00 31.85 518 ASP B N 1
ATOM 9322 C CA . ASP H 3 518 ? 31.721 70.556 27.432 1.00 33.31 518 ASP B CA 1
ATOM 9323 C C . ASP H 3 518 ? 32.844 70.332 26.423 1.00 33.79 518 ASP B C 1
ATOM 9324 O O . ASP H 3 518 ? 33.224 71.255 25.703 1.00 35.99 518 ASP B O 1
ATOM 9329 N N . ILE H 3 519 ? 33.368 69.114 26.370 1.00 34.33 519 ILE B N 1
ATOM 9330 C CA . ILE H 3 519 ? 34.393 68.747 25.389 1.00 35.15 519 ILE B CA 1
ATOM 9331 C C . ILE H 3 519 ? 34.192 67.264 25.121 1.00 36.17 519 ILE B C 1
ATOM 9332 O O . ILE H 3 519 ? 33.359 66.627 25.762 1.00 34.34 519 ILE B O 1
ATOM 9337 N N . CYS H 3 520 ? 34.928 66.701 24.173 1.00 38.52 520 CYS B N 1
ATOM 9338 C CA . CYS H 3 520 ? 34.761 65.281 23.916 1.00 40.30 520 CYS B CA 1
ATOM 9339 C C . CYS H 3 520 ? 36.066 64.516 24.030 1.00 40.56 520 CYS B C 1
ATOM 9340 O O . CYS H 3 520 ? 37.150 65.086 23.932 1.00 40.33 520 CYS B O 1
ATOM 9343 N N . GLY H 3 521 ? 35.948 63.212 24.253 1.00 40.72 521 GLY B N 1
ATOM 9344 C CA . GLY H 3 521 ? 37.122 62.377 24.370 1.00 40.13 521 GLY B CA 1
ATOM 9345 C C . GLY H 3 521 ? 37.788 62.139 23.026 1.00 42.15 521 GLY B C 1
ATOM 9346 O O . GLY H 3 521 ? 37.163 62.200 21.962 1.00 41.27 521 GLY B O 1
ATOM 9347 N N . PHE H 3 522 ? 39.084 61.874 23.089 1.00 41.55 522 PHE B N 1
ATOM 9348 C CA . PHE H 3 522 ? 39.894 61.606 21.918 1.00 39.98 522 PHE B CA 1
ATOM 9349 C C . PHE H 3 522 ? 39.865 62.568 20.738 1.00 38.18 522 PHE B C 1
ATOM 9350 O O . PHE H 3 522 ? 39.768 62.167 19.578 1.00 36.66 522 PHE B O 1
ATOM 9358 N N . ASP H 3 523 ? 39.941 63.849 21.073 1.00 35.43 523 ASP B N 1
ATOM 9359 C CA . ASP H 3 523 ? 40.059 64.926 20.109 1.00 32.08 523 ASP B CA 1
ATOM 9360 C C . ASP H 3 523 ? 41.530 65.184 20.416 1.00 31.38 523 ASP B C 1
ATOM 9361 O O . ASP H 3 523 ? 41.849 65.651 21.505 1.00 32.88 523 ASP B O 1
ATOM 9366 N N . SER H 3 524 ? 42.425 64.856 19.491 1.00 29.63 524 SER B N 1
ATOM 9367 C CA . SER H 3 524 ? 43.855 65.025 19.743 1.00 30.15 524 SER B CA 1
ATOM 9368 C C . SER H 3 524 ? 44.269 66.439 20.148 1.00 28.87 524 SER B C 1
ATOM 9369 O O . SER H 3 524 ? 45.407 66.665 20.552 1.00 28.43 524 SER B O 1
ATOM 9372 N N . GLY H 3 525 ? 43.347 67.387 20.046 1.00 30.50 525 GLY B N 1
ATOM 9373 C CA . GLY H 3 525 ? 43.655 68.748 20.443 1.00 32.98 525 GLY B CA 1
ATOM 9374 C C . GLY H 3 525 ? 42.989 69.120 21.763 1.00 33.86 525 GLY B C 1
ATOM 9375 O O . GLY H 3 525 ? 42.901 70.295 22.115 1.00 34.92 525 GLY B O 1
ATOM 9376 N N . ALA H 3 526 ? 42.536 68.114 22.504 1.00 33.49 526 ALA B N 1
ATOM 9377 C CA . ALA H 3 526 ? 41.848 68.327 23.778 1.00 35.42 526 ALA B CA 1
ATOM 9378 C C . ALA H 3 526 ? 42.613 69.101 24.861 1.00 35.85 526 ALA B C 1
ATOM 9379 O O . ALA H 3 526 ? 42.025 69.909 25.579 1.00 33.15 526 ALA B O 1
ATOM 9381 N N . LEU H 3 527 ? 43.911 68.843 24.991 1.00 36.96 527 LEU B N 1
ATOM 9382 C CA . LEU H 3 527 ? 44.730 69.509 26.007 1.00 39.29 527 LEU B CA 1
ATOM 9383 C C . LEU H 3 527 ? 44.746 71.035 25.931 1.00 40.29 527 LEU B C 1
ATOM 9384 O O . LEU H 3 527 ? 44.714 71.709 26.963 1.00 40.67 527 LEU B O 1
ATOM 9389 N N . ASP H 3 528 ? 44.799 71.579 24.719 1.00 40.17 528 ASP B N 1
ATOM 9390 C CA . ASP H 3 528 ? 44.799 73.024 24.536 1.00 40.77 528 ASP B CA 1
ATOM 9391 C C . ASP H 3 528 ? 43.537 73.662 25.112 1.00 40.15 528 ASP B C 1
ATOM 9392 O O . ASP H 3 528 ? 43.602 74.700 25.775 1.00 37.93 528 ASP B O 1
ATOM 9397 N N . VAL H 3 529 ? 42.390 73.041 24.847 1.00 38.24 529 VAL B N 1
ATOM 9398 C CA . VAL H 3 529 ? 41.118 73.551 25.342 1.00 38.26 529 VAL B CA 1
ATOM 9399 C C . VAL H 3 529 ? 41.076 73.416 26.861 1.00 37.11 529 VAL B C 1
ATOM 9400 O O . VAL H 3 529 ? 40.639 74.323 27.568 1.00 35.15 529 VAL B O 1
ATOM 9404 N N . ILE H 3 530 ? 41.544 72.280 27.361 1.00 36.44 530 ILE B N 1
ATOM 9405 C CA . ILE H 3 530 ? 41.563 72.053 28.795 1.00 36.41 530 ILE B CA 1
ATOM 9406 C C . ILE H 3 530 ? 42.441 73.104 29.461 1.00 36.36 530 ILE B C 1
ATOM 9407 O O . ILE H 3 530 ? 42.060 73.692 30.467 1.00 37.50 530 ILE B O 1
ATOM 9412 N N . ARG H 3 531 ? 43.610 73.349 28.883 1.00 36.24 531 ARG B N 1
ATOM 9413 C CA . ARG H 3 531 ? 44.547 74.317 29.437 1.00 37.91 531 ARG B CA 1
ATOM 9414 C C . ARG H 3 531 ? 44.005 75.742 29.484 1.00 39.21 531 ARG B C 1
ATOM 9415 O O . ARG H 3 531 ? 44.013 76.380 30.544 1.00 39.55 531 ARG B O 1
ATOM 9423 N N . ASN H 3 532 ? 43.540 76.245 28.343 1.00 38.43 532 ASN B N 1
ATOM 9424 C CA . ASN H 3 532 ? 43.000 77.599 28.284 1.00 39.54 532 ASN B CA 1
ATOM 9425 C C . ASN H 3 532 ? 41.856 77.808 29.271 1.00 39.52 532 ASN B C 1
ATOM 9426 O O . ASN H 3 532 ? 41.814 78.823 29.974 1.00 39.45 532 ASN B O 1
ATOM 9431 N N . PHE H 3 533 ? 40.933 76.851 29.321 1.00 38.08 533 PHE B N 1
ATOM 9432 C CA . PHE H 3 533 ? 39.793 76.936 30.225 1.00 38.44 533 PHE B CA 1
ATOM 9433 C C . PHE H 3 533 ? 40.243 76.937 31.683 1.00 39.38 533 PHE B C 1
ATOM 9434 O O . PHE H 3 533 ? 39.695 77.660 32.515 1.00 39.80 533 PHE B O 1
ATOM 9442 N N . THR H 3 534 ? 41.247 76.125 31.987 1.00 39.88 534 THR B N 1
ATOM 9443 C CA . THR H 3 534 ? 41.776 76.047 33.341 1.00 41.10 534 THR B CA 1
ATOM 9444 C C . THR H 3 534 ? 42.462 77.358 33.715 1.00 42.66 534 THR B C 1
ATOM 9445 O O . THR H 3 534 ? 42.437 77.767 34.873 1.00 42.07 534 THR B O 1
ATOM 9449 N N . LEU H 3 535 ? 43.062 78.013 32.724 1.00 44.82 535 LEU B N 1
ATOM 9450 C CA . LEU H 3 535 ? 43.780 79.267 32.943 1.00 47.93 535 LEU B CA 1
ATOM 9451 C C . LEU H 3 535 ? 42.979 80.530 32.675 1.00 50.19 535 LEU B C 1
ATOM 9452 O O . LEU H 3 535 ? 43.521 81.626 32.763 1.00 51.36 535 LEU B O 1
ATOM 9457 N N . ASP H 3 536 ? 41.699 80.387 32.353 1.00 53.16 536 ASP B N 1
ATOM 9458 C CA . ASP H 3 536 ? 40.859 81.546 32.064 1.00 55.74 536 ASP B CA 1
ATOM 9459 C C . ASP H 3 536 ? 41.368 82.282 30.831 1.00 57.79 536 ASP B C 1
ATOM 9460 O O . ASP H 3 536 ? 41.456 83.510 30.823 1.00 59.13 536 ASP B O 1
ATOM 9465 N N . LEU H 3 537 ? 41.711 81.522 29.796 1.00 59.25 537 LEU B N 1
ATOM 9466 C CA . LEU H 3 537 ? 42.201 82.085 28.542 1.00 60.18 537 LEU B CA 1
ATOM 9467 C C . LEU H 3 537 ? 41.199 81.819 27.422 1.00 61.73 537 LEU B C 1
ATOM 9468 O O . LEU H 3 537 ? 41.597 81.203 26.409 1.00 63.24 537 LEU B O 1
#

Foldseek 3Di:
DAQLDEPDPQWDADLQNGTFHFFQLLQLLQLCQAFNQVLHFLRDGSVRLNVQNVVSLVVCLVVVNLLVSLVVLLVCQQQLLHPDLLSSLLSLLSQCPPGDPVNVVSSLVSCLSRVPAPQSVQSSVVSNVVVCVVRVHDRLDLSLLVSLLCSLQVDQLQVVLLRCQLPQDDPPDGVLNSCVSSVHDHPDDSSVLVNQCNNPNLVRSCVVCPVHDDDPSSVSSNVLNVLLVVQAVDLDLVVNLVSCVVNVRAPSSHDPSNLLDLSNVLSNLVDPQVLRCLQCVLVNQLSCNCPAVDPSVVVSLVQLQDLVSLSVSSPFLVSLLQSLQVLPVQDVNGHHRHPSNNQSSLNSSLSSFPDDADDQFAEEEEAEQAQRQLRDTPPGNAGLSLLSLSVLLNVCLRHVNYHYWYDFPATHRQPDDNVDGSVVSRVSRNVRHHHHADLLHVLQVCLVVVPDGQEYEYEDQQNHDDRRHQNQVSNVVSCVSNVHLHAYEYAHRHSDRGDSFDPPDLRYYYHYGSSSHVVVVVRCSSVVD/DDFQQDEPDPQWDQDLVRGTFHFFQLLQLLQQCQAFNQPLHFLRGDSVRLNVVNVVSLVVCLVVVNLLVSLVVLLVLQLQLLHPDLLSSLLSLLSQCPPGDPVNNVSSLVSCLSRQPAPQSVQSSVVSNVVVCVVSVHDDLDLSVLVSLQCNLQVDQLQVVLQRCLLDQDYPPDGVQNSCVSSVHDHPDDSSVLSNQCNHPHLVSSCVVPVPDPQPPRSVVSNVLNVLLVVQAPDPDLVVVLVSCQPNVHAPSSHDPVNLVDLSSVLSRLVNPDDLSLLQCVLVNQLSCSCPAPDPSVVVSLVCLQPLVVCSVVSPFLVSLLQSLLCLCVQADVVGGHHRHPSNNVSSLNSSLSSFDDDAEPQFAEEEEEEQAQRQLRCTNPGNQGNSLLSVSVLLSVCVRHVNYHYWYDAPATDHQPDDNPDGSVVSSVVRNPRHHHHHAQLHSLQVCLVVVPDGQEYEYEDQQNHDDGRHQNVVSNVVSCVSNVHLHAYEYAHRHSGRGDSFDPPDLRYYYHYGSSSHVVVVVVCSSVVD

B-factor: mean 38.6, std 11.15, range [8.06, 94.71]

Sequence (1061 aa):
MDQTQPLNEKQVPNSEGCYVWQVSDMNRLRRFLCFGSEGGTYYIEEKKLGQENAEALLRLIEDGKGCEVVQEIKTFSQEGRAAKQEPTLFALAVCSQCSDIKTKQAAFRAVPEVCRIPTHLFTFIQFKKDLKEGMKCGMWGRALRKAVSDWYNTKDALNLAMAVTKYKQRNGWSHKDLLRLSHIKPANEGLTMVAKYVSKGWKEVQEAYKEKELSPETEKVLKYLEATERVKRTKDELEIIHLIDEYRLVREHLLTIHLKSKEIWKSLLQDMPLTALLRNLGKMTADSVLAPASSEVSSVCERLTNEKLLKKARIHPFHILVALETYKKGHGLRWIPDTSIVEALDNAFYKSFKLVEPTGKRFLLAIDVSASMNQRVLGSILNASVVAAAMCMLVARTEKDSHMVAFSDEMLPCPITVNMLLHEVVEKMSDITMGSTDCALPMLWAQKTNTAADIFIVFTDCETNVEDVHPATALKQYREKMGIPAKLIVCAMTSNGFSIADPDDRGMLDICGFDSGALDVIRNFTLDLTMDQTQPLNEKQVPNSEGCYVWQVSDMNRLRRFLCFGSEGGTYYIEEKKLGQENAEALLRLIEDGKGCEVVQEIKTFSQEGRAAKQEPTLFALAVCSQCSDIKTKQAAFRAVPEVCRIPTHLFTFIQFKKDLKEGMKCGMWGRALRKAVSDWYNTKDALNLAMAVTKYKQRNGWSHKDLLRLSHIKPANEGLTMVAKYVSKGWKEVQEAYKEKELSPETEKVLKYLEATERVKRTKDELEIIHLIDEYRLVREHLLTIHLKSKEIWKSLLQDMPLTALLRNLGKMTADSVLAPASSEVSSVCERLTNEKLLKKARIHPFHILVALETYKKGHGNKLRWIPDTSIVEALDNAFYKSFKLVEPTGKRFLLAIDVSASMNQRVLGSILNASVVAAAMCMLVARTEKDSHMVAFSDEMLPCPITVNMLLHEVVEKMSDITMGSTDCALPMLWAQKTNTAADIFIVFTDCETNVEDVHPATALKQYREKMGIPAKLIVCAMTSNGFSIADPDDRGMLDICGFDSGALDVIRNFTLDL

Secondary structure (DSSP, 8-state):
--TTS-SSTT-EE-TTS-EEEEPPHHHHHHHHHHH-STT--SSS-HHHHHHHHHHHHHHHHHTT-HHHHHHHHHHHHHHT-SS-SHHHHHHHHHHTSSS-HHHHHHHHHHHHHH--SHHHHHHHHHHHHHHHHHTT--S-SHHHHHHHHHHHHTS-HHHHHHHHHH-SEETTEEHHHHHHHHT---SSHHHHHHHHHHHH-HHHHHHHTTT----HHHHHHHHHHHHHHHGGG---HHHHHHHHHHH---GGGS-TGGGG-HHHHHHHHHT--HHHHHHTHHHHHHTTTT-TT-HHHHHHHHHHT-HHHHHHTT--HHHHHHHHHHHHHTB--B----HHHHHHHHHHHHHHS---------EEEEEE-SGGGG-BSTTSS-BHHHHHHHHHHHHHHH-SSEEEEEESSSEE-----TTS-HHHHHHTTTT---S---TTHHHHHHHHTT---SEEEEEE-S---SSS--HHHHHHHHHHHHT---EEEEEE-SSSSEE-S-TT-TTEEEEETT-TTHHHHHHHHHTT-/---TTS-SSTT-EE-TTS-EEEEPPHHHHHHHHHHH-STT--SSS-HHHHHHHHHHHHHHHHHTT-HHHHHHHHHHHHHTT-SS-SHHHHHHHHHHHSSS-HHHHHHHHHHHHHH--SHHHHHHHHHHHHHHHHHTT--S-SHHHHHHHHHHHHTS-HHHHHHHHHH-SEETTEEHHHHHHHHT---SSHHHHHHHHHHHT-HHHHHHHTTT----TTHHHHHHHHHHHHHTTT---HHHHHHHHHHH---GGGS-GGGGG-HHHHHHHHTT--HHHHHHTHHHHHHTTTT-TT-HHHHHHHHHHT-HHHHHHTT--HHHHHHHHHHHHH-B----B----HHHHHHHHHHHHHTS---------EEEEEE-SGGGGSBSTTSS-BHHHHHHHHHHHHHHH-SSEEEEEESSSEE-----TTS-HHHHHHHHTT---S---TTHHHHHHHHTT---SEEEEEE-----SSS--HHHHHHHHHHHHT---EEEEEE-SSSSEE-S-TT-TTEEEEETT-TTHHHHHHHHHTT-